Protein AF-A0AAD8AJ95-F1 (afdb_monomer)

Mean predicted aligned error: 15.73 Å

Sequence (849 aa):
EILTFVNYFSPCIENAETKEEEKFLPTDPRILMSMENINSIPLVIGYTSQEGMVHLKGLQLYPHLKLKLFSEAEYIIPYTINLKNGTPESEELASNIKEFYFGDKPVSQETLPQLVDIYSDAFFIHGIRKTAHIHCYSSDSPVYLYQFSFDEGLELVKKLLSGHRLPGVCHAGELPYLFKGFYIEEERLHPDTDHTKMKVTMVKLWTNFAKTGIPTPNGHEDIGVTWEPLSKREQSYLDINLTPSMKMDKERYEFWDDILNEGSHVYFQVTSHHLIDNWTLCINRLSAFFKIEILMPSVALDHEILYFATNVTVAEGSLRGKKVQSSINDVKYYSFQGIPYAKPPTGPLRFKAPQPVDPWEGVRDALSEGSVAPQFDDVIDNVYKGEEDCLYLNVYTPKVPSGDEDDLKSVMVWIHGGGFCMGSGNIRICGPEYLMNEDVVLVTFNYRLGALGFLSTQDSETSSNNGLKDQVMVLKWVQQNIAQFGGNPKNVTIFGVSAGAGSVHFHLFSPLSKGLFHRAIAMSGVVLNPWALVQNPRDRAFRLGETLGCKTTDSKKLVEFLRTVPAMKLVDNVEKAQTPQEKASHLLFFAPTLENGTSNEEEIFLHDTPINLIMNGKFHKVPFITGVTSHEGMLLFKAIHSNPTLLNDMNNNYEFLIPSTLNLKKGSSKSEEVAQKIKKFYFGNKSVGIDTLDALINFFSDIFFIVGLKKTVEIHVKKSDMPLYLYQFSYDEKLGMIEKYLGTSVPGVCHGAEIAFIFKGFFVSEDKLNPNSPYMKTVSKVVKLWANFAKFGNPTPTQDPLLNVIWNPITENEMNYLDINNELTMKKDLAKERTAFWEELEMTLRQCV

pLDDT: mean 84.81, std 17.07, range [26.77, 98.94]

Secondary structure (DSSP, 8-state):
-TTS---SS---PPPTTS-GGG-SS-S-HHHHHHTT-S----EEEEEETTGGGGGHHHHHH-HHHHHHHHH-GGGGS-TTS---TTSHHHHHHHHHHHHHHHTTS-SSSTTHHHHHHHHHIIIIIHHHHHHHHHHHHH-SS-EEEEEE----S--HHHHHTT-TTS-SPPTTTTGGGTSTTS---GGG-STT-HHHHHHHHHHHHHHHHHHHS-SS-TT-GGG-S--PPPPSS--EEEEESSS-EEEE--HHHHHHHHHHHSSSS------TTS-SS-HHHHHHHHHHHHHHHHSS------------EEEEEETTEEEEEEEEE-SSSS-EEEEEEEEE-S----GGGTTSPP-PPPP-SSEEE-SSPPPPPSEE-TTTT--EE--S---EEEEEES----STTSPPEEEEEEE--STTTS--SSHHHH-TTTGGGSSEEEEEE----HHHHH---SSTT--S-HHHHHHHHHHHHHHHHGGGGTEEEEEEEEEEETHHHHHHHHHHH-GGGTTS-SEEEEES--TTSTTTS-S-HHHHHHHHHHHTT---S-HHHHHHHHHHS-HHHHHHTHHHHS-HHHHHHT--SS-----TT-S-GGG-S--S-HHHHHHTT-S----EEEEEETBGGGGGHHHHHH-TTHHHHHHH-GGGGS-GGG---TTSHHHHHHHHHHHHHHHTTSPSSGGGHHHHHHHHHIIIIIHHHHHHHHHHHHH--S-EEEEEE------THHHHHHTS--SS-BTTGGGGGTS--TTS-GGGG-TTSHHHHHHHHHHHHHHHHHHHS-S-SS--TTT-S--PPP-SS--EEEEESSSEEEEESTTHHHHHHHHHHHHHHHTT-

InterPro domains:
  IPR002018 Carboxylesterase, type B [PF00135] (8-256)
  IPR002018 Carboxylesterase, type B [PF00135] (311-838)
  IPR019819 Carboxylesterase type B, conserved site [PS00941] (388-398)
  IPR019826 Carboxylesterase type B, active site [PS00122] (485-500)
  IPR029058 Alpha/Beta hydrolase fold [G3DSA:3.40.50.1820] (2-266)
  IPR029058 Alpha/Beta hydrolase fold [G3DSA:3.40.50.1820] (291-847)
  IPR029058 Alpha/Beta hydrolase fold [SSF53474] (22-261)
  IPR029058 Alpha/Beta hydrolase fold [SSF53474] (312-841)

Radius of gyration: 32.6 Å; Cα contacts (8 Å, |Δi|>4): 1518; chains: 1; bounding box: 95×77×70 Å

Organism: Diploptera punctata (NCBI:txid6984)

Foldseek 3Di:
DQQDQDDPDDDDQDDPPPPPVRTPRPDDVVVCLVVLVDDFEQAEFEEWPQALLLSLLSCVVCVVLVVCVQVPLLSLDDVLQVDDPPDPVSVVVSVVLCCVQPNVHGDDPVSVSSSSVSRCLQPPVLVRLVVLLSSQVSHPHFYAYAYEWADPLQQPVCVVSVNSVPHIAYGCSLVVLQDDQRDDPPVQPPPPHQSVLLSVLVNQQVVCCVVPVASQDPPPCVNVDHRGTDHNPFSWHWHRYSRIDIDGDDVSNVSVCVVPVPDDGRDPDPPPPPDPPCPVVVVVSVVVVVVVVVVSPPPDPPDPDPWDWDWFAFPQGIETWTWDQFPLDRQIKIKFAFAALFDQCAQPSFQEATHGDHRDPDYYYRYDHDWAAFAQPLLPDRDTGTDSRFLIKMKMASDFDPDPPAAFFFEEEEQEADLQHDDFQDQQLFVQNLLSVFHYMYMTGHFHGDCRQAQDQLAALGLGNNRLSSVLSVLVSCLRGVVRRRHDQQQYEYEYFHLSLQSQQLLQQFPSNPNSHFEYEREQDHLLFPQAEDDPSNLLLQLLQVLVPHHDPDPNSSSVVVSPDDSNSSHVCSVVSDDPVCLLQVHRSGHHYANHHHPDPSSGGHHDRPVVCLLVLNTHFHQYEYEYEFQALLLCLLVCVVDVCSQVVCQVPLLSLPRVVLVDDPPDPLSVVLSVLLCCVQPNPHGRDPVSVSSSSVSSSCNRGVLSVVVSQLSCQVNHPHFYAYAYEWACPPLVSSCVSNVHDDHTDYGPNCSVLNHVHPSHDPVCSNCPHLSVLLSNLVSQLVSCCSRPVASPPDQDPSQNDGGGTDHNVWQWHWYRYSHTDIDGCVVPVSSVSVVVSSVVSVVVD

Structure (mmCIF, N/CA/C/O backbone):
data_AF-A0AAD8AJ95-F1
#
_entry.id   AF-A0AAD8AJ95-F1
#
loop_
_atom_site.group_PDB
_atom_site.id
_atom_site.type_symbol
_atom_site.label_atom_id
_atom_site.label_alt_id
_atom_site.label_comp_id
_atom_site.label_asym_id
_atom_site.label_entity_id
_atom_site.label_seq_id
_atom_site.pdbx_PDB_ins_code
_atom_site.Cartn_x
_atom_site.Cartn_y
_atom_site.Cartn_z
_atom_site.occupancy
_atom_site.B_iso_or_equiv
_atom_site.auth_seq_id
_atom_site.auth_comp_id
_atom_site.auth_asym_id
_atom_site.auth_atom_id
_atom_site.pdbx_PDB_model_num
ATOM 1 N N . GLU A 1 1 ? 31.133 30.615 6.814 1.00 38.19 1 GLU A N 1
ATOM 2 C CA . GLU A 1 1 ? 30.292 29.603 7.507 1.00 38.19 1 GLU A CA 1
ATOM 3 C C . GLU A 1 1 ? 28.964 29.227 6.825 1.00 38.19 1 GLU A C 1
ATOM 5 O O . GLU A 1 1 ? 28.516 28.098 7.002 1.00 38.19 1 GLU A O 1
ATOM 10 N N . ILE A 1 2 ? 28.280 30.116 6.082 1.00 38.12 2 ILE A N 1
ATOM 11 C CA . ILE A 1 2 ? 26.942 29.811 5.511 1.00 38.12 2 ILE A CA 1
ATOM 12 C C . ILE A 1 2 ? 27.017 28.926 4.241 1.00 38.12 2 ILE A C 1
ATOM 14 O O . ILE A 1 2 ? 26.057 28.233 3.923 1.00 38.12 2 ILE A O 1
ATOM 18 N N . LEU A 1 3 ? 28.164 28.883 3.552 1.00 37.72 3 LEU A N 1
ATOM 19 C CA . LEU A 1 3 ? 28.327 28.187 2.265 1.00 37.72 3 LEU A CA 1
ATOM 20 C C . LEU A 1 3 ? 28.745 26.707 2.356 1.00 37.72 3 LEU A C 1
ATOM 22 O O . LEU A 1 3 ? 28.799 26.054 1.315 1.00 37.72 3 LEU A O 1
ATOM 26 N N . THR A 1 4 ? 29.057 26.164 3.542 1.00 45.31 4 THR A N 1
ATOM 27 C CA . THR A 1 4 ? 29.809 24.896 3.644 1.00 45.31 4 THR A CA 1
ATOM 28 C C . THR A 1 4 ? 29.308 23.888 4.684 1.00 45.31 4 THR A C 1
ATOM 30 O O . THR A 1 4 ? 28.756 24.234 5.732 1.00 45.31 4 THR A O 1
ATOM 33 N N . PHE A 1 5 ? 29.521 22.610 4.344 1.00 46.44 5 PHE A N 1
ATOM 34 C CA . PHE A 1 5 ? 29.130 21.384 5.048 1.00 46.44 5 PHE A CA 1
ATOM 35 C C . PHE A 1 5 ? 30.052 21.062 6.238 1.00 46.44 5 PHE A C 1
ATOM 37 O O . PHE A 1 5 ? 30.656 19.996 6.297 1.00 46.44 5 PHE A O 1
ATOM 44 N N . VAL A 1 6 ? 30.214 21.982 7.190 1.00 43.91 6 VAL A N 1
ATOM 45 C CA . VAL A 1 6 ? 31.022 21.688 8.386 1.00 43.91 6 VAL A CA 1
ATOM 46 C C . VAL A 1 6 ? 30.231 20.753 9.303 1.00 43.91 6 VAL A C 1
ATOM 48 O O . VAL A 1 6 ? 29.227 21.162 9.889 1.00 43.91 6 VAL A O 1
ATOM 51 N N . ASN A 1 7 ? 30.665 19.495 9.404 1.00 45.31 7 ASN A N 1
ATOM 52 C CA . ASN A 1 7 ? 30.116 18.538 10.355 1.00 45.31 7 ASN A CA 1
ATOM 53 C C . ASN A 1 7 ? 30.742 18.787 11.735 1.00 45.31 7 ASN A C 1
ATOM 55 O O . ASN A 1 7 ? 31.946 18.610 11.924 1.00 45.31 7 ASN A O 1
ATOM 59 N N . TYR A 1 8 ? 29.925 19.219 12.698 1.00 47.62 8 TYR A N 1
ATOM 60 C CA . TYR A 1 8 ? 30.375 19.515 14.064 1.00 47.62 8 TYR A CA 1
ATOM 61 C C . TYR A 1 8 ? 30.820 18.259 14.834 1.00 47.62 8 TYR A C 1
ATOM 63 O O . TYR A 1 8 ? 31.494 18.382 15.853 1.00 47.62 8 TYR A O 1
ATOM 71 N N . PHE A 1 9 ? 30.490 17.066 14.327 1.00 53.38 9 PHE A N 1
ATOM 72 C CA . PHE A 1 9 ? 30.996 15.782 14.804 1.00 53.38 9 PHE A CA 1
ATOM 73 C C . PHE A 1 9 ? 31.832 15.137 13.694 1.00 53.38 9 PHE A C 1
ATOM 75 O O . PHE A 1 9 ? 31.297 14.512 12.781 1.00 53.38 9 PHE A O 1
ATOM 82 N N . SER A 1 10 ? 33.146 15.336 13.757 1.00 59.50 10 SER A N 1
ATOM 83 C CA . SER A 1 10 ? 34.132 14.802 12.807 1.00 59.50 10 SER A CA 1
ATOM 84 C C . SER A 1 10 ? 35.172 13.955 13.552 1.00 59.50 10 SER A C 1
ATOM 86 O O . SER A 1 10 ? 35.282 14.108 14.773 1.00 59.50 10 SER A O 1
ATOM 88 N N . PRO A 1 11 ? 35.940 13.083 12.864 1.00 71.25 11 PRO A N 1
ATOM 89 C CA . PRO A 1 11 ? 37.069 12.395 13.485 1.00 71.25 11 PRO A CA 1
ATOM 90 C C . PRO A 1 11 ? 37.979 13.396 14.207 1.00 71.25 11 PRO A C 1
ATOM 92 O O . PRO A 1 11 ? 38.331 14.435 13.648 1.00 71.25 11 PRO A O 1
ATOM 95 N N . CYS A 1 12 ? 38.328 13.098 15.454 1.00 77.69 12 CYS A N 1
ATOM 96 C CA . CYS A 1 12 ? 39.152 13.952 16.301 1.00 77.69 12 CYS A CA 1
ATOM 97 C C . CYS A 1 12 ? 40.306 13.150 16.904 1.00 77.69 12 CYS A C 1
ATOM 99 O O . CYS A 1 12 ? 40.206 11.934 17.046 1.00 77.69 12 CYS A O 1
ATOM 101 N N . ILE A 1 13 ? 41.374 13.846 17.290 1.00 81.69 13 ILE A N 1
ATOM 102 C CA . ILE A 1 13 ? 42.472 13.258 18.065 1.00 81.69 13 ILE A CA 1
ATOM 103 C C . ILE A 1 13 ? 41.907 12.819 19.420 1.00 81.69 13 ILE A C 1
ATOM 105 O O . ILE A 1 13 ? 41.267 13.627 20.103 1.00 81.69 13 ILE A O 1
ATOM 109 N N . GLU A 1 14 ? 42.100 11.557 19.807 1.00 82.31 14 GLU A N 1
ATOM 110 C CA . GLU A 1 14 ? 41.573 11.078 21.085 1.00 82.31 14 GLU A CA 1
ATOM 111 C C . GLU A 1 14 ? 42.283 11.716 22.286 1.00 82.31 14 GLU A C 1
ATOM 113 O O . GLU A 1 14 ? 43.480 12.009 22.266 1.00 82.31 14 GLU A O 1
ATOM 118 N N . ASN A 1 15 ? 41.523 11.927 23.368 1.00 75.06 15 ASN A N 1
ATOM 119 C CA . ASN A 1 15 ? 42.005 12.594 24.576 1.00 75.06 15 ASN A CA 1
ATOM 120 C C . ASN A 1 15 ? 43.211 11.857 25.193 1.00 75.06 15 ASN A C 1
ATOM 122 O O . ASN A 1 15 ? 43.316 10.631 25.117 1.00 75.06 15 ASN A O 1
ATOM 126 N N . ALA A 1 16 ? 44.068 12.607 25.887 1.00 65.50 16 ALA A N 1
ATOM 127 C CA . ALA A 1 16 ? 45.241 12.120 26.607 1.00 65.50 16 ALA A CA 1
ATOM 128 C C . ALA A 1 16 ? 44.925 11.052 27.675 1.00 65.50 16 ALA A C 1
ATOM 130 O O . ALA A 1 16 ? 45.814 10.292 28.043 1.00 65.50 16 ALA A O 1
ATOM 131 N N . GLU A 1 17 ? 43.680 10.985 28.157 1.00 72.81 17 GLU A N 1
ATOM 132 C CA . GLU A 1 17 ? 43.209 9.972 29.114 1.00 72.81 17 GLU A CA 1
ATOM 133 C C . GLU A 1 17 ? 42.952 8.593 28.478 1.00 72.81 17 GLU A C 1
ATOM 135 O O . GLU A 1 17 ? 42.878 7.592 29.190 1.00 72.81 17 GLU A O 1
ATOM 140 N N . THR A 1 18 ? 42.837 8.524 27.148 1.00 76.81 18 THR A N 1
ATOM 141 C CA . THR A 1 18 ? 42.763 7.257 26.406 1.00 76.81 18 THR A CA 1
ATOM 142 C C . THR A 1 18 ? 44.132 6.594 26.461 1.00 76.81 18 THR A C 1
ATOM 144 O O . THR A 1 18 ? 45.145 7.258 26.225 1.00 76.81 18 THR A O 1
ATOM 147 N N . LYS A 1 19 ? 44.197 5.293 26.759 1.00 78.38 19 LYS A N 1
ATOM 148 C CA . LYS A 1 19 ? 45.480 4.582 26.726 1.00 78.38 19 LYS A CA 1
ATOM 149 C C . LYS A 1 19 ? 46.057 4.634 25.317 1.00 78.38 19 LYS A C 1
ATOM 151 O O . LYS A 1 19 ? 45.322 4.467 24.353 1.00 78.38 19 LYS A O 1
ATOM 156 N N . GLU A 1 20 ? 47.367 4.831 25.202 1.00 76.56 20 GLU A N 1
ATOM 157 C CA . GLU A 1 20 ? 48.039 5.020 23.908 1.00 76.56 20 GLU A CA 1
ATOM 158 C C . GLU A 1 20 ? 47.792 3.858 22.932 1.00 76.56 20 GLU A C 1
ATOM 160 O O . GLU A 1 20 ? 47.593 4.069 21.744 1.00 76.56 20 GLU A O 1
ATOM 165 N N . GLU A 1 21 ? 47.720 2.636 23.459 1.00 76.69 21 GLU A N 1
ATOM 166 C CA . GLU A 1 21 ? 47.422 1.402 22.718 1.00 76.69 21 GLU A CA 1
ATOM 167 C C . GLU A 1 21 ? 45.961 1.270 22.245 1.00 76.69 21 GLU A C 1
ATOM 169 O O . GLU A 1 21 ? 45.665 0.424 21.406 1.00 76.69 21 GLU A O 1
ATOM 174 N N . GLU A 1 22 ? 45.053 2.095 22.772 1.00 78.19 22 GLU A N 1
ATOM 175 C CA . GLU A 1 22 ? 43.622 2.119 22.439 1.00 78.19 22 GLU A CA 1
ATOM 176 C C . GLU A 1 22 ? 43.254 3.309 21.525 1.00 78.19 22 GLU A C 1
ATOM 178 O O . GLU A 1 22 ? 42.114 3.387 21.065 1.00 78.19 22 GLU A O 1
ATOM 183 N N . LYS A 1 23 ? 44.192 4.229 21.242 1.00 81.19 23 LYS A N 1
ATOM 184 C CA . LYS A 1 23 ? 43.961 5.379 20.351 1.00 81.19 23 LYS A CA 1
ATOM 185 C C . LYS A 1 23 ? 44.022 4.955 18.884 1.00 81.19 23 LYS A C 1
ATOM 187 O O . LYS A 1 23 ? 45.005 4.366 18.440 1.00 81.19 23 LYS A O 1
ATOM 192 N N . PHE A 1 24 ? 42.999 5.310 18.116 1.00 81.81 24 PHE A N 1
ATOM 193 C CA . PHE A 1 24 ? 42.948 5.129 16.669 1.00 81.81 24 PHE A CA 1
ATOM 194 C C . PHE A 1 24 ? 43.657 6.278 15.925 1.00 81.81 24 PHE A C 1
ATOM 196 O O . PHE A 1 24 ? 44.349 6.035 14.938 1.00 81.81 24 PHE A O 1
ATOM 203 N N . LEU A 1 25 ? 43.541 7.518 16.412 1.00 81.88 25 LEU A N 1
ATOM 204 C CA . LEU A 1 25 ? 44.227 8.720 15.923 1.00 81.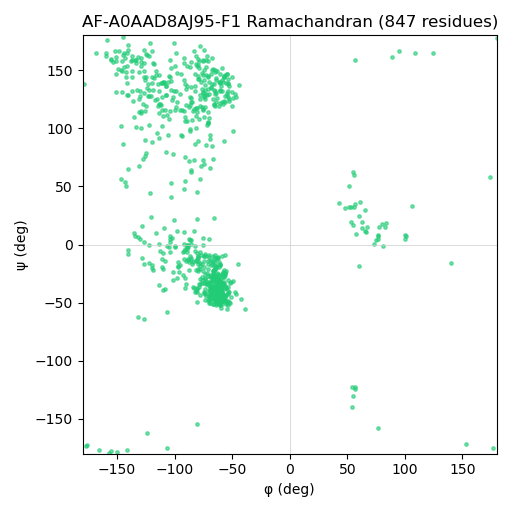88 25 LEU A CA 1
ATOM 205 C C . LEU A 1 25 ? 44.998 9.409 17.067 1.00 81.88 25 LEU A C 1
ATOM 207 O O . LEU A 1 25 ? 44.573 10.444 17.589 1.00 81.88 25 LEU A O 1
ATOM 211 N N . PRO A 1 26 ? 46.181 8.887 17.440 1.00 78.75 26 PRO A N 1
ATOM 212 C CA . PRO A 1 26 ? 46.930 9.379 18.598 1.00 78.75 26 PRO A CA 1
ATOM 213 C C . PRO A 1 26 ? 47.431 10.825 18.456 1.00 78.75 26 PRO A C 1
ATOM 215 O O . PRO A 1 26 ? 47.723 11.480 19.456 1.00 78.75 26 PRO A O 1
ATOM 218 N N . THR A 1 27 ? 47.543 11.339 17.229 1.00 80.44 27 THR A N 1
ATOM 219 C CA . THR A 1 27 ? 47.901 12.732 16.942 1.00 80.44 27 THR A CA 1
ATOM 220 C C . THR A 1 27 ? 47.405 13.142 15.554 1.00 80.44 27 THR A C 1
ATOM 222 O O . THR A 1 27 ? 46.778 12.355 14.843 1.00 80.44 27 THR A O 1
ATOM 225 N N . ASP A 1 28 ? 47.676 14.387 15.168 1.00 77.25 28 ASP A N 1
ATOM 226 C CA . ASP A 1 28 ? 47.321 14.935 13.863 1.00 77.25 28 ASP A CA 1
ATOM 227 C C . ASP A 1 28 ? 47.869 14.037 12.733 1.00 77.25 28 ASP A C 1
ATOM 229 O O . ASP A 1 28 ? 49.074 13.754 12.705 1.00 77.25 28 ASP A O 1
ATOM 233 N N . PRO A 1 29 ? 47.029 13.601 11.775 1.00 75.81 29 PRO A N 1
ATOM 234 C CA . PRO A 1 29 ? 47.466 12.766 10.660 1.00 75.81 29 PRO A CA 1
ATOM 235 C C . PRO A 1 29 ? 48.640 13.350 9.867 1.00 75.81 29 PRO A C 1
ATOM 237 O O . PRO A 1 29 ? 49.468 12.593 9.372 1.00 75.81 29 PRO A O 1
ATOM 240 N N . ARG A 1 30 ? 48.774 14.681 9.777 1.00 71.06 30 ARG A N 1
ATOM 241 C CA . ARG A 1 30 ? 49.919 15.333 9.114 1.00 71.06 30 ARG A CA 1
ATOM 242 C C . ARG A 1 30 ? 51.226 15.048 9.846 1.00 71.06 30 ARG A C 1
ATOM 244 O O . ARG A 1 30 ? 52.252 14.834 9.207 1.00 71.06 30 ARG A O 1
ATOM 251 N N . ILE A 1 31 ? 51.173 14.993 11.177 1.00 75.38 31 ILE A N 1
ATOM 252 C CA . ILE A 1 31 ? 52.313 14.633 12.019 1.00 75.38 31 ILE A CA 1
ATOM 253 C C . ILE A 1 31 ? 52.622 13.141 11.855 1.00 75.38 31 ILE A C 1
ATOM 255 O O . ILE A 1 31 ? 53.772 12.801 11.586 1.00 75.38 31 ILE A O 1
ATOM 259 N N . LEU A 1 32 ? 51.613 12.264 11.920 1.00 74.69 32 LEU A N 1
ATOM 260 C CA . LEU A 1 32 ? 51.793 10.816 11.722 1.00 74.69 32 LEU A CA 1
ATOM 261 C C . LEU A 1 32 ? 52.433 10.487 10.370 1.00 74.69 32 LEU A C 1
ATOM 263 O O . LEU A 1 32 ? 53.406 9.737 10.310 1.00 74.69 32 LEU A O 1
ATOM 267 N N . MET A 1 33 ? 51.937 11.112 9.301 1.00 69.31 33 MET A N 1
ATOM 268 C CA . MET A 1 33 ? 52.477 10.951 7.954 1.00 69.31 33 MET A CA 1
ATOM 269 C C . MET A 1 33 ? 53.917 11.482 7.822 1.00 69.31 33 MET A C 1
ATOM 271 O O . MET A 1 33 ? 54.694 10.927 7.049 1.00 69.31 33 MET A O 1
ATOM 275 N N . SER A 1 34 ? 54.300 12.513 8.589 1.00 67.75 34 SER A N 1
ATOM 276 C CA . SER A 1 34 ? 55.670 13.061 8.604 1.00 67.75 34 SER A CA 1
ATOM 277 C C . SER A 1 34 ? 56.671 12.252 9.440 1.00 67.75 34 SER A C 1
ATOM 279 O O . SER A 1 34 ? 57.873 12.361 9.223 1.00 67.75 34 SER A O 1
ATOM 281 N N . MET A 1 35 ? 56.191 11.443 10.390 1.00 67.94 35 MET A N 1
ATOM 282 C CA . MET A 1 35 ? 57.018 10.617 11.282 1.00 67.94 35 MET A CA 1
ATOM 283 C C . MET A 1 35 ? 57.265 9.200 10.735 1.00 67.94 35 MET A C 1
ATOM 285 O O . MET A 1 35 ? 57.707 8.338 11.489 1.00 67.94 35 MET A O 1
ATOM 289 N N . GLU A 1 36 ? 56.926 8.940 9.465 1.00 65.19 36 GLU A N 1
ATOM 290 C CA . GLU A 1 36 ? 56.946 7.605 8.831 1.00 65.19 36 GLU A CA 1
ATOM 291 C C . GLU A 1 36 ? 56.114 6.549 9.591 1.00 65.19 36 GLU A C 1
ATOM 293 O O . GLU A 1 36 ? 56.224 5.349 9.353 1.00 65.19 36 GLU A O 1
ATOM 298 N N . ASN A 1 37 ? 55.225 6.988 10.489 1.00 67.88 37 ASN A N 1
ATOM 299 C CA . ASN A 1 37 ? 54.374 6.118 11.293 1.00 67.88 37 ASN A CA 1
ATOM 300 C C . ASN A 1 37 ? 53.045 5.860 10.571 1.00 67.88 37 ASN A C 1
ATOM 302 O O . ASN A 1 37 ? 51.962 6.154 11.081 1.00 67.88 37 ASN A O 1
ATOM 306 N N . ILE A 1 38 ? 53.149 5.374 9.334 1.00 75.19 38 ILE A N 1
ATOM 307 C CA . ILE A 1 38 ? 52.017 5.024 8.478 1.00 75.19 38 ILE A CA 1
ATOM 308 C C . ILE A 1 38 ? 52.158 3.592 7.977 1.00 75.19 38 ILE A C 1
ATOM 310 O O . ILE A 1 38 ? 53.258 3.088 7.755 1.00 75.19 38 ILE A O 1
ATOM 314 N N . ASN A 1 39 ? 51.026 2.928 7.761 1.00 79.44 39 ASN A N 1
ATOM 315 C CA . ASN A 1 39 ? 51.034 1.596 7.172 1.00 79.44 39 ASN A CA 1
ATOM 316 C C . ASN A 1 39 ? 51.547 1.668 5.727 1.00 79.44 39 ASN A C 1
ATOM 318 O O . ASN A 1 39 ? 50.949 2.328 4.878 1.00 79.44 39 ASN A O 1
ATOM 322 N N . SER A 1 40 ? 52.644 0.959 5.454 1.00 83.62 40 SER A N 1
ATOM 323 C CA . SER A 1 40 ? 53.229 0.848 4.118 1.00 83.62 40 SER A CA 1
ATOM 324 C C . SER A 1 40 ? 52.452 -0.186 3.298 1.00 83.62 40 SER A C 1
ATOM 326 O O . SER A 1 40 ? 52.762 -1.377 3.333 1.00 83.62 40 SER A O 1
ATOM 328 N N . ILE A 1 41 ? 51.402 0.270 2.610 1.00 87.81 41 ILE A N 1
ATOM 329 C CA . ILE A 1 41 ? 50.562 -0.541 1.719 1.00 87.81 41 ILE A CA 1
ATOM 330 C C . ILE A 1 41 ? 50.385 0.157 0.364 1.00 87.81 41 ILE A C 1
ATOM 332 O O . ILE A 1 41 ? 50.361 1.391 0.326 1.00 87.81 41 ILE A O 1
ATOM 336 N N . PRO A 1 42 ? 50.235 -0.590 -0.749 1.00 92.50 42 PRO A N 1
ATOM 337 C CA . PRO A 1 42 ? 49.845 -0.002 -2.025 1.00 92.50 42 PRO A CA 1
ATOM 338 C C . PRO A 1 42 ? 48.563 0.822 -1.874 1.00 92.50 42 PRO A C 1
ATOM 340 O O . PRO A 1 42 ? 47.617 0.375 -1.221 1.00 92.50 42 PRO A O 1
ATOM 343 N N . LEU A 1 43 ? 48.510 1.997 -2.504 1.00 92.69 43 LEU A N 1
ATOM 344 C CA . LEU A 1 43 ? 47.386 2.929 -2.390 1.00 92.69 43 LEU A CA 1
ATOM 345 C C . LEU A 1 43 ? 46.900 3.374 -3.771 1.00 92.69 43 LEU A C 1
ATOM 347 O O . LEU A 1 43 ? 47.699 3.816 -4.588 1.00 92.69 43 LEU A O 1
ATOM 351 N N . VAL A 1 44 ? 45.588 3.327 -4.004 1.00 95.06 44 VAL A N 1
ATOM 352 C CA . VAL A 1 44 ? 44.921 4.081 -5.078 1.00 95.06 44 VAL A CA 1
ATOM 353 C C . VAL A 1 44 ? 44.145 5.217 -4.426 1.00 95.06 44 VAL A C 1
ATOM 355 O O . VAL A 1 44 ? 43.375 4.985 -3.496 1.00 95.06 44 VAL A O 1
ATOM 358 N N . ILE A 1 45 ? 44.351 6.437 -4.905 1.00 93.88 45 ILE A N 1
ATOM 359 C CA . ILE A 1 45 ? 43.701 7.646 -4.397 1.00 93.88 45 ILE A CA 1
ATOM 360 C C . ILE A 1 45 ? 43.380 8.570 -5.574 1.00 93.88 45 ILE A C 1
ATOM 362 O O . ILE A 1 45 ? 44.100 8.581 -6.570 1.00 93.88 45 ILE A O 1
ATOM 366 N N . GLY A 1 46 ? 42.303 9.344 -5.504 1.00 94.44 46 GLY A N 1
ATOM 367 C CA . GLY A 1 46 ? 41.968 10.253 -6.594 1.00 94.44 46 GLY A CA 1
ATOM 368 C C . GLY A 1 46 ? 40.757 11.118 -6.324 1.00 94.44 46 GLY A C 1
ATOM 369 O O . GLY A 1 46 ? 40.248 11.156 -5.206 1.00 94.44 46 GLY A O 1
ATOM 370 N N . TYR A 1 47 ? 40.366 11.843 -7.363 1.00 94.88 47 TYR A N 1
ATOM 371 C CA . TYR A 1 47 ? 39.320 12.859 -7.350 1.00 94.88 47 TYR A CA 1
ATOM 372 C C . TYR A 1 47 ? 38.607 12.917 -8.706 1.00 94.88 47 TYR A C 1
ATOM 374 O O . TYR A 1 47 ? 39.073 12.384 -9.713 1.00 94.88 47 TYR A O 1
ATOM 382 N N . THR A 1 48 ? 37.466 13.584 -8.747 1.00 93.06 48 THR A N 1
ATOM 383 C CA . THR A 1 48 ? 36.732 13.934 -9.963 1.00 93.06 48 THR A CA 1
ATOM 384 C C . THR A 1 48 ? 37.197 15.284 -10.504 1.00 93.06 48 THR A C 1
ATOM 386 O O . THR A 1 48 ? 37.699 16.134 -9.775 1.00 93.06 48 THR A O 1
ATOM 389 N N . SER A 1 49 ? 37.054 15.498 -11.810 1.00 92.50 49 SER A N 1
ATOM 390 C CA . SER A 1 49 ? 37.539 16.721 -12.474 1.00 92.50 49 SER A CA 1
ATOM 391 C C . SER A 1 49 ? 36.915 18.031 -11.969 1.00 92.50 49 SER A C 1
ATOM 393 O O . SER A 1 49 ? 37.480 19.085 -12.240 1.00 92.50 49 SER A O 1
ATOM 395 N N . GLN A 1 50 ? 35.770 17.994 -11.273 1.00 91.00 50 GLN A N 1
ATOM 396 C CA . GLN A 1 50 ? 35.060 19.176 -10.772 1.00 91.00 50 GLN A CA 1
ATOM 397 C C . GLN A 1 50 ? 34.350 18.921 -9.424 1.00 91.00 50 GLN A C 1
ATOM 399 O O . GLN A 1 50 ? 33.142 19.137 -9.258 1.00 91.00 50 GLN A O 1
ATOM 404 N N . GLU A 1 51 ? 35.124 18.491 -8.427 1.00 89.06 51 GLU A N 1
ATOM 405 C CA . GLU A 1 51 ? 34.699 18.250 -7.037 1.00 89.06 51 GLU A CA 1
ATOM 406 C C . GLU A 1 51 ? 33.851 19.387 -6.433 1.00 89.06 51 GLU A C 1
ATOM 408 O O . GLU A 1 51 ? 32.809 19.178 -5.801 1.00 89.06 51 GLU A O 1
ATOM 413 N N . GLY A 1 52 ? 34.267 20.628 -6.693 1.00 86.06 52 GLY A N 1
ATOM 414 C CA . GLY A 1 52 ? 33.703 21.853 -6.137 1.00 86.06 52 GLY A CA 1
ATOM 415 C C . GLY A 1 52 ? 32.249 22.122 -6.528 1.00 86.06 52 GLY A C 1
ATOM 416 O O . GLY A 1 52 ? 31.598 22.970 -5.911 1.00 86.06 52 GLY A O 1
ATOM 417 N N . MET A 1 53 ? 31.686 21.388 -7.500 1.00 84.25 53 MET A N 1
ATOM 418 C CA . MET A 1 53 ? 30.283 21.543 -7.901 1.00 84.25 53 MET A CA 1
ATOM 419 C C . MET A 1 53 ? 29.310 21.297 -6.745 1.00 84.25 53 MET A C 1
ATOM 421 O O . MET A 1 53 ? 28.216 21.867 -6.734 1.00 84.25 53 MET A O 1
ATOM 425 N N . VAL A 1 54 ? 29.705 20.506 -5.740 1.00 76.81 54 VAL A N 1
ATOM 426 C CA . VAL A 1 54 ? 28.896 20.244 -4.540 1.00 76.81 54 VAL A CA 1
ATOM 427 C C . VAL A 1 54 ? 28.522 21.521 -3.774 1.00 76.81 54 VAL A C 1
ATOM 429 O O . VAL A 1 54 ? 27.469 21.585 -3.135 1.00 76.81 54 VAL A O 1
ATOM 432 N N . HIS A 1 55 ? 29.308 22.592 -3.919 1.00 75.62 55 HIS A N 1
ATOM 433 C CA . HIS A 1 55 ? 29.057 23.882 -3.273 1.00 75.62 55 HIS A CA 1
ATOM 434 C C . HIS A 1 55 ? 28.026 24.758 -4.009 1.00 75.62 55 HIS A C 1
ATOM 436 O O . HIS A 1 55 ? 27.467 25.690 -3.421 1.00 75.62 55 HIS A O 1
ATOM 442 N N . LEU A 1 56 ? 27.684 24.443 -5.265 1.00 73.38 56 LEU A N 1
ATOM 443 C CA . LEU A 1 56 ? 26.752 25.245 -6.072 1.00 73.38 56 LEU A CA 1
ATOM 444 C C . LEU A 1 56 ? 25.319 25.223 -5.535 1.00 73.38 56 LEU A C 1
ATOM 446 O O . LEU A 1 56 ? 24.592 26.216 -5.651 1.00 73.38 56 LEU A O 1
ATOM 450 N N . LYS A 1 57 ? 24.908 24.124 -4.892 1.00 67.44 57 LYS A N 1
ATOM 451 C CA . LYS A 1 57 ? 23.571 24.019 -4.297 1.00 67.44 57 LYS A CA 1
ATOM 452 C C . LYS A 1 57 ? 23.356 25.061 -3.197 1.00 67.44 57 LYS A C 1
ATOM 454 O O . LYS A 1 57 ? 22.272 25.638 -3.108 1.00 67.44 57 LYS A O 1
ATOM 459 N N . GLY A 1 58 ? 24.393 25.352 -2.409 1.00 64.19 58 GLY A N 1
ATOM 460 C CA . GLY A 1 58 ? 24.366 26.405 -1.394 1.00 64.19 58 GLY A CA 1
ATOM 461 C C . GLY A 1 58 ? 24.113 27.788 -2.001 1.00 64.19 58 GLY A C 1
ATOM 462 O O . GLY A 1 58 ? 23.262 28.530 -1.515 1.00 64.19 58 GLY A O 1
ATOM 463 N N . LEU A 1 59 ? 24.763 28.105 -3.125 1.00 66.62 59 LEU A N 1
ATOM 464 C CA . LEU A 1 59 ? 24.564 29.374 -3.840 1.00 66.62 59 LEU A CA 1
ATOM 465 C C . LEU A 1 59 ? 23.149 29.521 -4.421 1.00 66.62 59 LEU A C 1
ATOM 467 O O . LEU A 1 59 ? 22.635 30.636 -4.514 1.00 66.62 59 LEU A O 1
ATOM 471 N N . GLN A 1 60 ? 22.501 28.412 -4.793 1.00 64.75 60 GLN A N 1
ATOM 472 C CA . GLN A 1 60 ? 21.104 28.412 -5.239 1.00 64.75 60 GLN A CA 1
ATOM 473 C C . GLN A 1 60 ? 20.128 28.642 -4.076 1.00 64.75 60 GLN A C 1
ATOM 475 O O . GLN A 1 60 ? 19.176 29.409 -4.213 1.00 64.75 60 GLN A O 1
ATOM 480 N N . LEU A 1 61 ? 20.349 27.969 -2.944 1.00 54.97 61 LEU A N 1
ATOM 481 C CA . LEU A 1 61 ? 19.473 28.048 -1.771 1.00 54.97 61 LEU A CA 1
ATOM 482 C C . LEU A 1 61 ? 19.584 29.391 -1.038 1.00 54.97 61 LEU A C 1
ATOM 484 O O . LEU A 1 61 ? 18.625 29.818 -0.395 1.00 54.97 61 LEU A O 1
ATOM 488 N N . TYR A 1 62 ? 20.718 30.085 -1.174 1.00 64.88 62 TYR A N 1
ATOM 489 C CA . TYR A 1 62 ? 20.987 31.356 -0.504 1.00 64.88 62 TYR A CA 1
ATOM 490 C C . TYR A 1 62 ? 21.395 32.461 -1.498 1.00 64.88 62 TYR A C 1
ATOM 492 O O . TYR A 1 62 ? 22.563 32.858 -1.548 1.00 64.88 62 TYR A O 1
ATOM 500 N N . PRO A 1 63 ? 20.438 33.039 -2.256 1.00 67.94 63 PRO A N 1
ATOM 501 C CA . PRO A 1 63 ? 20.722 34.040 -3.292 1.00 67.94 63 PRO A CA 1
ATOM 502 C C . PRO A 1 63 ? 21.480 35.283 -2.801 1.00 67.94 63 PRO A C 1
ATOM 504 O O . PRO A 1 63 ? 22.232 35.888 -3.556 1.00 67.94 63 PRO A O 1
ATOM 507 N N . HIS A 1 64 ? 21.325 35.656 -1.529 1.00 69.62 64 HIS A N 1
ATOM 508 C CA . HIS A 1 64 ? 22.042 36.782 -0.924 1.00 69.62 64 HIS A CA 1
ATOM 509 C C . HIS A 1 64 ? 23.555 36.531 -0.797 1.00 69.62 64 HIS A C 1
ATOM 511 O O . HIS A 1 64 ? 24.335 37.471 -0.906 1.00 69.62 64 HIS A O 1
ATOM 517 N N . LEU A 1 65 ? 23.985 35.278 -0.609 1.00 64.88 65 LEU A N 1
ATOM 518 C CA . LEU A 1 65 ? 25.407 34.917 -0.588 1.00 64.88 65 LEU A CA 1
ATOM 519 C C . LEU A 1 65 ? 25.997 34.945 -1.987 1.00 64.88 65 LEU A C 1
ATOM 521 O O . LEU A 1 65 ? 27.115 35.404 -2.163 1.00 64.88 65 LEU A O 1
ATOM 525 N N . LYS A 1 66 ? 25.224 34.499 -2.980 1.00 72.19 66 LYS A N 1
ATOM 526 C CA . LYS A 1 66 ? 25.601 34.615 -4.387 1.00 72.19 66 LYS A CA 1
ATOM 527 C C . LYS A 1 66 ? 25.808 36.077 -4.785 1.00 72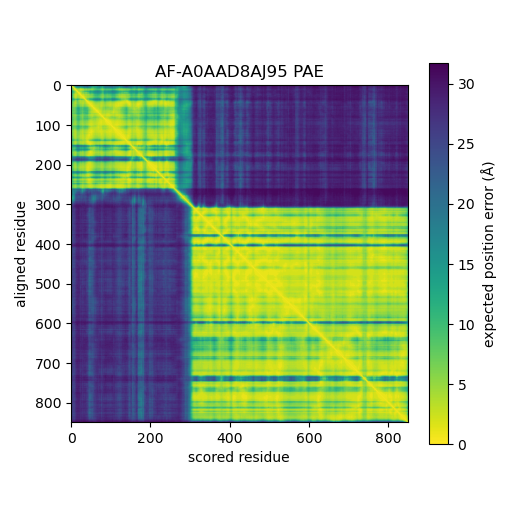.19 66 LYS A C 1
ATOM 529 O O . LYS A 1 66 ? 26.777 36.384 -5.465 1.00 72.19 66 LYS A O 1
ATOM 534 N N . LEU A 1 67 ? 24.932 36.977 -4.331 1.00 74.88 67 LEU A N 1
ATOM 535 C CA . LEU A 1 67 ? 25.093 38.415 -4.558 1.00 74.88 67 LEU A CA 1
ATOM 536 C C . LEU A 1 67 ? 26.378 38.949 -3.919 1.00 74.88 67 LEU A C 1
ATOM 538 O O . LEU A 1 67 ? 27.139 39.614 -4.608 1.00 74.88 67 LEU A O 1
ATOM 542 N N . LYS A 1 68 ? 26.648 38.596 -2.656 1.00 78.06 68 LYS A N 1
ATOM 543 C CA . LYS A 1 68 ? 27.886 38.980 -1.961 1.00 78.06 68 LYS A CA 1
ATOM 544 C C . LYS A 1 68 ? 29.139 38.449 -2.648 1.00 78.06 68 LYS A C 1
ATOM 546 O O . LYS A 1 68 ? 30.068 39.205 -2.876 1.00 78.06 68 LYS A O 1
ATOM 551 N N . LEU A 1 69 ? 29.132 37.180 -3.046 1.00 80.44 69 LEU A N 1
ATOM 552 C CA . LEU A 1 69 ? 30.224 36.556 -3.790 1.00 80.44 69 LEU A CA 1
ATOM 553 C C . LEU A 1 69 ? 30.510 37.269 -5.119 1.00 80.44 69 LEU A C 1
ATOM 555 O O . LEU A 1 69 ? 31.655 37.347 -5.546 1.00 80.44 69 LEU A O 1
ATOM 559 N N . PHE A 1 70 ? 29.473 37.789 -5.777 1.00 81.00 70 PHE A N 1
ATOM 560 C CA . PHE A 1 70 ? 29.620 38.522 -7.035 1.00 81.00 70 PHE A CA 1
ATOM 561 C C . PHE A 1 70 ? 30.035 39.985 -6.828 1.00 81.00 70 PHE A C 1
ATOM 563 O O . PHE A 1 70 ? 30.564 40.597 -7.752 1.00 81.00 70 PHE A O 1
ATOM 570 N N . SER A 1 71 ? 29.798 40.560 -5.646 1.00 78.94 71 SER A N 1
ATOM 571 C CA . SER A 1 71 ? 30.112 41.963 -5.351 1.00 78.94 71 SER A CA 1
ATOM 572 C C . SER A 1 71 ? 31.391 42.173 -4.539 1.00 78.94 71 SER A C 1
ATOM 574 O O . SER A 1 71 ? 31.957 43.260 -4.594 1.00 78.94 71 SER A O 1
ATOM 576 N N . GLU A 1 72 ? 31.843 41.175 -3.782 1.00 83.94 72 GLU A N 1
ATOM 577 C CA . GLU A 1 72 ? 32.919 41.295 -2.793 1.00 83.94 72 GLU A CA 1
ATOM 578 C C . GLU A 1 72 ? 33.973 40.198 -3.029 1.00 83.94 72 GLU A C 1
ATOM 580 O O . GLU A 1 72 ? 33.700 39.011 -2.841 1.00 83.94 72 GLU A O 1
ATOM 585 N N . ALA A 1 73 ? 35.188 40.591 -3.435 1.00 78.94 73 ALA A N 1
ATOM 586 C CA . ALA A 1 73 ? 36.247 39.657 -3.840 1.00 78.94 73 ALA A CA 1
ATOM 587 C C . ALA A 1 73 ? 36.666 38.698 -2.715 1.00 78.94 73 ALA A C 1
ATOM 589 O O . ALA A 1 73 ? 36.942 37.536 -2.976 1.00 78.94 73 ALA A O 1
ATOM 590 N N . GLU A 1 74 ? 36.637 39.137 -1.459 1.00 82.31 74 GLU A N 1
ATOM 591 C CA . GLU A 1 74 ? 37.053 38.330 -0.304 1.00 82.31 74 GLU A CA 1
ATOM 592 C C . GLU A 1 74 ? 36.177 37.094 -0.063 1.00 82.31 74 GLU A C 1
ATOM 594 O O . GLU A 1 74 ? 36.607 36.145 0.584 1.00 82.31 74 GLU A O 1
ATOM 599 N N . TYR A 1 75 ? 34.960 37.051 -0.617 1.00 81.56 75 TYR A N 1
ATOM 600 C CA . TYR A 1 75 ? 34.085 35.882 -0.494 1.00 81.56 75 TYR A CA 1
ATOM 601 C C . TYR A 1 75 ? 34.529 34.699 -1.367 1.00 81.56 75 TYR A C 1
ATOM 603 O O . TYR A 1 75 ? 33.984 33.605 -1.201 1.00 81.56 75 TYR A O 1
ATOM 611 N N . ILE A 1 76 ? 35.503 34.889 -2.268 1.00 85.12 76 ILE A N 1
ATOM 612 C CA . ILE A 1 76 ? 36.122 33.780 -3.010 1.00 85.12 76 ILE A CA 1
ATOM 613 C C . ILE A 1 76 ? 37.136 33.010 -2.156 1.00 85.12 76 ILE A C 1
ATOM 615 O O . ILE A 1 76 ? 37.469 31.880 -2.503 1.00 85.12 76 ILE A O 1
ATOM 619 N N . ILE A 1 77 ? 37.620 33.597 -1.052 1.00 8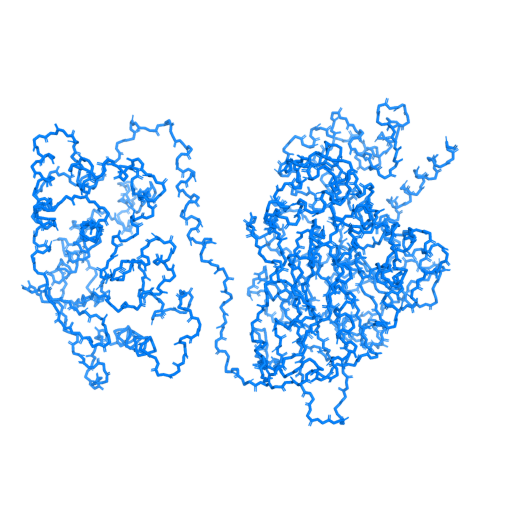5.62 77 ILE A N 1
ATOM 620 C CA . ILE A 1 77 ? 38.584 32.943 -0.167 1.00 85.62 77 ILE A CA 1
ATOM 621 C C . ILE A 1 77 ? 37.898 31.742 0.503 1.00 85.62 77 ILE A C 1
ATOM 623 O O . ILE A 1 77 ? 36.846 31.898 1.139 1.00 85.62 77 ILE A O 1
ATOM 627 N N . PRO A 1 78 ? 38.469 30.529 0.398 1.00 78.38 78 PRO A N 1
ATOM 628 C CA . PRO A 1 78 ? 37.980 29.372 1.134 1.00 78.38 78 PRO A CA 1
ATOM 629 C C . PRO A 1 78 ? 37.960 29.650 2.640 1.00 78.38 78 PRO A C 1
ATOM 631 O O . PRO A 1 78 ? 38.972 30.009 3.226 1.00 78.38 78 PRO A O 1
ATOM 634 N N . TYR A 1 79 ? 36.823 29.422 3.299 1.00 69.88 79 TYR A N 1
ATOM 635 C CA . TYR A 1 79 ? 36.674 29.683 4.742 1.00 69.88 79 TYR A CA 1
ATOM 636 C C . TYR A 1 79 ? 37.620 28.863 5.642 1.00 69.88 79 TYR A C 1
ATOM 638 O O . TYR A 1 79 ? 37.728 29.146 6.831 1.00 69.88 79 TYR A O 1
ATOM 646 N N . THR A 1 80 ? 38.235 27.804 5.108 1.00 63.62 80 THR A N 1
ATOM 647 C CA . THR A 1 80 ? 39.274 27.011 5.784 1.00 63.62 80 THR A CA 1
ATOM 648 C C . THR A 1 80 ? 40.547 27.816 6.022 1.00 63.62 80 THR A C 1
ATOM 650 O O . THR A 1 80 ? 41.320 27.488 6.920 1.00 63.62 80 THR A O 1
ATOM 653 N N . ILE A 1 81 ? 40.736 28.883 5.250 1.00 73.69 81 ILE A N 1
ATOM 654 C CA . ILE A 1 81 ? 41.738 29.911 5.467 1.00 73.69 81 ILE A CA 1
ATOM 655 C C . ILE A 1 81 ? 41.090 30.927 6.410 1.00 73.69 81 ILE A C 1
ATOM 657 O O . ILE A 1 81 ? 40.245 31.725 6.006 1.00 73.69 81 ILE A O 1
ATOM 661 N N . ASN A 1 82 ? 41.415 30.831 7.702 1.00 70.00 82 ASN A N 1
ATOM 662 C CA . ASN A 1 82 ? 40.789 31.607 8.774 1.00 70.00 82 ASN A CA 1
ATOM 663 C C . ASN A 1 82 ? 41.277 33.068 8.767 1.00 70.00 82 ASN A C 1
ATOM 665 O O . ASN A 1 82 ? 42.024 33.498 9.648 1.00 70.00 82 ASN A O 1
ATOM 669 N N . LEU A 1 83 ? 40.869 33.816 7.743 1.00 76.31 83 LEU A N 1
ATOM 670 C CA . LEU A 1 83 ? 41.126 35.240 7.580 1.00 76.31 83 LEU A CA 1
ATOM 671 C C . LEU A 1 83 ? 39.830 36.025 7.756 1.00 76.31 83 LEU A C 1
ATOM 673 O O . LEU A 1 83 ? 38.749 35.619 7.326 1.00 76.31 83 LEU A O 1
ATOM 677 N N . LYS A 1 84 ? 39.943 37.167 8.426 1.00 77.19 84 LYS A N 1
ATOM 678 C CA . LYS A 1 84 ? 38.820 38.070 8.645 1.00 77.19 84 LYS A CA 1
ATOM 679 C C . LYS A 1 84 ? 38.701 38.997 7.439 1.00 77.19 84 LYS A C 1
ATOM 681 O O . LYS A 1 84 ? 39.654 39.695 7.145 1.00 77.19 84 LYS A O 1
ATOM 686 N N . ASN A 1 85 ? 37.527 39.057 6.817 1.00 76.81 85 ASN A N 1
ATOM 687 C CA . ASN A 1 85 ? 37.263 39.999 5.726 1.00 76.81 85 ASN A CA 1
ATOM 688 C C . ASN A 1 85 ? 37.513 41.462 6.143 1.00 76.81 85 ASN A C 1
ATOM 690 O O . ASN A 1 85 ? 37.220 41.857 7.282 1.00 76.81 85 ASN A O 1
ATOM 694 N N . GLY A 1 86 ? 37.980 42.263 5.190 1.00 78.81 86 GLY A N 1
ATOM 695 C CA . GLY A 1 86 ? 38.333 43.668 5.332 1.00 78.81 86 GLY A CA 1
ATOM 696 C C . GLY A 1 86 ? 39.704 43.915 5.961 1.00 78.81 86 GLY A C 1
ATOM 697 O O . GLY A 1 86 ? 39.921 45.013 6.482 1.00 78.81 86 GLY A O 1
ATOM 698 N N . THR A 1 87 ? 40.602 42.922 5.995 1.00 85.19 87 THR A N 1
ATOM 699 C CA . THR A 1 87 ? 42.010 43.139 6.363 1.00 85.19 87 THR A CA 1
ATOM 700 C C . THR A 1 87 ? 42.890 43.216 5.111 1.00 85.19 87 THR A C 1
ATOM 702 O O . THR A 1 87 ? 42.541 42.633 4.086 1.00 85.19 87 THR A O 1
ATOM 705 N N . PRO A 1 88 ? 44.043 43.910 5.159 1.00 86.31 88 PRO A N 1
ATOM 706 C CA . PRO A 1 88 ? 44.962 43.965 4.019 1.00 86.31 88 PRO A CA 1
ATOM 707 C C . PRO A 1 88 ? 45.355 42.576 3.502 1.00 86.31 88 PRO A C 1
ATOM 709 O O . PRO A 1 88 ? 45.457 42.369 2.299 1.00 86.31 88 PRO A O 1
ATOM 712 N N . GLU A 1 89 ? 45.508 41.609 4.407 1.00 83.38 89 GLU A N 1
ATOM 713 C CA . GLU A 1 89 ? 45.874 40.232 4.080 1.00 83.38 89 GLU A CA 1
ATOM 714 C C . GLU A 1 89 ? 44.740 39.482 3.361 1.00 83.38 89 GLU A C 1
ATOM 716 O O . GLU A 1 89 ? 44.999 38.722 2.427 1.00 83.38 89 GLU A O 1
ATOM 721 N N . SER A 1 90 ? 43.474 39.689 3.757 1.00 85.44 90 SER A N 1
ATOM 722 C CA . SER A 1 90 ? 42.331 39.097 3.050 1.00 85.44 90 SER A CA 1
ATOM 723 C C . SER A 1 90 ? 42.086 39.772 1.700 1.00 85.44 90 SER A C 1
ATOM 725 O O . SER A 1 90 ? 41.731 39.096 0.739 1.00 85.44 90 SER A O 1
ATOM 727 N N . GLU A 1 91 ? 42.331 41.075 1.582 1.00 88.50 91 GLU A N 1
ATOM 728 C CA . GLU A 1 91 ? 42.247 41.788 0.304 1.00 88.50 91 GLU A CA 1
ATOM 729 C C . GLU A 1 91 ? 43.334 41.326 -0.680 1.00 88.50 91 GLU A C 1
ATOM 731 O O . GLU A 1 91 ? 43.032 41.057 -1.846 1.00 88.50 91 GLU A O 1
ATOM 736 N N . GLU A 1 92 ? 44.577 41.173 -0.213 1.00 89.31 92 GLU A N 1
ATOM 737 C CA . GLU A 1 92 ? 45.705 40.689 -1.015 1.00 89.31 92 GLU A CA 1
ATOM 738 C C . GLU A 1 92 ? 45.482 39.248 -1.487 1.00 89.31 92 GLU A C 1
ATOM 740 O O . GLU A 1 92 ? 45.556 38.969 -2.685 1.00 89.31 92 GLU A O 1
ATOM 745 N N . LEU A 1 93 ? 45.109 38.338 -0.579 1.00 88.94 93 LEU A N 1
ATOM 746 C CA . LEU A 1 93 ? 44.840 36.946 -0.939 1.00 88.94 93 LEU A CA 1
ATOM 747 C C . LEU A 1 93 ? 43.662 36.823 -1.914 1.00 88.94 93 LEU A C 1
ATOM 749 O O . LEU A 1 93 ? 43.730 36.063 -2.882 1.00 88.94 93 LEU A O 1
ATOM 753 N N . ALA A 1 94 ? 42.585 37.582 -1.691 1.00 89.44 94 ALA A N 1
ATOM 754 C CA . ALA A 1 94 ? 41.455 37.615 -2.611 1.00 89.44 94 ALA A CA 1
ATOM 755 C C . ALA A 1 94 ? 41.869 38.141 -3.989 1.00 89.44 94 ALA A C 1
ATOM 757 O O . ALA A 1 94 ? 41.411 37.616 -5.002 1.00 89.44 94 ALA A O 1
ATOM 758 N N . SER A 1 95 ? 42.741 39.150 -4.045 1.00 90.38 95 SER A N 1
ATOM 759 C CA . SER A 1 95 ? 43.279 39.659 -5.306 1.00 90.38 95 SER A CA 1
ATOM 760 C C . SER A 1 95 ? 44.088 38.588 -6.035 1.00 90.38 95 SER A C 1
ATOM 762 O O . SER A 1 95 ? 43.834 38.351 -7.213 1.00 90.38 95 SER A O 1
ATOM 764 N N . ASN A 1 96 ? 44.971 37.877 -5.331 1.00 91.81 96 ASN A N 1
ATOM 765 C CA . ASN A 1 96 ? 45.815 36.831 -5.912 1.00 91.81 96 ASN A CA 1
ATOM 766 C C . ASN A 1 96 ? 44.984 35.650 -6.445 1.00 91.81 96 ASN A C 1
ATOM 768 O O . ASN A 1 96 ? 45.182 35.214 -7.578 1.00 91.81 96 ASN A O 1
ATOM 772 N N . ILE A 1 97 ? 43.995 35.169 -5.676 1.00 92.69 97 ILE A N 1
ATOM 773 C CA . ILE A 1 97 ? 43.066 34.113 -6.128 1.00 92.69 97 ILE A CA 1
ATOM 774 C C . ILE A 1 97 ? 42.248 34.598 -7.327 1.00 92.69 97 ILE A C 1
ATOM 776 O O . ILE A 1 97 ? 42.037 33.853 -8.288 1.00 92.69 97 ILE A O 1
ATOM 780 N N . LYS A 1 98 ? 41.783 35.851 -7.297 1.00 92.06 98 LYS A N 1
ATOM 781 C CA . LYS A 1 98 ? 41.003 36.412 -8.396 1.00 92.06 98 LYS A CA 1
ATOM 782 C C . LYS A 1 98 ? 41.831 36.511 -9.676 1.00 92.06 98 LYS A C 1
ATOM 784 O O . LYS A 1 98 ? 41.355 36.084 -10.723 1.00 92.06 98 LYS A O 1
ATOM 789 N N . GLU A 1 99 ? 43.042 37.050 -9.592 1.00 93.06 99 GLU A N 1
ATOM 790 C CA . GLU A 1 99 ? 43.952 37.187 -10.729 1.00 93.06 99 GLU A CA 1
ATOM 791 C C . GLU A 1 99 ? 44.286 35.819 -11.331 1.00 93.06 99 GLU A C 1
ATOM 793 O O . GLU A 1 99 ? 44.170 35.646 -12.542 1.00 93.06 99 GLU A O 1
ATOM 798 N N . PHE A 1 100 ? 44.576 34.823 -10.489 1.00 94.81 100 PHE A N 1
ATOM 799 C CA . PHE A 1 100 ? 44.924 33.476 -10.937 1.00 94.81 100 PHE A CA 1
ATOM 800 C C . PHE A 1 100 ? 43.767 32.755 -11.656 1.00 94.81 100 PHE A C 1
ATOM 802 O O . PHE A 1 100 ? 43.954 32.226 -12.749 1.00 94.81 100 PHE A O 1
ATOM 809 N N . TYR A 1 101 ? 42.555 32.743 -11.083 1.00 93.94 101 TYR A N 1
ATOM 810 C CA . TYR A 1 101 ? 41.431 31.969 -11.643 1.00 93.94 101 TYR A CA 1
ATOM 811 C C . TYR A 1 101 ? 40.577 32.741 -12.648 1.00 93.94 101 TYR A C 1
ATOM 813 O O . TYR A 1 101 ? 40.032 32.154 -13.584 1.00 93.94 101 TYR A O 1
ATOM 821 N N . PHE A 1 102 ? 40.410 34.049 -12.456 1.00 92.38 102 PHE A N 1
ATOM 822 C CA . PHE A 1 102 ? 39.497 34.868 -13.255 1.00 92.38 102 PHE A CA 1
ATOM 823 C C . PHE A 1 102 ? 40.227 35.844 -14.186 1.00 92.38 102 PHE A C 1
ATOM 825 O O . PHE A 1 102 ? 39.628 36.285 -15.175 1.00 92.38 102 PHE A O 1
ATOM 832 N N . GLY A 1 103 ? 41.492 36.182 -13.906 1.00 91.38 103 GLY A N 1
ATOM 833 C CA . GLY A 1 103 ? 42.209 37.264 -14.580 1.00 91.38 103 GLY A CA 1
ATOM 834 C C . GLY A 1 103 ? 41.431 38.580 -14.490 1.00 91.38 103 GLY A C 1
ATOM 835 O O . GLY A 1 103 ? 40.921 38.952 -13.433 1.00 91.38 103 GLY A O 1
ATOM 836 N N . ASP A 1 104 ? 41.250 39.249 -15.631 1.00 88.19 104 ASP A N 1
ATOM 837 C CA . ASP A 1 104 ? 40.482 40.501 -15.723 1.00 88.19 104 ASP A CA 1
ATOM 838 C C . ASP A 1 104 ? 38.955 40.316 -15.601 1.00 88.19 104 ASP A C 1
ATOM 840 O O . ASP A 1 104 ? 38.202 41.295 -15.547 1.00 88.19 104 ASP A O 1
ATOM 844 N N . LYS A 1 105 ? 38.450 39.073 -15.596 1.00 89.69 105 LYS A N 1
ATOM 845 C CA . LYS A 1 105 ? 37.003 38.817 -15.607 1.00 89.69 105 LYS A CA 1
ATOM 846 C C . LYS A 1 105 ? 36.388 39.004 -14.214 1.00 89.69 105 LYS A C 1
ATOM 848 O O . LYS A 1 105 ? 36.977 38.613 -13.206 1.00 89.69 105 LYS A O 1
ATOM 853 N N . PRO A 1 106 ? 35.163 39.551 -14.116 1.00 87.31 106 PRO A N 1
ATOM 854 C CA . PRO A 1 106 ? 34.456 39.621 -12.845 1.00 87.31 106 PRO A CA 1
ATOM 855 C C . PRO A 1 106 ? 33.951 38.240 -12.402 1.00 87.31 106 PRO A C 1
ATOM 857 O O . PRO A 1 106 ? 33.625 37.380 -13.228 1.00 87.31 106 PRO A O 1
ATOM 860 N N . VAL A 1 107 ? 33.804 38.056 -11.088 1.00 86.19 107 VAL A N 1
ATOM 861 C CA . VAL A 1 107 ? 33.105 36.900 -10.510 1.00 86.19 107 VAL A CA 1
ATOM 862 C C . VAL A 1 107 ? 31.615 37.059 -10.801 1.00 86.19 107 VAL A C 1
ATOM 864 O O . VAL A 1 107 ? 30.974 38.009 -10.358 1.00 86.19 107 VAL A O 1
ATOM 867 N N . SER A 1 108 ? 31.062 36.167 -11.613 1.00 85.06 108 SER A N 1
ATOM 868 C CA . SER A 1 108 ? 29.706 36.291 -12.134 1.00 85.06 108 SER A CA 1
ATOM 869 C C . SER A 1 108 ? 29.130 34.926 -12.493 1.00 85.06 108 SER A C 1
ATOM 871 O O . SER A 1 108 ? 29.764 33.885 -12.330 1.00 85.06 108 SER A O 1
ATOM 873 N N . GLN A 1 109 ? 27.909 34.921 -13.027 1.00 82.56 109 GLN A N 1
ATOM 874 C CA . GLN A 1 109 ? 27.305 33.699 -13.545 1.00 82.56 109 GLN A CA 1
ATOM 875 C C . GLN A 1 109 ? 28.100 33.096 -14.719 1.00 82.56 109 GLN A C 1
ATOM 877 O O . GLN A 1 109 ? 28.068 31.880 -14.894 1.00 82.56 109 GLN A O 1
ATOM 882 N N . GLU A 1 110 ? 28.797 33.919 -15.508 1.00 85.62 110 GLU A N 1
ATOM 883 C CA . GLU A 1 110 ? 29.592 33.471 -16.661 1.00 85.62 110 GLU A CA 1
ATOM 884 C C . GLU A 1 110 ? 30.914 32.824 -16.240 1.00 85.62 110 GLU A C 1
ATOM 886 O O . GLU A 1 110 ? 31.414 31.942 -16.931 1.00 85.62 110 GLU A O 1
ATOM 891 N N . THR A 1 111 ? 31.451 33.223 -15.087 1.00 89.25 111 THR A N 1
ATOM 892 C CA . THR A 1 111 ? 32.701 32.697 -14.523 1.00 89.25 111 THR A CA 1
ATOM 893 C C . THR A 1 111 ? 32.466 31.664 -13.419 1.00 89.25 111 THR A C 1
ATOM 895 O O . THR A 1 111 ? 33.333 31.380 -12.594 1.00 89.25 111 THR A O 1
ATOM 898 N N . LEU A 1 112 ? 31.272 31.063 -13.404 1.00 85.12 112 LEU A N 1
ATOM 899 C CA . LEU A 1 112 ? 30.929 30.000 -12.466 1.00 85.12 112 LEU A CA 1
ATOM 900 C C . LEU A 1 112 ? 31.858 28.769 -12.559 1.00 85.12 112 LEU A C 1
ATOM 902 O O . LEU A 1 112 ? 32.157 28.222 -11.501 1.00 85.12 112 LEU A O 1
ATOM 906 N N . PRO A 1 113 ? 32.353 28.336 -13.741 1.00 89.06 113 PRO A N 1
ATOM 907 C CA . PRO A 1 113 ? 33.346 27.261 -13.818 1.00 89.06 113 PRO A CA 1
ATOM 908 C C . PRO A 1 113 ? 34.630 27.559 -13.030 1.00 89.06 113 PRO A C 1
ATOM 910 O O . PRO A 1 113 ? 35.071 26.717 -12.263 1.00 89.06 113 PRO A O 1
ATOM 913 N N . GLN A 1 114 ? 35.165 28.781 -13.125 1.00 91.69 114 GLN A N 1
ATOM 914 C CA . GLN A 1 114 ? 36.372 29.201 -12.396 1.00 91.69 114 GLN A CA 1
ATOM 915 C C . GLN A 1 114 ? 36.155 29.186 -10.878 1.00 91.69 114 GLN A C 1
ATOM 917 O O . GLN A 1 114 ? 37.053 28.863 -10.107 1.00 91.69 114 GLN A O 1
ATOM 922 N N . LEU A 1 115 ? 34.937 29.500 -10.432 1.00 88.31 115 LEU A N 1
ATOM 923 C CA . LEU A 1 115 ? 34.574 29.366 -9.025 1.00 88.31 115 LEU A CA 1
ATOM 924 C C . LEU A 1 115 ? 34.528 27.892 -8.583 1.00 88.31 115 LEU A C 1
ATOM 926 O O . LEU A 1 115 ? 34.937 27.569 -7.470 1.00 88.31 115 LEU A O 1
ATOM 930 N N . VAL A 1 116 ? 34.022 26.999 -9.438 1.00 89.31 116 VAL A N 1
ATOM 931 C CA . VAL A 1 116 ? 34.047 25.552 -9.177 1.00 89.31 116 VAL A CA 1
ATOM 932 C C . VAL A 1 116 ? 35.487 25.045 -9.116 1.00 89.31 116 VAL A C 1
ATOM 934 O O . VAL A 1 116 ? 35.785 24.246 -8.232 1.00 89.31 116 VAL A O 1
ATOM 937 N N . ASP A 1 117 ? 36.379 25.542 -9.972 1.00 92.19 117 ASP A N 1
ATOM 938 C CA . ASP A 1 117 ? 37.808 25.217 -9.948 1.00 92.19 117 ASP A CA 1
ATOM 939 C C . ASP A 1 117 ? 38.454 25.589 -8.600 1.00 92.19 117 ASP A C 1
ATOM 941 O O . ASP A 1 117 ? 39.072 24.734 -7.967 1.00 92.19 117 ASP A O 1
ATOM 945 N N . ILE A 1 118 ? 38.207 26.807 -8.097 1.00 91.06 118 ILE A N 1
ATOM 946 C CA . ILE A 1 118 ? 38.669 27.254 -6.767 1.00 91.06 118 ILE A CA 1
ATOM 947 C C . ILE A 1 118 ? 38.200 26.301 -5.667 1.00 91.06 118 ILE A C 1
ATOM 949 O O . ILE A 1 118 ? 38.993 25.879 -4.825 1.00 91.06 118 ILE A O 1
ATOM 953 N N . TYR A 1 119 ? 36.907 25.958 -5.655 1.00 87.56 119 TYR A N 1
ATOM 954 C CA . TYR A 1 119 ? 36.364 25.061 -4.635 1.00 87.56 119 TYR A CA 1
ATOM 955 C C . TYR A 1 119 ? 36.895 23.633 -4.772 1.00 87.56 119 TYR A C 1
ATOM 957 O O . TYR A 1 119 ? 37.150 22.989 -3.758 1.00 87.56 119 TYR A O 1
ATOM 965 N N . SER A 1 120 ? 37.084 23.142 -5.997 1.00 90.94 120 SER A N 1
ATOM 966 C CA . SER A 1 120 ? 37.653 21.815 -6.243 1.00 90.94 120 SER A CA 1
ATOM 967 C C . SER A 1 120 ? 39.065 21.729 -5.676 1.00 90.94 120 SER A C 1
ATOM 969 O O . SER A 1 120 ? 39.376 20.800 -4.928 1.00 90.94 120 SER A O 1
ATOM 971 N N . ASP A 1 121 ? 39.891 22.734 -5.957 1.00 91.75 121 ASP A N 1
ATOM 972 C CA . ASP A 1 121 ? 41.284 22.734 -5.534 1.00 91.75 121 ASP A CA 1
ATOM 973 C C . ASP A 1 121 ? 41.451 22.903 -4.035 1.00 91.75 121 ASP A C 1
ATOM 975 O O . ASP A 1 121 ? 42.131 22.097 -3.400 1.00 91.75 121 ASP A O 1
ATOM 979 N N . ALA A 1 122 ? 40.791 23.910 -3.464 1.00 86.94 122 ALA A N 1
ATOM 980 C CA . ALA A 1 122 ? 40.962 24.256 -2.063 1.00 86.94 122 ALA A CA 1
ATOM 981 C C . ALA A 1 122 ? 40.408 23.192 -1.103 1.00 86.94 122 ALA A C 1
ATOM 983 O O . ALA A 1 122 ? 40.969 22.993 -0.025 1.00 86.94 122 ALA A O 1
ATOM 984 N N . PHE A 1 123 ? 39.301 22.527 -1.460 1.00 81.38 123 PHE A N 1
ATOM 985 C CA . PHE A 1 123 ? 38.615 21.592 -0.558 1.00 81.38 123 PHE A CA 1
ATOM 986 C C . PHE A 1 123 ? 38.969 20.126 -0.780 1.00 81.38 123 PHE A C 1
ATOM 988 O O . PHE A 1 123 ? 38.912 19.355 0.176 1.00 81.38 123 PHE A O 1
ATOM 995 N N . PHE A 1 124 ? 39.328 19.736 -2.004 1.00 88.50 124 PHE A N 1
ATOM 996 C CA . PHE A 1 124 ? 39.502 18.327 -2.355 1.00 88.50 124 PHE A CA 1
ATOM 997 C C . PHE A 1 124 ? 40.873 18.065 -2.977 1.00 88.50 124 PHE A C 1
ATOM 999 O O . PHE A 1 124 ? 41.688 17.347 -2.394 1.00 88.50 124 PHE A O 1
ATOM 1006 N N . ILE A 1 125 ? 41.147 18.658 -4.142 1.00 91.38 125 ILE A N 1
ATOM 1007 C CA . ILE A 1 125 ? 42.258 18.242 -5.005 1.00 91.38 125 ILE A CA 1
ATOM 1008 C C . ILE A 1 125 ? 43.613 18.509 -4.342 1.00 91.38 125 ILE A C 1
ATOM 1010 O O . ILE A 1 125 ? 44.452 17.608 -4.326 1.00 91.38 125 ILE A O 1
ATOM 1014 N N . HIS A 1 126 ? 43.835 19.687 -3.743 1.00 89.81 126 HIS A N 1
ATOM 1015 C CA . HIS A 1 126 ? 45.103 19.984 -3.067 1.00 89.81 126 HIS A CA 1
ATOM 1016 C C . HIS A 1 126 ? 45.383 18.986 -1.933 1.00 89.81 126 HIS A C 1
ATOM 1018 O O . HIS A 1 126 ? 46.455 18.384 -1.894 1.00 89.81 126 HIS A O 1
ATOM 1024 N N . GLY A 1 127 ? 44.405 18.753 -1.049 1.00 86.19 127 GLY A N 1
ATOM 1025 C CA . GLY A 1 127 ? 44.550 17.826 0.077 1.00 86.19 127 GLY A CA 1
ATOM 1026 C C . GLY A 1 127 ? 44.839 16.395 -0.378 1.00 86.19 127 GLY A C 1
ATOM 1027 O O . GLY A 1 127 ? 45.782 15.773 0.108 1.00 86.19 127 GLY A O 1
ATOM 1028 N N . ILE A 1 128 ? 44.092 15.899 -1.369 1.00 91.00 128 ILE A N 1
ATOM 1029 C CA . ILE A 1 128 ? 44.280 14.559 -1.941 1.00 91.00 128 ILE A CA 1
ATOM 1030 C C . ILE A 1 128 ? 45.676 14.412 -2.554 1.00 91.00 128 ILE A C 1
ATOM 1032 O O . ILE A 1 128 ? 46.380 13.435 -2.284 1.00 91.00 128 ILE A O 1
ATOM 1036 N N . ARG A 1 129 ? 46.109 15.398 -3.348 1.00 89.19 129 ARG A N 1
ATOM 1037 C CA . ARG A 1 129 ? 47.431 15.388 -3.981 1.00 89.19 129 ARG A CA 1
ATOM 1038 C C . ARG A 1 129 ? 48.544 15.471 -2.944 1.00 89.19 129 ARG A C 1
ATOM 1040 O O . ARG A 1 129 ? 49.484 14.682 -3.031 1.00 89.19 129 ARG A O 1
ATOM 1047 N N . LYS A 1 130 ? 48.422 16.344 -1.940 1.00 86.25 130 LYS A N 1
ATOM 1048 C CA . LYS A 1 130 ? 49.394 16.468 -0.846 1.00 86.25 130 LYS A CA 1
ATOM 1049 C C . LYS A 1 130 ? 49.532 15.149 -0.089 1.00 86.25 130 LYS A C 1
ATOM 1051 O O . LYS A 1 130 ? 50.650 14.679 0.105 1.00 86.25 130 LYS A O 1
ATOM 1056 N N . THR A 1 131 ? 48.417 14.508 0.263 1.00 86.25 131 THR A N 1
ATOM 1057 C CA . THR A 1 131 ? 48.410 13.189 0.913 1.00 86.25 131 THR A CA 1
ATOM 1058 C C . THR A 1 131 ? 49.089 12.130 0.049 1.00 86.25 131 THR A C 1
ATOM 1060 O O . THR A 1 131 ? 49.957 11.416 0.546 1.00 86.25 131 THR A O 1
ATOM 1063 N N . ALA A 1 132 ? 48.775 12.057 -1.248 1.00 89.12 132 ALA A N 1
ATOM 1064 C CA . ALA A 1 132 ? 49.418 11.110 -2.162 1.00 89.12 132 ALA A CA 1
ATOM 1065 C C . ALA A 1 132 ? 50.947 11.302 -2.223 1.00 89.12 132 ALA A C 1
ATOM 1067 O O . ALA A 1 132 ? 51.698 10.326 -2.193 1.00 89.12 132 ALA A O 1
ATOM 1068 N N . HIS A 1 133 ? 51.414 12.556 -2.243 1.00 85.62 133 HIS A N 1
ATOM 1069 C CA . HIS A 1 133 ? 52.842 12.879 -2.251 1.00 85.62 133 HIS A CA 1
ATOM 1070 C C . HIS A 1 133 ? 53.519 12.493 -0.940 1.00 85.62 133 HIS A C 1
ATOM 1072 O O . HIS A 1 133 ? 54.563 11.848 -0.970 1.00 85.62 133 HIS A O 1
ATOM 1078 N N . ILE A 1 134 ? 52.927 12.837 0.209 1.00 82.38 134 ILE A N 1
ATOM 1079 C CA . ILE A 1 134 ? 53.496 12.466 1.509 1.00 82.38 134 ILE A CA 1
ATOM 1080 C C . ILE A 1 134 ? 53.580 10.938 1.633 1.00 82.38 134 ILE A C 1
ATOM 1082 O O . ILE A 1 134 ? 54.627 10.426 2.014 1.00 82.38 134 ILE A O 1
ATOM 1086 N N . HIS A 1 135 ? 52.545 10.199 1.223 1.00 84.81 135 HIS A N 1
ATOM 1087 C CA . HIS A 1 135 ? 52.590 8.733 1.192 1.00 84.81 135 HIS A CA 1
ATOM 1088 C C . HIS A 1 135 ? 53.722 8.194 0.305 1.00 84.81 135 HIS A C 1
ATOM 1090 O O . HIS A 1 135 ? 54.403 7.258 0.710 1.00 84.81 135 HIS A O 1
ATOM 1096 N N . CYS A 1 136 ? 53.972 8.800 -0.860 1.00 85.00 136 CYS A N 1
ATOM 1097 C CA . CYS A 1 136 ? 55.085 8.422 -1.738 1.00 85.00 136 CYS A CA 1
ATOM 1098 C C . CYS A 1 136 ? 56.463 8.642 -1.078 1.00 85.00 136 CYS A C 1
ATOM 1100 O O . CYS A 1 136 ? 57.410 7.909 -1.364 1.00 85.00 136 CYS A O 1
ATOM 1102 N N . TYR A 1 137 ? 56.606 9.638 -0.194 1.00 82.50 137 TYR A N 1
ATOM 1103 C CA . TYR A 1 137 ? 57.852 9.878 0.546 1.00 82.50 137 TYR A CA 1
ATOM 1104 C C . TYR A 1 137 ? 58.012 8.977 1.769 1.00 82.50 137 TYR A C 1
ATOM 1106 O O . TYR A 1 137 ? 59.122 8.501 2.004 1.00 82.50 137 TYR A O 1
ATOM 1114 N N . SER A 1 138 ? 56.925 8.746 2.503 1.00 81.00 138 SER A N 1
ATOM 1115 C CA . SER A 1 138 ? 56.912 8.061 3.800 1.00 81.00 138 SER A CA 1
ATOM 1116 C C . SER A 1 138 ? 56.685 6.544 3.707 1.00 81.00 138 SER A C 1
ATOM 1118 O O . SER A 1 138 ? 56.614 5.873 4.733 1.00 81.00 138 SER A O 1
ATOM 1120 N N . SER A 1 139 ? 56.530 5.986 2.501 1.00 81.00 139 SER A N 1
ATOM 1121 C CA . SER A 1 139 ? 56.327 4.554 2.258 1.00 81.00 139 SER A CA 1
ATOM 1122 C C . SER A 1 139 ? 57.058 4.099 0.993 1.00 81.00 139 SER A C 1
ATOM 1124 O O . SER A 1 139 ? 57.108 4.814 -0.005 1.00 81.00 139 SER A O 1
ATOM 1126 N N . ASP A 1 140 ? 57.584 2.871 1.018 1.00 83.44 140 ASP A N 1
ATOM 1127 C CA . ASP A 1 140 ? 58.144 2.200 -0.165 1.00 83.44 140 ASP A CA 1
ATOM 1128 C C . ASP A 1 140 ? 57.067 1.535 -1.049 1.00 83.44 140 ASP A C 1
ATOM 1130 O O . ASP A 1 140 ? 57.382 0.929 -2.075 1.00 83.44 140 ASP A O 1
ATOM 1134 N N . SER A 1 141 ? 55.790 1.615 -0.659 1.00 88.81 141 SER A N 1
ATOM 1135 C CA . SER A 1 141 ? 54.678 1.049 -1.424 1.00 88.81 141 SER A CA 1
ATOM 1136 C C . SER A 1 141 ? 54.232 1.979 -2.559 1.00 88.81 141 SER A C 1
ATOM 1138 O O . SER A 1 141 ? 54.255 3.201 -2.408 1.00 88.81 141 SER A O 1
ATOM 1140 N N . PRO A 1 142 ? 53.778 1.431 -3.702 1.00 92.88 142 PRO A N 1
ATOM 1141 C CA . PRO A 1 142 ? 53.339 2.245 -4.827 1.00 92.88 142 PRO A CA 1
ATOM 1142 C C . PRO A 1 142 ? 52.043 3.006 -4.510 1.00 92.88 142 PRO A C 1
ATOM 1144 O O . PRO A 1 142 ? 51.078 2.437 -3.993 1.00 92.88 142 PRO A O 1
ATOM 1147 N N . VAL A 1 143 ? 52.013 4.289 -4.879 1.00 93.56 143 VAL A N 1
ATOM 1148 C CA . VAL A 1 143 ? 50.834 5.161 -4.796 1.00 93.56 143 VAL A CA 1
ATOM 1149 C C . VAL A 1 143 ? 50.358 5.474 -6.208 1.00 93.56 143 VAL A C 1
ATOM 1151 O O . VAL A 1 143 ? 51.135 5.943 -7.029 1.00 93.56 143 VAL A O 1
ATOM 1154 N N . TYR A 1 144 ? 49.087 5.249 -6.499 1.00 95.38 144 TYR A N 1
ATOM 1155 C CA . TYR A 1 144 ? 48.469 5.491 -7.796 1.00 95.38 144 TYR A CA 1
ATOM 1156 C C . TYR A 1 144 ? 47.445 6.616 -7.661 1.00 95.38 144 TYR A C 1
ATOM 1158 O O . TYR A 1 144 ? 46.431 6.461 -6.980 1.00 95.38 144 TYR A O 1
ATOM 1166 N N . LEU A 1 145 ? 47.722 7.755 -8.297 1.00 95.44 145 LEU A N 1
ATOM 1167 C CA . LEU A 1 145 ? 46.859 8.936 -8.275 1.00 95.44 145 LEU A CA 1
ATOM 1168 C C . LEU A 1 145 ? 46.005 9.002 -9.550 1.00 95.44 145 LEU A C 1
ATOM 1170 O O . LEU A 1 145 ? 46.558 8.858 -10.643 1.00 95.44 145 LEU A O 1
ATOM 1174 N N . TYR A 1 146 ? 44.693 9.235 -9.431 1.00 96.25 146 TYR A N 1
ATOM 1175 C CA . TYR A 1 146 ? 43.804 9.444 -10.583 1.00 96.25 146 TYR A CA 1
ATOM 1176 C C . TYR A 1 146 ? 42.975 10.728 -10.510 1.00 96.25 146 TYR A C 1
ATOM 1178 O O . TYR A 1 146 ? 42.662 11.231 -9.431 1.00 96.25 146 TYR A O 1
ATOM 1186 N N . GLN A 1 147 ? 42.564 11.189 -11.689 1.00 96.12 147 GLN A N 1
ATOM 1187 C CA . GLN A 1 147 ? 41.445 12.100 -11.892 1.00 96.12 147 GLN A CA 1
ATOM 1188 C C . GLN A 1 147 ? 40.393 11.398 -12.756 1.00 96.12 147 GLN A C 1
ATOM 1190 O O . GLN A 1 147 ? 40.734 10.834 -13.791 1.00 96.12 147 GLN A O 1
ATOM 1195 N N . PHE A 1 148 ? 39.117 11.452 -12.387 1.00 94.88 148 PHE A N 1
ATOM 1196 C CA . PHE A 1 148 ? 38.026 10.976 -13.239 1.00 94.88 148 PHE A CA 1
ATOM 1197 C C . PHE A 1 148 ? 37.374 12.140 -14.003 1.00 94.88 148 PHE A C 1
ATOM 1199 O O . PHE A 1 148 ? 36.893 13.106 -13.399 1.00 94.88 148 PHE A O 1
ATOM 1206 N N . SER A 1 149 ? 37.351 12.067 -15.339 1.00 94.12 149 SER A N 1
ATOM 1207 C CA . SER A 1 149 ? 36.918 13.183 -16.203 1.00 94.12 149 SER A CA 1
ATOM 1208 C C . SER A 1 149 ? 35.919 12.812 -17.299 1.00 94.12 149 SER A C 1
ATOM 1210 O O . SER A 1 149 ? 35.579 13.654 -18.130 1.00 94.12 149 SER A O 1
ATOM 1212 N N . PHE A 1 150 ? 35.429 11.573 -17.317 1.00 90.88 150 PHE A N 1
ATOM 1213 C CA . PHE A 1 150 ? 34.428 11.148 -18.289 1.00 90.88 150 PHE A CA 1
ATOM 1214 C C . PHE A 1 150 ? 33.059 11.789 -18.005 1.00 90.88 150 PHE A C 1
ATOM 1216 O O . PHE A 1 150 ? 32.359 11.383 -17.079 1.00 90.88 150 PHE A O 1
ATOM 1223 N N . ASP A 1 151 ? 32.687 12.785 -18.815 1.00 85.31 151 ASP A N 1
ATOM 1224 C CA . ASP A 1 151 ? 31.466 13.581 -18.667 1.00 85.31 151 ASP A CA 1
ATOM 1225 C C . ASP A 1 151 ? 30.618 13.582 -19.950 1.00 85.31 151 ASP A C 1
ATOM 1227 O O . ASP A 1 151 ? 31.010 14.153 -20.965 1.00 85.31 151 ASP A O 1
ATOM 1231 N N . GLU A 1 152 ? 29.419 13.000 -19.878 1.00 74.19 152 GLU A N 1
ATOM 1232 C CA . GLU A 1 152 ? 28.383 13.086 -20.922 1.00 74.19 152 GLU A CA 1
ATOM 1233 C C . GLU A 1 152 ? 27.171 13.949 -20.501 1.00 74.19 152 GLU A C 1
ATOM 1235 O O . GLU A 1 152 ? 26.110 13.908 -21.124 1.00 74.19 152 GLU A O 1
ATOM 1240 N N . GLY A 1 153 ? 27.293 14.741 -19.429 1.00 60.38 153 GLY A N 1
ATOM 1241 C CA . GLY A 1 153 ? 26.287 15.727 -19.012 1.00 60.38 153 GLY A CA 1
ATOM 1242 C C . GLY A 1 153 ? 25.051 15.161 -18.301 1.00 60.38 153 GLY A C 1
ATOM 1243 O O . GLY A 1 153 ? 24.040 15.856 -18.180 1.00 60.38 153 GLY A O 1
ATOM 1244 N N . LEU A 1 154 ? 25.089 13.906 -17.839 1.00 54.66 154 LEU A N 1
ATOM 1245 C CA . LEU A 1 154 ? 23.885 13.161 -17.425 1.00 54.66 154 LEU A CA 1
ATOM 1246 C C . LEU A 1 154 ? 23.955 12.527 -16.032 1.00 54.66 154 LEU A C 1
ATOM 1248 O O . LEU A 1 154 ? 23.111 11.709 -15.674 1.00 54.66 154 LEU A O 1
ATOM 1252 N N . GLU A 1 155 ? 24.911 12.950 -15.207 1.00 61.97 155 GLU A N 1
ATOM 1253 C CA . GLU A 1 155 ? 24.992 12.534 -13.806 1.00 61.97 155 GLU A CA 1
ATOM 1254 C C . GLU A 1 155 ? 23.764 13.034 -13.022 1.00 61.97 155 GLU A C 1
ATOM 1256 O O . GLU A 1 155 ? 23.506 14.240 -12.924 1.00 61.97 155 GLU A O 1
ATOM 1261 N N . LEU A 1 156 ? 23.011 12.115 -12.406 1.00 56.94 156 LEU A N 1
ATOM 1262 C CA . LEU A 1 156 ? 21.880 12.463 -11.536 1.00 56.94 156 LEU A CA 1
ATOM 1263 C C . LEU A 1 156 ? 22.317 13.411 -10.405 1.00 56.94 156 LEU A C 1
ATOM 1265 O O . LEU A 1 156 ? 21.609 14.363 -10.070 1.00 56.94 156 LEU A O 1
ATOM 1269 N N . VAL A 1 157 ? 23.520 13.194 -9.869 1.00 59.38 157 VAL A N 1
ATOM 1270 C CA . VAL A 1 157 ? 24.130 14.021 -8.820 1.00 59.38 157 VAL A CA 1
ATOM 1271 C C . VAL A 1 157 ? 24.336 15.466 -9.307 1.00 59.38 157 VAL A C 1
ATOM 1273 O O . VAL A 1 157 ? 23.915 16.404 -8.625 1.00 59.38 157 VAL A O 1
ATOM 1276 N N . LYS A 1 158 ? 24.819 15.680 -10.542 1.00 69.25 158 LYS A N 1
ATOM 1277 C CA . LYS A 1 158 ? 24.883 17.022 -11.161 1.00 69.25 158 LYS A CA 1
ATOM 1278 C C . LYS A 1 158 ? 23.517 17.678 -11.304 1.00 69.25 158 LYS A C 1
ATOM 1280 O O . LYS A 1 158 ? 23.391 18.886 -11.085 1.00 69.25 158 LYS A O 1
ATOM 1285 N N . LYS A 1 159 ? 22.485 16.917 -11.686 1.00 64.88 159 LYS A N 1
ATOM 1286 C CA . LYS A 1 159 ? 21.110 17.437 -11.801 1.00 64.88 159 LYS A CA 1
ATOM 1287 C C . LYS A 1 159 ? 20.600 17.923 -10.440 1.00 64.88 159 LYS A C 1
ATOM 1289 O O . LYS A 1 159 ? 20.126 19.056 -10.344 1.00 64.88 159 LYS A O 1
ATOM 1294 N N . LEU A 1 160 ? 20.780 17.131 -9.382 1.00 60.47 160 LEU A N 1
ATOM 1295 C CA . LEU A 1 160 ? 20.360 17.466 -8.013 1.00 60.47 160 LEU A CA 1
ATOM 1296 C C . LEU A 1 160 ? 21.087 18.702 -7.446 1.00 60.47 160 LEU A C 1
ATOM 1298 O O . LEU A 1 160 ? 20.469 19.558 -6.794 1.00 60.47 160 LEU A O 1
ATOM 1302 N N . LEU A 1 161 ? 22.379 18.835 -7.751 1.00 61.50 161 LEU A N 1
ATOM 1303 C CA . LEU A 1 161 ? 23.244 19.922 -7.279 1.00 61.50 161 LEU A CA 1
ATOM 1304 C C . LEU A 1 161 ? 23.192 21.188 -8.152 1.00 61.50 161 LEU A C 1
ATOM 1306 O O . LEU A 1 161 ? 23.877 22.164 -7.862 1.00 61.50 161 LEU A O 1
ATOM 1310 N N . SER A 1 162 ? 22.330 21.225 -9.177 1.00 62.00 162 SER A N 1
ATOM 1311 C CA . SER A 1 162 ? 22.224 22.327 -10.157 1.00 62.00 162 SER A CA 1
ATOM 1312 C C . SER A 1 162 ? 23.474 22.558 -11.016 1.00 62.00 162 SER A C 1
ATOM 1314 O O . SER A 1 162 ? 23.608 23.614 -11.630 1.00 62.00 162 SER A O 1
ATOM 1316 N N . GLY A 1 163 ? 24.351 21.557 -11.107 1.00 61.31 163 GLY A N 1
ATOM 1317 C CA . GLY A 1 163 ? 25.554 21.553 -11.941 1.00 61.31 163 GLY A CA 1
ATOM 1318 C C . GLY A 1 163 ? 25.341 21.025 -13.363 1.00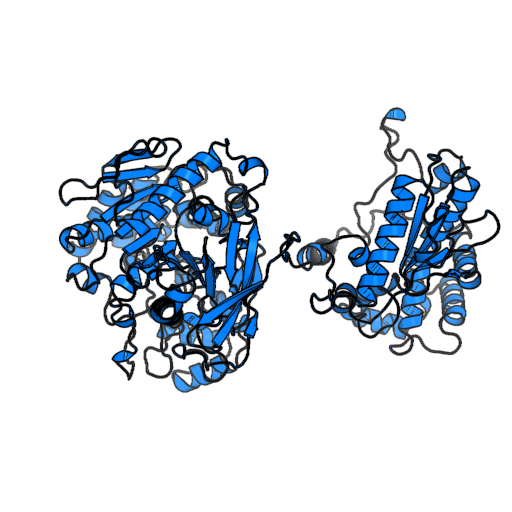 61.31 163 GLY A C 1
ATOM 1319 O O . GLY A 1 163 ? 26.256 21.103 -14.163 1.00 61.31 163 GLY A O 1
ATOM 1320 N N . HIS A 1 164 ? 24.146 20.537 -13.726 1.00 66.31 164 HIS A N 1
ATOM 1321 C CA . HIS A 1 164 ? 23.856 19.887 -15.026 1.00 66.31 164 HIS A CA 1
ATOM 1322 C C . HIS A 1 164 ? 24.160 20.705 -16.299 1.00 66.31 164 HIS A C 1
ATOM 1324 O O . HIS A 1 164 ? 24.034 20.180 -17.399 1.00 66.31 164 HIS A O 1
ATOM 1330 N N . ARG A 1 165 ? 24.493 21.995 -16.174 1.00 69.88 165 ARG A N 1
ATOM 1331 C CA . ARG A 1 165 ? 24.879 22.869 -17.297 1.00 69.88 165 ARG A CA 1
ATOM 1332 C C . ARG A 1 165 ? 26.376 23.184 -17.332 1.00 69.88 165 ARG A C 1
ATOM 1334 O O . ARG A 1 165 ? 26.798 23.935 -18.204 1.00 69.88 165 ARG A O 1
ATOM 1341 N N . LEU A 1 166 ? 27.146 22.682 -16.368 1.00 78.75 166 LEU A N 1
ATOM 1342 C CA . LEU A 1 166 ? 28.587 22.887 -16.265 1.00 78.75 166 LEU A CA 1
ATOM 1343 C C . LEU A 1 166 ? 29.328 21.628 -16.740 1.00 78.75 166 LEU A C 1
ATOM 1345 O O . LEU A 1 166 ? 28.867 20.525 -16.445 1.00 78.75 166 LEU A O 1
ATOM 1349 N N . PRO A 1 167 ? 30.449 21.788 -17.462 1.00 82.12 167 PRO A N 1
ATOM 1350 C CA . PRO A 1 167 ? 31.288 20.671 -17.881 1.00 82.12 167 PRO A CA 1
ATOM 1351 C C . PRO A 1 167 ? 32.135 20.123 -16.720 1.00 82.12 167 PRO A C 1
ATOM 1353 O O . PRO A 1 167 ? 32.426 20.848 -15.770 1.00 82.12 167 PRO A O 1
ATOM 1356 N N . GLY A 1 168 ? 32.597 18.879 -16.852 1.00 87.56 168 GLY A N 1
ATOM 1357 C CA . GLY A 1 168 ? 33.450 18.157 -15.898 1.00 87.56 168 GLY A CA 1
ATOM 1358 C C . GLY A 1 168 ? 32.639 17.407 -14.844 1.00 87.56 168 GLY A C 1
ATOM 1359 O O . GLY A 1 168 ? 31.468 17.687 -14.680 1.00 87.56 168 GLY A O 1
ATOM 1360 N N . VAL A 1 169 ? 33.212 16.427 -14.149 1.00 87.62 169 VAL A N 1
ATOM 1361 C CA . VAL A 1 169 ? 32.497 15.453 -13.288 1.00 87.62 169 VAL A CA 1
ATOM 1362 C C . VAL A 1 169 ? 32.380 15.951 -11.845 1.00 87.62 169 VAL A C 1
ATOM 1364 O O . VAL A 1 169 ? 33.369 16.427 -11.298 1.00 87.62 169 VAL A O 1
ATOM 1367 N N . CYS A 1 170 ? 31.196 15.848 -11.227 1.00 84.69 170 CYS A N 1
ATOM 1368 C CA . CYS A 1 170 ? 30.998 16.306 -9.843 1.00 84.69 170 CYS A CA 1
ATOM 1369 C C . CYS A 1 170 ? 31.435 15.258 -8.806 1.00 84.69 170 CYS A C 1
ATOM 1371 O O . CYS A 1 170 ? 31.602 14.090 -9.151 1.00 84.69 170 CYS A O 1
ATOM 1373 N N . HIS A 1 171 ? 31.555 15.664 -7.534 1.00 84.62 171 HIS A N 1
ATOM 1374 C CA . HIS A 1 171 ? 31.896 14.763 -6.425 1.00 84.62 171 HIS A CA 1
ATOM 1375 C C . HIS A 1 171 ? 31.057 13.472 -6.449 1.00 84.62 171 HIS A C 1
ATOM 1377 O O . HIS A 1 171 ? 29.824 13.533 -6.517 1.00 84.62 171 HIS A O 1
ATOM 1383 N N . ALA A 1 172 ? 31.733 12.321 -6.362 1.00 80.44 172 ALA A N 1
ATOM 1384 C CA . ALA A 1 172 ? 31.167 10.969 -6.447 1.00 80.44 172 ALA A CA 1
ATOM 1385 C C . ALA A 1 172 ? 30.568 10.567 -7.816 1.00 80.44 172 ALA A C 1
ATOM 1387 O O . ALA A 1 172 ? 29.905 9.528 -7.921 1.00 80.44 172 ALA A O 1
ATOM 1388 N N . GLY A 1 173 ? 30.786 11.354 -8.874 1.00 80.00 173 GLY A N 1
ATOM 1389 C CA . GLY A 1 173 ? 30.290 11.078 -10.226 1.00 80.00 173 GLY A CA 1
ATOM 1390 C C . GLY A 1 173 ? 30.907 9.841 -10.895 1.00 80.00 173 GLY A C 1
ATOM 1391 O O . GLY A 1 173 ? 30.347 9.320 -11.859 1.00 80.00 173 GLY A O 1
ATOM 1392 N N . GLU A 1 174 ? 32.016 9.322 -10.370 1.00 85.94 174 GLU A N 1
ATOM 1393 C CA . GLU A 1 174 ? 32.688 8.108 -10.837 1.00 85.94 174 GLU A CA 1
ATOM 1394 C C . GLU A 1 174 ? 32.147 6.814 -10.202 1.00 85.94 174 GLU A C 1
ATOM 1396 O O . GLU A 1 174 ? 32.292 5.730 -10.775 1.00 85.94 174 GLU A O 1
ATOM 1401 N N . LEU A 1 175 ? 31.493 6.900 -9.036 1.00 83.69 175 LEU A N 1
ATOM 1402 C CA . LEU A 1 175 ? 30.998 5.728 -8.301 1.00 83.69 175 LEU A CA 1
ATOM 1403 C C . LEU A 1 175 ? 30.018 4.839 -9.087 1.00 83.69 175 LEU A C 1
ATOM 1405 O O . LEU A 1 175 ? 30.125 3.615 -8.947 1.00 83.69 175 LEU A O 1
ATOM 1409 N N . PRO A 1 176 ? 29.121 5.367 -9.948 1.00 77.12 176 PRO A N 1
ATOM 1410 C CA . PRO A 1 176 ? 28.277 4.537 -10.811 1.00 77.12 176 PRO A CA 1
ATOM 1411 C C . PRO A 1 176 ? 29.034 3.548 -11.711 1.00 77.12 176 PRO A C 1
ATOM 1413 O O . PRO A 1 176 ? 28.467 2.544 -12.144 1.00 77.12 176 PRO A O 1
ATOM 1416 N N . TYR A 1 177 ? 30.313 3.807 -12.004 1.00 82.81 177 TYR A N 1
ATOM 1417 C CA . TYR A 1 177 ? 31.142 2.936 -12.840 1.00 82.81 177 TYR A CA 1
ATOM 1418 C C . TYR A 1 177 ? 31.833 1.815 -12.048 1.00 82.81 177 TYR A C 1
ATOM 1420 O O . TYR A 1 177 ? 32.366 0.889 -12.658 1.00 82.81 177 TYR A O 1
ATOM 1428 N N . LEU A 1 178 ? 31.791 1.860 -10.711 1.00 82.00 178 LEU A N 1
ATOM 1429 C CA . LEU A 1 178 ? 32.325 0.827 -9.812 1.00 82.00 178 LEU A CA 1
ATOM 1430 C C . LEU A 1 178 ? 31.220 0.054 -9.088 1.00 82.00 178 LEU A C 1
ATOM 1432 O O . LEU A 1 178 ? 31.315 -1.164 -8.932 1.00 82.00 178 LEU A O 1
ATOM 1436 N N . PHE A 1 179 ? 30.164 0.747 -8.665 1.00 73.25 179 PHE A N 1
ATOM 1437 C CA . PHE A 1 179 ? 29.122 0.199 -7.808 1.00 73.25 179 PHE A CA 1
ATOM 1438 C C . PHE A 1 179 ? 27.747 0.318 -8.456 1.00 73.25 179 PHE A C 1
ATOM 1440 O O . PHE A 1 179 ? 27.331 1.378 -8.924 1.00 73.25 179 PHE A O 1
ATOM 1447 N N . LYS A 1 180 ? 26.996 -0.784 -8.421 1.00 52.56 180 LYS A N 1
ATOM 1448 C CA . LYS A 1 180 ? 25.578 -0.790 -8.783 1.00 52.56 180 LYS A CA 1
ATOM 1449 C C . LYS A 1 180 ? 24.781 -0.172 -7.626 1.00 52.56 180 LYS A C 1
ATOM 1451 O O . LYS A 1 180 ? 24.825 -0.704 -6.524 1.00 52.56 180 LYS A O 1
ATOM 1456 N N . GLY A 1 181 ? 24.090 0.944 -7.870 1.00 50.41 181 GLY A N 1
ATOM 1457 C CA . GLY A 1 181 ? 23.309 1.674 -6.852 1.00 50.41 181 GLY A CA 1
ATOM 1458 C C . GLY A 1 181 ? 23.402 3.201 -6.951 1.00 50.41 181 GLY A C 1
ATOM 1459 O O . GLY A 1 181 ? 22.551 3.905 -6.420 1.00 50.41 181 GLY A O 1
ATOM 1460 N N . PHE A 1 182 ? 24.387 3.716 -7.689 1.00 53.62 182 PHE A N 1
ATOM 1461 C CA . PHE A 1 182 ? 24.494 5.132 -8.032 1.00 53.62 182 PHE A CA 1
ATOM 1462 C C . PHE A 1 182 ? 23.969 5.316 -9.470 1.00 53.62 182 PHE A C 1
ATOM 1464 O O . PHE A 1 182 ? 24.493 4.710 -10.400 1.00 53.62 182 PHE A O 1
ATOM 1471 N N . TYR A 1 183 ? 22.872 6.058 -9.651 1.00 51.44 183 TYR A N 1
ATOM 1472 C CA . TYR A 1 183 ? 22.104 6.105 -10.907 1.00 51.44 183 TYR A CA 1
ATOM 1473 C C . TYR A 1 183 ? 22.905 6.603 -12.124 1.00 51.44 183 TYR A C 1
ATOM 1475 O O . TYR A 1 183 ? 23.328 7.758 -12.165 1.00 51.44 183 TYR A O 1
ATOM 1483 N N . ILE A 1 184 ? 22.978 5.764 -13.160 1.00 51.50 184 ILE A N 1
ATOM 1484 C CA . ILE A 1 184 ? 23.048 6.165 -14.575 1.00 51.50 184 ILE A CA 1
ATOM 1485 C C . ILE A 1 184 ? 21.672 5.817 -15.165 1.00 51.50 184 ILE A C 1
ATOM 1487 O O . ILE A 1 184 ? 21.136 4.757 -14.844 1.00 51.50 184 ILE A O 1
ATOM 1491 N N . GLU A 1 185 ? 21.068 6.700 -15.967 1.00 50.97 185 GLU A N 1
ATOM 1492 C CA . GLU A 1 185 ? 19.763 6.450 -16.608 1.00 50.97 185 GLU A CA 1
ATOM 1493 C C . GLU A 1 185 ? 19.778 5.102 -17.372 1.00 50.97 185 GLU A C 1
ATOM 1495 O O . GLU A 1 185 ? 20.652 4.868 -18.210 1.00 50.97 185 GLU A O 1
ATOM 1500 N N . GLU A 1 186 ? 18.829 4.202 -17.063 1.00 44.97 186 GLU A N 1
ATOM 1501 C CA . GLU A 1 186 ? 18.789 2.798 -17.533 1.00 44.97 186 GLU A CA 1
ATOM 1502 C C . GLU A 1 186 ? 18.806 2.637 -19.063 1.00 44.97 186 GLU A C 1
ATOM 1504 O O . GLU A 1 186 ? 19.282 1.619 -19.566 1.00 44.97 186 GLU A O 1
ATOM 1509 N N . GLU A 1 187 ? 18.368 3.652 -19.816 1.00 43.53 187 GLU A N 1
ATOM 1510 C CA . GLU A 1 187 ? 18.330 3.652 -21.288 1.00 43.53 187 GLU A CA 1
ATOM 1511 C C . GLU A 1 187 ? 19.703 3.444 -21.959 1.00 43.53 187 GLU A C 1
ATOM 1513 O O . GLU A 1 187 ? 19.774 3.234 -23.169 1.00 43.53 187 GLU A O 1
ATOM 1518 N N . ARG A 1 188 ? 20.811 3.491 -21.207 1.00 51.09 188 ARG A N 1
ATOM 1519 C CA . ARG A 1 188 ? 22.177 3.503 -21.767 1.00 51.09 188 ARG A CA 1
ATOM 1520 C C . ARG A 1 188 ? 23.030 2.288 -21.416 1.00 51.09 188 ARG A C 1
ATOM 1522 O O . ARG A 1 188 ? 24.211 2.246 -21.765 1.00 51.09 188 ARG A O 1
ATOM 1529 N N . LEU A 1 189 ? 22.412 1.266 -20.820 1.00 48.69 189 LEU A N 1
ATOM 1530 C CA . LEU A 1 189 ? 22.990 -0.064 -20.573 1.00 48.69 189 LEU A CA 1
ATOM 1531 C C . LEU A 1 189 ? 22.962 -0.977 -21.812 1.00 48.69 189 LEU A C 1
ATOM 1533 O O . LEU A 1 189 ? 23.025 -2.202 -21.697 1.00 48.69 189 LEU A O 1
ATOM 1537 N N . HIS A 1 190 ? 22.870 -0.397 -23.009 1.00 51.53 190 HIS A N 1
ATOM 1538 C CA . HIS A 1 190 ? 23.037 -1.158 -24.235 1.00 51.53 190 HIS A CA 1
ATOM 1539 C C . HIS A 1 190 ? 24.494 -1.654 -24.313 1.00 51.53 190 HIS A C 1
ATOM 1541 O O . HIS A 1 190 ? 25.413 -0.854 -24.097 1.00 51.53 190 HIS A O 1
ATOM 1547 N N . PRO A 1 191 ? 24.741 -2.940 -24.629 1.00 48.66 191 PRO A N 1
ATOM 1548 C CA . PRO A 1 191 ? 26.077 -3.364 -25.023 1.00 48.66 191 PRO A CA 1
ATOM 1549 C C . PRO A 1 191 ? 26.510 -2.466 -26.192 1.00 48.66 191 PRO A C 1
ATOM 1551 O O . PRO A 1 191 ? 25.730 -2.281 -27.124 1.00 48.66 191 PRO A O 1
ATOM 1554 N N . ASP A 1 192 ? 27.699 -1.867 -26.072 1.00 58.78 192 ASP A N 1
ATOM 1555 C CA . ASP A 1 192 ? 28.360 -0.946 -27.022 1.00 58.78 192 ASP A CA 1
ATOM 1556 C C . ASP A 1 192 ? 28.280 0.574 -26.748 1.00 58.78 192 ASP A C 1
ATOM 1558 O O . ASP A 1 192 ? 28.772 1.361 -27.558 1.00 58.78 192 ASP A O 1
ATOM 1562 N N . THR A 1 193 ? 27.773 1.028 -25.594 1.00 72.94 193 THR A N 1
ATOM 1563 C CA . THR A 1 193 ? 27.868 2.454 -25.202 1.00 72.94 193 THR A CA 1
ATOM 1564 C C . THR A 1 193 ? 29.225 2.832 -24.591 1.00 72.94 193 THR A C 1
ATOM 1566 O O . THR A 1 193 ? 29.924 2.002 -24.000 1.00 72.94 193 THR A O 1
ATOM 1569 N N . ASP A 1 194 ? 29.590 4.113 -24.669 1.00 83.44 194 ASP A N 1
ATOM 1570 C CA . ASP A 1 194 ? 30.805 4.654 -24.047 1.00 83.44 194 ASP A CA 1
ATOM 1571 C C . ASP A 1 194 ? 30.775 4.540 -22.507 1.00 83.44 194 ASP A C 1
ATOM 1573 O O . ASP A 1 194 ? 31.789 4.205 -21.891 1.00 83.44 194 ASP A O 1
ATOM 1577 N N . HIS A 1 195 ? 29.594 4.624 -21.883 1.00 78.81 195 HIS A N 1
ATOM 1578 C CA . HIS A 1 195 ? 29.397 4.279 -20.467 1.00 78.81 195 HIS A CA 1
ATOM 1579 C C . HIS A 1 195 ? 29.757 2.819 -20.140 1.00 78.81 195 HIS A C 1
ATOM 1581 O O . HIS A 1 195 ? 30.357 2.548 -19.097 1.00 78.81 195 HIS A O 1
ATOM 1587 N N . THR A 1 196 ? 29.422 1.869 -21.023 1.00 77.31 196 THR A N 1
ATOM 1588 C CA . THR A 1 196 ? 29.775 0.451 -20.840 1.00 77.31 196 THR A CA 1
ATOM 1589 C C . THR A 1 196 ? 31.286 0.255 -20.909 1.00 77.31 196 THR A C 1
ATOM 1591 O O . THR A 1 196 ? 31.853 -0.432 -20.058 1.00 77.31 196 THR A O 1
ATOM 1594 N N . LYS A 1 197 ? 31.960 0.910 -21.865 1.00 84.12 197 LYS A N 1
ATOM 1595 C CA . LYS A 1 197 ? 33.429 0.894 -21.951 1.00 84.12 197 LYS A CA 1
ATOM 1596 C C . LYS A 1 197 ? 34.058 1.480 -20.690 1.00 84.12 197 LYS A C 1
ATOM 1598 O O . LYS A 1 197 ? 34.930 0.846 -20.104 1.00 84.12 197 LYS A O 1
ATOM 1603 N N . MET A 1 198 ? 33.568 2.631 -20.228 1.00 88.19 198 MET A N 1
ATOM 1604 C CA . MET A 1 198 ? 34.061 3.276 -19.011 1.00 88.19 198 MET A CA 1
ATOM 1605 C C . MET A 1 198 ? 33.899 2.385 -17.774 1.00 88.19 198 MET A C 1
ATOM 1607 O O . MET A 1 198 ? 34.842 2.210 -17.007 1.00 88.19 198 MET A O 1
ATOM 1611 N N . LYS A 1 199 ? 32.735 1.748 -17.608 1.00 85.62 199 LYS A N 1
ATOM 1612 C CA . LYS A 1 199 ? 32.490 0.793 -16.518 1.00 85.62 199 LYS A CA 1
ATOM 1613 C C . LYS A 1 199 ? 33.481 -0.369 -16.557 1.00 85.62 199 LYS A C 1
ATOM 1615 O O . LYS A 1 199 ? 34.060 -0.723 -15.534 1.00 85.62 199 LYS A O 1
ATOM 1620 N N . VAL A 1 200 ? 33.696 -0.955 -17.736 1.00 86.00 200 VAL A N 1
ATOM 1621 C CA . VAL A 1 200 ? 34.668 -2.042 -17.916 1.00 86.00 200 VAL A CA 1
ATOM 1622 C C . VAL A 1 200 ? 36.074 -1.578 -17.534 1.00 86.00 200 VAL A C 1
ATOM 1624 O O . VAL A 1 200 ? 36.760 -2.298 -16.809 1.00 86.00 200 VAL A O 1
ATOM 1627 N N . THR A 1 201 ? 36.487 -0.385 -17.964 1.00 89.94 201 THR A N 1
ATOM 1628 C CA . THR A 1 201 ? 37.783 0.204 -17.606 1.00 89.94 201 THR A CA 1
ATOM 1629 C C . THR A 1 201 ? 37.912 0.403 -16.095 1.00 89.94 201 THR A C 1
ATOM 1631 O O . THR A 1 201 ? 38.861 -0.111 -15.505 1.00 89.94 201 THR A O 1
ATOM 1634 N N . MET A 1 202 ? 36.943 1.053 -15.440 1.00 91.38 202 MET A N 1
ATOM 1635 C CA . MET A 1 202 ? 36.986 1.299 -13.991 1.00 91.38 202 MET A CA 1
ATOM 1636 C C . MET A 1 202 ? 37.019 0.007 -13.178 1.00 91.38 202 MET A C 1
ATOM 1638 O O . MET A 1 202 ? 37.886 -0.168 -12.322 1.00 91.38 202 MET A O 1
ATOM 1642 N N . VAL A 1 203 ? 36.137 -0.949 -13.480 1.00 91.44 203 VAL A N 1
ATOM 1643 C CA . VAL A 1 203 ? 36.111 -2.238 -12.775 1.00 91.44 203 VAL A CA 1
ATOM 1644 C C . VAL A 1 203 ? 37.428 -2.993 -12.965 1.00 91.44 203 VAL A C 1
ATOM 1646 O O . VAL A 1 203 ? 37.935 -3.586 -12.011 1.00 91.44 203 VAL A O 1
ATOM 1649 N N . LYS A 1 204 ? 38.026 -2.966 -14.161 1.00 91.56 204 LYS A N 1
ATOM 1650 C CA . LYS A 1 204 ? 39.332 -3.597 -14.401 1.00 91.56 204 LYS A CA 1
ATOM 1651 C C . LYS A 1 204 ? 40.436 -2.948 -13.576 1.00 91.56 204 LYS A C 1
ATOM 1653 O O . LYS A 1 204 ? 41.128 -3.673 -12.870 1.00 91.56 204 LYS A O 1
ATOM 1658 N N . LEU A 1 205 ? 40.559 -1.621 -13.600 1.00 93.88 205 LEU A N 1
ATOM 1659 C CA . LEU A 1 205 ? 41.576 -0.896 -12.831 1.00 93.88 205 LEU A CA 1
ATOM 1660 C C . LEU A 1 205 ? 41.499 -1.230 -11.330 1.00 93.88 205 LEU A C 1
ATOM 1662 O O . LEU A 1 205 ? 42.505 -1.614 -10.729 1.00 93.88 205 LEU A O 1
ATOM 1666 N N . TRP A 1 206 ? 40.299 -1.183 -10.740 1.00 95.06 206 TRP A N 1
ATOM 1667 C CA . TRP A 1 206 ? 40.100 -1.476 -9.315 1.00 95.06 206 TRP A CA 1
ATOM 1668 C C . TRP A 1 206 ? 40.322 -2.951 -8.979 1.00 95.06 206 TRP A C 1
ATOM 1670 O O . TRP A 1 206 ? 40.968 -3.269 -7.980 1.00 95.06 206 TRP A O 1
ATOM 1680 N N . THR A 1 207 ? 39.815 -3.877 -9.798 1.00 93.88 207 THR A N 1
ATOM 1681 C CA . THR A 1 207 ? 39.965 -5.315 -9.519 1.00 93.88 207 THR A CA 1
ATOM 1682 C C . THR A 1 207 ? 41.386 -5.812 -9.755 1.00 93.88 207 THR A C 1
ATOM 1684 O O . THR A 1 207 ? 41.842 -6.687 -9.021 1.00 93.88 207 THR A O 1
ATOM 1687 N N . ASN A 1 208 ? 42.112 -5.255 -10.724 1.00 94.31 208 ASN A N 1
ATOM 1688 C CA . ASN A 1 208 ? 43.528 -5.540 -10.929 1.00 94.31 208 ASN A CA 1
ATOM 1689 C C . ASN A 1 208 ? 44.356 -5.062 -9.740 1.00 94.31 208 ASN A C 1
ATOM 1691 O O . ASN A 1 208 ? 45.141 -5.842 -9.197 1.00 94.31 208 ASN A O 1
ATOM 1695 N N . PHE A 1 209 ? 44.121 -3.829 -9.284 1.00 95.56 209 PHE A N 1
ATOM 1696 C CA . PHE A 1 209 ? 44.783 -3.299 -8.101 1.00 95.56 209 PHE A CA 1
ATOM 1697 C C . PHE A 1 209 ? 44.491 -4.155 -6.862 1.00 95.56 209 PHE A C 1
ATOM 1699 O O . PHE A 1 209 ? 45.420 -4.588 -6.188 1.00 95.56 209 PHE A O 1
ATOM 1706 N N . ALA A 1 210 ? 43.227 -4.509 -6.617 1.00 93.31 210 ALA A N 1
ATOM 1707 C CA . ALA A 1 210 ? 42.854 -5.367 -5.491 1.00 93.31 210 ALA A CA 1
ATOM 1708 C C . ALA A 1 210 ? 43.508 -6.763 -5.545 1.00 93.31 210 ALA A C 1
ATOM 1710 O O . ALA A 1 210 ? 43.843 -7.328 -4.508 1.00 93.31 210 ALA A O 1
ATOM 1711 N N . LYS A 1 211 ? 43.695 -7.332 -6.745 1.00 91.69 211 LYS A N 1
ATOM 1712 C CA . LYS A 1 211 ? 44.317 -8.656 -6.936 1.00 91.69 211 LYS A CA 1
ATOM 1713 C C . LYS A 1 211 ? 45.840 -8.637 -6.828 1.00 91.69 211 LYS A C 1
ATOM 1715 O O . LYS A 1 211 ? 46.423 -9.628 -6.400 1.00 91.69 211 LYS A O 1
ATOM 1720 N N . THR A 1 212 ? 46.478 -7.574 -7.311 1.00 92.00 212 THR A N 1
ATOM 1721 C CA . THR A 1 212 ? 47.918 -7.586 -7.636 1.00 92.00 212 THR A CA 1
ATOM 1722 C C . THR A 1 212 ? 48.715 -6.445 -7.015 1.00 92.00 212 THR A C 1
ATOM 1724 O O . THR A 1 212 ? 49.940 -6.465 -7.071 1.00 92.00 212 THR A O 1
ATOM 1727 N N . GLY A 1 213 ? 48.048 -5.438 -6.453 1.00 92.00 213 GLY A N 1
ATOM 1728 C CA . GLY A 1 213 ? 48.656 -4.169 -6.052 1.00 92.00 213 GLY A CA 1
ATOM 1729 C C . GLY A 1 213 ? 49.023 -3.248 -7.224 1.00 92.00 213 GLY A C 1
ATOM 1730 O O . GLY A 1 213 ? 49.528 -2.159 -6.980 1.00 92.00 213 GLY A O 1
ATOM 1731 N N . ILE A 1 214 ? 48.768 -3.652 -8.477 1.00 93.88 214 ILE A N 1
ATOM 1732 C CA . ILE A 1 214 ? 49.099 -2.904 -9.700 1.00 93.88 214 ILE A CA 1
ATOM 1733 C C . ILE A 1 214 ? 47.810 -2.724 -10.529 1.00 93.88 214 ILE A C 1
ATOM 1735 O O . ILE A 1 214 ? 47.222 -3.723 -10.942 1.00 93.88 214 ILE A O 1
ATOM 1739 N N . PRO A 1 215 ? 47.335 -1.492 -10.808 1.00 93.38 215 PRO A N 1
ATOM 1740 C CA . PRO A 1 215 ? 46.083 -1.276 -11.548 1.00 93.38 215 PRO A CA 1
ATOM 1741 C C . PRO A 1 215 ? 46.129 -1.745 -13.014 1.00 93.38 215 PRO A C 1
ATOM 1743 O O . PRO A 1 215 ? 45.122 -2.191 -13.568 1.00 93.38 215 PRO A O 1
ATOM 1746 N N . THR A 1 216 ? 47.307 -1.688 -13.641 1.00 93.19 216 THR A N 1
ATOM 1747 C CA . THR A 1 216 ? 47.547 -2.115 -15.032 1.00 93.19 216 THR A CA 1
ATOM 1748 C C . THR A 1 216 ? 48.725 -3.101 -15.100 1.00 93.19 216 THR A C 1
ATOM 1750 O O . THR A 1 216 ? 49.831 -2.716 -15.488 1.00 93.19 216 THR A O 1
ATOM 1753 N N . PRO A 1 217 ? 48.548 -4.361 -14.662 1.00 88.75 217 PRO A N 1
ATOM 1754 C CA . PRO A 1 217 ? 49.611 -5.360 -14.703 1.00 88.75 217 PRO A CA 1
ATOM 1755 C C . PRO A 1 217 ? 49.887 -5.821 -16.146 1.00 88.75 217 PRO A C 1
ATOM 1757 O O . PRO A 1 217 ? 49.063 -5.637 -17.045 1.00 88.75 217 PRO A O 1
ATOM 1760 N N . ASN A 1 218 ? 51.051 -6.439 -16.378 1.00 79.31 218 ASN A N 1
ATOM 1761 C CA . ASN A 1 218 ? 51.464 -6.916 -17.705 1.00 79.31 218 ASN A CA 1
ATOM 1762 C C . ASN A 1 218 ? 50.398 -7.829 -18.347 1.00 79.31 218 ASN A C 1
ATOM 1764 O O . ASN A 1 218 ? 49.935 -8.775 -17.710 1.00 79.31 218 ASN A O 1
ATOM 1768 N N . GLY A 1 219 ? 50.052 -7.576 -19.617 1.00 65.94 219 GLY A N 1
ATOM 1769 C CA . GLY A 1 219 ? 49.056 -8.350 -20.378 1.00 65.94 219 GLY A CA 1
ATOM 1770 C C . GLY A 1 219 ? 47.658 -7.720 -20.485 1.00 65.94 219 GLY A C 1
ATOM 1771 O O . GLY A 1 219 ? 46.772 -8.340 -21.064 1.00 65.94 219 GLY A O 1
ATOM 1772 N N . HIS A 1 220 ? 47.462 -6.501 -19.973 1.00 72.38 220 HIS A N 1
ATOM 1773 C CA . HIS A 1 220 ? 46.212 -5.729 -20.073 1.00 72.38 220 HIS A CA 1
ATOM 1774 C C . HIS A 1 220 ? 46.282 -4.613 -21.135 1.00 72.38 220 HIS A C 1
ATOM 1776 O O . HIS A 1 220 ? 46.008 -3.444 -20.861 1.00 72.38 220 HIS A O 1
ATOM 1782 N N . GLU A 1 221 ? 46.671 -4.966 -22.366 1.00 72.88 221 GLU A N 1
ATOM 1783 C CA . GLU A 1 221 ? 46.747 -4.024 -23.504 1.00 72.88 221 GLU A CA 1
ATOM 1784 C C . GLU A 1 221 ? 45.379 -3.407 -23.857 1.00 72.88 221 GLU A C 1
ATOM 1786 O O . GLU A 1 221 ? 45.299 -2.342 -24.464 1.00 72.88 221 GLU A O 1
ATOM 1791 N N . ASP A 1 222 ? 44.294 -4.046 -23.420 1.00 76.69 222 ASP A N 1
ATOM 1792 C CA . ASP A 1 222 ? 42.906 -3.642 -23.622 1.00 76.69 222 ASP A CA 1
ATOM 1793 C C . ASP A 1 222 ? 42.478 -2.402 -22.818 1.00 76.69 222 ASP A C 1
ATOM 1795 O O . ASP A 1 222 ? 41.463 -1.792 -23.148 1.00 76.69 222 ASP A O 1
ATOM 1799 N N . ILE A 1 223 ? 43.233 -2.017 -21.781 1.00 81.94 223 ILE A N 1
ATOM 1800 C CA . ILE A 1 223 ? 43.001 -0.777 -21.016 1.00 81.94 223 ILE A CA 1
ATOM 1801 C C . ILE A 1 223 ? 43.571 0.445 -21.765 1.00 81.94 223 ILE A C 1
ATOM 1803 O O . ILE A 1 223 ? 43.120 1.570 -21.557 1.00 81.94 223 ILE A O 1
ATOM 1807 N N . GLY A 1 224 ? 44.535 0.236 -22.669 1.00 83.88 224 GLY A N 1
ATOM 1808 C CA . GLY A 1 224 ? 45.093 1.286 -23.527 1.00 83.88 224 GLY A CA 1
ATOM 1809 C C . GLY A 1 224 ? 46.054 2.265 -22.839 1.00 83.88 224 GLY A C 1
ATOM 1810 O O . GLY A 1 224 ? 46.516 3.200 -23.489 1.00 83.88 224 GLY A O 1
ATOM 1811 N N . VAL A 1 225 ? 46.385 2.057 -21.559 1.00 87.94 225 VAL A N 1
ATOM 1812 C CA . VAL A 1 225 ? 47.364 2.860 -20.810 1.00 87.94 225 VAL A CA 1
ATOM 1813 C C . VAL A 1 225 ? 48.110 2.001 -19.789 1.00 87.94 225 VAL A C 1
ATOM 1815 O O . VAL A 1 225 ? 47.547 1.059 -19.229 1.00 87.94 225 VAL A O 1
ATOM 1818 N N . THR A 1 226 ? 49.354 2.373 -19.498 1.00 91.50 226 THR A N 1
ATOM 1819 C CA . THR A 1 226 ? 50.076 1.911 -18.307 1.00 91.50 226 THR A CA 1
ATOM 1820 C C . THR A 1 226 ? 49.915 2.963 -17.216 1.00 91.50 226 THR A C 1
ATOM 1822 O O . THR A 1 226 ? 50.377 4.091 -17.376 1.00 91.50 226 THR A O 1
ATOM 1825 N N . TRP A 1 227 ? 49.249 2.616 -16.114 1.00 93.25 227 TRP A N 1
ATOM 1826 C CA . TRP A 1 227 ? 49.145 3.488 -14.949 1.00 93.25 227 TRP A CA 1
ATOM 1827 C C . TRP A 1 227 ? 50.416 3.361 -14.115 1.00 93.25 227 TRP A C 1
ATOM 1829 O O . TRP A 1 227 ? 50.601 2.403 -13.363 1.00 93.25 227 TRP A O 1
ATOM 1839 N N . GLU A 1 228 ? 51.314 4.325 -14.277 1.00 91.06 228 GLU A N 1
ATOM 1840 C CA . GLU A 1 228 ? 52.554 4.391 -13.512 1.00 91.06 228 GLU A CA 1
ATOM 1841 C C . GLU A 1 228 ? 52.284 4.911 -12.089 1.00 91.06 228 GLU A C 1
ATOM 1843 O O . GLU A 1 228 ? 51.458 5.815 -11.914 1.00 91.06 228 GLU A O 1
ATOM 1848 N N . PRO A 1 229 ? 52.941 4.349 -11.057 1.00 92.19 229 PRO A N 1
ATOM 1849 C CA . PRO A 1 229 ? 52.833 4.886 -9.710 1.00 92.19 229 PRO A CA 1
ATOM 1850 C C . PRO A 1 229 ? 53.441 6.292 -9.650 1.00 92.19 229 PRO A C 1
ATOM 1852 O O . PRO A 1 229 ? 54.413 6.602 -10.341 1.00 92.19 229 PRO A O 1
ATOM 1855 N N . LEU A 1 230 ? 52.880 7.126 -8.780 1.00 89.94 230 LEU A N 1
ATOM 1856 C CA . LEU A 1 230 ? 53.345 8.474 -8.494 1.00 89.94 230 LEU A CA 1
ATOM 1857 C C . LEU A 1 230 ? 54.827 8.445 -8.102 1.00 89.94 230 LEU A C 1
ATOM 1859 O O . LEU A 1 230 ? 55.241 7.665 -7.238 1.00 89.94 230 LEU A O 1
ATOM 1863 N N . SER A 1 231 ? 55.624 9.311 -8.729 1.00 84.06 231 SER A N 1
ATOM 1864 C CA . SER A 1 231 ? 57.047 9.433 -8.421 1.00 84.06 231 SER A CA 1
ATOM 1865 C C . SER A 1 231 ? 57.292 10.503 -7.357 1.00 84.06 231 SER A C 1
ATOM 1867 O O . SER A 1 231 ? 56.548 11.471 -7.229 1.00 84.06 231 SER A O 1
ATOM 1869 N N . LYS A 1 232 ? 58.415 10.396 -6.638 1.00 78.62 232 LYS A N 1
ATOM 1870 C CA . LYS A 1 232 ? 58.828 11.403 -5.642 1.00 78.62 232 LYS A CA 1
ATOM 1871 C C . LYS A 1 232 ? 59.099 12.791 -6.247 1.00 78.62 232 LYS A C 1
ATOM 1873 O O . LYS A 1 232 ? 59.331 13.729 -5.497 1.00 78.62 232 LYS A O 1
ATOM 1878 N N . ARG A 1 233 ? 59.158 12.945 -7.573 1.00 71.62 233 ARG A N 1
ATOM 1879 C CA . ARG A 1 233 ? 59.549 14.204 -8.239 1.00 71.62 233 ARG A CA 1
ATOM 1880 C C . ARG A 1 233 ? 58.465 14.786 -9.137 1.00 71.62 233 ARG A C 1
ATOM 1882 O O . ARG A 1 233 ? 58.539 15.969 -9.456 1.00 71.62 233 ARG A O 1
ATOM 1889 N N . GLU A 1 234 ? 57.499 13.980 -9.557 1.00 74.06 234 GLU A N 1
ATOM 1890 C CA . GLU A 1 234 ? 56.511 14.358 -10.563 1.00 74.06 234 GLU A CA 1
ATOM 1891 C C . GLU A 1 234 ? 55.106 14.183 -10.008 1.00 74.06 234 GLU A C 1
ATOM 1893 O O . GLU A 1 234 ? 54.778 13.149 -9.433 1.00 74.06 234 GLU A O 1
ATOM 1898 N N . GLN A 1 235 ? 54.261 15.187 -10.235 1.00 76.38 235 GLN A N 1
ATOM 1899 C CA . GLN A 1 235 ? 52.870 15.173 -9.793 1.00 76.38 235 GLN A CA 1
ATOM 1900 C C . GLN A 1 235 ? 51.942 14.599 -10.866 1.00 76.38 235 GLN A C 1
ATOM 1902 O O . GLN A 1 235 ? 50.942 15.218 -11.247 1.00 76.38 235 GLN A O 1
ATOM 1907 N N . SER A 1 236 ? 52.328 13.460 -11.430 1.00 88.62 236 SER A N 1
ATOM 1908 C CA . SER A 1 236 ? 51.546 12.816 -12.474 1.00 88.62 236 SER A CA 1
ATOM 1909 C C . SER A 1 236 ? 50.320 12.111 -11.886 1.00 88.62 236 SER A C 1
ATOM 1911 O O . SER A 1 236 ? 50.325 11.625 -10.756 1.00 88.62 236 SER A O 1
ATOM 1913 N N . TYR A 1 237 ? 49.238 12.072 -12.654 1.00 92.94 237 TYR A N 1
ATOM 1914 C CA . TYR A 1 237 ? 48.030 11.322 -12.327 1.00 92.94 237 TYR A CA 1
ATOM 1915 C C . TYR A 1 237 ? 47.462 10.684 -13.589 1.00 92.94 237 TYR A C 1
ATOM 1917 O O . TYR A 1 237 ? 47.663 11.188 -14.697 1.00 92.94 237 TYR A O 1
ATOM 1925 N N . LEU A 1 238 ? 46.736 9.582 -13.432 1.00 95.62 238 LEU A N 1
ATOM 1926 C CA . LEU A 1 238 ? 45.980 9.010 -14.535 1.00 95.62 238 LEU A CA 1
ATOM 1927 C C . LEU A 1 238 ? 44.665 9.773 -14.698 1.00 95.62 238 LEU A C 1
ATOM 1929 O O . LEU A 1 238 ? 43.826 9.758 -13.802 1.00 95.62 238 LEU A O 1
ATOM 1933 N N . ASP A 1 239 ? 44.464 10.413 -15.845 1.00 96.00 239 ASP A N 1
ATOM 1934 C CA . ASP A 1 239 ? 43.156 10.929 -16.229 1.00 96.00 239 ASP A CA 1
ATOM 1935 C C . ASP A 1 239 ? 42.327 9.791 -16.821 1.00 96.00 239 ASP A C 1
ATOM 1937 O O . ASP A 1 239 ? 42.627 9.275 -17.903 1.00 96.00 239 ASP A O 1
ATOM 1941 N N . ILE A 1 240 ? 41.302 9.375 -16.086 1.00 95.69 240 ILE A N 1
ATOM 1942 C CA . ILE A 1 240 ? 40.415 8.293 -16.479 1.00 95.69 240 ILE A CA 1
ATOM 1943 C C . ILE A 1 240 ? 39.265 8.871 -17.300 1.00 95.69 240 ILE A C 1
ATOM 1945 O O . ILE A 1 240 ? 38.345 9.518 -16.790 1.00 95.69 240 ILE A O 1
ATOM 1949 N N . ASN A 1 241 ? 39.352 8.610 -18.601 1.00 92.56 241 ASN A N 1
ATOM 1950 C CA . ASN A 1 241 ? 38.373 8.943 -19.626 1.00 92.56 241 ASN A CA 1
ATOM 1951 C C . ASN A 1 241 ? 38.302 7.782 -20.643 1.00 92.56 241 ASN A C 1
ATOM 1953 O O . ASN A 1 241 ? 38.962 6.762 -20.451 1.00 92.56 241 ASN A O 1
ATOM 1957 N N . LEU A 1 242 ? 37.513 7.882 -21.717 1.00 88.56 242 LEU A N 1
ATOM 1958 C CA . LEU A 1 242 ? 37.425 6.822 -22.740 1.00 88.56 242 LEU A CA 1
ATOM 1959 C C . LEU A 1 242 ? 38.778 6.478 -23.366 1.00 88.56 242 LEU A C 1
ATOM 1961 O O . LEU A 1 242 ? 38.984 5.364 -23.838 1.00 88.56 242 LEU A O 1
ATOM 1965 N N . THR A 1 243 ? 39.699 7.437 -23.366 1.00 89.88 243 THR A N 1
ATOM 1966 C CA . THR A 1 243 ? 41.108 7.229 -23.688 1.00 89.88 243 THR A CA 1
ATOM 1967 C C . THR A 1 243 ? 41.930 7.636 -22.467 1.00 89.88 243 THR A C 1
ATOM 1969 O O . THR A 1 243 ? 42.290 8.810 -22.345 1.00 89.88 243 THR A O 1
ATOM 1972 N N . PRO A 1 244 ? 42.169 6.707 -21.523 1.00 91.62 244 PRO A N 1
ATOM 1973 C CA . PRO A 1 244 ? 42.934 7.004 -20.323 1.00 91.62 244 PRO A CA 1
ATOM 1974 C C . PRO A 1 244 ? 44.351 7.460 -20.678 1.00 91.62 244 PRO A C 1
ATOM 1976 O O . PRO A 1 244 ? 44.986 6.900 -21.571 1.00 91.62 244 PRO A O 1
ATOM 1979 N N . SER A 1 245 ? 44.862 8.476 -19.988 1.00 94.19 245 SER A N 1
ATOM 1980 C CA . SER A 1 245 ? 46.214 8.989 -20.242 1.00 94.19 245 SER A CA 1
ATOM 1981 C C . SER A 1 245 ? 46.840 9.588 -18.990 1.00 94.19 245 SER A C 1
ATOM 1983 O O . SER A 1 245 ? 46.148 10.158 -18.148 1.00 94.19 245 SER A O 1
ATOM 1985 N N . MET A 1 246 ? 48.162 9.462 -18.863 1.00 93.38 246 MET A N 1
ATOM 1986 C CA . MET A 1 246 ? 48.905 10.122 -17.791 1.00 93.38 246 MET A CA 1
ATOM 1987 C C . MET A 1 246 ? 48.970 11.628 -18.066 1.00 93.38 246 MET A C 1
ATOM 1989 O O . MET A 1 246 ? 49.361 12.053 -19.155 1.00 93.38 246 MET A O 1
ATOM 1993 N N . LYS A 1 247 ? 48.589 12.431 -17.073 1.00 92.06 247 LYS A N 1
ATOM 1994 C CA . LYS A 1 247 ? 48.611 13.896 -17.111 1.00 92.06 247 LYS A CA 1
ATOM 1995 C C . LYS A 1 247 ? 49.410 14.457 -15.944 1.00 92.06 247 LYS A C 1
ATOM 1997 O O . LYS A 1 247 ? 49.694 13.765 -14.970 1.00 92.06 247 LYS A O 1
ATOM 2002 N N . MET A 1 248 ? 49.770 15.730 -16.059 1.00 85.88 248 MET A N 1
ATOM 2003 C CA . MET A 1 248 ? 50.443 16.495 -15.018 1.00 85.88 248 MET A CA 1
ATOM 2004 C C . MET A 1 248 ? 49.875 17.912 -15.016 1.00 85.88 248 MET A C 1
ATOM 2006 O O . MET A 1 248 ? 49.832 18.558 -16.060 1.00 85.88 248 MET A O 1
ATOM 2010 N N . ASP A 1 249 ? 49.462 18.390 -13.846 1.00 79.19 249 ASP A N 1
ATOM 2011 C CA . ASP A 1 249 ? 49.021 19.772 -13.641 1.00 79.19 249 ASP A CA 1
ATOM 2012 C C . ASP A 1 249 ? 49.765 20.346 -12.441 1.00 79.19 249 ASP A C 1
ATOM 2014 O O . ASP A 1 249 ? 49.455 20.017 -11.297 1.00 79.19 249 ASP A O 1
ATOM 2018 N N . LYS A 1 250 ? 50.806 21.128 -12.709 1.00 81.69 250 LYS A N 1
ATOM 2019 C CA . LYS A 1 250 ? 51.736 21.614 -11.690 1.00 81.69 250 LYS A CA 1
ATOM 2020 C C . LYS A 1 250 ? 51.302 22.964 -11.104 1.00 81.69 250 LYS A C 1
ATOM 2022 O O . LYS A 1 250 ? 51.417 23.168 -9.903 1.00 81.69 250 LYS A O 1
ATOM 2027 N N . GLU A 1 251 ? 50.747 23.834 -11.938 1.00 88.12 251 GLU A N 1
ATOM 2028 C CA . GLU A 1 251 ? 50.508 25.247 -11.631 1.00 88.12 251 GLU A CA 1
ATOM 2029 C C . GLU A 1 251 ? 49.403 25.448 -10.584 1.00 88.12 251 GLU A C 1
ATOM 2031 O O . GLU A 1 251 ? 49.624 26.125 -9.583 1.00 88.12 251 GLU A O 1
ATOM 2036 N N . ARG A 1 252 ? 48.241 24.794 -10.751 1.00 88.75 252 ARG A N 1
ATOM 2037 C CA . ARG A 1 252 ? 47.130 24.890 -9.781 1.00 88.75 252 ARG A CA 1
ATOM 2038 C C . ARG A 1 252 ? 47.499 24.304 -8.423 1.00 88.75 252 ARG A C 1
ATOM 2040 O O . ARG A 1 252 ? 47.103 24.838 -7.392 1.00 88.75 252 ARG A O 1
ATOM 2047 N N . TYR A 1 253 ? 48.263 23.211 -8.415 1.00 86.94 253 TYR A N 1
ATOM 2048 C CA . TYR A 1 253 ? 48.722 22.607 -7.169 1.00 86.94 253 TYR A CA 1
ATOM 2049 C C . TYR A 1 253 ? 49.706 23.519 -6.436 1.00 86.94 253 TYR A C 1
ATOM 2051 O O . TYR A 1 253 ? 49.492 23.770 -5.258 1.00 86.94 253 TYR A O 1
ATOM 2059 N N . GLU A 1 254 ? 50.750 24.014 -7.112 1.00 88.44 254 GLU A N 1
ATOM 2060 C CA . GLU A 1 254 ? 51.766 24.878 -6.491 1.00 88.44 254 GLU A CA 1
ATOM 2061 C C . GLU A 1 254 ? 51.147 26.161 -5.935 1.00 88.44 254 GLU A C 1
ATOM 2063 O O . GLU A 1 254 ? 51.439 26.526 -4.803 1.00 88.44 254 GLU A O 1
ATOM 2068 N N . PHE A 1 255 ? 50.200 26.762 -6.662 1.00 91.12 255 PHE A N 1
ATOM 2069 C CA . PHE A 1 255 ? 49.458 27.928 -6.188 1.00 91.12 255 PHE A CA 1
ATOM 2070 C C . PHE A 1 255 ? 48.792 27.699 -4.818 1.00 91.12 255 PHE A C 1
ATOM 2072 O O . PHE A 1 255 ? 48.927 28.517 -3.908 1.00 91.12 255 PHE A O 1
ATOM 2079 N N . TRP A 1 256 ? 48.081 26.580 -4.642 1.00 88.69 256 TRP A N 1
ATOM 2080 C CA . TRP A 1 256 ? 47.442 26.264 -3.359 1.00 88.69 256 TRP A CA 1
ATOM 2081 C C . TRP A 1 256 ? 48.417 25.722 -2.315 1.00 88.69 256 TRP A C 1
ATOM 2083 O O . TRP A 1 256 ? 48.190 25.941 -1.127 1.00 88.69 256 TRP A O 1
ATOM 2093 N N . ASP A 1 257 ? 49.483 25.039 -2.731 1.00 85.50 257 ASP A N 1
ATOM 2094 C CA . ASP A 1 257 ? 50.531 24.544 -1.836 1.00 85.50 257 ASP A CA 1
ATOM 2095 C C . ASP A 1 257 ? 51.280 25.719 -1.187 1.00 85.50 257 ASP A C 1
ATOM 2097 O O . ASP A 1 257 ? 51.527 25.670 0.016 1.00 85.50 257 ASP A O 1
ATOM 2101 N N . ASP A 1 258 ? 51.538 26.803 -1.926 1.00 86.12 258 ASP A N 1
ATOM 2102 C CA . ASP A 1 258 ? 52.112 28.047 -1.396 1.00 86.12 258 ASP A CA 1
ATOM 2103 C C . ASP A 1 258 ? 51.163 28.704 -0.376 1.00 86.12 258 ASP A C 1
ATOM 2105 O O . ASP A 1 258 ? 51.547 28.957 0.766 1.00 86.12 258 ASP A O 1
ATOM 2109 N N . ILE A 1 259 ? 49.883 28.877 -0.732 1.00 84.06 259 ILE A N 1
ATOM 2110 C CA . ILE A 1 259 ? 48.873 29.500 0.146 1.00 84.06 259 ILE A CA 1
ATOM 2111 C C . ILE A 1 259 ? 48.634 28.689 1.431 1.00 84.06 259 ILE A C 1
ATOM 2113 O O . ILE A 1 259 ? 48.410 29.256 2.501 1.00 84.06 259 ILE A O 1
ATOM 2117 N N . LEU A 1 260 ? 48.625 27.355 1.342 1.00 76.25 260 LEU A N 1
ATOM 2118 C CA . LEU A 1 260 ? 48.230 26.478 2.448 1.00 76.25 260 LEU A CA 1
ATOM 2119 C C . LEU A 1 260 ? 49.416 25.962 3.283 1.00 76.25 260 LEU A C 1
ATOM 2121 O O . LEU A 1 260 ? 49.187 25.533 4.418 1.00 76.25 260 LEU A O 1
ATOM 2125 N N . ASN A 1 261 ? 50.661 26.017 2.783 1.00 66.56 261 ASN A N 1
ATOM 2126 C CA . ASN A 1 261 ? 51.865 25.677 3.560 1.00 66.56 261 ASN A CA 1
ATOM 2127 C C . ASN A 1 261 ? 52.486 26.866 4.308 1.00 66.56 261 ASN A C 1
ATOM 2129 O O . ASN A 1 261 ? 53.290 26.626 5.213 1.00 66.56 261 ASN A O 1
ATOM 2133 N N . GLU A 1 262 ? 52.122 28.117 4.002 1.00 53.44 262 GLU A N 1
ATOM 2134 C CA . GLU A 1 262 ? 52.515 29.305 4.777 1.00 53.44 262 GLU A CA 1
ATOM 2135 C C . GLU A 1 262 ? 51.823 29.350 6.164 1.00 53.44 262 GLU A C 1
ATOM 2137 O O . GLU A 1 262 ? 50.979 30.182 6.474 1.00 53.44 262 GLU A O 1
ATOM 2142 N N . GLY A 1 263 ? 52.168 28.393 7.026 1.00 48.94 263 GLY A N 1
ATOM 2143 C CA . GLY A 1 263 ? 52.460 28.558 8.454 1.00 48.94 263 GLY A CA 1
ATOM 2144 C C . GLY A 1 263 ? 51.449 29.118 9.470 1.00 48.94 263 GLY A C 1
ATOM 2145 O O . GLY A 1 263 ? 51.693 28.884 10.653 1.00 48.94 263 GLY A O 1
ATOM 2146 N N . SER A 1 264 ? 50.360 29.825 9.137 1.00 44.59 264 SER A N 1
ATOM 2147 C CA . SER A 1 264 ? 49.623 30.581 10.181 1.00 44.59 264 SER A CA 1
ATOM 2148 C C . SER A 1 264 ? 48.091 30.604 10.152 1.00 44.59 264 SER A C 1
ATOM 2150 O O . SER A 1 264 ? 47.515 31.044 11.148 1.00 44.59 264 SER A O 1
ATOM 2152 N N . HIS A 1 265 ? 47.393 30.105 9.122 1.00 44.38 265 HIS A N 1
ATOM 2153 C CA . HIS A 1 265 ? 45.940 30.373 9.007 1.00 44.38 265 HIS A CA 1
ATOM 2154 C C . HIS A 1 265 ? 45.002 29.167 8.846 1.00 44.38 265 HIS A C 1
ATOM 2156 O O . HIS A 1 265 ? 43.786 29.357 8.803 1.00 44.38 265 HIS A O 1
ATOM 2162 N N . VAL A 1 266 ? 45.509 27.930 8.857 1.00 46.34 266 VAL A N 1
ATOM 2163 C CA . VAL A 1 266 ? 44.665 26.720 8.798 1.00 46.34 266 VAL A CA 1
ATOM 2164 C C . VAL A 1 266 ? 44.531 26.102 10.195 1.00 46.34 266 VAL A C 1
ATOM 2166 O O . VAL A 1 266 ? 45.189 25.120 10.536 1.00 46.34 266 VAL A O 1
ATOM 2169 N N . TYR A 1 267 ? 43.675 26.700 11.029 1.00 38.28 267 TYR A N 1
ATOM 2170 C CA . TYR A 1 267 ? 43.262 26.134 12.318 1.00 38.28 267 TYR A CA 1
ATOM 2171 C C . TYR A 1 267 ? 41.794 25.705 12.261 1.00 38.28 267 TYR A C 1
ATOM 2173 O O . TYR A 1 267 ? 40.897 26.544 12.212 1.00 38.28 267 TYR A O 1
ATOM 2181 N N . PHE A 1 268 ? 41.530 24.401 12.388 1.00 39.66 268 PHE A N 1
ATOM 2182 C CA . PHE A 1 268 ? 40.244 23.913 12.895 1.00 39.66 268 PHE A CA 1
ATOM 2183 C C . PHE A 1 268 ? 40.209 24.129 14.419 1.00 39.66 268 PHE A C 1
ATOM 2185 O O . PHE A 1 268 ? 40.330 23.199 15.210 1.00 39.66 268 PHE A O 1
ATOM 2192 N N . GLN A 1 269 ? 40.073 25.382 14.851 1.00 31.55 269 GLN A N 1
ATOM 2193 C CA . GLN A 1 269 ? 39.581 25.699 16.190 1.00 31.55 269 GLN A CA 1
ATOM 2194 C C . GLN A 1 269 ? 38.231 26.386 16.034 1.00 31.55 269 GLN A C 1
ATOM 2196 O O . GLN A 1 269 ? 38.139 27.606 15.925 1.00 31.55 269 GLN A O 1
ATOM 2201 N N . VAL A 1 270 ? 37.159 25.593 16.057 1.00 33.53 270 VAL A N 1
ATOM 2202 C CA . VAL A 1 270 ? 35.853 26.126 16.446 1.00 33.53 270 VAL A CA 1
ATOM 2203 C C . VAL A 1 270 ? 35.967 26.425 17.938 1.00 33.53 270 VAL A C 1
ATOM 2205 O O . VAL A 1 270 ? 35.776 25.546 18.778 1.00 33.53 270 VAL A O 1
ATOM 2208 N N . THR A 1 271 ? 36.363 27.649 18.292 1.00 30.33 271 THR A N 1
ATOM 2209 C CA . THR A 1 271 ? 36.240 28.100 19.674 1.00 30.33 271 THR A CA 1
ATOM 2210 C C . THR A 1 271 ? 34.751 28.173 20.002 1.00 30.33 271 THR A C 1
ATOM 2212 O O . THR A 1 271 ? 33.959 28.858 19.362 1.00 30.33 271 THR A O 1
ATOM 2215 N N . SER A 1 272 ? 34.362 27.405 21.011 1.00 32.97 272 SER A N 1
ATOM 2216 C CA . SER A 1 272 ? 32.999 27.137 21.475 1.00 32.97 272 SER A CA 1
ATOM 2217 C C . SER A 1 272 ? 32.251 28.345 22.066 1.00 32.97 272 SER A C 1
ATOM 2219 O O . SER A 1 272 ? 31.330 28.161 22.856 1.00 32.97 272 SER A O 1
ATOM 2221 N N . HIS A 1 273 ? 32.626 29.584 21.733 1.00 29.70 273 HIS A N 1
ATOM 2222 C CA . HIS A 1 273 ? 32.187 30.769 22.482 1.00 29.70 273 HIS A CA 1
ATOM 2223 C C . HIS A 1 273 ? 31.265 31.745 21.748 1.00 29.70 273 HIS A C 1
ATOM 2225 O O . HIS A 1 273 ? 30.780 32.682 22.375 1.00 29.70 273 HIS A O 1
ATOM 2231 N N . HIS A 1 274 ? 30.893 31.494 20.494 1.00 32.12 274 HIS A N 1
ATOM 2232 C CA . HIS A 1 274 ? 29.795 32.225 19.858 1.00 32.12 274 HIS A CA 1
ATOM 2233 C C . HIS A 1 274 ? 29.019 31.318 18.913 1.00 32.12 274 HIS A C 1
ATOM 2235 O O . HIS A 1 274 ? 29.353 31.292 17.742 1.00 32.12 274 HIS A O 1
ATOM 2241 N N . LEU A 1 275 ? 28.025 30.573 19.425 1.00 32.94 275 LEU A N 1
ATOM 2242 C CA . LEU A 1 275 ? 26.820 30.101 18.704 1.00 32.94 275 LEU A CA 1
ATOM 2243 C C . LEU A 1 275 ? 25.986 29.142 19.590 1.00 32.94 275 LEU A C 1
ATOM 2245 O O . LEU A 1 275 ? 25.705 28.005 19.224 1.00 32.94 275 LEU A O 1
ATOM 2249 N N . ILE A 1 276 ? 25.544 29.612 20.763 1.00 31.56 276 ILE A N 1
ATOM 2250 C CA . ILE A 1 276 ? 24.405 28.986 21.469 1.00 31.56 276 ILE A CA 1
ATOM 2251 C C . ILE A 1 276 ? 23.059 29.450 20.863 1.00 31.56 276 ILE A C 1
ATOM 2253 O O . ILE A 1 276 ? 22.034 28.809 21.070 1.00 31.56 276 ILE A O 1
ATOM 2257 N N . ASP A 1 277 ? 23.056 30.455 19.981 1.00 33.81 277 ASP A N 1
ATOM 2258 C CA . ASP A 1 277 ? 21.813 31.094 19.522 1.00 33.81 277 ASP A CA 1
ATOM 2259 C C . ASP A 1 277 ? 21.252 30.613 18.172 1.00 33.81 277 ASP A C 1
ATOM 2261 O O . ASP A 1 277 ? 20.331 31.232 17.650 1.00 33.81 277 ASP A O 1
ATOM 2265 N N . ASN A 1 278 ? 21.734 29.514 17.575 1.00 36.66 278 ASN A N 1
ATOM 2266 C CA . ASN A 1 278 ? 21.161 29.036 16.300 1.00 36.66 278 ASN A CA 1
ATOM 2267 C C . ASN A 1 278 ? 21.070 27.507 16.154 1.00 36.66 278 ASN A C 1
ATOM 2269 O O . ASN A 1 278 ? 21.407 26.924 15.122 1.00 36.66 278 ASN A O 1
ATOM 2273 N N . TRP A 1 279 ? 20.496 26.857 17.168 1.00 32.59 279 TRP A N 1
ATOM 2274 C CA . TRP A 1 279 ? 20.089 25.441 17.136 1.00 32.59 279 TRP A CA 1
ATOM 2275 C C . TRP A 1 279 ? 19.211 25.075 15.916 1.00 32.59 279 TRP A C 1
ATOM 2277 O O . TRP A 1 279 ? 19.332 23.989 15.346 1.00 32.59 279 TRP A O 1
ATOM 2287 N N . THR A 1 280 ? 18.390 26.010 15.435 1.00 31.42 280 THR A N 1
ATOM 2288 C CA . THR A 1 280 ? 17.502 25.845 14.269 1.00 31.42 280 THR A CA 1
ATOM 2289 C C . THR A 1 280 ? 18.264 25.656 12.948 1.00 31.42 280 THR A C 1
ATOM 2291 O O . THR A 1 280 ? 17.776 24.992 12.032 1.00 31.42 280 THR A O 1
ATOM 2294 N N . LEU A 1 281 ? 19.481 26.200 12.828 1.00 35.19 281 LEU A N 1
ATOM 2295 C CA . LEU A 1 281 ? 20.322 26.046 11.635 1.00 35.19 281 LEU A CA 1
ATOM 2296 C C . LEU A 1 281 ? 21.032 24.686 11.595 1.00 35.19 281 LEU A C 1
ATOM 2298 O O . LEU A 1 281 ? 21.163 24.121 10.512 1.00 35.19 281 LEU A O 1
ATOM 2302 N N . CYS A 1 282 ? 21.415 24.123 12.746 1.00 31.12 282 CYS A N 1
ATOM 2303 C CA . CYS A 1 282 ? 21.975 22.767 12.829 1.00 31.12 282 CYS A CA 1
ATOM 2304 C C . CYS A 1 282 ? 20.956 21.692 12.418 1.00 31.12 282 CYS A C 1
ATOM 2306 O O . CYS A 1 282 ? 21.288 20.793 11.648 1.00 31.12 282 CYS A O 1
ATOM 2308 N N . ILE A 1 283 ? 19.694 21.826 12.844 1.00 35.47 283 ILE A N 1
ATOM 2309 C CA . ILE A 1 283 ? 18.608 20.901 12.469 1.00 35.47 283 ILE A CA 1
ATOM 2310 C C . ILE A 1 283 ? 18.295 20.994 10.966 1.00 35.47 283 ILE A C 1
ATOM 2312 O O . ILE A 1 283 ? 18.158 19.972 10.293 1.00 35.47 283 ILE A O 1
ATOM 2316 N N . ASN A 1 284 ? 18.264 22.206 10.402 1.00 35.34 284 ASN A N 1
ATOM 2317 C CA . ASN A 1 284 ? 18.051 22.389 8.964 1.00 35.34 284 ASN A CA 1
ATOM 2318 C C . ASN A 1 284 ? 19.230 21.868 8.116 1.00 35.34 284 ASN A C 1
ATOM 2320 O O . ASN A 1 284 ? 18.996 21.323 7.036 1.00 35.34 284 ASN A O 1
ATOM 2324 N N . ARG A 1 285 ? 20.476 21.956 8.606 1.00 38.66 285 ARG A N 1
ATOM 2325 C CA . ARG A 1 285 ? 21.675 21.400 7.946 1.00 38.66 285 ARG A CA 1
ATOM 2326 C C . ARG A 1 285 ? 21.706 19.869 7.967 1.00 38.66 285 ARG A C 1
ATOM 2328 O O . ARG A 1 285 ? 21.941 19.267 6.922 1.00 38.66 285 ARG A O 1
ATOM 2335 N N . LEU A 1 286 ? 21.372 19.244 9.100 1.00 33.88 286 LEU A N 1
ATOM 2336 C CA . LEU A 1 286 ? 21.185 17.789 9.192 1.00 33.88 286 LEU A CA 1
ATOM 2337 C C . LEU A 1 286 ? 20.049 17.319 8.272 1.00 33.88 286 LEU A C 1
ATOM 2339 O O . LEU A 1 286 ? 20.206 16.328 7.569 1.00 33.88 286 LEU A O 1
ATOM 2343 N N . SER A 1 287 ? 18.951 18.077 8.172 1.00 33.44 287 SER A N 1
ATOM 2344 C CA . SER A 1 287 ? 17.842 17.743 7.268 1.00 33.44 287 SER A CA 1
ATOM 2345 C C . SER A 1 287 ? 18.220 17.782 5.782 1.00 33.44 287 SER A C 1
ATOM 2347 O O . SER A 1 287 ? 17.620 17.061 4.995 1.00 33.44 287 SER A O 1
ATOM 2349 N N . ALA A 1 288 ? 19.202 18.599 5.382 1.00 35.88 288 ALA A N 1
ATOM 2350 C CA . ALA A 1 288 ? 19.665 18.683 3.997 1.00 35.88 288 ALA A CA 1
ATOM 2351 C C . ALA A 1 288 ? 20.593 17.516 3.620 1.00 35.88 288 ALA A C 1
ATOM 2353 O O . ALA A 1 288 ? 20.526 17.043 2.491 1.00 35.88 288 ALA A O 1
ATOM 2354 N N . PHE A 1 289 ? 21.401 17.023 4.565 1.00 34.88 289 PHE A N 1
ATOM 2355 C CA . PHE A 1 289 ? 22.287 15.871 4.360 1.00 34.88 289 PHE A CA 1
ATOM 2356 C C . PHE A 1 289 ? 21.534 14.538 4.481 1.00 34.88 289 PHE A C 1
ATOM 2358 O O . PHE A 1 289 ? 21.671 13.681 3.614 1.00 34.88 289 PHE A O 1
ATOM 2365 N N . PHE A 1 290 ? 20.618 14.413 5.452 1.00 32.31 290 PHE A N 1
ATOM 2366 C CA . PHE A 1 290 ? 19.661 13.303 5.472 1.00 32.31 290 PHE A CA 1
ATOM 2367 C C . PHE A 1 290 ? 18.763 13.334 4.241 1.00 32.31 290 PHE A C 1
ATOM 2369 O O . PHE A 1 290 ? 18.458 12.285 3.704 1.00 32.31 290 PHE A O 1
ATOM 2376 N N . LYS A 1 291 ? 18.415 14.509 3.698 1.00 31.86 291 LYS A N 1
ATOM 2377 C CA . LYS A 1 291 ? 17.761 14.580 2.386 1.00 31.86 291 LYS A CA 1
ATOM 2378 C C . LYS A 1 291 ? 18.629 14.077 1.238 1.00 31.86 291 LYS A C 1
ATOM 2380 O O . LYS A 1 291 ? 18.034 13.732 0.241 1.00 31.86 291 LYS A O 1
ATOM 2385 N N . ILE A 1 292 ? 19.956 13.998 1.327 1.00 35.44 292 ILE A N 1
ATOM 2386 C CA . ILE A 1 292 ? 20.801 13.430 0.258 1.00 35.44 292 ILE A CA 1
ATOM 2387 C C . ILE A 1 292 ? 20.873 11.897 0.366 1.00 35.44 292 ILE A C 1
ATOM 2389 O O . ILE A 1 292 ? 20.759 11.235 -0.661 1.00 35.44 292 ILE A O 1
ATOM 2393 N N . GLU A 1 293 ? 20.907 11.321 1.574 1.00 30.70 293 GLU A N 1
ATOM 2394 C CA . GLU A 1 293 ? 20.653 9.875 1.762 1.00 30.70 293 GLU A CA 1
ATOM 2395 C C . GLU A 1 293 ? 19.191 9.490 1.451 1.00 30.70 293 GLU A C 1
ATOM 2397 O O . GLU A 1 293 ? 18.928 8.384 0.993 1.00 30.70 293 GLU A O 1
ATOM 2402 N N . ILE A 1 294 ? 18.237 10.412 1.636 1.00 31.70 294 ILE A N 1
ATOM 2403 C CA . ILE A 1 294 ? 16.793 10.211 1.396 1.00 31.70 294 ILE A CA 1
ATOM 2404 C C . ILE A 1 294 ? 16.368 10.617 -0.040 1.00 31.70 294 ILE A C 1
ATOM 2406 O O . ILE A 1 294 ? 15.275 10.269 -0.480 1.00 31.70 294 ILE A O 1
ATOM 2410 N N . LEU A 1 295 ? 17.220 11.314 -0.807 1.00 29.70 295 LEU A N 1
ATOM 2411 C CA . LEU A 1 295 ? 17.022 11.644 -2.235 1.00 29.70 295 LEU A CA 1
ATOM 2412 C C . LEU A 1 295 ? 17.876 10.785 -3.171 1.00 29.70 295 LEU A C 1
ATOM 2414 O O . LEU A 1 295 ? 17.810 10.987 -4.382 1.00 29.70 295 LEU A O 1
ATOM 2418 N N . MET A 1 296 ? 18.619 9.800 -2.661 1.00 28.38 296 MET A N 1
ATOM 2419 C CA . MET A 1 296 ? 18.753 8.563 -3.420 1.00 28.38 296 MET A CA 1
ATOM 2420 C C . MET A 1 296 ? 17.383 7.900 -3.325 1.00 28.38 296 MET A C 1
ATOM 2422 O O . MET A 1 296 ? 17.037 7.420 -2.242 1.00 28.38 296 MET A O 1
ATOM 2426 N N . PRO A 1 297 ? 16.540 7.907 -4.378 1.00 26.77 297 PRO A N 1
ATOM 2427 C CA . PRO A 1 297 ? 15.360 7.078 -4.314 1.00 26.77 297 PRO A CA 1
ATOM 2428 C C . PRO A 1 297 ? 15.846 5.668 -3.979 1.00 26.77 297 PRO A C 1
ATOM 2430 O O . PRO A 1 297 ? 16.864 5.199 -4.485 1.00 26.77 297 PRO A O 1
ATOM 2433 N N . SER A 1 298 ? 15.158 5.001 -3.068 1.00 28.58 298 SER A N 1
ATOM 2434 C CA . SER A 1 298 ? 15.244 3.558 -2.951 1.00 28.58 298 SER A CA 1
ATOM 2435 C C . SER A 1 298 ? 14.621 2.972 -4.227 1.00 28.58 298 SER A C 1
ATOM 2437 O O . SER A 1 298 ? 13.472 2.532 -4.192 1.00 28.58 298 SER A O 1
ATOM 2439 N N . VAL A 1 299 ? 15.299 3.058 -5.375 1.00 30.19 299 VAL A N 1
ATOM 2440 C CA . VAL A 1 299 ? 15.012 2.157 -6.492 1.00 30.19 299 VAL A CA 1
ATOM 2441 C C . VAL A 1 299 ? 15.697 0.861 -6.115 1.00 30.19 299 VAL A C 1
ATOM 2443 O O . VAL A 1 299 ? 16.861 0.843 -5.713 1.00 30.19 299 VAL A O 1
ATOM 2446 N N . ALA A 1 300 ? 14.894 -0.194 -6.113 1.00 29.03 300 ALA A N 1
ATOM 2447 C CA . ALA A 1 300 ? 15.298 -1.531 -5.752 1.00 29.03 300 ALA A CA 1
ATOM 2448 C C . ALA A 1 300 ? 16.645 -1.882 -6.401 1.00 29.03 300 ALA A C 1
ATOM 2450 O O . ALA A 1 300 ? 16.873 -1.598 -7.578 1.00 29.03 300 ALA A O 1
ATOM 2451 N N . LEU A 1 301 ? 17.528 -2.519 -5.628 1.00 26.97 301 LEU A N 1
ATOM 2452 C CA . LEU A 1 301 ? 18.592 -3.337 -6.189 1.00 26.97 301 LEU A CA 1
ATOM 2453 C C . LEU A 1 301 ? 17.932 -4.407 -7.069 1.00 26.97 301 LEU A C 1
ATOM 2455 O O . LEU A 1 301 ? 17.614 -5.498 -6.601 1.00 26.97 301 LEU A O 1
ATOM 2459 N N . ASP A 1 302 ? 17.721 -4.106 -8.346 1.00 31.52 302 ASP A N 1
ATOM 2460 C CA . ASP A 1 302 ? 17.452 -5.134 -9.337 1.00 31.52 302 ASP A CA 1
ATOM 2461 C C . ASP A 1 302 ? 18.766 -5.902 -9.491 1.00 31.52 302 ASP A C 1
ATOM 2463 O O . ASP A 1 302 ? 19.688 -5.508 -10.210 1.00 31.52 302 ASP A O 1
ATOM 2467 N N . HIS A 1 303 ? 18.905 -6.995 -8.741 1.00 31.55 303 HIS A N 1
ATOM 2468 C CA . HIS A 1 303 ? 19.874 -8.031 -9.059 1.00 31.55 303 HIS A CA 1
ATOM 2469 C C . HIS A 1 303 ? 19.691 -8.382 -10.541 1.00 31.55 303 HIS A C 1
ATOM 2471 O O . HIS A 1 303 ? 18.580 -8.670 -10.983 1.00 31.55 303 HIS A O 1
ATOM 2477 N N . GLU A 1 304 ? 20.770 -8.325 -11.328 1.00 31.27 304 GLU A N 1
ATOM 2478 C CA . GLU A 1 304 ? 20.769 -8.892 -12.680 1.00 31.27 304 GLU A CA 1
ATOM 2479 C C . GLU A 1 304 ? 20.668 -10.411 -12.538 1.00 31.27 304 GLU A C 1
ATOM 2481 O O . GLU A 1 304 ? 21.654 -11.143 -12.508 1.00 31.27 304 GLU A O 1
ATOM 2486 N N . ILE A 1 305 ? 19.436 -10.882 -12.404 1.00 36.50 305 ILE A N 1
ATOM 2487 C CA . ILE A 1 305 ? 19.043 -12.201 -12.860 1.00 36.50 305 ILE A CA 1
ATOM 2488 C C . ILE A 1 305 ? 18.947 -12.062 -14.379 1.00 36.50 305 ILE A C 1
ATOM 2490 O O . ILE A 1 305 ? 18.330 -11.120 -14.866 1.00 36.50 305 ILE A O 1
ATOM 2494 N N . LEU A 1 306 ? 19.569 -12.969 -15.135 1.00 38.38 306 LEU A N 1
ATOM 2495 C CA . LEU A 1 306 ? 19.366 -13.088 -16.582 1.00 38.38 306 LEU A CA 1
ATOM 2496 C C . LEU A 1 306 ? 17.856 -13.127 -16.890 1.00 38.38 306 LEU A C 1
ATOM 2498 O O . LEU A 1 306 ? 17.215 -14.173 -16.762 1.00 38.38 306 LEU A O 1
ATOM 2502 N N . TYR A 1 307 ? 17.280 -11.984 -17.266 1.00 47.31 307 TYR A N 1
ATOM 2503 C CA . TYR A 1 307 ? 15.876 -11.884 -17.633 1.00 47.31 307 TYR A CA 1
ATOM 2504 C C . TYR A 1 307 ? 15.723 -12.393 -19.061 1.00 47.31 307 TYR A C 1
ATOM 2506 O O . TYR A 1 307 ? 16.119 -11.742 -20.026 1.00 47.31 307 TYR A O 1
ATOM 2514 N N . PHE A 1 308 ? 15.126 -13.569 -19.210 1.00 56.28 308 PHE A N 1
ATOM 2515 C CA . PHE A 1 308 ? 14.616 -13.980 -20.510 1.00 56.28 308 PHE A CA 1
ATOM 2516 C C . PHE A 1 308 ? 13.328 -13.196 -20.768 1.00 56.28 308 PHE A C 1
ATOM 2518 O O . PHE A 1 308 ? 12.364 -13.322 -20.004 1.00 56.28 308 PHE A O 1
ATOM 2525 N N . ALA A 1 309 ? 13.338 -12.363 -21.810 1.00 72.25 309 ALA A N 1
ATOM 2526 C CA . ALA A 1 309 ? 12.157 -11.638 -22.257 1.00 72.25 309 ALA A CA 1
ATOM 2527 C C . ALA A 1 309 ? 11.065 -12.638 -22.658 1.00 72.25 309 ALA A C 1
ATOM 2529 O O . ALA A 1 309 ? 11.325 -13.595 -23.391 1.00 72.25 309 ALA A O 1
ATOM 2530 N N . THR A 1 310 ? 9.847 -12.419 -22.170 1.00 87.56 310 THR A N 1
ATOM 2531 C CA . THR A 1 310 ? 8.668 -13.195 -22.562 1.00 87.56 310 THR A CA 1
ATOM 2532 C C . THR A 1 310 ? 7.613 -12.246 -23.100 1.00 87.56 310 THR A C 1
ATOM 2534 O O . THR A 1 310 ? 7.395 -11.181 -22.526 1.00 87.56 310 THR A O 1
ATOM 2537 N N . ASN A 1 311 ? 6.942 -12.629 -24.182 1.00 92.12 311 ASN A N 1
ATOM 2538 C CA . ASN A 1 311 ? 5.867 -11.826 -24.750 1.00 92.12 311 ASN A CA 1
ATOM 2539 C C . ASN A 1 311 ? 4.514 -12.467 -24.438 1.00 92.12 311 ASN A C 1
ATOM 2541 O O . ASN A 1 311 ? 4.384 -13.688 -24.504 1.00 92.12 311 ASN A O 1
ATOM 2545 N N . VAL A 1 312 ? 3.524 -11.642 -24.111 1.00 95.06 312 VAL A N 1
ATOM 2546 C CA . VAL A 1 312 ? 2.117 -12.031 -23.942 1.00 95.06 312 VAL A CA 1
ATOM 2547 C C . VAL A 1 312 ? 1.263 -11.031 -24.709 1.00 95.06 312 VAL A C 1
ATOM 2549 O O . VAL A 1 312 ? 1.473 -9.825 -24.597 1.00 95.06 312 VAL A O 1
ATOM 2552 N N . THR A 1 313 ? 0.307 -11.514 -25.496 1.00 95.38 313 THR A N 1
ATOM 2553 C CA . THR A 1 313 ? -0.619 -10.654 -26.240 1.00 95.38 313 THR A CA 1
ATOM 2554 C C . THR A 1 313 ? -1.935 -10.557 -25.484 1.00 95.38 313 THR A C 1
ATOM 2556 O O . THR A 1 313 ? -2.606 -11.562 -25.277 1.00 95.38 313 THR A O 1
ATOM 2559 N N . VAL A 1 314 ? -2.292 -9.344 -25.069 1.00 96.31 314 VAL A N 1
ATOM 2560 C CA . VAL A 1 314 ? -3.590 -9.002 -24.473 1.00 96.31 314 VAL A CA 1
ATOM 2561 C C . VAL A 1 314 ? -4.483 -8.336 -25.519 1.00 96.31 314 VAL A C 1
ATOM 2563 O O . VAL A 1 314 ? -4.039 -8.056 -26.633 1.00 96.31 314 VAL A O 1
ATOM 2566 N N . ALA A 1 315 ? -5.746 -8.080 -25.186 1.00 96.06 315 ALA A N 1
ATOM 2567 C CA . ALA A 1 315 ? -6.692 -7.480 -26.122 1.00 96.06 315 ALA A CA 1
ATOM 2568 C C . ALA A 1 315 ? -6.263 -6.083 -26.604 1.00 96.06 315 ALA A C 1
ATOM 2570 O O . ALA A 1 315 ? -6.558 -5.709 -27.737 1.00 96.06 315 ALA A O 1
ATOM 2571 N N . GLU A 1 316 ? -5.565 -5.323 -25.760 1.00 96.12 316 GLU A N 1
ATOM 2572 C CA . GLU A 1 316 ? -5.104 -3.971 -26.072 1.00 96.12 316 GLU A CA 1
ATOM 2573 C C . GLU A 1 316 ? -3.774 -3.941 -26.849 1.00 96.12 316 GLU A C 1
ATOM 2575 O O . GLU A 1 316 ? -3.435 -2.910 -27.423 1.00 96.12 316 GLU A O 1
ATOM 2580 N N . GLY A 1 317 ? -3.021 -5.046 -26.904 1.00 96.12 317 GLY A N 1
ATOM 2581 C CA . GLY A 1 317 ? -1.742 -5.116 -27.615 1.00 96.12 317 GLY A CA 1
ATOM 2582 C C . GLY A 1 317 ? -0.777 -6.160 -27.048 1.00 96.12 317 GLY A C 1
ATOM 2583 O O . GLY A 1 317 ? -1.123 -6.966 -26.187 1.00 96.12 317 GLY A O 1
ATOM 2584 N N . SER A 1 318 ? 0.467 -6.169 -27.535 1.00 97.19 318 SER A N 1
ATOM 2585 C CA . SER A 1 318 ? 1.498 -7.092 -27.032 1.00 97.19 318 SER A CA 1
ATOM 2586 C C . SER A 1 318 ? 2.310 -6.473 -25.896 1.00 97.19 318 SER A C 1
ATOM 2588 O O . SER A 1 318 ? 2.639 -5.287 -25.937 1.00 97.19 318 SER A O 1
ATOM 2590 N N . LEU A 1 319 ? 2.650 -7.290 -24.900 1.00 97.12 319 LEU A N 1
ATOM 2591 C CA . LEU A 1 319 ? 3.419 -6.928 -23.711 1.00 97.12 319 LEU A CA 1
ATOM 2592 C C . LEU A 1 319 ? 4.701 -7.756 -23.633 1.00 97.12 319 LEU A C 1
ATOM 2594 O O . LEU A 1 319 ? 4.659 -8.966 -23.855 1.00 97.12 319 LEU A O 1
ATOM 2598 N N . ARG A 1 320 ? 5.815 -7.124 -23.255 1.00 95.81 320 ARG A N 1
ATOM 2599 C CA . ARG A 1 320 ? 7.090 -7.782 -22.939 1.00 95.81 320 ARG A CA 1
ATOM 2600 C C . ARG A 1 320 ? 7.325 -7.770 -21.430 1.00 95.81 320 ARG A C 1
ATOM 2602 O O . ARG A 1 320 ? 7.542 -6.714 -20.847 1.00 95.81 320 ARG A O 1
ATOM 2609 N N . GLY A 1 321 ? 7.277 -8.946 -20.812 1.00 94.56 321 GLY A N 1
ATOM 2610 C CA . GLY A 1 321 ? 7.587 -9.168 -19.398 1.00 94.56 321 GLY A CA 1
ATOM 2611 C C . GLY A 1 321 ? 8.931 -9.864 -19.193 1.00 94.56 321 GLY A C 1
ATOM 2612 O O . GLY A 1 321 ? 9.671 -10.139 -20.145 1.00 94.56 321 GLY A O 1
ATOM 2613 N N . LYS A 1 322 ? 9.232 -10.196 -17.935 1.00 91.44 322 LYS A N 1
ATOM 2614 C CA . LYS A 1 322 ? 10.497 -10.819 -17.521 1.00 91.44 322 LYS A CA 1
ATOM 2615 C C . LYS A 1 322 ? 10.285 -12.114 -16.741 1.00 91.44 322 LYS A C 1
ATOM 2617 O O . LYS A 1 322 ? 9.383 -12.217 -15.914 1.00 91.44 322 LYS A O 1
ATOM 2622 N N . LYS A 1 323 ? 11.146 -13.108 -16.979 1.00 92.00 323 LYS A N 1
ATOM 2623 C CA . LYS A 1 323 ? 11.259 -14.300 -16.126 1.00 92.00 323 LYS A CA 1
ATOM 2624 C C . LYS A 1 323 ? 12.188 -14.010 -14.947 1.00 92.00 323 LYS A C 1
ATOM 2626 O O . LYS A 1 323 ? 13.342 -13.660 -15.163 1.00 92.00 323 LYS A O 1
ATOM 2631 N N . VAL A 1 324 ? 11.699 -14.184 -13.726 1.00 89.38 324 VAL A N 1
ATOM 2632 C CA . VAL A 1 324 ? 12.365 -13.812 -12.472 1.00 89.38 324 VAL A CA 1
ATOM 2633 C C . VAL A 1 324 ? 12.704 -15.064 -11.660 1.00 89.38 324 VAL A C 1
ATOM 2635 O O . VAL A 1 324 ? 11.899 -15.991 -11.560 1.00 89.38 324 VAL A O 1
ATOM 2638 N N . GLN A 1 325 ? 13.905 -15.089 -11.079 1.00 88.94 325 GLN A N 1
ATOM 2639 C CA . GLN A 1 325 ? 14.280 -16.024 -10.018 1.00 88.94 325 GLN A CA 1
ATOM 2640 C C . GLN A 1 325 ? 13.858 -15.418 -8.678 1.00 88.94 325 GLN A C 1
ATOM 2642 O O . GLN A 1 325 ? 14.211 -14.280 -8.377 1.00 88.94 325 GLN A O 1
ATOM 2647 N N . SER A 1 326 ? 13.098 -16.168 -7.888 1.00 86.00 326 SER A N 1
ATOM 2648 C CA . SER A 1 326 ? 12.709 -15.773 -6.538 1.00 86.00 326 SER A CA 1
ATOM 2649 C C . SER A 1 326 ? 13.938 -15.462 -5.685 1.00 86.00 326 SER A C 1
ATOM 2651 O O . SER A 1 326 ? 14.944 -16.165 -5.734 1.00 86.00 326 SER A O 1
ATOM 2653 N N . SER A 1 327 ? 13.849 -14.400 -4.888 1.00 80.12 327 SER A N 1
ATOM 2654 C CA . SER A 1 327 ? 14.930 -13.957 -4.001 1.00 80.12 327 SER A CA 1
ATOM 2655 C C . SER A 1 327 ? 15.009 -14.761 -2.695 1.00 80.12 327 SER A C 1
ATOM 2657 O O . SER A 1 327 ? 15.940 -14.574 -1.919 1.00 80.12 327 SER A O 1
ATOM 2659 N N . ILE A 1 328 ? 14.033 -15.638 -2.439 1.00 82.25 328 ILE A N 1
ATOM 2660 C CA . ILE A 1 328 ? 13.917 -16.417 -1.194 1.00 82.25 328 ILE A CA 1
ATOM 2661 C C . ILE A 1 328 ? 14.183 -17.915 -1.390 1.00 82.25 328 ILE A C 1
ATOM 2663 O O . ILE A 1 328 ? 14.430 -18.622 -0.416 1.00 82.25 328 ILE A O 1
ATOM 2667 N N . ASN A 1 329 ? 14.085 -18.424 -2.623 1.00 82.94 329 ASN A N 1
ATOM 2668 C CA . ASN A 1 329 ? 14.224 -19.846 -2.948 1.00 82.94 329 ASN A CA 1
ATOM 2669 C C . ASN A 1 329 ? 14.410 -20.076 -4.462 1.00 82.94 329 ASN A C 1
ATOM 2671 O O . ASN A 1 329 ? 14.436 -19.138 -5.257 1.00 82.94 329 ASN A O 1
ATOM 2675 N N . ASP A 1 330 ? 14.488 -21.344 -4.873 1.00 86.50 330 ASP A N 1
ATOM 2676 C CA . ASP A 1 330 ? 14.718 -21.740 -6.268 1.00 86.50 330 ASP A CA 1
ATOM 2677 C C . ASP A 1 330 ? 13.492 -21.594 -7.195 1.00 86.50 330 ASP A C 1
ATOM 2679 O O . ASP A 1 330 ? 13.567 -21.932 -8.381 1.00 86.50 330 ASP A O 1
ATOM 2683 N N . VAL A 1 331 ? 12.372 -21.037 -6.719 1.00 90.25 331 VAL A N 1
ATOM 2684 C CA . VAL A 1 331 ? 11.171 -20.838 -7.543 1.00 90.25 331 VAL A CA 1
ATOM 2685 C C . VAL A 1 331 ? 11.407 -19.778 -8.617 1.00 90.25 331 VAL A C 1
ATOM 2687 O O . VAL A 1 331 ? 11.930 -18.697 -8.361 1.00 90.25 331 VAL A O 1
ATOM 2690 N N . LYS A 1 332 ? 10.978 -20.077 -9.845 1.00 93.38 332 LYS A N 1
ATOM 2691 C CA . LYS A 1 332 ? 10.982 -19.138 -10.972 1.00 93.38 332 LYS A CA 1
ATOM 2692 C C . LYS A 1 332 ? 9.552 -18.767 -11.322 1.00 93.38 332 LYS A C 1
ATOM 2694 O O . LYS A 1 332 ? 8.692 -19.641 -11.375 1.00 93.38 332 LYS A O 1
ATOM 2699 N N . TYR A 1 333 ? 9.325 -17.499 -11.622 1.00 94.81 333 TYR A N 1
ATOM 2700 C CA . TYR A 1 333 ? 8.028 -16.985 -12.051 1.00 94.81 333 TYR A CA 1
ATOM 2701 C C . TYR A 1 333 ? 8.205 -15.949 -13.164 1.00 94.81 333 TYR A C 1
ATOM 2703 O O . TYR A 1 333 ? 9.320 -15.565 -13.510 1.00 94.81 333 TYR A O 1
ATOM 2711 N N . TYR A 1 334 ? 7.106 -15.518 -13.762 1.00 96.56 334 TYR A N 1
ATOM 2712 C CA . TYR A 1 334 ? 7.052 -14.470 -14.771 1.00 96.56 334 TYR A CA 1
ATOM 2713 C C . TYR A 1 334 ? 6.392 -13.231 -14.178 1.00 96.56 334 TYR A C 1
ATOM 2715 O O . TYR A 1 334 ? 5.426 -13.338 -13.425 1.00 96.56 334 TYR A O 1
ATOM 2723 N N . SER A 1 335 ? 6.930 -12.067 -14.524 1.00 96.88 335 SER A N 1
ATOM 2724 C CA . SER A 1 335 ? 6.514 -10.760 -14.033 1.00 96.88 335 SER A CA 1
ATOM 2725 C C . SER A 1 335 ? 6.218 -9.836 -15.208 1.00 96.88 335 SER A C 1
ATOM 2727 O O . SER A 1 335 ? 7.036 -9.709 -16.125 1.00 96.88 335 SER A O 1
ATOM 2729 N N . PHE A 1 336 ? 5.053 -9.197 -15.162 1.00 98.25 336 PHE A N 1
ATOM 2730 C CA . PHE A 1 336 ? 4.636 -8.141 -16.074 1.00 98.25 336 PHE A CA 1
ATOM 2731 C C . PHE A 1 336 ? 4.147 -6.971 -15.228 1.00 98.25 336 PHE A C 1
ATOM 2733 O O . PHE A 1 336 ? 3.173 -7.109 -14.494 1.00 98.25 336 PHE A O 1
ATOM 2740 N N . GLN A 1 337 ? 4.832 -5.840 -15.287 1.00 97.12 337 GLN A N 1
ATOM 2741 C CA . GLN A 1 337 ? 4.606 -4.694 -14.408 1.00 97.12 337 GLN A CA 1
ATOM 2742 C C . GLN A 1 337 ? 4.192 -3.460 -15.213 1.00 97.12 337 GLN A C 1
ATOM 2744 O O . GLN A 1 337 ? 4.469 -3.384 -16.406 1.00 97.12 337 GLN A O 1
ATOM 2749 N N . GLY A 1 338 ? 3.497 -2.509 -14.586 1.00 97.12 338 GLY A N 1
ATOM 2750 C CA . GLY A 1 338 ? 3.181 -1.229 -15.232 1.00 97.12 338 GLY A CA 1
ATOM 2751 C C . GLY A 1 338 ? 2.239 -1.341 -16.440 1.00 97.12 338 GLY A C 1
ATOM 2752 O O . GLY A 1 338 ? 2.313 -0.531 -17.365 1.00 97.12 338 GLY A O 1
ATOM 2753 N N . ILE A 1 339 ? 1.343 -2.334 -16.456 1.00 98.56 339 ILE A N 1
ATOM 2754 C CA . ILE A 1 339 ? 0.361 -2.515 -17.533 1.00 98.56 339 ILE A CA 1
ATOM 2755 C C . ILE A 1 339 ? -0.778 -1.505 -17.332 1.00 98.56 339 ILE A C 1
ATOM 2757 O O . ILE A 1 339 ? -1.444 -1.560 -16.294 1.00 98.56 339 ILE A O 1
ATOM 2761 N N . PRO A 1 340 ? -1.045 -0.587 -18.279 1.00 98.25 340 PRO A N 1
ATOM 2762 C CA . PRO A 1 340 ? -2.166 0.335 -18.148 1.00 98.25 340 PRO A CA 1
ATOM 2763 C C . PRO A 1 340 ? -3.486 -0.428 -18.299 1.00 98.25 340 PRO A C 1
ATOM 2765 O O . PRO A 1 340 ? -3.675 -1.157 -19.272 1.00 98.25 340 PRO A O 1
ATOM 2768 N N . TYR A 1 341 ? -4.414 -0.239 -17.361 1.00 98.38 341 TYR A N 1
ATOM 2769 C CA . TYR A 1 341 ? -5.768 -0.808 -17.455 1.00 98.38 341 TYR A CA 1
ATOM 2770 C C . TYR A 1 341 ? -6.843 0.247 -17.737 1.00 98.38 341 TYR A C 1
ATOM 2772 O O . TYR A 1 341 ? -7.966 -0.096 -18.103 1.00 98.38 341 TYR A O 1
ATOM 2780 N N . ALA A 1 342 ? -6.505 1.529 -17.584 1.00 98.31 342 ALA A N 1
ATOM 2781 C CA . ALA A 1 342 ? -7.369 2.660 -17.901 1.00 98.31 342 ALA A CA 1
ATOM 2782 C C . ALA A 1 342 ? -6.557 3.828 -18.481 1.00 98.31 342 ALA A C 1
ATOM 2784 O O . ALA A 1 342 ? -5.345 3.917 -18.281 1.00 98.31 342 ALA A O 1
ATOM 2785 N N . LYS A 1 343 ? -7.228 4.751 -19.177 1.00 98.25 343 LYS A N 1
ATOM 2786 C CA . LYS A 1 343 ? -6.620 6.017 -19.614 1.00 98.25 343 LYS A CA 1
ATOM 2787 C C . LYS A 1 343 ? -6.142 6.836 -18.410 1.00 98.25 343 LYS A C 1
ATOM 2789 O O . LYS A 1 343 ? -6.842 6.850 -17.392 1.00 98.25 343 LYS A O 1
ATOM 2794 N N . PRO A 1 344 ? -5.041 7.598 -18.548 1.00 97.75 344 PRO A N 1
ATOM 2795 C CA . PRO A 1 344 ? -4.592 8.520 -17.513 1.00 97.75 344 PRO A CA 1
ATOM 2796 C C . PRO A 1 344 ? -5.731 9.467 -17.091 1.00 97.75 344 PRO A C 1
ATOM 2798 O O . PRO A 1 344 ? -6.287 10.169 -17.941 1.00 97.75 344 PRO A O 1
ATOM 2801 N N . PRO A 1 345 ? -6.106 9.530 -15.801 1.00 97.25 345 PRO A N 1
ATOM 2802 C CA . PRO A 1 345 ? -7.241 10.318 -15.319 1.00 97.25 345 PRO A CA 1
ATOM 2803 C C . PRO A 1 345 ? -6.890 11.809 -15.153 1.00 97.25 345 PRO A C 1
ATOM 2805 O O . PRO A 1 345 ? -7.222 12.431 -14.143 1.00 97.25 345 PRO A O 1
ATOM 2808 N N . THR A 1 346 ? -6.209 12.392 -16.140 1.00 96.44 346 THR A N 1
ATOM 2809 C CA . THR A 1 346 ? -5.691 13.765 -16.114 1.00 96.44 346 THR A CA 1
ATOM 2810 C C . THR A 1 346 ? -6.604 14.742 -16.859 1.00 96.44 346 THR A C 1
ATOM 2812 O O . THR A 1 346 ? -7.509 14.356 -17.607 1.00 96.44 346 THR A O 1
ATOM 2815 N N . GLY A 1 347 ? -6.402 16.045 -16.632 1.00 94.69 347 GLY A N 1
ATOM 2816 C CA . GLY A 1 347 ? -7.129 17.103 -17.337 1.00 94.69 347 GLY A CA 1
ATOM 2817 C C . GLY A 1 347 ? -8.659 16.940 -17.233 1.00 94.69 347 GLY A C 1
ATOM 2818 O O . GLY A 1 347 ? -9.187 16.895 -16.118 1.00 94.69 347 GLY A O 1
ATOM 2819 N N . PRO A 1 348 ? -9.399 16.836 -18.358 1.00 95.12 348 PRO A N 1
ATOM 2820 C CA . PRO A 1 348 ? -10.852 16.634 -18.340 1.00 95.12 348 PRO A CA 1
ATOM 2821 C C . PRO A 1 348 ? -11.317 15.331 -17.670 1.00 95.12 348 PRO A C 1
ATOM 2823 O O . PRO A 1 348 ? -12.436 15.289 -17.155 1.00 95.12 348 PRO A O 1
ATOM 2826 N N . LEU A 1 349 ? -10.477 14.286 -17.650 1.00 96.44 349 LEU A N 1
ATOM 2827 C CA . LEU A 1 349 ? -10.791 12.992 -17.028 1.00 96.44 349 LEU A CA 1
ATOM 2828 C C . LEU A 1 349 ? -10.620 13.010 -15.503 1.00 96.44 349 LEU A C 1
ATOM 2830 O O . LEU A 1 349 ? -11.102 12.107 -14.810 1.00 96.44 349 LEU A O 1
ATOM 2834 N N . ARG A 1 350 ? -10.005 14.061 -14.946 1.00 97.81 350 ARG A N 1
ATOM 2835 C CA . ARG A 1 350 ? -9.907 14.221 -13.496 1.00 97.81 350 ARG A CA 1
ATOM 2836 C C . ARG A 1 350 ? -11.309 14.305 -12.877 1.00 97.81 350 ARG A C 1
ATOM 2838 O O . ARG A 1 350 ? -12.180 15.053 -13.344 1.00 97.81 350 ARG A O 1
ATOM 2845 N N . PHE A 1 351 ? -11.501 13.528 -11.806 1.00 96.19 351 PHE A N 1
ATOM 2846 C CA . PHE A 1 351 ? -12.759 13.318 -11.070 1.00 96.19 351 PHE A CA 1
ATOM 2847 C C . PHE A 1 351 ? -13.887 12.607 -11.846 1.00 96.19 351 PHE A C 1
ATOM 2849 O O . PHE A 1 351 ? -15.027 12.561 -11.365 1.00 96.19 351 PHE A O 1
ATOM 2856 N N . LYS A 1 352 ? -13.591 12.021 -13.013 1.00 94.69 352 LYS A N 1
ATOM 2857 C CA . LYS A 1 352 ? -14.526 11.188 -13.786 1.00 94.69 352 LYS A CA 1
ATOM 2858 C C . LYS A 1 352 ? -14.204 9.698 -13.646 1.00 94.69 352 LYS A C 1
ATOM 2860 O O . LYS A 1 352 ? -13.077 9.331 -13.301 1.00 94.69 352 LYS A O 1
ATOM 2865 N N . ALA A 1 353 ? -15.194 8.852 -13.926 1.00 94.88 353 ALA A N 1
ATOM 2866 C CA . ALA A 1 353 ? -15.015 7.404 -13.993 1.00 94.88 353 ALA A CA 1
ATOM 2867 C C . ALA A 1 353 ? -13.874 7.038 -14.972 1.00 94.88 353 ALA A C 1
ATOM 2869 O O . ALA A 1 353 ? -13.661 7.765 -15.949 1.00 94.88 353 ALA A O 1
ATOM 2870 N N . PRO A 1 354 ? -13.109 5.962 -14.708 1.00 96.94 354 PRO A N 1
ATOM 2871 C CA . PRO A 1 354 ? -12.018 5.557 -15.589 1.00 96.94 354 PRO A CA 1
ATOM 2872 C C . PRO A 1 354 ? -12.547 5.156 -16.967 1.00 96.94 354 PRO A C 1
ATOM 2874 O O . PRO A 1 354 ? -13.659 4.637 -17.094 1.00 96.94 354 PRO A O 1
ATOM 2877 N N . GLN A 1 355 ? -11.734 5.381 -17.996 1.00 96.56 355 GLN A N 1
ATOM 2878 C CA . GLN A 1 355 ? -12.046 5.002 -19.373 1.00 96.56 355 GLN A CA 1
ATOM 2879 C C . GLN A 1 355 ? -11.091 3.906 -19.857 1.00 96.56 355 GLN A C 1
ATOM 2881 O O . GLN A 1 355 ? -9.921 3.942 -19.472 1.00 96.56 355 GLN A O 1
ATOM 2886 N N . PRO A 1 356 ? -11.547 2.968 -20.709 1.00 95.69 356 PRO A N 1
ATOM 2887 C CA . PRO A 1 356 ? -10.691 1.919 -21.263 1.00 95.69 356 PRO A CA 1
ATOM 2888 C C . PRO A 1 356 ? -9.482 2.490 -22.006 1.00 95.69 356 PRO A C 1
ATOM 2890 O O . PRO A 1 356 ? -9.597 3.528 -22.657 1.00 95.69 356 PRO A O 1
ATOM 2893 N N . VAL A 1 357 ? -8.346 1.799 -21.924 1.00 95.00 357 VAL A N 1
ATOM 2894 C CA . VAL A 1 357 ? -7.120 2.136 -22.668 1.00 95.00 357 VAL A CA 1
ATOM 2895 C C . VAL A 1 357 ? -7.359 1.991 -24.171 1.00 95.00 357 VAL A C 1
ATOM 2897 O O . VAL A 1 357 ? -8.076 1.092 -24.606 1.00 95.00 357 VAL A O 1
ATOM 2900 N N . ASP A 1 358 ? -6.759 2.880 -24.966 1.00 92.75 358 ASP A N 1
ATOM 2901 C CA . ASP A 1 358 ? -6.736 2.715 -26.420 1.00 92.75 358 ASP A CA 1
ATOM 2902 C C . ASP A 1 358 ? -5.744 1.595 -26.788 1.00 92.75 358 ASP A C 1
ATOM 2904 O O . ASP A 1 358 ? -4.643 1.570 -26.227 1.00 92.75 358 ASP A O 1
ATOM 2908 N N . PRO A 1 359 ? -6.080 0.687 -27.723 1.00 94.75 359 PRO A N 1
ATOM 2909 C CA . PRO A 1 359 ? -5.132 -0.317 -28.188 1.00 94.75 359 PRO A CA 1
ATOM 2910 C C . PRO A 1 359 ? -3.833 0.316 -28.700 1.00 94.75 359 PRO A C 1
ATOM 2912 O O . PRO A 1 359 ? -3.853 1.403 -29.282 1.00 94.75 359 PRO A O 1
ATOM 2915 N N . TRP A 1 360 ? -2.709 -0.374 -28.516 1.00 95.06 360 TRP A N 1
ATOM 2916 C CA . TRP A 1 360 ? -1.399 0.068 -28.991 1.00 95.06 360 TRP A CA 1
ATOM 2917 C C . TRP A 1 360 ? -0.821 -0.885 -30.038 1.00 95.06 360 TRP A C 1
ATOM 2919 O O . TRP A 1 360 ? -1.042 -2.096 -30.015 1.00 95.06 360 TRP A O 1
ATOM 2929 N N . GLU A 1 361 ? -0.035 -0.325 -30.956 1.00 93.25 361 GLU A N 1
ATOM 2930 C CA . GLU A 1 361 ? 0.739 -1.100 -31.923 1.00 93.25 361 GLU A CA 1
ATOM 2931 C C . GLU A 1 361 ? 2.103 -1.502 -31.345 1.00 93.25 361 GLU A C 1
ATOM 2933 O O . GLU A 1 361 ? 2.671 -0.824 -30.486 1.00 93.25 361 GLU A O 1
ATOM 2938 N N . GLY A 1 362 ? 2.651 -2.612 -31.839 1.00 93.19 362 GLY A N 1
ATOM 2939 C CA . GLY A 1 362 ? 3.947 -3.124 -31.402 1.00 93.19 362 GLY A CA 1
ATOM 2940 C C . GLY A 1 362 ? 3.913 -3.820 -30.038 1.00 93.19 362 GLY A C 1
ATOM 2941 O O . GLY A 1 362 ? 2.888 -4.345 -29.598 1.00 93.19 362 GLY A O 1
ATOM 2942 N N . VAL A 1 363 ? 5.081 -3.881 -29.397 1.00 94.31 363 VAL A N 1
ATOM 2943 C CA . VAL A 1 363 ? 5.278 -4.535 -28.099 1.00 94.31 363 VAL A CA 1
ATOM 2944 C C . VAL A 1 363 ? 5.587 -3.466 -27.058 1.00 94.31 363 VAL A C 1
ATOM 2946 O O . VAL A 1 363 ? 6.571 -2.744 -27.192 1.00 94.31 363 VAL A O 1
ATOM 2949 N N . ARG A 1 364 ? 4.752 -3.374 -26.023 1.00 94.12 364 ARG A N 1
ATOM 2950 C CA . ARG A 1 364 ? 4.940 -2.465 -24.892 1.00 94.12 364 ARG A CA 1
ATOM 2951 C C . ARG A 1 364 ? 5.735 -3.154 -23.790 1.00 94.12 364 ARG A C 1
ATOM 2953 O O . ARG A 1 364 ? 5.474 -4.312 -23.466 1.00 94.12 364 ARG A O 1
ATOM 2960 N N . ASP A 1 365 ? 6.664 -2.429 -23.184 1.00 95.12 365 ASP A N 1
ATOM 2961 C CA . ASP A 1 365 ? 7.404 -2.935 -22.036 1.00 95.12 365 ASP A CA 1
ATOM 2962 C C . ASP A 1 365 ? 6.546 -2.982 -20.777 1.00 95.12 365 ASP A C 1
ATOM 2964 O O . ASP A 1 365 ? 5.910 -2.002 -20.397 1.00 95.12 365 ASP A O 1
ATOM 2968 N N . ALA A 1 366 ? 6.568 -4.150 -20.139 1.00 95.62 366 ALA A N 1
ATOM 2969 C CA . ALA A 1 366 ? 5.990 -4.423 -18.834 1.00 95.62 366 ALA A CA 1
ATOM 2970 C C . ALA A 1 366 ? 7.089 -4.922 -17.877 1.00 95.62 366 ALA A C 1
ATOM 2972 O O . ALA A 1 366 ? 6.942 -5.936 -17.193 1.00 95.62 366 ALA A O 1
ATOM 2973 N N . LEU A 1 367 ? 8.247 -4.257 -17.911 1.00 89.44 367 LEU A N 1
ATOM 2974 C CA . LEU A 1 367 ? 9.472 -4.668 -17.213 1.00 89.44 367 LEU A CA 1
ATOM 2975 C C . LEU A 1 367 ? 9.666 -3.967 -15.862 1.00 89.44 367 LEU A C 1
ATOM 2977 O O . LEU A 1 367 ? 10.422 -4.468 -15.023 1.00 89.44 367 LEU A O 1
ATOM 2981 N N . SER A 1 368 ? 8.987 -2.837 -15.672 1.00 88.69 368 SER A N 1
ATOM 2982 C CA . SER A 1 368 ? 9.059 -1.963 -14.506 1.00 88.69 368 SER A CA 1
ATOM 2983 C C . SER A 1 368 ? 7.664 -1.502 -14.091 1.00 88.69 368 SER A C 1
ATOM 2985 O O . SER A 1 368 ? 6.698 -1.569 -14.852 1.00 88.69 368 SER A O 1
ATOM 2987 N N . GLU A 1 369 ? 7.541 -1.081 -12.838 1.00 89.88 369 GLU A N 1
ATOM 2988 C CA . GLU A 1 369 ? 6.268 -0.651 -12.271 1.00 89.88 369 GLU A CA 1
ATOM 2989 C C . GLU A 1 369 ? 5.860 0.735 -12.771 1.00 89.88 369 GLU A C 1
ATOM 2991 O O . GLU A 1 369 ? 6.698 1.615 -12.962 1.00 89.88 369 GLU A O 1
ATOM 2996 N N . GLY A 1 370 ? 4.552 0.944 -12.927 1.00 88.12 370 GLY A N 1
ATOM 2997 C CA . GLY A 1 370 ? 4.000 2.268 -13.201 1.00 88.12 370 GLY A CA 1
ATOM 2998 C C . GLY A 1 370 ? 4.007 3.175 -11.966 1.00 88.12 370 GLY A C 1
ATOM 2999 O O . GLY A 1 370 ? 4.171 2.719 -10.828 1.00 88.12 370 GLY A O 1
ATOM 3000 N N . SER A 1 371 ? 3.769 4.469 -12.193 1.00 91.88 371 SER A N 1
ATOM 3001 C CA . SER A 1 371 ? 3.646 5.472 -11.132 1.00 91.88 371 SER A CA 1
ATOM 3002 C C . SER A 1 371 ? 2.544 5.111 -10.125 1.00 91.88 371 SER A C 1
ATOM 3004 O O . SER A 1 371 ? 1.486 4.575 -10.471 1.00 91.88 371 SER A O 1
ATOM 3006 N N . VAL A 1 372 ? 2.784 5.429 -8.850 1.00 93.62 372 VAL A N 1
ATOM 3007 C CA . VAL A 1 372 ? 1.766 5.339 -7.789 1.00 93.62 372 VAL A CA 1
ATOM 3008 C C . VAL A 1 372 ? 0.829 6.548 -7.838 1.00 93.62 372 VAL A C 1
ATOM 3010 O O . VAL A 1 372 ? 1.191 7.596 -8.374 1.00 93.62 372 VAL A O 1
ATOM 3013 N N . ALA A 1 373 ? -0.365 6.429 -7.254 1.00 96.62 373 ALA A N 1
ATOM 3014 C CA . ALA A 1 373 ? -1.301 7.550 -7.166 1.00 96.62 373 ALA A CA 1
ATOM 3015 C C . ALA A 1 373 ? -0.767 8.668 -6.245 1.00 96.62 373 ALA A C 1
ATOM 3017 O O . ALA A 1 373 ? -0.055 8.351 -5.286 1.00 96.62 373 ALA A O 1
ATOM 3018 N N . PRO A 1 374 ? -1.128 9.949 -6.474 1.00 96.31 374 PRO A N 1
ATOM 3019 C CA . PRO A 1 374 ? -0.669 11.070 -5.657 1.00 96.31 374 PRO A CA 1
ATOM 3020 C C . PRO A 1 374 ? -1.032 10.903 -4.180 1.00 96.31 374 PRO A C 1
ATOM 3022 O O . PRO A 1 374 ? -2.212 10.805 -3.838 1.00 96.31 374 PRO A O 1
ATOM 3025 N N . GLN A 1 375 ? -0.024 10.892 -3.311 1.00 93.50 375 GLN A N 1
ATOM 3026 C CA . GLN A 1 375 ? -0.172 10.622 -1.878 1.00 93.50 375 GLN A CA 1
ATOM 3027 C C . GLN A 1 375 ? 1.025 11.157 -1.080 1.00 93.50 375 GLN A C 1
ATOM 3029 O O . GLN A 1 375 ? 2.095 11.381 -1.646 1.00 93.50 375 GLN A O 1
ATOM 3034 N N . PHE A 1 376 ? 0.867 11.319 0.234 1.00 86.38 376 PHE A N 1
ATOM 3035 C CA . PHE A 1 376 ? 2.008 11.327 1.152 1.00 86.38 376 PHE A CA 1
ATOM 3036 C C . PHE A 1 376 ? 2.179 9.921 1.714 1.00 86.38 376 PHE A C 1
ATOM 3038 O O . PHE A 1 376 ? 1.210 9.301 2.150 1.00 86.38 376 PHE A O 1
ATOM 3045 N N . ASP A 1 377 ? 3.398 9.395 1.649 1.00 69.44 377 ASP A N 1
ATOM 3046 C CA . ASP A 1 377 ? 3.721 8.078 2.190 1.00 69.44 377 ASP A CA 1
ATOM 3047 C C . ASP A 1 377 ? 4.099 8.194 3.670 1.00 69.44 377 ASP A C 1
ATOM 3049 O O . ASP A 1 377 ? 5.262 8.087 4.062 1.00 69.44 377 ASP A O 1
ATOM 3053 N N . ASP A 1 378 ? 3.103 8.451 4.516 1.00 61.41 378 ASP A N 1
ATOM 3054 C CA . ASP A 1 378 ? 3.305 8.684 5.949 1.00 61.41 378 ASP A CA 1
ATOM 3055 C C . ASP A 1 378 ? 3.718 7.431 6.756 1.00 61.41 378 ASP A C 1
ATOM 3057 O O . ASP A 1 378 ? 3.723 7.474 7.995 1.00 61.41 378 ASP A O 1
ATOM 3061 N N . VAL A 1 379 ? 3.952 6.296 6.092 1.00 56.06 379 VAL A N 1
ATOM 3062 C CA . VAL A 1 379 ? 4.367 5.026 6.708 1.00 56.06 379 VAL A CA 1
ATOM 3063 C C . VAL A 1 379 ? 5.867 4.800 6.517 1.00 56.06 379 VAL A C 1
ATOM 3065 O O . VAL A 1 379 ? 6.511 4.206 7.381 1.00 56.06 379 VAL A O 1
ATOM 3068 N N . ILE A 1 380 ? 6.438 5.302 5.420 1.00 57.66 380 ILE A N 1
ATOM 3069 C CA . ILE A 1 380 ? 7.835 5.059 5.060 1.00 57.66 380 ILE A CA 1
ATOM 3070 C C . ILE A 1 380 ? 8.715 6.292 5.287 1.00 57.66 380 ILE A C 1
ATOM 3072 O O . ILE A 1 380 ? 9.710 6.201 6.003 1.00 57.66 380 ILE A O 1
ATOM 3076 N N . ASP A 1 381 ? 8.389 7.422 4.656 1.00 61.22 381 ASP A N 1
ATOM 3077 C CA . ASP A 1 381 ? 9.267 8.603 4.618 1.00 61.22 381 ASP A CA 1
ATOM 3078 C C . ASP A 1 381 ? 8.533 9.945 4.758 1.00 61.22 381 ASP A C 1
ATOM 3080 O O . ASP A 1 381 ? 9.182 10.982 4.896 1.00 61.22 381 ASP A O 1
ATOM 3084 N N . ASN A 1 382 ? 7.196 9.937 4.798 1.00 69.00 382 ASN A N 1
ATOM 3085 C CA . ASN A 1 382 ? 6.345 11.123 4.885 1.00 69.00 382 ASN A CA 1
ATOM 3086 C C . ASN A 1 382 ? 6.610 12.129 3.746 1.00 69.00 382 ASN A C 1
ATOM 3088 O O . ASN A 1 382 ? 6.508 13.345 3.926 1.00 69.00 382 ASN A O 1
ATOM 3092 N N . VAL A 1 383 ? 6.990 11.621 2.568 1.00 76.38 383 VAL A N 1
ATOM 3093 C CA . VAL A 1 383 ? 7.259 12.416 1.366 1.00 76.38 383 VAL A CA 1
ATOM 3094 C C . VAL A 1 383 ? 6.101 12.274 0.381 1.00 76.38 383 VAL A C 1
ATOM 3096 O O . VAL A 1 383 ? 5.483 11.215 0.259 1.00 76.38 383 VAL A O 1
ATOM 3099 N N . TYR A 1 384 ? 5.805 13.359 -0.337 1.00 84.81 384 TYR A N 1
ATOM 3100 C CA . TYR A 1 384 ? 4.861 13.320 -1.448 1.00 84.81 384 TYR A CA 1
ATOM 3101 C C . TYR A 1 384 ? 5.403 12.436 -2.576 1.00 84.81 384 TYR A C 1
ATOM 3103 O O . TYR A 1 384 ? 6.527 12.636 -3.041 1.00 84.81 384 TYR A O 1
ATOM 3111 N N . LYS A 1 385 ? 4.583 11.501 -3.050 1.00 87.00 385 LYS A N 1
ATOM 3112 C CA . LYS A 1 385 ? 4.897 10.592 -4.155 1.00 87.00 385 LYS A CA 1
ATOM 3113 C C . LYS A 1 385 ? 3.732 10.514 -5.130 1.00 87.00 385 LYS A C 1
ATOM 3115 O O . LYS A 1 385 ? 2.579 10.744 -4.765 1.00 87.00 385 LYS A O 1
ATOM 3120 N N . GLY A 1 386 ? 4.053 10.101 -6.350 1.00 89.56 386 GLY A N 1
ATOM 3121 C CA . GLY A 1 386 ? 3.069 9.700 -7.341 1.00 89.56 386 GLY A CA 1
ATOM 3122 C C . GLY A 1 386 ? 2.637 10.790 -8.311 1.00 89.56 386 GLY A C 1
ATOM 3123 O O . GLY A 1 386 ? 2.871 11.988 -8.128 1.00 89.56 386 GLY A O 1
ATOM 3124 N N . GLU A 1 387 ? 1.967 10.322 -9.354 1.00 94.25 387 GLU A N 1
ATOM 3125 C CA . GLU A 1 387 ? 1.480 11.099 -10.486 1.00 94.25 387 GLU A CA 1
ATOM 3126 C C . GLU A 1 387 ? 0.033 10.706 -10.772 1.00 94.25 387 GLU A C 1
ATOM 3128 O O . GLU A 1 387 ? -0.412 9.625 -10.404 1.00 94.25 387 GLU A O 1
ATOM 3133 N N . GLU A 1 388 ? -0.741 11.583 -11.408 1.00 97.62 388 GLU A N 1
ATOM 3134 C CA . GLU A 1 388 ? -2.139 11.256 -11.711 1.00 97.62 388 GLU A CA 1
ATOM 3135 C C . GLU A 1 388 ? -2.281 10.129 -12.732 1.00 97.62 388 GLU A C 1
ATOM 3137 O O . GLU A 1 388 ? -3.250 9.375 -12.657 1.00 97.62 388 GLU A O 1
ATOM 3142 N N . ASP A 1 389 ? -1.321 9.991 -13.649 1.00 97.50 389 ASP A N 1
ATOM 3143 C CA . ASP A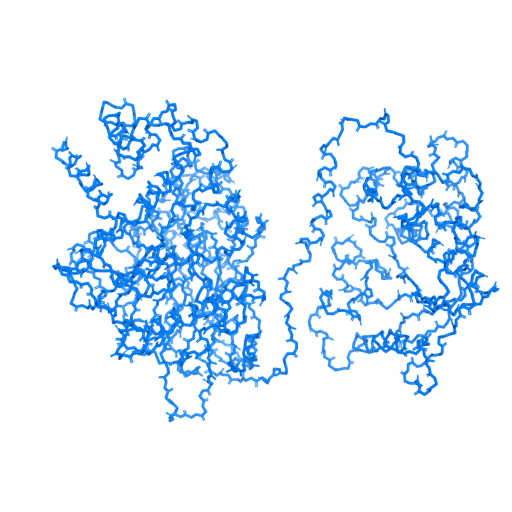 1 389 ? -1.203 8.795 -14.472 1.00 97.50 389 ASP A CA 1
ATOM 3144 C C . ASP A 1 389 ? -0.683 7.632 -13.617 1.00 97.50 389 ASP A C 1
ATOM 3146 O O . ASP A 1 389 ? 0.515 7.406 -13.499 1.00 97.50 389 ASP A O 1
ATOM 3150 N N . CYS A 1 390 ? -1.604 6.946 -12.943 1.00 97.62 390 CYS A N 1
ATOM 3151 C CA . CYS A 1 390 ? -1.303 5.901 -11.963 1.00 97.62 390 CYS A CA 1
ATOM 3152 C C . CYS A 1 390 ? -2.164 4.642 -12.125 1.00 97.62 390 CYS A C 1
ATOM 3154 O O . CYS A 1 390 ? -2.127 3.760 -11.269 1.00 97.62 390 CYS A O 1
ATOM 3156 N N . LEU A 1 391 ? -2.965 4.540 -13.192 1.00 98.69 391 LEU A N 1
ATOM 3157 C CA . LEU A 1 391 ? -3.916 3.440 -13.396 1.00 98.69 391 LEU A CA 1
ATOM 3158 C C . LEU A 1 391 ? -3.233 2.236 -14.061 1.00 98.69 391 LEU A C 1
ATOM 3160 O O . LEU A 1 391 ? -3.547 1.839 -15.187 1.00 98.69 391 LEU A O 1
ATOM 3164 N N . TYR A 1 392 ? -2.282 1.670 -13.318 1.00 98.62 392 TYR A N 1
ATOM 3165 C CA . TYR A 1 392 ? -1.434 0.556 -13.721 1.00 98.62 392 TYR A CA 1
ATOM 3166 C C . TYR A 1 392 ? -1.673 -0.687 -12.858 1.00 98.62 392 TYR A C 1
ATOM 3168 O O . TYR A 1 392 ? -1.932 -0.589 -11.654 1.00 98.62 392 TYR A O 1
ATOM 3176 N N . LEU A 1 393 ? -1.555 -1.862 -13.473 1.00 98.81 393 LEU A N 1
ATOM 3177 C CA . LEU A 1 393 ? -1.559 -3.161 -12.805 1.00 98.81 393 LEU A CA 1
ATOM 3178 C C . LEU A 1 393 ? -0.301 -3.966 -13.130 1.00 98.81 393 LEU A C 1
ATOM 3180 O O . LEU A 1 393 ? 0.404 -3.701 -14.103 1.00 98.81 393 LEU A O 1
ATOM 3184 N N . ASN A 1 394 ? -0.052 -4.977 -12.309 1.00 98.81 394 ASN A N 1
ATOM 3185 C CA . ASN A 1 394 ? 1.029 -5.934 -12.442 1.00 98.81 394 ASN A CA 1
ATOM 3186 C C . ASN A 1 394 ? 0.448 -7.353 -12.407 1.00 98.81 394 ASN A C 1
ATOM 3188 O O . ASN A 1 394 ? -0.487 -7.622 -11.649 1.00 98.81 394 ASN A O 1
ATOM 3192 N N . VAL A 1 395 ? 1.022 -8.267 -13.186 1.00 98.88 395 VAL A N 1
ATOM 3193 C CA . VAL A 1 395 ? 0.671 -9.689 -13.216 1.00 98.88 395 VAL A CA 1
ATOM 3194 C C . VAL A 1 395 ? 1.908 -10.528 -12.921 1.00 98.88 395 VAL A C 1
ATOM 3196 O O . VAL A 1 395 ? 2.937 -10.397 -13.585 1.00 98.88 395 VAL A O 1
ATOM 3199 N N . TYR A 1 396 ? 1.778 -11.432 -11.955 1.00 98.56 396 TYR A N 1
ATOM 3200 C CA . TYR A 1 396 ? 2.795 -12.411 -11.593 1.00 98.56 396 TYR A CA 1
ATOM 3201 C C . TYR A 1 396 ? 2.226 -13.815 -11.771 1.00 98.56 396 TYR A C 1
ATOM 3203 O O . TYR A 1 396 ? 1.144 -14.124 -11.268 1.00 98.56 396 TYR A O 1
ATOM 3211 N N . THR A 1 397 ? 2.937 -14.664 -12.510 1.00 97.81 397 THR A N 1
ATOM 3212 C CA . THR A 1 397 ? 2.471 -16.019 -12.825 1.00 97.81 397 THR A CA 1
ATOM 3213 C C . THR A 1 397 ? 3.613 -17.033 -12.799 1.00 97.81 397 THR A C 1
ATOM 3215 O O . THR A 1 397 ? 4.689 -16.753 -13.327 1.00 97.81 397 THR A O 1
ATOM 3218 N N . PRO A 1 398 ? 3.416 -18.241 -12.248 1.00 94.44 398 PRO A N 1
ATOM 3219 C CA . PRO A 1 398 ? 4.421 -19.305 -12.296 1.00 94.44 398 PRO A CA 1
ATOM 3220 C C . PRO A 1 398 ? 4.710 -19.804 -13.723 1.00 94.44 398 PRO A C 1
ATOM 3222 O O . PRO A 1 398 ? 5.805 -20.297 -13.995 1.00 94.44 398 PRO A O 1
ATOM 3225 N N . LYS A 1 399 ? 3.749 -19.693 -14.655 1.00 91.50 399 LYS A N 1
ATOM 3226 C CA . LYS A 1 399 ? 3.906 -20.162 -16.042 1.00 91.50 399 LYS A CA 1
ATOM 3227 C C . LYS A 1 399 ? 3.053 -19.332 -17.003 1.00 91.50 399 LYS A C 1
ATOM 3229 O O . LYS A 1 399 ? 1.857 -19.184 -16.782 1.00 91.50 399 LYS A O 1
ATOM 3234 N N . VAL A 1 400 ? 3.662 -18.866 -18.094 1.00 90.94 400 VAL A N 1
ATOM 3235 C CA . VAL A 1 400 ? 2.933 -18.334 -19.257 1.00 90.94 400 VAL A CA 1
ATOM 3236 C C . VAL A 1 400 ? 2.477 -19.510 -20.136 1.00 90.94 400 VAL A C 1
ATOM 3238 O O . VAL A 1 400 ? 3.305 -20.390 -20.401 1.00 90.94 400 VAL A O 1
ATOM 3241 N N . PRO A 1 401 ? 1.204 -19.561 -20.570 1.00 87.56 401 PRO A N 1
ATOM 3242 C CA . PRO A 1 401 ? 0.705 -20.621 -21.440 1.00 87.56 401 PRO A CA 1
ATOM 3243 C C . PRO A 1 401 ? 1.490 -20.731 -22.748 1.00 87.56 401 PRO A C 1
ATOM 3245 O O . PRO A 1 401 ? 1.923 -19.736 -23.325 1.00 87.56 401 PRO A O 1
ATOM 3248 N N . SER A 1 402 ? 1.651 -21.962 -23.217 1.00 79.94 402 SER A N 1
ATOM 3249 C CA . SER A 1 402 ? 2.326 -22.326 -24.471 1.00 79.94 402 SER A CA 1
ATOM 3250 C C . SER A 1 402 ? 1.375 -22.912 -25.524 1.00 79.94 402 SER A C 1
ATOM 3252 O O . SER A 1 402 ? 1.792 -23.143 -26.657 1.00 79.94 402 SER A O 1
ATOM 3254 N N . GLY A 1 403 ? 0.106 -23.124 -25.165 1.00 70.31 403 GLY A N 1
ATOM 3255 C CA . GLY A 1 403 ? -0.968 -23.597 -26.038 1.00 70.31 403 GLY A CA 1
ATOM 3256 C C . GLY A 1 403 ? -2.296 -23.726 -25.283 1.00 70.31 403 GLY A C 1
ATOM 3257 O O . GLY A 1 403 ? -2.346 -23.514 -24.072 1.00 70.31 403 GLY A O 1
ATOM 3258 N N . ASP A 1 404 ? -3.359 -24.101 -25.997 1.00 68.06 404 ASP A N 1
ATOM 3259 C CA . ASP A 1 404 ? -4.737 -24.161 -25.471 1.00 68.06 404 ASP A CA 1
ATOM 3260 C C . ASP A 1 404 ? -4.985 -25.299 -24.457 1.00 68.06 404 ASP A C 1
ATOM 3262 O O . ASP A 1 404 ? -6.025 -25.327 -23.801 1.00 68.06 404 ASP A O 1
ATOM 3266 N N . GLU A 1 405 ? -4.043 -26.239 -24.321 1.00 64.94 405 GLU A N 1
ATOM 3267 C CA . GLU A 1 405 ? -4.125 -27.387 -23.401 1.00 64.94 405 GLU A CA 1
ATOM 3268 C C . GLU A 1 405 ? -3.553 -27.100 -21.996 1.00 64.94 405 GLU A C 1
ATOM 3270 O O . GLU A 1 405 ? -3.588 -27.977 -21.134 1.00 64.94 405 GLU A O 1
ATOM 3275 N N . ASP A 1 406 ? -3.008 -25.903 -21.740 1.00 74.69 406 ASP A N 1
ATOM 3276 C CA . ASP A 1 406 ? -2.453 -25.554 -20.425 1.00 74.69 406 ASP A CA 1
ATOM 3277 C C . ASP A 1 406 ? -3.565 -25.285 -19.385 1.00 74.69 406 ASP A C 1
ATOM 3279 O O . ASP A 1 406 ? -4.440 -24.439 -19.584 1.00 74.69 406 ASP A O 1
ATOM 3283 N N . ASP A 1 407 ? -3.494 -25.963 -18.232 1.00 84.62 407 ASP A N 1
ATOM 3284 C CA . ASP A 1 407 ? -4.439 -25.773 -17.125 1.00 84.62 407 ASP A CA 1
ATOM 3285 C C . ASP A 1 407 ? -4.403 -24.330 -16.588 1.00 84.62 407 ASP A C 1
ATOM 3287 O O . ASP A 1 407 ? -3.386 -23.848 -16.074 1.00 84.62 407 ASP A O 1
ATOM 3291 N N . LEU A 1 408 ? -5.547 -23.641 -16.667 1.00 94.62 408 LEU A N 1
ATOM 3292 C CA . LEU A 1 408 ? -5.700 -22.282 -16.148 1.00 94.62 408 LEU A CA 1
ATOM 3293 C C . LEU A 1 408 ? -5.802 -22.270 -14.618 1.00 94.62 408 LEU A C 1
ATOM 3295 O O . LEU A 1 408 ? -6.630 -22.956 -14.012 1.00 94.62 408 LEU A O 1
ATOM 3299 N N . LYS A 1 409 ? -5.012 -21.401 -13.992 1.00 96.75 409 LYS A N 1
ATOM 3300 C CA . LYS A 1 409 ? -4.827 -21.327 -12.538 1.00 96.75 409 LYS A CA 1
ATOM 3301 C C . LYS A 1 409 ? -5.798 -20.364 -11.882 1.00 96.75 409 LYS A C 1
ATOM 3303 O O . LYS A 1 409 ? -6.349 -19.469 -12.515 1.00 96.75 409 LYS A O 1
ATOM 3308 N N . SER A 1 410 ? -5.997 -20.515 -10.578 1.00 98.38 410 SER A N 1
ATOM 3309 C CA . SER A 1 410 ? -6.840 -19.576 -9.826 1.00 98.38 410 SER A CA 1
ATOM 3310 C C . SER A 1 410 ? -6.182 -18.200 -9.774 1.00 98.38 410 SER A C 1
ATOM 3312 O O . SER A 1 410 ? -4.970 -18.101 -9.584 1.00 98.38 410 SER A O 1
ATOM 3314 N N . VAL A 1 411 ? -6.977 -17.148 -9.947 1.00 98.94 411 VAL A N 1
ATOM 3315 C CA . VAL A 1 411 ? -6.492 -15.765 -9.974 1.00 98.94 411 VAL A CA 1
ATOM 3316 C C . VAL A 1 411 ? -6.758 -15.113 -8.627 1.00 98.94 411 VAL A C 1
ATOM 3318 O O . VAL A 1 411 ? -7.875 -15.172 -8.113 1.00 98.94 411 VAL A O 1
ATOM 3321 N N . MET A 1 412 ? -5.750 -14.457 -8.068 1.00 98.94 412 MET A N 1
ATOM 3322 C CA . MET A 1 412 ? -5.844 -13.661 -6.853 1.00 98.94 412 MET A CA 1
ATOM 3323 C C . MET A 1 412 ? -5.582 -12.194 -7.192 1.00 98.94 412 MET A C 1
ATOM 3325 O O . MET A 1 412 ? -4.507 -11.854 -7.674 1.00 98.94 412 MET A O 1
ATOM 3329 N N . VAL A 1 413 ? -6.559 -11.323 -6.946 1.00 98.94 413 VAL A N 1
ATOM 3330 C CA . VAL A 1 413 ? -6.489 -9.888 -7.258 1.00 98.94 413 VAL A CA 1
ATOM 3331 C C . VAL A 1 413 ? -6.394 -9.095 -5.958 1.00 98.94 413 VAL A C 1
ATOM 3333 O O . VAL A 1 413 ? -7.351 -9.050 -5.183 1.00 98.94 413 VAL A O 1
ATOM 3336 N N . TRP A 1 414 ? -5.230 -8.495 -5.720 1.00 98.88 414 TRP A N 1
ATOM 3337 C CA . TRP A 1 414 ? -4.911 -7.741 -4.512 1.00 98.88 414 TRP A CA 1
ATOM 3338 C C . TRP A 1 414 ? -5.373 -6.289 -4.608 1.00 98.88 414 TRP A C 1
ATOM 3340 O O . TRP A 1 414 ? -4.923 -5.550 -5.482 1.00 98.88 414 TRP A O 1
ATOM 3350 N N . ILE A 1 415 ? -6.210 -5.867 -3.661 1.00 98.88 415 ILE A N 1
ATOM 3351 C CA . ILE A 1 415 ? -6.631 -4.480 -3.469 1.00 98.88 415 ILE A CA 1
ATOM 3352 C C . ILE A 1 415 ? -5.898 -3.923 -2.246 1.00 98.88 415 ILE A C 1
ATOM 3354 O O . ILE A 1 415 ? -6.192 -4.299 -1.107 1.00 98.88 415 ILE A O 1
ATOM 3358 N N . HIS A 1 416 ? -4.935 -3.028 -2.470 1.00 98.00 416 HIS A N 1
ATOM 3359 C CA . HIS A 1 416 ? -4.125 -2.481 -1.381 1.00 98.00 416 HIS A CA 1
ATOM 3360 C C . HIS A 1 416 ? -4.939 -1.590 -0.424 1.00 98.00 416 HIS A C 1
ATOM 3362 O O . HIS A 1 416 ? -5.909 -0.929 -0.812 1.00 98.00 416 HIS A O 1
ATOM 3368 N N . GLY A 1 417 ? -4.512 -1.571 0.843 1.00 95.44 417 GLY A N 1
ATOM 3369 C CA . GLY A 1 417 ? -5.035 -0.688 1.888 1.00 95.44 417 GLY A CA 1
ATOM 3370 C C . GLY A 1 417 ? -4.454 0.727 1.832 1.00 95.44 417 GLY A C 1
ATOM 3371 O O . GLY A 1 417 ? -4.011 1.173 0.779 1.00 95.44 417 GLY A O 1
ATOM 3372 N N . GLY A 1 418 ? -4.444 1.416 2.980 1.00 91.88 418 GLY A N 1
ATOM 3373 C CA . GLY A 1 418 ? -3.898 2.777 3.110 1.00 91.88 418 GLY A CA 1
ATOM 3374 C C . GLY A 1 418 ? -4.953 3.879 3.256 1.00 91.88 418 GLY A C 1
ATOM 3375 O O . GLY A 1 418 ? -4.779 4.988 2.760 1.00 91.88 418 GLY A O 1
ATOM 3376 N N . GLY A 1 419 ? -6.087 3.574 3.900 1.00 93.38 419 GLY A N 1
ATOM 3377 C CA . GLY A 1 419 ? -7.098 4.580 4.255 1.00 93.38 419 GLY A CA 1
ATOM 3378 C C . GLY A 1 419 ? -7.704 5.330 3.064 1.00 93.38 419 GLY A C 1
ATOM 3379 O O . GLY A 1 419 ? -8.132 6.468 3.225 1.00 93.38 419 GLY A O 1
ATOM 3380 N N . PHE A 1 420 ? -7.694 4.734 1.866 1.00 96.88 420 PHE A N 1
ATOM 3381 C CA . PHE A 1 420 ? -8.090 5.381 0.609 1.00 96.88 420 PHE A CA 1
ATOM 3382 C C . PHE A 1 420 ? -7.293 6.650 0.254 1.00 96.88 420 PHE A C 1
ATOM 3384 O O . PHE A 1 420 ? -7.673 7.340 -0.686 1.00 96.88 420 PHE A O 1
ATOM 3391 N N . CYS A 1 421 ? -6.208 6.978 0.964 1.00 93.81 421 CYS A N 1
ATOM 3392 C CA . CYS A 1 421 ? -5.408 8.192 0.766 1.00 93.81 421 CYS A CA 1
ATOM 3393 C C . CYS A 1 421 ? -3.926 7.919 0.468 1.00 93.81 421 CYS A C 1
ATOM 3395 O O . CYS A 1 421 ? -3.248 8.811 -0.034 1.00 93.81 421 CYS A O 1
ATOM 3397 N N . MET A 1 422 ? -3.453 6.702 0.734 1.00 91.94 422 MET A N 1
ATOM 3398 C CA . MET A 1 422 ? -2.110 6.215 0.420 1.00 91.94 422 MET A CA 1
ATOM 3399 C C . MET A 1 422 ? -2.145 4.719 0.044 1.00 91.94 422 MET A C 1
ATOM 3401 O O . MET A 1 422 ? -3.201 4.086 0.077 1.00 91.94 422 MET A O 1
ATOM 3405 N N . GLY A 1 423 ? -0.987 4.154 -0.286 1.00 92.00 423 GLY A N 1
ATOM 3406 C CA . GLY A 1 423 ? -0.771 2.763 -0.667 1.00 92.00 423 GLY A CA 1
ATOM 3407 C C . GLY A 1 423 ? -0.438 2.580 -2.150 1.00 92.00 423 GLY A C 1
ATOM 3408 O O . GLY A 1 423 ? -0.622 3.478 -2.977 1.00 92.00 423 GLY A O 1
ATOM 3409 N N . SER A 1 424 ? 0.072 1.393 -2.476 1.00 94.06 424 SER A N 1
ATOM 3410 C CA . SER A 1 424 ? 0.308 0.940 -3.847 1.00 94.06 424 SER A CA 1
ATOM 3411 C C . SER A 1 424 ? 0.304 -0.587 -3.933 1.00 94.06 424 SER A C 1
ATOM 3413 O O . SER A 1 424 ? 0.525 -1.287 -2.941 1.00 94.06 424 SER A O 1
ATOM 3415 N N . GLY A 1 425 ? 0.073 -1.108 -5.136 1.00 94.69 425 GLY A N 1
ATOM 3416 C CA . GLY A 1 425 ? 0.237 -2.521 -5.481 1.00 94.69 425 GLY A CA 1
ATOM 3417 C C . GLY A 1 425 ? 1.681 -2.910 -5.819 1.00 94.69 425 GLY A C 1
ATOM 3418 O O . GLY A 1 425 ? 1.900 -3.993 -6.362 1.00 94.69 425 GLY A O 1
ATOM 3419 N N . ASN A 1 426 ? 2.653 -2.039 -5.547 1.00 92.88 426 ASN A N 1
ATOM 3420 C CA . ASN A 1 426 ? 4.035 -2.205 -5.984 1.00 92.88 426 ASN A CA 1
ATOM 3421 C C . ASN A 1 426 ? 4.838 -3.165 -5.082 1.00 92.88 426 ASN A C 1
ATOM 3423 O O . ASN A 1 426 ? 4.565 -3.290 -3.883 1.00 92.88 426 ASN A O 1
ATOM 3427 N N . ILE A 1 427 ? 5.876 -3.798 -5.639 1.00 88.81 427 ILE A N 1
ATOM 3428 C CA . ILE A 1 427 ? 6.708 -4.851 -5.030 1.00 88.81 427 ILE A CA 1
ATOM 3429 C C . ILE A 1 427 ? 7.388 -4.420 -3.738 1.00 88.81 427 ILE A C 1
ATOM 3431 O O . ILE A 1 427 ? 7.689 -5.264 -2.900 1.00 88.81 427 ILE A O 1
ATOM 3435 N N . ARG A 1 428 ? 7.588 -3.110 -3.535 1.00 84.19 428 ARG A N 1
ATOM 3436 C CA . ARG A 1 428 ? 8.159 -2.581 -2.293 1.00 84.19 428 ARG A CA 1
ATOM 3437 C C . ARG A 1 428 ? 7.400 -3.099 -1.070 1.00 84.19 428 ARG A C 1
ATOM 3439 O O . ARG A 1 428 ? 8.024 -3.435 -0.071 1.00 84.19 428 ARG A O 1
ATOM 3446 N N . ILE A 1 429 ? 6.072 -3.166 -1.148 1.00 82.69 429 ILE A N 1
ATOM 3447 C CA . ILE A 1 429 ? 5.210 -3.712 -0.087 1.00 82.69 429 ILE A CA 1
ATOM 3448 C C . ILE A 1 429 ? 4.628 -5.063 -0.516 1.00 82.69 429 ILE A C 1
ATOM 3450 O O . ILE A 1 429 ? 4.528 -5.975 0.300 1.00 82.69 429 ILE A O 1
ATOM 3454 N N . CYS A 1 430 ? 4.263 -5.195 -1.791 1.00 91.56 430 CYS A N 1
ATOM 3455 C CA . CYS A 1 430 ? 3.515 -6.323 -2.336 1.00 91.56 430 CYS A CA 1
ATOM 3456 C C . CYS A 1 430 ? 4.409 -7.298 -3.126 1.00 91.56 430 CYS A C 1
ATOM 3458 O O . CYS A 1 430 ? 4.014 -7.762 -4.196 1.00 91.56 430 CYS A O 1
ATOM 3460 N N . GLY A 1 431 ? 5.622 -7.582 -2.633 1.00 93.69 431 GLY A N 1
ATOM 3461 C CA . GLY A 1 431 ? 6.549 -8.529 -3.260 1.00 93.69 431 GLY A CA 1
ATOM 3462 C C . GLY A 1 431 ? 5.904 -9.915 -3.433 1.00 93.69 431 GLY A C 1
ATOM 3463 O O . GLY A 1 431 ? 5.422 -10.485 -2.445 1.00 93.69 431 GLY A O 1
ATOM 3464 N N . PRO A 1 432 ? 5.831 -10.457 -4.665 1.00 96.31 432 PRO A N 1
ATOM 3465 C CA . PRO A 1 432 ? 5.003 -11.618 -4.991 1.00 96.31 432 PRO A CA 1
ATOM 3466 C C . PRO A 1 432 ? 5.609 -12.954 -4.536 1.00 96.31 432 PRO A C 1
ATOM 3468 O O . PRO A 1 432 ? 4.960 -13.991 -4.670 1.00 96.31 432 PRO A O 1
ATOM 3471 N N . GLU A 1 433 ? 6.845 -12.965 -4.031 1.00 94.38 433 GLU A N 1
ATOM 3472 C CA . GLU A 1 433 ? 7.656 -14.173 -3.865 1.00 94.38 433 GLU A CA 1
ATOM 3473 C C . GLU A 1 433 ? 6.987 -15.257 -3.023 1.00 94.38 433 GLU A C 1
ATOM 3475 O O . GLU A 1 433 ? 7.129 -16.437 -3.337 1.00 94.38 433 GLU A O 1
ATOM 3480 N N . TYR A 1 434 ? 6.237 -14.887 -1.982 1.00 96.88 434 TYR A N 1
ATOM 3481 C CA . TYR A 1 434 ? 5.565 -15.873 -1.141 1.00 96.88 434 TYR A CA 1
ATOM 3482 C C . TYR A 1 434 ? 4.426 -16.574 -1.887 1.00 96.88 434 TYR A C 1
ATOM 3484 O O . TYR A 1 434 ? 4.382 -17.804 -1.898 1.00 96.88 434 TYR A O 1
ATOM 3492 N N . LEU A 1 435 ? 3.564 -15.817 -2.574 1.00 97.75 435 LEU A N 1
ATOM 3493 C CA . LEU A 1 435 ? 2.441 -16.353 -3.351 1.00 97.75 435 LEU A CA 1
ATOM 3494 C C . LEU A 1 435 ? 2.887 -17.090 -4.619 1.00 97.75 435 LEU A C 1
ATOM 3496 O O . LEU A 1 435 ? 2.195 -18.004 -5.050 1.00 97.75 435 LEU A O 1
ATOM 3500 N N . MET A 1 436 ? 4.044 -16.754 -5.198 1.00 96.88 436 MET A N 1
ATOM 3501 C CA . MET A 1 436 ? 4.587 -17.478 -6.359 1.00 96.88 436 MET A CA 1
ATOM 3502 C C . MET A 1 436 ? 5.079 -18.896 -6.029 1.00 96.88 436 MET A C 1
ATOM 3504 O O . MET A 1 436 ? 5.347 -19.667 -6.947 1.00 96.88 436 MET A O 1
ATOM 3508 N N . ASN A 1 437 ? 5.145 -19.275 -4.746 1.00 94.44 437 ASN A N 1
ATOM 3509 C CA . ASN A 1 437 ? 5.321 -20.676 -4.336 1.00 94.44 437 ASN A CA 1
ATOM 3510 C C . ASN A 1 437 ? 4.050 -21.512 -4.509 1.00 94.44 437 ASN A C 1
ATOM 3512 O O . ASN A 1 437 ? 4.101 -22.738 -4.436 1.00 94.44 437 ASN A O 1
ATOM 3516 N N . GLU A 1 438 ? 2.911 -20.856 -4.712 1.00 95.81 438 GLU A N 1
ATOM 3517 C CA . GLU A 1 438 ? 1.624 -21.492 -4.911 1.00 95.81 438 GLU A CA 1
ATOM 3518 C C . GLU A 1 438 ? 1.226 -21.466 -6.383 1.00 95.81 438 GLU A C 1
ATOM 3520 O O . GLU A 1 438 ? 1.568 -20.562 -7.144 1.00 95.81 438 GLU A O 1
ATOM 3525 N N . ASP A 1 439 ? 0.438 -22.462 -6.782 1.00 94.50 439 ASP A N 1
ATOM 3526 C CA . ASP A 1 439 ? -0.068 -22.562 -8.150 1.00 94.50 439 ASP A CA 1
ATOM 3527 C C . ASP A 1 439 ? -1.246 -21.600 -8.418 1.00 94.50 439 ASP A C 1
ATOM 3529 O O . ASP A 1 439 ? -2.402 -22.009 -8.553 1.00 94.50 439 ASP A O 1
ATOM 3533 N N . VAL A 1 440 ? -0.958 -20.295 -8.407 1.00 98.25 440 VAL A N 1
ATOM 3534 C CA . VAL A 1 440 ? -1.916 -19.191 -8.593 1.00 98.25 440 VAL A CA 1
ATOM 3535 C C . VAL A 1 440 ? -1.340 -18.099 -9.499 1.00 98.25 440 VAL A C 1
ATOM 3537 O O . VAL A 1 440 ? -0.126 -17.958 -9.623 1.00 98.25 440 VAL A O 1
ATOM 3540 N N . VAL A 1 441 ? -2.214 -17.297 -10.111 1.00 98.81 441 VAL A N 1
ATOM 3541 C CA . VAL A 1 441 ? -1.837 -16.040 -10.781 1.00 98.81 441 VAL A CA 1
ATOM 3542 C C . VAL A 1 441 ? -2.186 -14.877 -9.865 1.00 98.81 441 VAL A C 1
ATOM 3544 O O . VAL A 1 441 ? -3.325 -14.765 -9.419 1.00 98.81 441 VAL A O 1
ATOM 3547 N N . LEU A 1 442 ? -1.222 -14.003 -9.597 1.00 98.94 442 LEU A N 1
ATOM 3548 C CA . LEU A 1 442 ? -1.407 -12.821 -8.763 1.00 98.94 442 LEU A CA 1
ATOM 3549 C C . LEU A 1 442 ? -1.519 -11.572 -9.639 1.00 98.94 442 LEU A C 1
ATOM 3551 O O . LEU A 1 442 ? -0.683 -11.340 -10.510 1.00 98.94 442 LEU A O 1
ATOM 3555 N N . VAL A 1 443 ? -2.515 -10.741 -9.350 1.00 98.94 443 VAL A N 1
ATOM 3556 C CA . VAL A 1 443 ? -2.668 -9.399 -9.912 1.00 98.94 443 VAL A CA 1
ATOM 3557 C C . VAL A 1 443 ? -2.591 -8.385 -8.778 1.00 98.94 443 VAL A C 1
ATOM 3559 O O . VAL A 1 443 ? -3.367 -8.469 -7.827 1.00 98.94 443 VAL A O 1
ATOM 3562 N N . THR A 1 444 ? -1.683 -7.419 -8.876 1.00 98.88 444 THR A N 1
ATOM 3563 C CA . THR A 1 444 ? -1.632 -6.243 -7.990 1.00 98.88 444 THR A CA 1
ATOM 3564 C C . THR A 1 444 ? -1.829 -4.987 -8.828 1.00 98.88 444 THR A C 1
ATOM 3566 O O . THR A 1 444 ? -1.591 -5.012 -10.031 1.00 98.88 444 THR A O 1
ATOM 3569 N N . PHE A 1 445 ? -2.309 -3.888 -8.252 1.00 98.88 445 PHE A N 1
ATOM 3570 C CA . PHE A 1 445 ? -2.575 -2.677 -9.032 1.00 98.88 445 PHE A CA 1
ATOM 3571 C C . PHE A 1 445 ? -2.634 -1.427 -8.163 1.00 98.88 445 PHE A C 1
ATOM 3573 O O . PHE A 1 445 ? -2.772 -1.522 -6.946 1.00 98.88 445 PHE A O 1
ATOM 3580 N N . ASN A 1 446 ? -2.564 -0.268 -8.810 1.00 98.50 446 ASN A N 1
ATOM 3581 C CA . ASN A 1 446 ? -2.769 1.047 -8.210 1.00 98.50 446 ASN A CA 1
ATOM 3582 C C . ASN A 1 446 ? -4.154 1.586 -8.607 1.00 98.50 446 ASN A C 1
ATOM 3584 O O . ASN A 1 446 ? -4.601 1.361 -9.730 1.00 98.50 446 ASN A O 1
ATOM 3588 N N . TYR A 1 447 ? -4.837 2.296 -7.706 1.00 98.81 447 TYR A N 1
ATOM 3589 C CA . TYR A 1 447 ? -6.110 2.991 -7.967 1.00 98.81 447 TYR A CA 1
ATOM 3590 C C . TYR A 1 447 ? -6.055 4.427 -7.432 1.00 98.81 447 TYR A C 1
ATOM 3592 O O . TYR A 1 447 ? -5.208 4.739 -6.595 1.00 98.81 447 TYR A O 1
ATOM 3600 N N . ARG A 1 448 ? -6.936 5.329 -7.897 1.00 98.75 448 ARG A N 1
ATOM 3601 C CA . ARG A 1 448 ? -6.927 6.723 -7.418 1.00 98.75 448 ARG A CA 1
ATOM 3602 C C . ARG A 1 448 ? -7.266 6.831 -5.932 1.00 98.75 448 ARG A C 1
ATOM 3604 O O . ARG A 1 448 ? -8.196 6.196 -5.439 1.00 98.75 448 ARG A O 1
ATOM 3611 N N . LEU A 1 449 ? -6.572 7.742 -5.252 1.00 98.25 449 LEU A N 1
ATOM 3612 C CA . LEU A 1 449 ? -6.652 7.962 -3.806 1.00 98.25 449 LEU A CA 1
ATOM 3613 C C . LEU A 1 449 ? -7.107 9.391 -3.463 1.00 98.25 449 LEU A C 1
ATOM 3615 O O . LEU A 1 449 ? -7.146 10.283 -4.314 1.00 98.25 449 LEU A O 1
ATOM 3619 N N . GLY A 1 450 ? -7.472 9.611 -2.201 1.00 97.00 450 GLY A N 1
ATOM 3620 C CA . GLY A 1 450 ? -7.825 10.904 -1.624 1.00 97.00 450 GLY A CA 1
ATOM 3621 C C . GLY A 1 450 ? -8.919 11.628 -2.408 1.00 97.00 450 GLY A C 1
ATOM 3622 O O . GLY A 1 450 ? -9.867 11.020 -2.906 1.00 97.00 450 GLY A O 1
ATOM 3623 N N . ALA A 1 451 ? -8.774 12.946 -2.556 1.00 97.56 451 ALA A N 1
ATOM 3624 C CA . ALA A 1 451 ? -9.701 13.748 -3.354 1.00 97.56 451 ALA A CA 1
ATOM 3625 C C . ALA A 1 451 ? -9.761 13.283 -4.824 1.00 97.56 451 ALA A C 1
ATOM 3627 O O . ALA A 1 451 ? -10.827 13.283 -5.430 1.00 97.56 451 ALA A O 1
ATOM 3628 N N . LEU A 1 452 ? -8.647 12.837 -5.409 1.00 98.25 452 LEU A N 1
ATOM 3629 C CA . LEU A 1 452 ? -8.613 12.406 -6.813 1.00 98.25 452 LEU A CA 1
ATOM 3630 C C . LEU A 1 452 ? -9.470 11.154 -7.058 1.00 98.25 452 LEU A C 1
ATOM 3632 O O . LEU A 1 452 ? -10.100 11.037 -8.111 1.00 98.25 452 LEU A O 1
ATOM 3636 N N . GLY A 1 453 ? -9.528 10.250 -6.076 1.00 98.00 453 GLY A N 1
ATOM 3637 C CA . GLY A 1 453 ? -10.327 9.025 -6.129 1.00 98.00 453 GLY A CA 1
ATOM 3638 C C . GLY A 1 453 ? -11.745 9.157 -5.576 1.00 98.00 453 GLY A C 1
ATOM 3639 O O . GLY A 1 453 ? -12.634 8.443 -6.030 1.00 98.00 453 GLY A O 1
ATOM 3640 N N . PHE A 1 454 ? -11.989 10.051 -4.616 1.00 97.94 454 PHE A N 1
ATOM 3641 C CA . PHE A 1 454 ? -13.211 10.009 -3.799 1.00 97.94 454 PHE A CA 1
ATOM 3642 C C . PHE A 1 454 ? -13.898 11.370 -3.594 1.00 97.94 454 PHE A C 1
ATOM 3644 O O . PHE A 1 454 ? -14.834 11.464 -2.800 1.00 97.94 454 PHE A O 1
ATOM 3651 N N . LEU A 1 455 ? -13.490 12.429 -4.306 1.00 96.94 455 LEU A N 1
ATOM 3652 C CA . LEU A 1 455 ? -14.245 13.688 -4.329 1.00 96.94 455 LEU A CA 1
ATOM 3653 C C . LEU A 1 455 ? -15.670 13.434 -4.849 1.00 96.94 455 LEU A C 1
ATOM 3655 O O . LEU A 1 455 ? -15.855 12.809 -5.895 1.00 96.94 455 LEU A O 1
ATOM 3659 N N . SER A 1 456 ? -16.667 13.962 -4.141 1.00 95.56 456 SER A N 1
ATOM 3660 C CA . SER A 1 456 ? -18.061 13.898 -4.568 1.00 95.56 456 SER A CA 1
ATOM 3661 C C . SER A 1 456 ? -18.785 15.202 -4.266 1.00 95.56 456 SER A C 1
ATOM 3663 O O . SER A 1 456 ? -18.760 15.702 -3.142 1.00 95.56 456 SER A O 1
ATOM 3665 N N . THR A 1 457 ? -19.453 15.739 -5.283 1.00 94.75 457 THR A N 1
ATOM 3666 C CA . THR A 1 457 ? -20.398 16.854 -5.166 1.00 94.75 457 THR A CA 1
ATOM 3667 C C . THR A 1 457 ? -21.841 16.374 -4.980 1.00 94.75 457 THR A C 1
ATOM 3669 O O . THR A 1 457 ? -22.699 17.197 -4.688 1.00 94.75 457 THR A O 1
ATOM 3672 N N . GLN A 1 458 ? -22.124 15.067 -5.066 1.00 91.38 458 GLN A N 1
ATOM 3673 C CA . GLN A 1 458 ? -23.489 14.500 -5.053 1.00 91.38 458 GLN A CA 1
ATOM 3674 C C . GLN A 1 458 ? -24.409 15.068 -6.154 1.00 91.38 458 GLN A C 1
ATOM 3676 O O . GLN A 1 458 ? -25.606 15.266 -5.955 1.00 91.38 458 GLN A O 1
ATOM 3681 N N . ASP A 1 459 ? -23.819 15.363 -7.310 1.00 89.88 459 ASP A N 1
ATOM 3682 C CA . ASP A 1 459 ? -24.484 15.706 -8.566 1.00 89.88 459 ASP A CA 1
ATOM 3683 C C . ASP A 1 459 ? -23.607 15.251 -9.747 1.00 89.88 459 ASP A C 1
ATOM 3685 O O . ASP A 1 459 ? -22.532 14.675 -9.554 1.00 89.88 459 ASP A O 1
ATOM 3689 N N . SER A 1 460 ? -24.047 15.516 -10.978 1.00 88.94 460 SER A N 1
ATOM 3690 C CA . SER A 1 460 ? -23.402 15.055 -12.215 1.00 88.94 460 SER A CA 1
ATOM 3691 C C . SER A 1 460 ? -21.997 15.619 -12.486 1.00 88.94 460 SER A C 1
ATOM 3693 O O . SER A 1 460 ? -21.319 15.169 -13.418 1.00 88.94 460 SER A O 1
ATOM 3695 N N . GLU A 1 461 ? -21.524 16.604 -11.715 1.00 91.44 461 GLU A N 1
ATOM 3696 C CA . GLU A 1 461 ? -20.217 17.224 -11.961 1.00 91.44 461 GLU A CA 1
ATOM 3697 C C . GLU A 1 461 ? -19.057 16.267 -11.644 1.00 91.44 461 GLU A C 1
ATOM 3699 O O . GLU A 1 461 ? -18.057 16.227 -12.373 1.00 91.44 461 GLU A O 1
ATOM 3704 N N . THR A 1 462 ? -19.237 15.398 -10.645 1.00 90.00 462 THR A N 1
ATOM 3705 C CA . THR A 1 462 ? -18.281 14.345 -10.256 1.00 90.00 462 THR A CA 1
ATOM 3706 C C . THR A 1 462 ? -18.894 12.958 -10.422 1.00 90.00 462 THR A C 1
ATOM 3708 O O . THR A 1 462 ? -20.066 12.758 -10.127 1.00 90.00 462 THR A O 1
ATOM 3711 N N . SER A 1 463 ? -18.103 11.968 -10.842 1.00 91.06 463 SER A N 1
ATOM 3712 C CA . SER A 1 463 ? -18.601 10.586 -10.924 1.00 91.06 463 SER A CA 1
ATOM 3713 C C . SER A 1 463 ? -18.656 9.884 -9.562 1.00 91.06 463 SER A C 1
ATOM 3715 O O . SER A 1 463 ? -19.361 8.887 -9.453 1.00 91.06 463 SER A O 1
ATOM 3717 N N . SER A 1 464 ? -17.980 10.415 -8.530 1.00 92.75 464 SER A N 1
ATOM 3718 C CA . SER A 1 464 ? -17.832 9.812 -7.189 1.00 92.75 464 SER A CA 1
ATOM 3719 C C . SER A 1 464 ? -17.209 8.403 -7.212 1.00 92.75 464 SER A C 1
ATOM 3721 O O . SER A 1 464 ? -17.170 7.744 -8.248 1.00 92.75 464 SER A O 1
ATOM 3723 N N . ASN A 1 465 ? -16.649 7.963 -6.076 1.00 96.75 465 ASN A N 1
ATOM 3724 C CA . ASN A 1 465 ? -16.017 6.641 -5.900 1.00 96.75 465 ASN A CA 1
ATOM 3725 C C . ASN A 1 465 ? -15.124 6.187 -7.066 1.00 96.75 465 ASN A C 1
ATOM 3727 O O . ASN A 1 465 ? -15.069 5.003 -7.400 1.00 96.75 465 ASN A O 1
ATOM 3731 N N . ASN A 1 466 ? -14.424 7.123 -7.699 1.00 97.62 466 ASN A N 1
ATOM 3732 C CA . ASN A 1 466 ? -13.597 6.854 -8.862 1.00 97.62 466 ASN A CA 1
ATOM 3733 C C . ASN A 1 466 ? -12.512 5.821 -8.547 1.00 97.62 466 ASN A C 1
ATOM 3735 O O . ASN A 1 466 ? -12.291 4.944 -9.367 1.00 97.62 466 ASN A O 1
ATOM 3739 N N . GLY A 1 467 ? -11.943 5.837 -7.336 1.00 98.56 467 GLY A N 1
ATOM 3740 C CA . GLY A 1 467 ? -11.017 4.795 -6.882 1.00 98.56 467 GLY A CA 1
ATOM 3741 C C . GLY A 1 467 ? -11.632 3.385 -6.861 1.00 98.56 467 GLY A C 1
ATOM 3742 O O . GLY A 1 467 ? -10.963 2.428 -7.229 1.00 98.56 467 GLY A O 1
ATOM 3743 N N . LEU A 1 468 ? -12.920 3.232 -6.520 1.00 98.81 468 LEU A N 1
ATOM 3744 C CA . LEU A 1 468 ? -13.616 1.933 -6.607 1.00 98.81 468 LEU A CA 1
ATOM 3745 C C . LEU A 1 468 ? -13.974 1.571 -8.055 1.00 98.81 468 LEU A C 1
ATOM 3747 O O . LEU A 1 468 ? -13.961 0.404 -8.439 1.00 98.81 468 LEU A O 1
ATOM 3751 N N . LYS A 1 469 ? -14.280 2.567 -8.892 1.00 98.56 469 LYS A N 1
ATOM 3752 C CA . LYS A 1 469 ? -14.536 2.360 -10.326 1.00 98.56 469 LYS A CA 1
ATOM 3753 C C . LYS A 1 469 ? -13.257 1.966 -11.073 1.00 98.56 469 LYS A C 1
ATOM 3755 O O . LYS A 1 469 ? -13.328 1.157 -11.994 1.00 98.56 469 LYS A O 1
ATOM 3760 N N . ASP A 1 470 ? -12.100 2.455 -10.633 1.00 98.88 470 ASP A N 1
ATOM 3761 C CA . ASP A 1 470 ? -10.778 2.011 -11.091 1.00 98.88 470 ASP A CA 1
ATOM 3762 C C . ASP A 1 470 ? -10.583 0.519 -10.789 1.00 98.88 470 ASP A C 1
ATOM 3764 O O . ASP A 1 470 ? -10.252 -0.257 -11.684 1.00 98.88 470 ASP A O 1
ATOM 3768 N N . GLN A 1 471 ? -10.916 0.086 -9.567 1.00 98.88 471 GLN A N 1
ATOM 3769 C CA . GLN A 1 471 ? -10.886 -1.330 -9.179 1.00 98.88 471 GLN A CA 1
ATOM 3770 C C . GLN A 1 471 ? -11.833 -2.186 -10.044 1.00 98.88 471 GLN A C 1
ATOM 3772 O O . GLN A 1 471 ? -11.459 -3.276 -10.475 1.00 98.88 471 GLN A O 1
ATOM 3777 N N . VAL A 1 472 ? -13.034 -1.694 -10.385 1.00 98.81 472 VAL A N 1
ATOM 3778 C CA . VAL A 1 472 ? -13.927 -2.375 -11.349 1.00 98.81 472 VAL A CA 1
ATOM 3779 C C . VAL A 1 472 ? -13.261 -2.526 -12.717 1.00 98.81 472 VAL A C 1
ATOM 3781 O O . VAL A 1 472 ? -13.399 -3.576 -13.343 1.00 98.81 472 VAL A O 1
ATOM 3784 N N . MET A 1 473 ? -12.551 -1.502 -13.197 1.00 98.56 473 MET A N 1
ATOM 3785 C CA . MET A 1 473 ? -11.872 -1.564 -14.492 1.00 98.56 473 MET A CA 1
ATOM 3786 C C . MET A 1 473 ? -10.745 -2.601 -14.495 1.00 98.56 473 MET A C 1
ATOM 3788 O O . MET A 1 473 ? -10.633 -3.350 -15.463 1.00 98.56 473 MET A O 1
ATOM 3792 N N . VAL A 1 474 ? -10.009 -2.750 -13.389 1.00 98.88 474 VAL A N 1
ATOM 3793 C CA . VAL A 1 474 ? -9.053 -3.856 -13.208 1.00 98.88 474 VAL A CA 1
ATOM 3794 C C . VAL A 1 474 ? -9.751 -5.209 -13.280 1.00 98.88 474 VAL A C 1
ATOM 3796 O O . VAL A 1 474 ? -9.296 -6.094 -13.997 1.00 98.88 474 VAL A O 1
ATOM 3799 N N . LEU A 1 475 ? -10.880 -5.390 -12.590 1.00 98.94 475 LEU A N 1
ATOM 3800 C CA . LEU A 1 475 ? -11.608 -6.662 -12.626 1.00 98.94 475 LEU A CA 1
ATOM 3801 C C . LEU A 1 475 ? -12.138 -6.992 -14.030 1.00 98.94 475 LEU A C 1
ATOM 3803 O O . LEU A 1 475 ? -12.098 -8.151 -14.441 1.00 98.94 475 LEU A O 1
ATOM 3807 N N . LYS A 1 476 ? -12.581 -5.988 -14.795 1.00 98.75 476 LYS A N 1
ATOM 3808 C CA . LYS A 1 476 ? -12.949 -6.157 -16.211 1.00 98.75 476 LYS A CA 1
ATOM 3809 C C . LYS A 1 476 ? -11.738 -6.537 -17.066 1.00 98.75 476 LYS A C 1
ATOM 3811 O O . LYS A 1 476 ? -11.839 -7.472 -17.856 1.00 98.75 476 LYS A O 1
ATOM 3816 N N . TRP A 1 477 ? -10.596 -5.881 -16.858 1.00 98.75 477 TRP A N 1
ATOM 3817 C CA . TRP A 1 477 ? -9.344 -6.226 -17.533 1.00 98.75 477 TRP A CA 1
ATOM 3818 C C . TRP A 1 477 ? -8.923 -7.669 -17.227 1.00 98.75 477 TRP A C 1
ATOM 3820 O O . TRP A 1 477 ? -8.584 -8.418 -18.137 1.00 98.75 477 TRP A O 1
ATOM 3830 N N . VAL A 1 478 ? -9.029 -8.105 -15.966 1.00 98.88 478 VAL A N 1
ATOM 3831 C CA . VAL A 1 478 ? -8.750 -9.491 -15.554 1.00 98.88 478 VAL A CA 1
ATOM 3832 C C . VAL A 1 478 ? -9.655 -10.468 -16.300 1.00 98.88 478 VAL A C 1
ATOM 3834 O O . VAL A 1 478 ? -9.155 -11.438 -16.863 1.00 98.88 478 VAL A O 1
ATOM 3837 N N . GLN A 1 479 ? -10.964 -10.208 -16.366 1.00 98.75 479 GLN A N 1
ATOM 3838 C CA . GLN A 1 479 ? -11.897 -11.068 -17.105 1.00 98.75 479 GLN A CA 1
ATOM 3839 C C . GLN A 1 479 ? -11.538 -11.199 -18.593 1.00 98.75 479 GLN A C 1
ATOM 3841 O O . GLN A 1 479 ? -11.691 -12.276 -19.166 1.00 98.75 479 GLN A O 1
ATOM 3846 N N . GLN A 1 480 ? -11.048 -10.123 -19.208 1.00 98.31 480 GLN A N 1
ATOM 3847 C CA . GLN A 1 480 ? -10.714 -10.079 -20.629 1.00 98.31 480 GLN A CA 1
ATOM 3848 C C . GLN A 1 480 ? -9.349 -10.705 -20.949 1.00 98.31 480 GLN A C 1
ATOM 3850 O O . GLN A 1 480 ? -9.206 -11.367 -21.975 1.00 98.31 480 GLN A O 1
ATOM 3855 N N . ASN A 1 481 ? -8.355 -10.514 -20.076 1.00 98.25 481 ASN A N 1
ATOM 3856 C CA . ASN A 1 481 ? -6.948 -10.706 -20.433 1.00 98.25 481 ASN A CA 1
ATOM 3857 C C . ASN A 1 481 ? -6.220 -11.790 -19.624 1.00 98.25 481 ASN A C 1
ATOM 3859 O O . ASN A 1 481 ? -5.219 -12.322 -20.101 1.00 98.25 481 ASN A O 1
ATOM 3863 N N . ILE A 1 482 ? -6.687 -12.172 -18.427 1.00 98.38 482 ILE A N 1
ATOM 3864 C CA . ILE A 1 482 ? -5.862 -12.979 -17.506 1.00 98.38 482 ILE A CA 1
ATOM 3865 C C . ILE A 1 482 ? -5.558 -14.401 -18.007 1.00 98.38 482 ILE A C 1
ATOM 3867 O O . ILE A 1 482 ? -4.544 -14.985 -17.620 1.00 98.38 482 ILE A O 1
ATOM 3871 N N . ALA A 1 483 ? -6.379 -14.935 -18.917 1.00 97.12 483 ALA A N 1
ATOM 3872 C CA . ALA A 1 483 ? -6.137 -16.222 -19.575 1.00 97.12 483 ALA A CA 1
ATOM 3873 C C . ALA A 1 483 ? -4.802 -16.254 -20.331 1.00 97.12 483 ALA A C 1
ATOM 3875 O O . ALA A 1 483 ? -4.112 -17.269 -20.310 1.00 97.12 483 ALA A O 1
ATOM 3876 N N . GLN A 1 484 ? -4.380 -15.118 -20.891 1.00 96.12 484 GLN A N 1
ATOM 3877 C CA . GLN A 1 484 ? -3.113 -14.980 -21.618 1.00 96.12 484 GLN A CA 1
ATOM 3878 C C . GLN A 1 484 ? -1.887 -15.108 -20.696 1.00 96.12 484 GLN A C 1
ATOM 3880 O O . GLN A 1 484 ? -0.779 -15.381 -21.146 1.00 96.12 484 GLN A O 1
ATOM 3885 N N . PHE A 1 485 ? -2.092 -14.966 -19.384 1.00 97.12 485 PHE A N 1
ATOM 3886 C CA . PHE A 1 485 ? -1.076 -15.137 -18.343 1.00 97.12 485 PHE A CA 1
ATOM 3887 C C . PHE A 1 485 ? -1.218 -16.476 -17.595 1.00 97.12 485 PHE A C 1
ATOM 3889 O O . PHE A 1 485 ? -0.538 -16.699 -16.591 1.00 97.12 485 PHE A O 1
ATOM 3896 N N . GLY A 1 486 ? -2.106 -17.363 -18.059 1.00 96.75 486 GLY A N 1
ATOM 3897 C CA . GLY A 1 486 ? -2.385 -18.662 -17.440 1.00 96.75 486 GLY A CA 1
ATOM 3898 C C . GLY A 1 486 ? -3.374 -18.611 -16.278 1.00 96.75 486 GLY A C 1
ATOM 3899 O O . GLY A 1 486 ? -3.463 -19.565 -15.509 1.00 96.75 486 GLY A O 1
ATOM 3900 N N . GLY A 1 487 ? -4.113 -17.511 -16.120 1.00 97.94 487 GLY A N 1
ATOM 3901 C CA . GLY A 1 487 ? -5.143 -17.365 -15.095 1.00 97.94 487 GLY A CA 1
ATOM 3902 C C . GLY A 1 487 ? -6.539 -17.721 -15.604 1.00 97.94 487 GLY A C 1
ATOM 3903 O O . GLY A 1 487 ? -6.894 -17.463 -16.747 1.00 97.94 487 GLY A O 1
ATOM 3904 N N . ASN A 1 488 ? -7.376 -18.279 -14.741 1.00 97.75 488 ASN A N 1
ATOM 3905 C CA . ASN A 1 488 ? -8.750 -18.638 -15.055 1.00 97.75 488 ASN A CA 1
ATOM 3906 C C . ASN A 1 488 ? -9.702 -17.472 -14.718 1.00 97.75 488 ASN A C 1
ATOM 3908 O O . ASN A 1 488 ? -9.966 -17.235 -13.534 1.00 97.75 488 ASN A O 1
ATOM 3912 N N . PRO A 1 489 ? -10.298 -16.778 -15.710 1.00 98.06 489 PRO A N 1
ATOM 3913 C CA . PRO A 1 489 ? -11.233 -15.678 -15.449 1.00 98.06 489 PRO A CA 1
ATOM 3914 C C . PRO A 1 489 ? -12.514 -16.141 -14.727 1.00 98.06 489 PRO A C 1
ATOM 3916 O O . PRO A 1 489 ? -13.172 -15.351 -14.054 1.00 98.06 489 PRO A O 1
ATOM 3919 N N . LYS A 1 490 ? -12.838 -17.441 -14.772 1.00 97.94 490 LYS A N 1
ATOM 3920 C CA . LYS A 1 490 ? -13.968 -18.052 -14.048 1.00 97.94 490 LYS A CA 1
ATOM 3921 C C . LYS A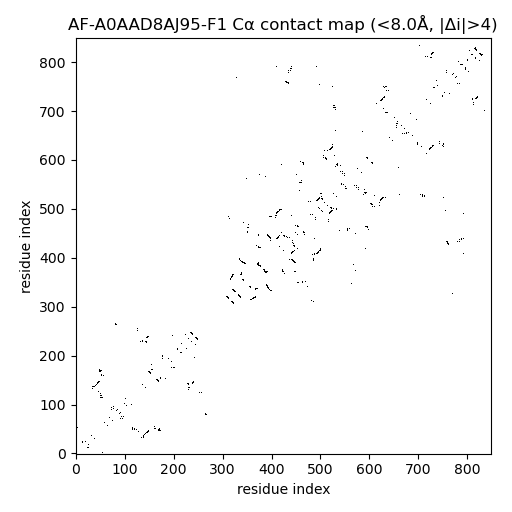 1 490 ? -13.609 -18.498 -12.625 1.00 97.94 490 LYS A C 1
ATOM 3923 O O . LYS A 1 490 ? -14.414 -19.139 -11.955 1.00 97.94 490 LYS A O 1
ATOM 3928 N N . ASN A 1 491 ? -12.389 -18.217 -12.170 1.00 98.38 491 ASN A N 1
ATOM 3929 C CA . ASN A 1 491 ? -11.914 -18.584 -10.842 1.00 98.38 491 ASN A CA 1
ATOM 3930 C C . ASN A 1 491 ? -11.058 -17.461 -10.232 1.00 98.38 491 ASN A C 1
ATOM 3932 O O . ASN A 1 491 ? -9.852 -17.599 -10.029 1.00 98.38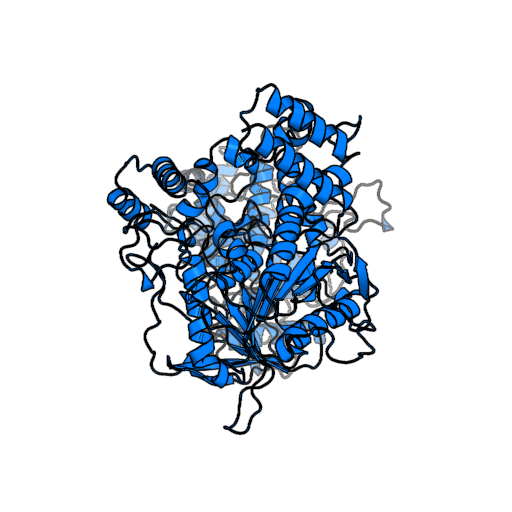 491 ASN A O 1
ATOM 3936 N N . VAL A 1 492 ? -11.710 -16.325 -9.979 1.00 98.94 492 VAL A N 1
ATOM 3937 C CA . VAL A 1 492 ? -11.084 -15.083 -9.495 1.00 98.94 492 VAL A CA 1
ATOM 3938 C C . VAL A 1 492 ? -11.440 -14.838 -8.030 1.00 98.94 492 VAL A C 1
ATOM 3940 O O . VAL A 1 492 ? -12.617 -14.820 -7.668 1.00 98.94 492 VAL A O 1
ATOM 3943 N N . THR A 1 493 ? -10.431 -14.598 -7.202 1.00 98.94 493 THR A N 1
ATOM 3944 C CA . THR A 1 493 ? -10.555 -14.222 -5.791 1.00 98.94 493 THR A CA 1
ATOM 3945 C C . THR A 1 493 ? -10.054 -12.799 -5.603 1.00 98.94 493 THR A C 1
ATOM 3947 O O . THR A 1 493 ? -8.890 -12.522 -5.880 1.00 98.94 493 THR A O 1
ATOM 3950 N N . ILE A 1 494 ? -10.909 -11.902 -5.115 1.00 98.94 494 ILE A N 1
ATOM 3951 C CA . ILE A 1 494 ? -10.479 -10.562 -4.694 1.00 98.94 494 ILE A CA 1
ATOM 3952 C C . ILE A 1 494 ? -10.069 -10.599 -3.225 1.00 98.94 494 ILE A C 1
ATOM 3954 O O . ILE A 1 494 ? -10.745 -11.219 -2.401 1.00 98.94 494 ILE A O 1
ATOM 3958 N N . PHE A 1 495 ? -8.963 -9.952 -2.882 1.00 98.88 495 PHE A N 1
ATOM 3959 C CA . PHE A 1 495 ? -8.501 -9.880 -1.502 1.00 98.88 495 PHE A CA 1
ATOM 3960 C C . PHE A 1 495 ? -7.820 -8.553 -1.205 1.00 98.88 495 PHE A C 1
ATOM 3962 O O . PHE A 1 495 ? -7.249 -7.934 -2.095 1.00 98.88 495 PHE A O 1
ATOM 3969 N N . GLY A 1 496 ? -7.909 -8.094 0.038 1.00 98.69 496 GLY A N 1
ATOM 3970 C CA . GLY A 1 496 ? -7.390 -6.789 0.427 1.00 98.69 496 GLY A CA 1
ATOM 3971 C C . GLY A 1 496 ? -7.357 -6.613 1.935 1.00 98.69 496 GLY A C 1
ATOM 3972 O O . GLY A 1 496 ? -8.002 -7.364 2.667 1.00 98.69 496 GLY A O 1
ATOM 3973 N N . VAL A 1 497 ? -6.623 -5.593 2.377 1.00 97.81 497 VAL A N 1
ATOM 3974 C CA . VAL A 1 497 ? -6.428 -5.238 3.792 1.00 97.81 497 VAL A CA 1
ATOM 3975 C C . VAL A 1 497 ? -6.930 -3.832 4.087 1.00 97.81 497 VAL A C 1
ATOM 3977 O O . VAL A 1 497 ? -6.781 -2.938 3.252 1.00 97.81 497 VAL A O 1
ATOM 3980 N N . SER A 1 498 ? -7.507 -3.597 5.269 1.00 97.12 498 SER A N 1
ATOM 3981 C CA . SER A 1 498 ? -7.932 -2.256 5.699 1.00 97.12 498 SER A CA 1
ATOM 3982 C C . SER A 1 498 ? -8.913 -1.617 4.697 1.00 97.12 498 SER A C 1
ATOM 3984 O O . SER A 1 498 ? -9.914 -2.231 4.336 1.00 97.12 498 SER A O 1
ATOM 3986 N N . ALA A 1 499 ? -8.626 -0.424 4.167 1.00 97.81 499 ALA A N 1
ATOM 3987 C CA . ALA A 1 499 ? -9.373 0.192 3.062 1.00 97.81 499 ALA A CA 1
ATOM 3988 C C . ALA A 1 499 ? -9.538 -0.725 1.827 1.00 97.81 499 ALA A C 1
ATOM 3990 O O . ALA A 1 499 ? -10.586 -0.712 1.178 1.00 97.81 499 ALA A O 1
ATOM 3991 N N . GLY A 1 500 ? -8.555 -1.579 1.536 1.00 98.62 500 GLY A N 1
ATOM 3992 C CA . GLY A 1 500 ? -8.640 -2.609 0.501 1.00 98.62 500 GLY A CA 1
ATOM 3993 C C . GLY A 1 500 ? -9.617 -3.731 0.863 1.00 98.62 500 GLY A C 1
ATOM 3994 O O . GLY A 1 500 ? -10.368 -4.190 0.011 1.00 98.62 500 GLY A O 1
ATOM 3995 N N . ALA A 1 501 ? -9.707 -4.114 2.139 1.00 98.81 501 ALA A N 1
ATOM 3996 C CA . ALA A 1 501 ? -10.724 -5.048 2.635 1.00 98.81 501 ALA A CA 1
ATOM 3997 C C . ALA A 1 501 ? -12.132 -4.431 2.606 1.00 98.81 501 ALA A C 1
ATOM 3999 O O . ALA A 1 501 ? -13.097 -5.076 2.195 1.00 98.81 501 ALA A O 1
ATOM 4000 N N . GLY A 1 502 ? -12.237 -3.144 2.955 1.00 98.44 502 GLY A N 1
ATOM 4001 C CA . GLY A 1 502 ? -13.444 -2.348 2.749 1.00 98.44 502 GLY A CA 1
ATOM 4002 C C . GLY A 1 502 ? -13.864 -2.346 1.279 1.00 98.44 502 GLY A C 1
ATOM 4003 O O . GLY A 1 502 ? -15.024 -2.612 0.986 1.00 98.44 502 GLY A O 1
ATOM 4004 N N . SER A 1 503 ? -12.915 -2.139 0.361 1.00 98.88 503 SER A N 1
ATOM 4005 C CA . SER A 1 503 ? -13.128 -2.209 -1.093 1.00 98.88 503 SER A CA 1
ATOM 4006 C C . SER A 1 503 ? -13.620 -3.585 -1.543 1.00 98.88 503 SER A C 1
ATOM 4008 O O . SER A 1 503 ? -14.635 -3.672 -2.230 1.00 98.88 503 SER A O 1
ATOM 4010 N N . VAL A 1 504 ? -12.967 -4.668 -1.098 1.00 98.88 504 VAL A N 1
ATOM 4011 C CA . VAL A 1 504 ? -13.421 -6.048 -1.338 1.00 98.88 504 VAL A CA 1
ATOM 4012 C C . VAL A 1 504 ? -14.874 -6.202 -0.911 1.00 98.88 504 VAL A C 1
ATOM 4014 O O . VAL A 1 504 ? -15.704 -6.654 -1.695 1.00 98.88 504 VAL A O 1
ATOM 4017 N N . HIS A 1 505 ? -15.209 -5.772 0.305 1.00 98.69 505 HIS A N 1
ATOM 4018 C CA . HIS A 1 505 ? -16.566 -5.896 0.808 1.00 98.69 505 HIS A CA 1
ATOM 4019 C C . HIS A 1 505 ? -17.556 -4.997 0.040 1.00 98.69 505 HIS A C 1
ATOM 4021 O O . HIS A 1 505 ? -18.664 -5.434 -0.251 1.00 98.69 505 HIS A O 1
ATOM 4027 N N . PHE A 1 506 ? -17.160 -3.797 -0.391 1.00 98.62 506 PHE A N 1
ATOM 4028 C CA . PHE A 1 506 ? -17.949 -2.939 -1.281 1.00 98.62 506 PHE A CA 1
ATOM 4029 C C . PHE A 1 506 ? -18.242 -3.591 -2.643 1.00 98.62 506 PHE A C 1
ATOM 4031 O O . PHE A 1 506 ? -19.365 -3.484 -3.141 1.00 98.62 506 PHE A O 1
ATOM 4038 N N . HIS A 1 507 ? -17.287 -4.321 -3.224 1.00 98.75 507 HIS A N 1
ATOM 4039 C CA . HIS A 1 507 ? -17.494 -5.056 -4.474 1.00 98.75 507 HIS A CA 1
ATOM 4040 C C . HIS A 1 507 ? -18.565 -6.149 -4.363 1.00 98.75 507 HIS A C 1
ATOM 4042 O O . HIS A 1 507 ? -19.211 -6.443 -5.368 1.00 98.75 507 HIS A O 1
ATOM 4048 N N . LEU A 1 508 ? -18.837 -6.701 -3.170 1.00 98.12 508 LEU A N 1
ATOM 4049 C CA . LEU A 1 508 ? -19.971 -7.617 -2.969 1.00 98.12 508 LEU A CA 1
ATOM 4050 C C . LEU A 1 508 ? -21.323 -6.911 -3.162 1.00 98.12 508 LEU A C 1
ATOM 4052 O O . LEU A 1 508 ? -22.298 -7.565 -3.515 1.00 98.12 508 LEU A O 1
ATOM 4056 N N . PHE A 1 509 ? -21.409 -5.596 -2.967 1.00 96.88 509 PHE A N 1
ATOM 4057 C CA . PHE A 1 509 ? -22.659 -4.837 -3.095 1.00 96.88 509 PHE A CA 1
ATOM 4058 C C . PHE A 1 509 ? -22.831 -4.169 -4.461 1.00 96.88 509 PHE A C 1
ATOM 4060 O O . PHE A 1 509 ? -23.954 -3.870 -4.869 1.00 96.88 509 PHE A O 1
ATOM 4067 N N . SER A 1 510 ? -21.728 -3.910 -5.163 1.00 96.75 510 SER A N 1
ATOM 4068 C CA . SER A 1 510 ? -21.757 -3.108 -6.380 1.00 96.75 510 SER A CA 1
ATOM 4069 C C . SER A 1 510 ? -22.350 -3.870 -7.572 1.00 96.75 510 SER A C 1
ATOM 4071 O O . SER A 1 510 ? -21.843 -4.944 -7.922 1.00 96.75 510 SER A O 1
ATOM 4073 N N . PRO A 1 511 ? -23.357 -3.321 -8.279 1.00 94.38 511 PRO A N 1
ATOM 4074 C CA . PRO A 1 511 ? -23.860 -3.930 -9.509 1.00 94.38 511 PRO A CA 1
ATOM 4075 C C . PRO A 1 511 ? -22.780 -4.003 -10.600 1.00 94.38 511 PRO A C 1
ATOM 4077 O O . PRO A 1 511 ? -22.747 -4.975 -11.352 1.00 94.38 511 PRO A O 1
ATOM 4080 N N . LEU A 1 512 ? -21.838 -3.051 -10.623 1.00 96.56 512 LEU A N 1
ATOM 4081 C CA . LEU A 1 512 ? -20.738 -3.000 -11.596 1.00 96.56 512 LEU A CA 1
ATOM 4082 C C . LEU A 1 512 ? -19.748 -4.161 -11.467 1.00 96.56 512 LEU A C 1
ATOM 4084 O O . LEU A 1 512 ? -18.984 -4.424 -12.391 1.00 96.56 512 LEU A O 1
ATOM 4088 N N . SER A 1 513 ? -19.746 -4.834 -10.315 1.00 97.94 513 SER A N 1
ATOM 4089 C CA . SER A 1 513 ? -18.811 -5.921 -10.003 1.00 97.94 513 SER A CA 1
ATOM 4090 C C . SER A 1 513 ? -19.419 -7.311 -10.200 1.00 97.94 513 SER A C 1
ATOM 4092 O O . SER A 1 513 ? -18.749 -8.322 -9.983 1.00 97.94 513 SER A O 1
ATOM 4094 N N . LYS A 1 514 ? -20.697 -7.376 -10.597 1.00 96.00 514 LYS A N 1
ATOM 4095 C CA . LYS A 1 514 ? -21.445 -8.627 -10.727 1.00 96.00 514 LYS A CA 1
ATOM 4096 C C . LYS A 1 514 ? -20.765 -9.567 -11.723 1.00 96.00 514 LYS A C 1
ATOM 4098 O O . LYS A 1 514 ? -20.598 -9.227 -12.888 1.00 96.00 514 LYS A O 1
ATOM 4103 N N . GLY A 1 515 ? -20.425 -10.769 -11.260 1.00 96.75 515 GLY A N 1
ATOM 4104 C CA . GLY A 1 515 ? -19.829 -11.821 -12.090 1.00 96.75 515 GLY A CA 1
ATOM 4105 C C . GLY A 1 515 ? -18.343 -11.635 -12.415 1.00 96.75 515 GLY A C 1
ATOM 4106 O O . GLY A 1 515 ? -17.803 -12.445 -13.157 1.00 96.75 515 GLY A O 1
ATOM 4107 N N . LEU A 1 516 ? -17.670 -10.613 -11.870 1.00 98.75 516 LEU A N 1
ATOM 4108 C CA . LEU A 1 516 ? -16.241 -10.386 -12.129 1.00 98.75 516 LEU A CA 1
ATOM 4109 C C . LEU A 1 516 ? -15.312 -11.153 -11.171 1.00 98.75 516 LEU A C 1
ATOM 4111 O O . LEU A 1 516 ? -14.115 -11.270 -11.432 1.00 98.75 516 LEU A O 1
ATOM 4115 N N . PHE A 1 517 ? -15.846 -11.670 -10.064 1.00 98.81 517 PHE A N 1
ATOM 4116 C CA . PHE A 1 517 ? -15.118 -12.457 -9.071 1.00 98.81 517 PHE A CA 1
ATOM 4117 C C . PHE A 1 517 ? -16.009 -13.551 -8.476 1.00 98.81 517 PHE A C 1
ATOM 4119 O O . PHE A 1 517 ? -17.233 -13.517 -8.592 1.00 98.81 517 PHE A O 1
ATOM 4126 N N . HIS A 1 518 ? -15.368 -14.531 -7.847 1.00 98.75 518 HIS A N 1
ATOM 4127 C CA . HIS A 1 518 ? -15.978 -15.795 -7.436 1.00 98.75 518 HIS A CA 1
ATOM 4128 C C . HIS A 1 518 ? -15.763 -16.092 -5.951 1.00 98.75 518 HIS A C 1
ATOM 4130 O O . HIS A 1 518 ? -16.451 -16.953 -5.410 1.00 98.75 518 HIS A O 1
ATOM 4136 N N . ARG A 1 519 ? -14.812 -15.405 -5.301 1.00 98.81 519 ARG A N 1
ATOM 4137 C CA . ARG A 1 519 ? -14.482 -15.497 -3.868 1.00 98.81 519 ARG A CA 1
ATOM 4138 C C . ARG A 1 519 ? -13.928 -14.169 -3.367 1.00 98.81 519 ARG A C 1
ATOM 4140 O O . ARG A 1 519 ? -13.412 -13.378 -4.162 1.00 98.81 519 ARG A O 1
ATOM 4147 N N . ALA A 1 520 ? -14.007 -13.947 -2.061 1.00 98.88 520 ALA A N 1
ATOM 4148 C CA . ALA A 1 520 ? -13.533 -12.720 -1.436 1.00 98.88 520 ALA A CA 1
ATOM 4149 C C . ALA A 1 520 ? -12.771 -12.986 -0.129 1.00 98.88 520 ALA A C 1
ATOM 4151 O O . ALA A 1 520 ? -13.143 -13.872 0.640 1.00 98.88 520 ALA A O 1
ATOM 4152 N N . ILE A 1 521 ? -11.730 -12.196 0.142 1.00 98.94 521 ILE A N 1
ATOM 4153 C CA . ILE A 1 521 ? -11.020 -12.179 1.428 1.00 98.94 521 ILE A CA 1
ATOM 4154 C C . ILE A 1 521 ? -10.866 -10.726 1.901 1.00 98.94 521 ILE A C 1
ATOM 4156 O O . ILE A 1 521 ? -10.164 -9.935 1.274 1.00 98.94 521 ILE A O 1
ATOM 4160 N N . ALA A 1 522 ? -11.518 -10.362 3.002 1.00 98.81 522 ALA A N 1
ATOM 4161 C CA . ALA A 1 522 ? -11.468 -9.019 3.578 1.00 98.81 522 ALA A CA 1
ATOM 4162 C C . ALA A 1 522 ? -10.713 -9.030 4.914 1.00 98.81 522 ALA A C 1
ATOM 4164 O O . ALA A 1 522 ? -11.254 -9.439 5.944 1.00 98.81 522 ALA A O 1
ATOM 4165 N N . MET A 1 523 ? -9.461 -8.578 4.887 1.00 98.69 523 MET A N 1
ATOM 4166 C CA . MET A 1 523 ? -8.551 -8.590 6.030 1.00 98.69 523 MET A CA 1
ATOM 4167 C C . MET A 1 523 ? -8.644 -7.275 6.805 1.00 98.69 523 MET A C 1
ATOM 4169 O O . MET A 1 523 ? -8.292 -6.213 6.288 1.00 98.69 523 MET A O 1
ATOM 4173 N N . SER A 1 524 ? -9.112 -7.321 8.049 1.00 97.94 524 SER A N 1
ATOM 4174 C CA . SER A 1 524 ? -9.073 -6.164 8.951 1.00 97.94 524 SER A CA 1
ATOM 4175 C C . SER A 1 524 ? -9.880 -4.963 8.415 1.00 97.94 524 SER A C 1
ATOM 4177 O O . SER A 1 524 ? -9.489 -3.805 8.555 1.00 97.94 524 SER A O 1
ATOM 4179 N N . GLY A 1 525 ? -11.019 -5.219 7.755 1.00 97.69 525 GLY A N 1
ATOM 4180 C CA . GLY A 1 525 ? -11.915 -4.163 7.272 1.00 97.69 525 GLY A CA 1
ATOM 4181 C C . GLY A 1 525 ? -13.179 -4.652 6.560 1.00 97.69 525 GLY A C 1
ATOM 4182 O O . GLY A 1 525 ? -13.144 -5.572 5.749 1.00 97.69 525 GLY A O 1
ATOM 4183 N N . VAL A 1 526 ? -14.311 -4.012 6.852 1.00 97.94 526 VAL A N 1
ATOM 4184 C CA . VAL A 1 526 ? -15.646 -4.283 6.300 1.00 97.94 526 VAL A CA 1
ATOM 4185 C C . VAL A 1 526 ? -16.445 -2.979 6.150 1.00 97.94 526 VAL A C 1
ATOM 4187 O O . VAL A 1 526 ? -16.201 -2.002 6.852 1.00 97.94 526 VAL A O 1
ATOM 4190 N N . VAL A 1 527 ? -17.462 -2.957 5.279 1.00 95.88 527 VAL A N 1
ATOM 4191 C CA . VAL A 1 527 ? -18.289 -1.757 5.009 1.00 95.88 527 VAL A CA 1
ATOM 4192 C C . VAL A 1 527 ? -19.046 -1.186 6.219 1.00 95.88 527 VAL A C 1
ATOM 4194 O O . VAL A 1 527 ? -19.501 -0.049 6.157 1.00 95.88 527 VAL A O 1
ATOM 4197 N N . LEU A 1 528 ? -19.221 -1.961 7.299 1.00 95.94 528 LEU A N 1
ATOM 4198 C CA . LEU A 1 528 ? -19.860 -1.495 8.539 1.00 95.94 528 LEU A CA 1
ATOM 4199 C C . LEU A 1 528 ? -18.867 -0.885 9.539 1.00 95.94 528 LEU A C 1
ATOM 4201 O O . LEU A 1 528 ? -19.280 -0.447 10.613 1.00 95.94 528 LEU A O 1
ATOM 4205 N N . ASN A 1 529 ? -17.572 -0.847 9.217 1.00 95.75 529 ASN A N 1
ATOM 4206 C CA . ASN A 1 529 ? -16.618 -0.070 9.995 1.00 95.75 529 ASN A CA 1
ATOM 4207 C C . ASN A 1 529 ? -16.848 1.435 9.774 1.00 95.75 529 ASN A C 1
ATOM 4209 O O . ASN A 1 529 ? -17.157 1.856 8.657 1.00 95.75 529 ASN A O 1
ATOM 4213 N N . PRO A 1 530 ? -16.668 2.274 10.810 1.00 92.31 530 PRO A N 1
ATOM 4214 C CA . PRO A 1 530 ? -17.051 3.688 10.762 1.00 92.31 530 PRO A CA 1
ATOM 4215 C C . PRO A 1 530 ? -16.247 4.516 9.751 1.00 92.31 530 PRO A C 1
ATOM 4217 O O . PRO A 1 530 ? -16.703 5.568 9.313 1.00 92.31 530 PRO A O 1
ATOM 4220 N N . TRP A 1 531 ? -15.054 4.053 9.377 1.00 92.50 531 TRP A N 1
ATOM 4221 C CA . TRP A 1 531 ? -14.182 4.707 8.404 1.00 92.50 531 TRP A CA 1
ATOM 4222 C C . TRP A 1 531 ? -14.502 4.332 6.947 1.00 92.50 531 TRP A C 1
ATOM 4224 O O . TRP A 1 531 ? -14.008 4.997 6.040 1.00 92.50 531 TRP A O 1
ATOM 4234 N N . ALA A 1 532 ? -15.302 3.287 6.699 1.00 93.94 532 ALA A N 1
ATOM 4235 C CA . ALA A 1 532 ? -15.483 2.727 5.358 1.00 93.94 532 ALA A CA 1
ATOM 4236 C C . ALA A 1 532 ? -16.397 3.568 4.453 1.00 93.94 532 ALA A C 1
ATOM 4238 O O . ALA A 1 532 ? -16.198 3.576 3.241 1.00 93.94 532 ALA A O 1
ATOM 4239 N N . LEU A 1 533 ? -17.385 4.272 5.020 1.00 93.38 533 LEU A N 1
ATOM 4240 C CA . LEU A 1 533 ? -18.335 5.100 4.275 1.00 93.38 533 LEU A CA 1
ATOM 4241 C C . LEU A 1 533 ? -18.388 6.519 4.846 1.00 93.38 533 LEU A C 1
ATOM 4243 O O . LEU A 1 533 ? -18.747 6.732 6.006 1.00 93.38 533 LEU A O 1
ATOM 4247 N N . VAL A 1 534 ? -18.081 7.503 4.007 1.00 92.12 534 VAL A N 1
ATOM 4248 C CA . VAL A 1 534 ? -18.018 8.904 4.406 1.00 92.12 534 VAL A CA 1
ATOM 4249 C C . VAL A 1 534 ? -19.399 9.555 4.497 1.00 92.12 534 VAL A C 1
ATOM 4251 O O . VAL A 1 534 ? -20.272 9.330 3.657 1.00 92.12 534 VAL A O 1
ATOM 4254 N N . GLN A 1 535 ? -19.570 10.427 5.492 1.00 88.62 535 GLN A N 1
ATOM 4255 C CA . GLN A 1 535 ? -20.749 11.280 5.648 1.00 88.62 535 GLN A CA 1
ATOM 4256 C C . GLN A 1 535 ? -20.483 12.685 5.094 1.00 88.62 535 GLN A C 1
ATOM 4258 O O . GLN A 1 535 ? -19.365 13.191 5.188 1.00 88.62 535 GLN A O 1
ATOM 4263 N N . ASN A 1 536 ? -21.525 13.330 4.562 1.00 91.88 536 ASN A N 1
ATOM 4264 C CA . ASN A 1 536 ? -21.484 14.700 4.031 1.00 91.88 536 ASN A CA 1
ATOM 4265 C C . ASN A 1 536 ? -20.348 14.952 3.009 1.00 91.88 536 ASN A C 1
ATOM 4267 O O . ASN A 1 536 ? -19.612 15.934 3.138 1.00 91.88 536 ASN A O 1
ATOM 4271 N N . PRO A 1 537 ? -20.184 14.100 1.978 1.00 94.88 537 PRO A N 1
ATOM 4272 C CA . PRO A 1 537 ? -19.075 14.221 1.026 1.00 94.88 537 PRO A CA 1
ATOM 4273 C C . PRO A 1 537 ? -19.059 15.568 0.284 1.00 94.88 537 PRO A C 1
ATOM 4275 O O . PRO A 1 537 ? -17.986 16.122 0.047 1.00 94.88 537 PRO A O 1
ATOM 4278 N N . ARG A 1 538 ? -20.243 16.123 -0.025 1.00 95.81 538 ARG A N 1
ATOM 4279 C CA . ARG A 1 538 ? -20.388 17.418 -0.697 1.00 95.81 538 ARG A CA 1
ATOM 4280 C C . ARG A 1 538 ? -19.750 18.526 0.133 1.00 95.81 538 ARG A C 1
ATOM 4282 O O . ARG A 1 538 ? -18.867 19.217 -0.355 1.00 95.81 538 ARG A O 1
ATOM 4289 N N . ASP A 1 539 ? -20.145 18.666 1.395 1.00 96.56 539 ASP A N 1
ATOM 4290 C CA . ASP A 1 539 ? -19.586 19.675 2.305 1.00 96.56 539 ASP A CA 1
ATOM 4291 C C . ASP A 1 539 ? -18.049 19.598 2.378 1.00 96.56 539 ASP A C 1
ATOM 4293 O O . ASP A 1 539 ? -17.361 20.611 2.262 1.00 96.56 539 ASP A O 1
ATOM 4297 N N . ARG A 1 540 ? -17.497 18.382 2.455 1.00 96.88 540 ARG A N 1
ATOM 4298 C CA . ARG A 1 540 ? -16.045 18.148 2.462 1.00 96.88 540 ARG A CA 1
ATOM 4299 C C . ARG A 1 540 ? -15.358 18.606 1.176 1.00 96.88 540 ARG A C 1
ATOM 4301 O O . ARG A 1 540 ? -14.297 19.227 1.245 1.00 96.88 540 ARG A O 1
ATOM 4308 N N . ALA A 1 541 ? -15.963 18.346 0.016 1.00 97.62 541 ALA A N 1
ATOM 4309 C CA . ALA A 1 541 ? -15.463 18.825 -1.272 1.00 97.62 541 ALA A CA 1
ATOM 4310 C C . ALA A 1 541 ? -15.424 20.363 -1.330 1.00 97.62 541 ALA A C 1
ATOM 4312 O O . ALA A 1 541 ? -14.416 20.944 -1.739 1.00 97.62 541 ALA A O 1
ATOM 4313 N N . PHE A 1 542 ? -16.487 21.026 -0.866 1.00 98.38 542 PHE A N 1
ATOM 4314 C CA . PHE A 1 542 ? -16.564 22.488 -0.827 1.00 98.38 542 PHE A CA 1
ATOM 4315 C C . PHE A 1 542 ? -15.576 23.103 0.175 1.00 98.38 542 PHE A C 1
ATOM 4317 O O . PHE A 1 542 ? -14.929 24.094 -0.158 1.00 98.38 542 PHE A O 1
ATOM 4324 N N . ARG A 1 543 ? -15.368 22.492 1.349 1.00 98.00 543 ARG A N 1
ATOM 4325 C CA . ARG A 1 543 ? -14.350 22.939 2.320 1.00 98.00 543 ARG A CA 1
ATOM 4326 C C . ARG A 1 543 ? -12.922 22.807 1.803 1.00 98.00 543 ARG A C 1
ATOM 4328 O O . ARG A 1 543 ? -12.098 23.686 2.065 1.00 98.00 543 ARG A O 1
ATOM 4335 N N . LEU A 1 544 ? -12.620 21.751 1.043 1.00 98.31 544 LEU A N 1
ATOM 4336 C CA . LEU A 1 544 ? -11.332 21.647 0.351 1.00 98.31 544 LEU A CA 1
ATOM 4337 C C . LEU A 1 544 ? -11.176 22.784 -0.669 1.00 98.31 544 LEU A C 1
ATOM 4339 O O . LEU A 1 544 ? -10.136 23.441 -0.697 1.00 98.31 544 LEU A O 1
ATOM 4343 N N . GLY A 1 545 ? -12.220 23.052 -1.461 1.00 98.38 545 GLY A N 1
ATOM 4344 C CA . GLY A 1 545 ? -12.264 24.183 -2.389 1.00 98.38 545 GLY A CA 1
ATOM 4345 C C . GLY A 1 545 ? -11.996 25.520 -1.704 1.00 98.38 545 GLY A C 1
ATOM 4346 O O . GLY A 1 545 ? -11.107 26.255 -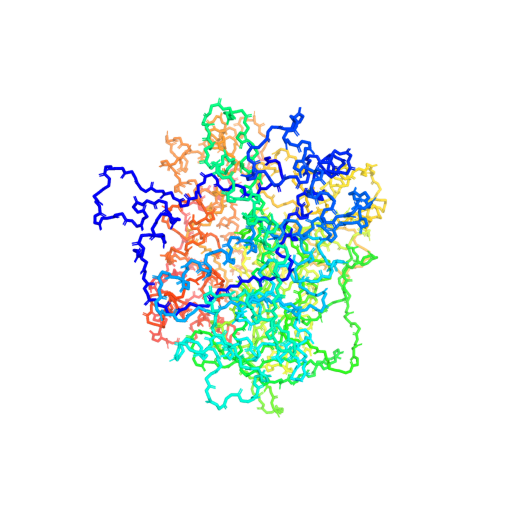2.130 1.00 98.38 545 GLY A O 1
ATOM 4347 N N . GLU A 1 546 ? -12.694 25.807 -0.604 1.00 98.25 546 GLU A N 1
ATOM 4348 C CA . GLU A 1 546 ? -12.525 27.041 0.169 1.00 98.25 546 GLU A CA 1
ATOM 4349 C C . GLU A 1 546 ? -11.104 27.178 0.729 1.00 98.25 546 GLU A C 1
ATOM 4351 O O . GLU A 1 546 ? -10.503 28.247 0.606 1.00 98.25 546 GLU A O 1
ATOM 4356 N N . THR A 1 547 ? -10.541 26.092 1.266 1.00 98.12 547 THR A N 1
ATOM 4357 C CA . THR A 1 547 ? -9.156 26.040 1.774 1.00 98.12 547 THR A CA 1
ATOM 4358 C C . THR A 1 547 ? -8.135 26.374 0.683 1.00 98.12 547 THR A C 1
ATOM 4360 O O . THR A 1 547 ? -7.108 26.993 0.953 1.00 98.12 547 THR A O 1
ATOM 4363 N N . LEU A 1 548 ? -8.431 26.002 -0.563 1.00 98.00 548 LEU A N 1
ATOM 4364 C CA . LEU A 1 548 ? -7.600 26.272 -1.737 1.00 98.00 548 LEU A CA 1
ATOM 4365 C C . LEU A 1 548 ? -7.904 27.625 -2.406 1.00 98.00 548 LEU A C 1
ATOM 4367 O O . LEU A 1 548 ? -7.249 27.972 -3.386 1.00 98.00 548 LEU A O 1
ATOM 4371 N N . GLY A 1 549 ? -8.860 28.401 -1.882 1.00 97.56 549 GLY A N 1
ATOM 4372 C CA . GLY A 1 549 ? -9.204 29.741 -2.368 1.00 97.56 549 GLY A CA 1
ATOM 4373 C C . GLY A 1 549 ? -10.455 29.829 -3.251 1.00 97.56 549 GLY A C 1
ATOM 4374 O O . GLY A 1 549 ? -10.743 30.900 -3.781 1.00 97.56 549 GLY A O 1
ATOM 4375 N N . CYS A 1 550 ? -11.232 28.753 -3.398 1.00 97.94 550 CYS A N 1
ATOM 4376 C CA . CYS A 1 550 ? -12.486 28.735 -4.155 1.00 97.94 550 CYS A CA 1
ATOM 4377 C C . CYS A 1 550 ? -13.706 28.698 -3.226 1.00 97.94 550 CYS A C 1
ATOM 4379 O O . CYS A 1 550 ? -14.162 27.638 -2.803 1.00 97.94 550 CYS A O 1
ATOM 4381 N N . LYS A 1 551 ? -14.263 29.876 -2.925 1.00 97.06 551 LYS A N 1
ATOM 4382 C CA . LYS A 1 551 ? -15.531 30.006 -2.193 1.00 97.06 551 LYS A CA 1
ATOM 4383 C C . LYS A 1 551 ? -16.693 30.059 -3.178 1.00 97.06 551 LYS A C 1
ATOM 4385 O O . LYS A 1 551 ? -16.895 31.062 -3.858 1.00 97.06 551 LYS A O 1
ATOM 4390 N N . THR A 1 552 ? -17.454 28.978 -3.265 1.00 97.56 552 THR A N 1
ATOM 4391 C CA . THR A 1 552 ? -18.613 28.850 -4.157 1.00 97.56 552 THR A CA 1
ATOM 4392 C C . THR A 1 552 ? -19.637 27.898 -3.546 1.00 97.56 552 THR A C 1
ATOM 4394 O O . THR A 1 552 ? -19.301 27.119 -2.665 1.00 97.56 552 THR A O 1
ATOM 4397 N N . THR A 1 553 ? -20.883 27.946 -4.008 1.00 96.06 553 THR A N 1
ATOM 4398 C CA . THR A 1 553 ? -21.920 26.928 -3.742 1.00 96.06 553 THR A CA 1
ATOM 4399 C C . THR A 1 553 ? -22.270 26.115 -4.996 1.00 96.06 553 THR A C 1
ATOM 4401 O O . THR A 1 553 ? -22.986 25.117 -4.920 1.00 96.06 553 THR A O 1
ATOM 4404 N N . ASP A 1 554 ? -21.731 26.528 -6.146 1.00 97.94 554 ASP A N 1
ATOM 4405 C CA . ASP A 1 554 ? -21.899 25.916 -7.461 1.00 97.94 554 ASP A CA 1
ATOM 4406 C C . ASP A 1 554 ? -20.842 24.821 -7.678 1.00 97.94 554 ASP A C 1
ATOM 4408 O O . ASP A 1 554 ? -19.635 25.094 -7.682 1.00 97.94 554 ASP A O 1
ATOM 4412 N N . SER A 1 555 ? -21.313 23.586 -7.856 1.00 96.69 555 SER A N 1
ATOM 4413 C CA . SER A 1 555 ? -20.491 22.386 -8.044 1.00 96.69 555 SER A CA 1
ATOM 4414 C C . SER A 1 555 ? -19.643 22.441 -9.302 1.00 96.69 555 SER A C 1
ATOM 4416 O O . SER A 1 555 ? -18.499 21.995 -9.281 1.00 96.69 555 SER A O 1
ATOM 4418 N N . LYS A 1 556 ? -20.176 23.008 -10.389 1.00 96.94 556 LYS A N 1
ATOM 4419 C CA . LYS A 1 556 ? -19.465 23.089 -11.664 1.00 96.94 556 LYS A CA 1
ATOM 4420 C C . LYS A 1 556 ? -18.260 24.006 -11.519 1.00 96.94 556 LYS A C 1
ATOM 4422 O O . LYS A 1 556 ? -17.146 23.605 -11.844 1.00 96.94 556 LYS A O 1
ATOM 4427 N N . LYS A 1 557 ? -18.458 25.184 -10.916 1.00 98.25 557 LYS A N 1
ATOM 4428 C CA . LYS A 1 557 ? -17.362 26.119 -10.603 1.00 98.25 557 LYS A CA 1
ATOM 4429 C C . LYS A 1 557 ? -16.315 25.491 -9.687 1.00 98.25 557 LYS A C 1
ATOM 4431 O O . LYS A 1 557 ? -15.123 25.678 -9.918 1.00 98.25 557 LYS A O 1
ATOM 4436 N N . LEU A 1 558 ? -16.746 24.744 -8.666 1.00 98.56 558 LEU A N 1
ATOM 4437 C CA . LEU A 1 558 ? -15.835 24.040 -7.762 1.00 98.56 558 LEU A CA 1
ATOM 4438 C C . LEU A 1 558 ? -14.986 23.012 -8.522 1.00 98.56 558 LEU A C 1
ATOM 4440 O O . LEU A 1 558 ? -13.765 23.015 -8.397 1.00 98.56 558 LEU A O 1
ATOM 4444 N N . VAL A 1 559 ? -15.611 22.138 -9.314 1.00 97.75 559 VAL A N 1
ATOM 4445 C CA . VAL A 1 559 ? -14.912 21.066 -10.037 1.00 97.75 559 VAL A CA 1
ATOM 4446 C C . VAL A 1 559 ? -13.997 21.631 -11.124 1.00 97.75 559 VAL A C 1
ATOM 4448 O O . VAL A 1 559 ? -12.859 21.178 -11.246 1.00 97.75 559 VAL A O 1
ATOM 4451 N N . GLU A 1 560 ? -14.442 22.641 -11.878 1.00 97.75 560 GLU A N 1
ATOM 4452 C CA . GLU A 1 560 ? -13.607 23.355 -12.853 1.00 97.75 560 GLU A CA 1
ATOM 4453 C C . GLU A 1 560 ? -12.380 23.977 -12.181 1.00 97.75 560 GLU A C 1
ATOM 4455 O O . GLU A 1 560 ? -11.265 23.790 -12.665 1.00 97.75 560 GLU A O 1
ATOM 4460 N N . PHE A 1 561 ? -12.552 24.624 -11.023 1.00 98.44 561 PHE A N 1
ATOM 4461 C CA . PHE A 1 561 ? -11.434 25.140 -10.238 1.00 98.44 561 PHE A CA 1
ATOM 4462 C C . PHE A 1 561 ? -10.483 24.021 -9.787 1.00 98.44 561 PHE A C 1
ATOM 4464 O O . PHE A 1 561 ? -9.286 24.091 -10.064 1.00 98.44 561 PHE A O 1
ATOM 4471 N N . LEU A 1 562 ? -10.988 22.958 -9.150 1.00 98.19 562 LEU A N 1
ATOM 4472 C CA . LEU A 1 562 ? -10.159 21.864 -8.621 1.00 98.19 562 LEU A CA 1
ATOM 4473 C C . LEU A 1 562 ? -9.404 21.093 -9.721 1.00 98.19 562 LEU A C 1
ATOM 4475 O O . LEU A 1 562 ? -8.342 20.528 -9.454 1.00 98.19 562 LEU A O 1
ATOM 4479 N N . ARG A 1 563 ? -9.895 21.089 -10.968 1.00 97.88 563 ARG A N 1
ATOM 4480 C CA . ARG A 1 563 ? -9.149 20.563 -12.128 1.00 97.88 563 ARG A CA 1
ATOM 4481 C C . ARG A 1 563 ? -7.898 21.372 -12.469 1.00 97.88 563 ARG A C 1
ATOM 4483 O O . ARG A 1 563 ? -6.961 20.809 -13.022 1.00 97.88 563 ARG A O 1
ATOM 4490 N N . THR A 1 564 ? -7.858 22.658 -12.126 1.00 97.56 564 THR A N 1
ATOM 4491 C CA . THR A 1 564 ? -6.677 23.514 -12.347 1.00 97.56 564 THR A CA 1
ATOM 4492 C C . THR A 1 564 ? -5.644 23.416 -11.220 1.00 97.56 564 THR A C 1
ATOM 4494 O O . THR A 1 564 ? -4.491 23.800 -11.400 1.00 97.56 564 THR A O 1
ATOM 4497 N N . VAL A 1 565 ? -6.029 22.881 -10.056 1.00 98.06 565 VAL A N 1
ATOM 4498 C CA . VAL A 1 565 ? -5.152 22.781 -8.882 1.00 98.06 565 VAL A CA 1
ATOM 4499 C C . VAL A 1 565 ? -4.144 21.634 -9.064 1.00 98.06 565 VAL A C 1
ATOM 4501 O O . VAL A 1 565 ? -4.547 20.532 -9.436 1.00 98.06 565 VAL A O 1
ATOM 4504 N N . PRO A 1 566 ? -2.841 21.821 -8.781 1.00 97.50 566 PRO A N 1
ATOM 4505 C CA . PRO A 1 566 ? -1.872 20.724 -8.804 1.00 97.50 566 PRO A CA 1
ATOM 4506 C C . PRO A 1 566 ? -2.253 19.586 -7.846 1.00 97.50 566 PRO A C 1
ATOM 4508 O O . PRO A 1 566 ? -2.661 19.852 -6.714 1.00 97.50 566 PRO A O 1
ATOM 4511 N N . ALA A 1 567 ? -2.060 18.327 -8.255 1.00 96.44 567 ALA A N 1
ATOM 4512 C CA . ALA A 1 567 ? -2.421 17.147 -7.457 1.00 96.44 567 ALA A CA 1
ATOM 4513 C C . ALA A 1 567 ? -1.857 17.203 -6.026 1.00 96.44 567 ALA A C 1
ATOM 4515 O O . ALA A 1 567 ? -2.602 17.039 -5.062 1.00 96.44 567 ALA A O 1
ATOM 4516 N N . MET A 1 568 ? -0.581 17.573 -5.877 1.00 95.12 568 MET A N 1
ATOM 4517 C CA . MET A 1 568 ? 0.063 17.755 -4.571 1.00 95.12 568 MET A CA 1
ATOM 4518 C C . MET A 1 568 ? -0.704 18.707 -3.646 1.00 95.12 568 MET A C 1
ATOM 4520 O O . MET A 1 568 ? -0.830 18.432 -2.458 1.00 95.12 568 MET A O 1
ATOM 4524 N N . LYS A 1 569 ? -1.267 19.807 -4.165 1.00 96.56 569 LYS A N 1
ATOM 4525 C CA . LYS A 1 569 ? -2.040 20.759 -3.352 1.00 96.56 569 LYS A CA 1
ATOM 4526 C C . LYS A 1 569 ? -3.376 20.178 -2.895 1.00 96.56 569 LYS A C 1
ATOM 4528 O O . LYS A 1 569 ? -3.812 20.510 -1.795 1.00 96.56 569 LYS A O 1
ATOM 4533 N N . LEU A 1 570 ? -4.000 19.313 -3.696 1.00 96.69 570 LEU A N 1
ATOM 4534 C CA . LEU A 1 570 ? -5.221 18.604 -3.302 1.00 96.69 570 LEU A CA 1
ATOM 4535 C C . LEU A 1 570 ? -4.953 17.635 -2.146 1.00 96.69 570 LEU A C 1
ATOM 4537 O O . LEU A 1 570 ? -5.780 17.540 -1.245 1.00 96.69 570 LEU A O 1
ATOM 4541 N N . VAL A 1 571 ? -3.799 16.961 -2.158 1.00 94.12 571 VAL A N 1
ATOM 4542 C CA . VAL A 1 571 ? -3.385 16.031 -1.095 1.00 94.12 571 VAL A CA 1
ATOM 4543 C C . VAL A 1 571 ? -2.955 16.793 0.172 1.00 94.12 571 VAL A C 1
ATOM 4545 O O . VAL A 1 571 ? -3.449 16.512 1.259 1.00 94.12 571 VAL A O 1
ATOM 4548 N N . ASP A 1 572 ? -2.108 17.816 0.036 1.00 92.00 572 ASP A N 1
ATOM 4549 C CA . ASP A 1 572 ? -1.507 18.590 1.143 1.00 92.00 572 ASP A CA 1
ATOM 4550 C C . ASP A 1 572 ? -2.515 19.427 1.956 1.00 92.00 572 ASP A C 1
ATOM 4552 O O . ASP A 1 572 ? -2.274 19.776 3.109 1.00 92.00 572 ASP A O 1
ATOM 4556 N N . ASN A 1 573 ? -3.672 19.776 1.382 1.00 94.69 573 ASN A N 1
ATOM 4557 C CA . ASN A 1 573 ? -4.641 20.664 2.044 1.00 94.69 573 ASN A CA 1
ATOM 4558 C C . ASN A 1 573 ? -5.846 19.935 2.655 1.00 94.69 573 ASN A C 1
ATOM 4560 O O . ASN A 1 573 ? -6.734 20.591 3.200 1.00 94.69 573 ASN A O 1
ATOM 4564 N N . VAL A 1 574 ? -5.857 18.597 2.645 1.00 93.25 574 VAL A N 1
ATOM 4565 C CA . VAL A 1 574 ? -6.918 17.792 3.275 1.00 93.25 574 VAL A CA 1
ATOM 4566 C C . VAL A 1 574 ? -7.018 18.072 4.773 1.00 93.25 574 VAL A C 1
ATOM 4568 O O . VAL A 1 574 ? -8.105 18.350 5.274 1.00 93.25 574 VAL A O 1
ATOM 4571 N N . GLU A 1 575 ? -5.893 18.061 5.490 1.00 90.06 575 GLU A N 1
ATOM 4572 C CA . GLU A 1 575 ? -5.893 18.237 6.948 1.00 90.06 575 GLU A CA 1
ATOM 4573 C C . GLU A 1 575 ? -6.389 19.631 7.369 1.00 90.06 575 GLU A C 1
ATOM 4575 O O . GLU A 1 575 ? -7.027 19.799 8.408 1.00 90.06 575 GLU A O 1
ATOM 4580 N N . LYS A 1 576 ? -6.139 20.656 6.547 1.00 93.88 576 LYS A N 1
ATOM 4581 C CA . LYS A 1 576 ? -6.624 22.025 6.789 1.00 93.88 576 LYS A CA 1
ATOM 4582 C C . LYS A 1 576 ? -8.121 22.166 6.529 1.00 93.88 576 LYS A C 1
ATOM 4584 O O . LYS A 1 576 ? -8.767 22.984 7.175 1.00 93.88 576 LYS A O 1
ATOM 4589 N N . ALA A 1 577 ? -8.666 21.365 5.615 1.00 95.38 577 ALA A N 1
ATOM 4590 C CA . ALA A 1 577 ? -10.090 21.362 5.313 1.00 95.38 577 ALA A CA 1
ATOM 4591 C C . ALA A 1 577 ? -10.928 20.684 6.412 1.00 95.38 577 ALA A C 1
ATOM 4593 O O . ALA A 1 577 ? -12.134 20.918 6.476 1.00 95.38 577 ALA A O 1
ATOM 4594 N N . GLN A 1 578 ? -10.324 19.854 7.271 1.00 92.81 578 GLN A N 1
ATOM 4595 C CA . GLN A 1 578 ? -11.013 19.141 8.349 1.00 92.81 578 GLN A CA 1
ATOM 4596 C C . GLN A 1 578 ? -11.486 20.068 9.475 1.00 92.81 578 GLN A C 1
ATOM 4598 O O . GLN A 1 578 ? -10.767 20.951 9.941 1.00 92.81 578 GLN A O 1
ATOM 4603 N N . THR A 1 579 ? -12.684 19.796 9.992 1.00 88.81 579 THR A N 1
ATOM 4604 C CA . THR A 1 579 ? -13.164 20.405 11.240 1.00 88.81 579 THR A CA 1
ATOM 4605 C C . THR A 1 579 ? -12.430 19.821 12.458 1.00 88.81 579 THR A C 1
ATOM 4607 O O . THR A 1 579 ? -11.949 18.685 12.397 1.00 88.81 579 THR A O 1
ATOM 4610 N N . PRO A 1 580 ? -12.399 20.518 13.612 1.00 82.25 580 PRO A N 1
ATOM 4611 C CA . PRO A 1 580 ? -11.814 19.973 14.841 1.00 82.25 580 PRO A CA 1
ATOM 4612 C C . PRO A 1 580 ? -12.409 18.620 15.264 1.00 82.25 580 PRO A C 1
ATOM 4614 O O . PRO A 1 580 ? -11.685 17.733 15.707 1.00 82.25 580 PRO A O 1
ATOM 4617 N N . GLN A 1 581 ? -13.721 18.433 15.078 1.00 77.75 581 GLN A N 1
ATOM 4618 C CA . GLN A 1 581 ? -14.400 17.176 15.400 1.00 77.75 581 GLN A CA 1
ATOM 4619 C C . GLN A 1 581 ? -13.992 16.038 14.451 1.00 77.75 581 GLN A C 1
ATOM 4621 O O . GLN A 1 581 ? -13.852 14.901 14.895 1.00 77.75 581 GLN A O 1
ATOM 4626 N N . GLU A 1 582 ? -13.770 16.320 13.163 1.00 84.38 582 GLU A N 1
ATOM 4627 C CA . GLU A 1 582 ? -13.260 15.321 12.216 1.00 84.38 582 GLU A CA 1
ATOM 4628 C C . GLU A 1 582 ? -11.825 14.914 12.563 1.00 84.38 582 GLU A C 1
ATOM 4630 O O . GLU A 1 582 ? -11.553 13.714 12.625 1.00 84.38 582 GLU A O 1
ATOM 4635 N N . LYS A 1 583 ? -10.952 15.877 12.896 1.00 80.75 583 LYS A N 1
ATOM 4636 C CA . LYS A 1 583 ? -9.584 15.594 13.366 1.00 80.75 583 LYS A CA 1
ATOM 4637 C C . LYS A 1 583 ? -9.581 14.700 14.607 1.00 80.75 583 LYS A C 1
ATOM 4639 O O . LYS A 1 583 ? -8.872 13.701 14.633 1.00 80.75 583 LYS A O 1
ATOM 4644 N N . ALA A 1 584 ? -10.423 15.016 15.592 1.00 74.12 584 ALA A N 1
ATOM 4645 C CA . ALA A 1 584 ? -10.540 14.243 16.829 1.00 74.12 584 ALA A CA 1
ATOM 4646 C C . ALA A 1 584 ? -11.121 12.832 16.624 1.00 74.12 584 ALA A C 1
ATOM 4648 O O . ALA A 1 584 ? -10.870 11.941 17.427 1.00 74.12 584 ALA A O 1
ATOM 4649 N N . SER A 1 585 ? -11.916 12.616 15.569 1.00 75.38 585 SER A N 1
ATOM 4650 C CA . SER A 1 585 ? -12.515 11.306 15.282 1.00 75.38 585 SER A CA 1
ATOM 4651 C C . SER A 1 585 ? -11.562 10.313 14.613 1.00 75.38 585 SER A C 1
ATOM 4653 O O . SER A 1 585 ? -11.877 9.127 14.565 1.00 75.38 585 SER A O 1
ATOM 4655 N N . HIS A 1 586 ? -10.446 10.793 14.048 1.00 77.56 586 HIS A N 1
ATOM 4656 C CA . HIS A 1 586 ? -9.519 10.011 13.218 1.00 77.56 586 HIS A CA 1
ATOM 4657 C C . HIS A 1 586 ? -10.178 9.265 12.037 1.00 77.56 586 HIS A C 1
ATOM 4659 O O . HIS A 1 586 ? -9.598 8.334 11.481 1.00 77.56 586 HIS A O 1
ATOM 4665 N N . LEU A 1 587 ? -11.383 9.676 11.621 1.00 84.00 587 LEU A N 1
ATOM 4666 C CA . LEU A 1 587 ? -12.054 9.135 10.442 1.00 84.00 587 LEU A CA 1
ATOM 4667 C C . LEU A 1 587 ? -11.486 9.733 9.152 1.00 84.00 587 LEU A C 1
ATOM 4669 O O . LEU A 1 587 ? -11.038 10.880 9.100 1.00 84.00 587 LEU A O 1
ATOM 4673 N N . LEU A 1 588 ? -11.578 8.951 8.079 1.00 89.06 588 LEU A N 1
ATOM 4674 C CA . LEU A 1 588 ? -11.086 9.324 6.757 1.00 89.06 588 LEU A CA 1
ATOM 4675 C C . LEU A 1 588 ? -11.878 10.508 6.184 1.00 89.06 588 LEU A C 1
ATOM 4677 O O . LEU A 1 588 ? -13.106 10.572 6.309 1.00 89.06 588 LEU A O 1
ATOM 4681 N N . PHE A 1 589 ? -11.171 11.459 5.560 1.00 93.06 589 PHE A N 1
ATOM 4682 C CA . PHE A 1 589 ? -11.789 12.666 5.000 1.00 93.06 589 PHE A CA 1
ATOM 4683 C C . PHE A 1 589 ? -12.424 12.413 3.628 1.00 93.06 589 PHE A C 1
ATOM 4685 O O . PHE A 1 589 ? -13.594 12.732 3.424 1.00 93.06 589 PHE A O 1
ATOM 4692 N N . PHE A 1 590 ? -11.671 11.782 2.727 1.00 96.12 590 PHE A N 1
ATOM 4693 C CA . PHE A 1 590 ? -12.141 11.291 1.436 1.00 96.12 590 PHE A CA 1
ATOM 4694 C C . PHE A 1 590 ? -12.099 9.763 1.452 1.00 96.12 590 PHE A C 1
ATOM 4696 O O . PHE A 1 590 ? -11.049 9.179 1.698 1.00 96.12 590 PHE A O 1
ATOM 4703 N N . ALA A 1 591 ? -13.251 9.138 1.244 1.00 95.69 591 ALA A N 1
ATOM 4704 C CA . ALA A 1 591 ? -13.461 7.694 1.282 1.00 95.69 591 ALA A CA 1
ATOM 4705 C C . ALA A 1 591 ? -14.745 7.372 0.485 1.00 95.69 591 ALA A C 1
ATOM 4707 O O . ALA A 1 591 ? -15.414 8.311 0.030 1.00 95.69 591 ALA A O 1
ATOM 4708 N N . PRO A 1 592 ? -15.117 6.092 0.300 1.00 97.25 592 PRO A N 1
ATOM 4709 C CA . PRO A 1 592 ? -16.342 5.719 -0.397 1.00 97.25 592 PRO A CA 1
ATOM 4710 C C . PRO A 1 592 ? -17.587 6.454 0.109 1.00 97.25 592 PRO A C 1
ATOM 4712 O O . PRO A 1 592 ? -17.739 6.708 1.304 1.00 97.25 592 PRO A O 1
ATOM 4715 N N . THR A 1 593 ? -18.499 6.780 -0.802 1.00 95.00 593 THR A N 1
ATOM 4716 C CA . THR A 1 593 ? -19.733 7.514 -0.517 1.00 95.00 593 THR A CA 1
ATOM 4717 C C . THR A 1 593 ? -20.926 6.986 -1.312 1.00 95.00 593 THR A C 1
ATOM 4719 O O . THR A 1 593 ? -20.766 6.217 -2.258 1.00 95.00 593 THR A O 1
ATOM 4722 N N . LEU A 1 594 ? -22.133 7.408 -0.936 1.00 92.81 594 LEU A N 1
ATOM 4723 C CA . LEU A 1 594 ? -23.342 7.141 -1.714 1.00 92.81 594 LEU A CA 1
ATOM 4724 C C . LEU A 1 594 ? -23.381 8.012 -2.966 1.00 92.81 594 LEU A C 1
ATOM 4726 O O . LEU A 1 594 ? -23.191 9.229 -2.894 1.00 92.81 594 LEU A O 1
ATOM 4730 N N . GLU A 1 595 ? -23.683 7.395 -4.103 1.00 89.88 595 GLU A N 1
ATOM 4731 C CA . GLU A 1 595 ? -23.760 8.084 -5.390 1.00 89.88 595 GLU A CA 1
ATOM 4732 C C . GLU A 1 595 ? -25.184 8.573 -5.646 1.00 89.88 595 GLU A C 1
ATOM 4734 O O . GLU A 1 595 ? -25.942 8.004 -6.426 1.00 89.88 595 GLU A O 1
ATOM 4739 N N . ASN A 1 596 ? -25.548 9.651 -4.956 1.00 77.12 596 ASN A N 1
ATOM 4740 C CA . ASN A 1 596 ? -26.820 10.329 -5.171 1.00 77.12 596 ASN A CA 1
ATOM 4741 C C . ASN A 1 596 ? -26.672 11.341 -6.318 1.00 77.12 596 ASN A C 1
ATOM 4743 O O . ASN A 1 596 ? -25.703 12.098 -6.347 1.00 77.12 596 ASN A O 1
ATOM 4747 N N . GLY A 1 597 ? -27.641 11.384 -7.238 1.00 66.00 597 GLY A N 1
ATOM 4748 C CA . GLY A 1 597 ? -27.713 12.428 -8.269 1.00 66.00 597 GLY A CA 1
ATOM 4749 C C . GLY A 1 597 ? -26.854 12.200 -9.520 1.00 66.00 597 GLY A C 1
ATOM 4750 O O . GLY A 1 597 ? -26.603 13.160 -10.250 1.00 66.00 597 GLY A O 1
ATOM 4751 N N . THR A 1 598 ? -26.404 10.967 -9.790 1.00 66.12 598 THR A N 1
ATOM 4752 C CA . THR A 1 598 ? -25.780 10.638 -11.084 1.00 66.12 598 THR A CA 1
ATOM 4753 C C . THR A 1 598 ? -26.851 10.593 -12.183 1.00 66.12 598 THR A C 1
ATOM 4755 O O . THR A 1 598 ? -27.992 10.207 -11.938 1.00 66.12 598 THR A O 1
ATOM 4758 N N . SER A 1 599 ? -26.501 11.004 -13.404 1.00 58.84 599 SER A N 1
ATOM 4759 C CA . SER A 1 599 ? -27.413 10.946 -14.557 1.00 58.84 599 SER A CA 1
ATOM 4760 C C . SER A 1 599 ? -27.400 9.594 -15.277 1.00 58.84 599 SER A C 1
ATOM 4762 O O . SER A 1 599 ? -28.250 9.365 -16.132 1.00 58.84 599 SER A O 1
ATOM 4764 N N . ASN A 1 600 ? -26.432 8.724 -14.969 1.00 72.69 600 ASN A N 1
ATOM 4765 C CA . ASN A 1 600 ? -26.279 7.409 -15.583 1.00 72.69 600 ASN A CA 1
ATOM 4766 C C . ASN A 1 600 ? -26.324 6.316 -14.507 1.00 72.69 600 ASN A C 1
ATOM 4768 O O . ASN A 1 600 ? -25.341 6.095 -13.795 1.00 72.69 600 ASN A O 1
ATOM 4772 N N . GLU A 1 601 ? -27.464 5.632 -14.398 1.00 75.38 601 GLU A N 1
ATOM 4773 C CA . GLU A 1 601 ? -27.656 4.531 -13.447 1.00 75.38 601 GLU A CA 1
ATOM 4774 C C . GLU A 1 601 ? -26.697 3.357 -13.707 1.00 75.38 601 GLU A C 1
ATOM 4776 O O . GLU A 1 601 ? -26.296 2.669 -12.769 1.00 75.38 601 GLU A O 1
ATOM 4781 N N . GLU A 1 602 ? -26.256 3.167 -14.956 1.00 79.31 602 GLU A N 1
ATOM 4782 C CA . GLU A 1 602 ? -25.329 2.096 -15.346 1.00 79.31 602 GLU A CA 1
ATOM 4783 C C . GLU A 1 602 ? -23.888 2.331 -14.863 1.00 79.31 602 GLU A C 1
ATOM 4785 O O . GLU A 1 602 ? -23.058 1.427 -14.933 1.00 79.31 602 GLU A O 1
ATOM 4790 N N . GLU A 1 603 ? -23.578 3.526 -14.350 1.00 84.12 603 GLU A N 1
ATOM 4791 C CA . GLU A 1 603 ? -22.270 3.885 -13.785 1.00 84.12 603 GLU A CA 1
ATOM 4792 C C . GLU A 1 603 ? -22.264 3.924 -12.249 1.00 84.12 603 GLU A C 1
ATOM 4794 O O . GLU A 1 603 ? -21.235 4.254 -11.646 1.00 84.12 603 GLU A O 1
ATOM 4799 N N . ILE A 1 604 ? -23.391 3.599 -11.603 1.00 91.75 604 ILE A N 1
ATOM 4800 C CA . ILE A 1 604 ? -23.521 3.681 -10.148 1.00 91.75 604 ILE A CA 1
ATOM 4801 C C . ILE A 1 604 ? -22.792 2.515 -9.479 1.00 91.75 604 ILE A C 1
ATOM 4803 O O . ILE A 1 604 ? -23.184 1.352 -9.598 1.00 91.75 604 ILE A O 1
ATOM 4807 N N . PHE A 1 605 ? -21.750 2.825 -8.707 1.00 95.06 605 PHE A N 1
ATOM 4808 C CA . PHE A 1 605 ? -21.024 1.816 -7.940 1.00 95.06 605 PHE A CA 1
ATOM 4809 C C . PHE A 1 605 ? -21.787 1.414 -6.667 1.00 95.06 605 PHE A C 1
ATOM 4811 O O . PHE A 1 605 ? -21.867 0.221 -6.366 1.00 95.06 605 PHE A O 1
ATOM 4818 N N . LEU A 1 606 ? -22.357 2.378 -5.932 1.00 94.12 606 LEU A N 1
ATOM 4819 C CA . LEU A 1 606 ? -23.064 2.158 -4.663 1.00 94.12 606 LEU A CA 1
ATOM 4820 C C . LEU A 1 606 ? -24.383 2.948 -4.628 1.00 94.12 606 LEU A C 1
ATOM 4822 O O . LEU A 1 606 ? -24.374 4.172 -4.523 1.00 94.12 606 LEU A O 1
ATOM 4826 N N . HIS A 1 607 ? -25.504 2.226 -4.700 1.00 88.75 607 HIS A N 1
ATOM 4827 C CA . HIS A 1 607 ? -26.852 2.787 -4.874 1.00 88.75 607 HIS A CA 1
ATOM 4828 C C . HIS A 1 607 ? -27.652 2.957 -3.569 1.00 88.75 607 HIS A C 1
ATOM 4830 O O . HIS A 1 607 ? -28.675 3.632 -3.562 1.00 88.75 607 HIS A O 1
ATOM 4836 N N . ASP A 1 608 ? -27.223 2.333 -2.470 1.00 92.81 608 ASP A N 1
ATOM 4837 C CA . ASP A 1 608 ? -27.871 2.410 -1.154 1.00 92.81 608 ASP A CA 1
ATOM 4838 C C . ASP A 1 608 ? -26.811 2.201 -0.061 1.00 92.81 608 ASP A C 1
ATOM 4840 O O . ASP A 1 608 ? -25.679 1.785 -0.329 1.00 92.81 608 ASP A O 1
ATOM 4844 N N . THR A 1 609 ? -27.160 2.500 1.187 1.00 92.75 609 THR A N 1
ATOM 4845 C CA . THR A 1 609 ? -26.279 2.289 2.334 1.00 92.75 609 THR A CA 1
ATOM 4846 C C . THR A 1 609 ? -25.918 0.807 2.479 1.00 92.75 609 THR A C 1
ATOM 4848 O O . THR A 1 609 ? -26.790 -0.061 2.366 1.00 92.75 609 THR A O 1
ATOM 4851 N N . PRO A 1 610 ? -24.656 0.479 2.810 1.00 92.56 610 PRO A N 1
ATOM 4852 C CA . PRO A 1 610 ? -24.245 -0.911 2.975 1.00 92.56 610 PRO A CA 1
ATOM 4853 C C . PRO A 1 610 ? -25.060 -1.668 4.027 1.00 92.56 610 PRO A C 1
ATOM 4855 O O . PRO A 1 610 ? -25.350 -2.847 3.842 1.00 92.56 610 PRO A O 1
ATOM 4858 N N . ILE A 1 611 ? -25.492 -0.989 5.099 1.00 93.19 611 ILE A N 1
ATOM 4859 C CA . ILE A 1 611 ? -26.351 -1.587 6.128 1.00 93.19 611 ILE A CA 1
ATOM 4860 C C . ILE A 1 611 ? -27.725 -1.994 5.575 1.00 93.19 611 ILE A C 1
ATOM 4862 O O . ILE A 1 611 ? -28.196 -3.090 5.877 1.00 93.19 611 ILE A O 1
ATOM 4866 N N . ASN A 1 612 ? -28.345 -1.179 4.716 1.00 95.44 612 ASN A N 1
ATOM 4867 C CA . ASN A 1 612 ? -29.601 -1.546 4.063 1.00 95.44 612 ASN A CA 1
ATOM 4868 C C . ASN A 1 612 ? -29.397 -2.728 3.114 1.00 95.44 612 ASN A C 1
ATOM 4870 O O . ASN A 1 612 ? -30.184 -3.677 3.128 1.00 95.44 612 ASN A O 1
ATOM 4874 N N . LEU A 1 613 ? -28.333 -2.702 2.310 1.00 95.25 613 LEU A N 1
ATOM 4875 C CA . LEU A 1 613 ? -28.057 -3.754 1.333 1.00 95.25 613 LEU A CA 1
ATOM 4876 C C . LEU A 1 613 ? -27.807 -5.106 2.005 1.00 95.25 613 LEU A C 1
ATOM 4878 O O . LEU A 1 613 ? -28.440 -6.101 1.643 1.00 95.25 613 LEU A O 1
ATOM 4882 N N . ILE A 1 614 ? -26.948 -5.142 3.026 1.00 95.12 614 ILE A N 1
ATOM 4883 C CA . ILE A 1 614 ? -26.595 -6.382 3.720 1.00 95.12 614 ILE A CA 1
ATOM 4884 C C . ILE A 1 614 ? -27.784 -6.960 4.504 1.00 95.12 614 ILE A C 1
ATOM 4886 O O . ILE A 1 614 ? -28.057 -8.155 4.395 1.00 95.12 614 ILE A O 1
ATOM 4890 N N . MET A 1 615 ? -28.570 -6.126 5.199 1.00 95.25 615 MET A N 1
ATOM 4891 C CA . MET A 1 615 ? -29.759 -6.561 5.955 1.00 95.25 615 MET A CA 1
ATOM 4892 C C . MET A 1 615 ? -30.850 -7.155 5.056 1.00 95.25 615 MET A C 1
ATOM 4894 O O . MET A 1 615 ? -31.541 -8.105 5.441 1.00 95.25 615 MET A O 1
ATOM 4898 N N . ASN A 1 616 ? -30.981 -6.635 3.834 1.00 96.06 616 ASN A N 1
ATOM 4899 C CA . ASN A 1 616 ? -31.911 -7.144 2.827 1.00 96.06 616 ASN A CA 1
ATOM 4900 C C . ASN A 1 616 ? -31.323 -8.284 1.980 1.00 96.06 616 ASN A C 1
ATOM 4902 O O . ASN A 1 616 ? -31.973 -8.746 1.047 1.00 96.06 616 ASN A O 1
ATOM 4906 N N . GLY A 1 617 ? -30.101 -8.740 2.276 1.00 95.12 617 GLY A N 1
ATOM 4907 C CA . GLY A 1 617 ? -29.435 -9.801 1.524 1.00 95.12 617 GLY A CA 1
ATOM 4908 C C . GLY A 1 617 ? -29.056 -9.419 0.088 1.00 95.12 617 GLY A C 1
ATOM 4909 O O . GLY A 1 617 ? -28.725 -10.313 -0.690 1.00 95.12 617 GLY A O 1
ATOM 4910 N N . LYS A 1 618 ? -29.065 -8.128 -0.265 1.00 95.88 618 LYS A N 1
ATOM 4911 C CA . LYS A 1 618 ? -28.764 -7.597 -1.604 1.00 95.88 618 LYS A CA 1
ATOM 4912 C C . LYS A 1 618 ? -27.254 -7.444 -1.813 1.00 95.88 618 LYS A C 1
ATOM 4914 O O . LYS A 1 618 ? -26.723 -6.338 -1.799 1.00 95.88 618 LYS A O 1
ATOM 4919 N N . PHE A 1 619 ? -26.567 -8.568 -1.981 1.00 96.00 619 PHE A N 1
ATOM 4920 C CA . PHE A 1 619 ? -25.139 -8.628 -2.296 1.00 96.00 619 PHE A CA 1
ATOM 4921 C C . PHE A 1 619 ? -24.799 -9.922 -3.044 1.00 96.00 619 PHE A C 1
ATOM 4923 O O . PHE A 1 619 ? -25.530 -10.911 -2.940 1.00 96.00 619 PHE A O 1
ATOM 4930 N N . HIS A 1 620 ? -23.693 -9.921 -3.785 1.00 95.88 620 HIS A N 1
ATOM 4931 C CA . HIS A 1 620 ? -23.165 -11.084 -4.495 1.00 95.88 620 HIS A CA 1
ATOM 4932 C C . HIS A 1 620 ? -22.741 -12.155 -3.492 1.00 95.88 620 HIS A C 1
ATOM 4934 O O . HIS A 1 620 ? -21.880 -11.925 -2.644 1.00 95.88 620 HIS A O 1
ATOM 4940 N N . LYS A 1 621 ? -23.365 -13.332 -3.580 1.00 96.62 621 LYS A N 1
ATOM 4941 C CA . LYS A 1 621 ? -23.093 -14.464 -2.690 1.00 96.62 621 LYS A CA 1
ATOM 4942 C C . LYS A 1 621 ? -21.904 -15.249 -3.230 1.00 96.62 621 LYS A C 1
ATOM 4944 O O . LYS A 1 621 ? -22.027 -15.952 -4.228 1.00 96.62 621 LYS A O 1
ATOM 4949 N N . VAL A 1 622 ? -20.765 -15.128 -2.562 1.00 98.00 622 VAL A N 1
ATOM 4950 C CA . VAL A 1 622 ? -19.536 -15.879 -2.851 1.00 98.00 622 VAL A CA 1
ATOM 4951 C C . VAL A 1 622 ? -18.954 -16.424 -1.543 1.00 98.00 622 VAL A C 1
ATOM 4953 O O . VAL A 1 622 ? -19.271 -15.869 -0.488 1.00 98.00 622 VAL A O 1
ATOM 4956 N N . PRO A 1 623 ? -18.110 -17.477 -1.561 1.00 98.69 623 PRO A N 1
ATOM 4957 C CA . PRO A 1 623 ? -17.322 -17.848 -0.390 1.00 98.69 623 PRO A CA 1
ATOM 4958 C C . PRO A 1 623 ? -16.533 -16.637 0.108 1.00 98.69 623 PRO A C 1
ATOM 4960 O O . PRO A 1 623 ? -15.962 -15.893 -0.703 1.00 98.69 623 PRO A O 1
ATOM 4963 N N . PHE A 1 624 ? -16.470 -16.457 1.426 1.00 98.69 624 PHE A N 1
ATOM 4964 C CA . PHE A 1 624 ? -15.889 -15.259 2.024 1.00 98.69 624 PHE A CA 1
ATOM 4965 C C . PHE A 1 624 ? -14.990 -15.593 3.223 1.00 98.69 624 PHE A C 1
ATOM 4967 O O . PHE A 1 624 ? -15.381 -16.348 4.108 1.00 98.69 624 PHE A O 1
ATOM 4974 N N . ILE A 1 625 ? -13.782 -15.026 3.259 1.00 98.88 625 ILE A N 1
ATOM 4975 C CA . ILE A 1 625 ? -12.933 -14.983 4.459 1.00 98.88 625 ILE A CA 1
ATOM 4976 C C . ILE A 1 625 ? -12.920 -13.552 4.985 1.00 98.88 625 ILE A C 1
ATOM 4978 O O . ILE A 1 625 ? -12.743 -12.605 4.221 1.00 98.88 625 ILE A O 1
ATOM 4982 N N . THR A 1 626 ? -13.038 -13.380 6.296 1.00 98.69 626 THR A N 1
ATOM 4983 C CA . THR A 1 626 ? -12.768 -12.097 6.946 1.00 98.69 626 THR A CA 1
ATOM 4984 C C . THR A 1 626 ? -12.117 -12.292 8.311 1.00 98.69 626 THR A C 1
ATOM 4986 O O . THR A 1 626 ? -12.096 -13.400 8.839 1.00 98.69 626 THR A O 1
ATOM 4989 N N . GLY A 1 627 ? -11.536 -11.247 8.886 1.00 98.31 627 GLY A N 1
ATOM 4990 C CA . GLY A 1 627 ? -10.849 -11.344 10.167 1.00 98.31 627 GLY A CA 1
ATOM 4991 C C . GLY A 1 627 ? -10.195 -10.045 10.584 1.00 98.31 627 GLY A C 1
ATOM 4992 O O . GLY A 1 627 ? -10.373 -9.020 9.928 1.00 98.31 627 GLY A O 1
ATOM 4993 N N . VAL A 1 628 ? -9.467 -10.118 11.690 1.00 98.38 628 VAL A N 1
ATOM 4994 C CA . VAL A 1 628 ? -8.739 -9.007 12.320 1.00 98.38 628 VAL A CA 1
ATOM 4995 C C . VAL A 1 628 ? -7.402 -9.496 12.858 1.00 98.38 628 VAL A C 1
ATOM 4997 O O . VAL A 1 628 ? -7.189 -10.695 13.047 1.00 98.38 628 VAL A O 1
ATOM 5000 N N . THR A 1 629 ? -6.511 -8.571 13.166 1.00 97.12 629 THR A N 1
ATOM 5001 C CA . THR A 1 629 ? -5.344 -8.829 14.012 1.00 97.12 629 THR A CA 1
ATOM 5002 C C . THR A 1 629 ? -5.727 -8.868 15.496 1.00 97.12 629 THR A C 1
ATOM 5004 O O . THR A 1 629 ? -6.862 -8.571 15.884 1.00 97.12 629 THR A O 1
ATOM 5007 N N . SER A 1 630 ? -4.806 -9.286 16.366 1.00 95.25 630 SER A N 1
ATOM 5008 C CA . SER A 1 630 ? -5.076 -9.335 17.806 1.00 95.25 630 SER A CA 1
ATOM 5009 C C . SER A 1 630 ? -5.199 -7.949 18.450 1.00 95.25 630 SER A C 1
ATOM 5011 O O . SER A 1 630 ? -5.900 -7.837 19.453 1.00 95.25 630 SER A O 1
ATOM 5013 N N . HIS A 1 631 ? -4.562 -6.918 17.879 1.00 93.25 631 HIS A N 1
ATOM 5014 C CA . HIS A 1 631 ? -4.426 -5.579 18.464 1.00 93.25 631 HIS A CA 1
ATOM 5015 C C . HIS A 1 631 ? -4.516 -4.462 17.402 1.00 93.25 631 HIS A C 1
ATOM 5017 O O . HIS A 1 631 ? -3.666 -3.574 17.313 1.00 93.25 631 HIS A O 1
ATOM 5023 N N . GLU A 1 632 ? -5.591 -4.462 16.612 1.00 93.81 632 GLU A N 1
ATOM 5024 C CA . GLU A 1 632 ? -5.854 -3.471 15.552 1.00 93.81 632 GLU A CA 1
ATOM 5025 C C . GLU A 1 632 ? -5.664 -2.010 15.997 1.00 93.81 632 GLU A C 1
ATOM 5027 O O . GLU A 1 632 ? -5.103 -1.177 15.284 1.00 93.81 632 GLU A O 1
ATOM 5032 N N . GLY A 1 633 ? -6.117 -1.698 17.214 1.00 91.06 633 GLY A N 1
ATOM 5033 C CA . GLY A 1 633 ? -6.101 -0.360 17.797 1.00 91.06 633 GLY A CA 1
ATOM 5034 C C . GLY A 1 633 ? -4.706 0.222 18.020 1.00 91.06 633 GLY A C 1
ATOM 5035 O O . GLY A 1 633 ? -4.597 1.430 18.224 1.00 91.06 633 GLY A O 1
ATOM 5036 N N . MET A 1 634 ? -3.639 -0.581 17.915 1.00 88.19 634 MET A N 1
ATOM 5037 C CA . MET A 1 634 ? -2.258 -0.080 17.904 1.00 88.19 634 MET A CA 1
ATOM 5038 C C . MET A 1 634 ? -2.037 0.947 16.787 1.00 88.19 634 MET A C 1
ATOM 5040 O O . MET A 1 634 ? -1.245 1.867 16.967 1.00 88.19 634 MET A O 1
ATOM 5044 N N . LEU A 1 635 ? -2.809 0.888 15.692 1.00 83.06 635 LEU A N 1
ATOM 5045 C CA . LEU A 1 635 ? -2.793 1.884 14.613 1.00 83.06 635 LEU A CA 1
ATOM 5046 C C . LEU A 1 635 ? -2.891 3.339 15.120 1.00 83.06 635 LEU A C 1
ATOM 5048 O O . LEU A 1 635 ? -2.323 4.251 14.516 1.00 83.06 635 LEU A O 1
ATOM 5052 N N . LEU A 1 636 ? -3.584 3.563 16.242 1.00 78.50 636 LEU A N 1
ATOM 5053 C CA . LEU A 1 636 ? -3.797 4.886 16.834 1.00 78.50 636 LEU A CA 1
ATOM 5054 C C . LEU A 1 636 ? -2.577 5.427 17.589 1.00 78.50 636 LEU A C 1
ATOM 5056 O O . LEU A 1 636 ? -2.558 6.607 17.939 1.00 78.50 636 LEU A O 1
ATOM 5060 N N . PHE A 1 637 ? -1.527 4.632 17.804 1.00 75.88 637 PHE A N 1
ATOM 5061 C CA . PHE A 1 637 ? -0.321 5.125 18.471 1.00 75.88 637 PHE A CA 1
ATOM 5062 C C . PHE A 1 637 ? 0.351 6.241 17.697 1.00 75.88 637 PHE A C 1
ATOM 5064 O O . PHE A 1 637 ? 0.878 7.149 18.328 1.00 75.88 637 PHE A O 1
ATOM 5071 N N . LYS A 1 638 ? 0.276 6.253 16.364 1.00 69.62 638 LYS A N 1
ATOM 5072 C CA . LYS A 1 638 ? 0.766 7.390 15.580 1.00 69.62 638 LYS A CA 1
ATOM 5073 C C . LYS A 1 638 ? 0.066 8.691 15.981 1.00 69.62 638 LYS A C 1
ATOM 5075 O O . LYS A 1 638 ? 0.730 9.696 16.203 1.00 69.62 638 LYS A O 1
ATOM 5080 N N . ALA A 1 639 ? -1.257 8.661 16.148 1.00 72.56 639 ALA A N 1
ATOM 5081 C CA . ALA A 1 639 ? -2.013 9.825 16.606 1.00 72.56 639 ALA A CA 1
ATOM 5082 C C . ALA A 1 639 ? -1.616 10.250 18.030 1.00 72.56 639 ALA A C 1
ATOM 5084 O O . ALA A 1 639 ? -1.478 11.443 18.288 1.00 72.56 639 ALA A O 1
ATOM 5085 N N . ILE A 1 640 ? -1.374 9.288 18.928 1.00 72.12 640 ILE A N 1
ATOM 5086 C CA . ILE A 1 640 ? -0.891 9.553 20.295 1.00 72.12 640 ILE A CA 1
ATOM 5087 C C . ILE A 1 640 ? 0.520 10.167 20.276 1.00 72.12 640 ILE A C 1
ATOM 5089 O O . ILE A 1 640 ? 0.773 11.131 20.991 1.00 72.12 640 ILE A O 1
ATOM 5093 N N . HIS A 1 641 ? 1.428 9.665 19.435 1.00 69.06 641 HIS A N 1
ATOM 5094 C CA . HIS A 1 641 ? 2.787 10.200 19.296 1.00 69.06 641 HIS A CA 1
ATOM 5095 C C . HIS A 1 641 ? 2.795 11.607 18.689 1.00 69.06 641 HIS A C 1
ATOM 5097 O O . HIS A 1 641 ? 3.561 12.462 19.126 1.00 69.06 641 HIS A O 1
ATOM 5103 N N . SER A 1 642 ? 1.944 11.866 17.692 1.00 68.81 642 SER A N 1
ATOM 5104 C CA . SER A 1 642 ? 1.839 13.182 17.053 1.00 68.81 642 SER A CA 1
ATOM 5105 C C . SER A 1 642 ? 1.105 14.218 17.910 1.00 68.81 642 SER A C 1
ATOM 5107 O O . SER A 1 642 ? 1.319 15.413 17.715 1.00 68.81 642 SER A O 1
ATOM 5109 N N . ASN A 1 643 ? 0.257 13.791 18.852 1.00 73.81 643 ASN A N 1
ATOM 5110 C CA . ASN A 1 643 ? -0.454 14.677 19.769 1.00 73.81 643 ASN A CA 1
ATOM 5111 C C . ASN A 1 643 ? -0.211 14.286 21.243 1.00 73.81 643 ASN A C 1
ATOM 5113 O O . ASN A 1 643 ? -1.006 13.537 21.823 1.00 73.81 643 ASN A O 1
ATOM 5117 N N . PRO A 1 644 ? 0.830 14.843 21.891 1.00 71.88 644 PRO A N 1
ATOM 5118 C CA . PRO A 1 644 ? 1.202 14.474 23.256 1.00 71.88 644 PRO A CA 1
ATOM 5119 C C . PRO A 1 644 ? 0.146 14.841 24.314 1.00 71.88 644 PRO A C 1
ATOM 5121 O O . PRO A 1 644 ? 0.218 14.334 25.433 1.00 71.88 644 PRO A O 1
ATOM 5124 N N . THR A 1 645 ? -0.842 15.694 24.003 1.00 81.69 645 THR A N 1
ATOM 5125 C CA . THR A 1 645 ? -1.926 16.028 24.946 1.00 81.69 645 THR A CA 1
ATOM 5126 C C . THR A 1 645 ? -3.110 15.073 24.863 1.00 81.69 645 THR A C 1
ATOM 5128 O O . THR A 1 645 ? -3.915 15.064 25.788 1.00 81.69 645 THR A O 1
ATOM 5131 N N . LEU A 1 646 ? -3.206 14.225 23.831 1.00 80.38 646 LEU A N 1
ATOM 5132 C CA . LEU A 1 646 ? -4.405 13.431 23.540 1.00 80.38 646 LEU A CA 1
ATOM 5133 C C . LEU A 1 646 ? -4.870 12.570 24.726 1.00 80.38 646 LEU A C 1
ATOM 5135 O O . LEU A 1 646 ? -6.058 12.535 25.042 1.00 80.38 646 LEU A O 1
ATOM 5139 N N . LEU A 1 647 ? -3.938 11.910 25.420 1.00 84.62 647 LEU A N 1
ATOM 5140 C CA . LEU A 1 647 ? -4.259 11.096 26.600 1.00 84.62 647 LEU A CA 1
ATOM 5141 C C . LEU A 1 647 ? -4.748 11.957 27.776 1.00 84.62 647 LEU A C 1
ATOM 5143 O O . LEU A 1 647 ? -5.668 11.570 28.497 1.00 84.62 647 LEU A O 1
ATOM 5147 N N . ASN A 1 648 ? -4.167 13.144 27.960 1.00 85.25 648 ASN A N 1
ATOM 5148 C CA . ASN A 1 648 ? -4.607 14.089 28.987 1.00 85.25 648 ASN A CA 1
ATOM 5149 C C . ASN A 1 648 ? -5.990 14.656 28.651 1.00 85.25 648 ASN A C 1
ATOM 5151 O O . ASN A 1 648 ? -6.840 14.745 29.533 1.00 85.25 648 ASN A O 1
ATOM 5155 N N . ASP A 1 649 ? -6.248 14.961 27.381 1.00 84.94 649 ASP A N 1
ATOM 5156 C CA . ASP A 1 649 ? -7.538 15.459 26.906 1.00 84.94 649 ASP A CA 1
ATOM 5157 C C . ASP A 1 649 ? -8.651 14.427 27.138 1.00 84.94 649 ASP A C 1
ATOM 5159 O O . ASP A 1 649 ? -9.725 14.783 27.624 1.00 84.94 649 ASP A O 1
ATOM 5163 N N . MET A 1 650 ? -8.371 13.136 26.909 1.00 87.19 650 MET A N 1
ATOM 5164 C CA . MET A 1 650 ? -9.294 12.039 27.235 1.00 87.19 650 MET A CA 1
ATOM 5165 C C . MET A 1 650 ? -9.599 11.935 28.734 1.00 87.19 650 MET A C 1
ATOM 5167 O O . MET A 1 650 ? -10.731 11.629 29.097 1.00 87.19 650 MET A O 1
ATOM 5171 N N . ASN A 1 651 ? -8.623 12.199 29.609 1.00 89.44 651 ASN A N 1
ATOM 5172 C CA . ASN A 1 651 ? -8.851 12.210 31.058 1.00 89.44 651 ASN A CA 1
ATOM 5173 C C . ASN A 1 651 ? -9.604 13.458 31.533 1.00 89.44 651 ASN A C 1
ATOM 5175 O O . ASN A 1 651 ? -10.383 13.378 32.480 1.00 89.44 651 ASN A O 1
ATOM 5179 N N . ASN A 1 652 ? -9.381 14.601 30.883 1.00 88.69 652 ASN A N 1
ATOM 5180 C CA . ASN A 1 652 ? -10.064 15.854 31.199 1.00 88.69 652 ASN A CA 1
ATOM 5181 C C . ASN A 1 652 ? -11.521 15.853 30.719 1.00 88.69 652 ASN A C 1
ATOM 5183 O O . ASN A 1 652 ? -12.362 16.534 31.302 1.00 88.69 652 ASN A O 1
ATOM 5187 N N . ASN A 1 653 ? -11.822 15.104 29.656 1.00 88.69 653 ASN A N 1
ATOM 5188 C CA . ASN A 1 653 ? -13.163 14.973 29.109 1.00 88.69 653 ASN A CA 1
ATOM 5189 C C . ASN A 1 653 ? -13.394 13.569 28.527 1.00 88.69 653 ASN A C 1
ATOM 5191 O O . ASN A 1 653 ? -13.027 13.274 27.389 1.00 88.69 653 ASN A O 1
ATOM 5195 N N . TYR A 1 654 ? -14.095 12.709 29.266 1.00 89.69 654 TYR A N 1
ATOM 5196 C CA . TYR A 1 654 ? -14.379 11.348 28.803 1.00 89.69 654 TYR A CA 1
ATOM 5197 C C . TYR A 1 654 ? -15.285 11.289 27.568 1.00 89.69 654 TYR A C 1
ATOM 5199 O O . TYR A 1 654 ? -15.366 10.241 26.930 1.00 89.69 654 TYR A O 1
ATOM 5207 N N . GLU A 1 655 ? -15.925 12.386 27.157 1.00 89.56 655 GLU A N 1
ATOM 5208 C CA . GLU A 1 655 ? -16.674 12.415 25.900 1.00 89.56 655 GLU A CA 1
ATOM 5209 C C . GLU A 1 655 ? -15.782 12.277 24.650 1.00 89.56 655 GLU A C 1
ATOM 5211 O O . GLU A 1 655 ? -16.298 12.059 23.551 1.00 89.56 655 GLU A O 1
ATOM 5216 N N . PHE A 1 656 ? -14.449 12.345 24.787 1.00 85.19 656 PHE A N 1
ATOM 5217 C CA . PHE A 1 656 ? -13.512 11.912 23.739 1.00 85.19 656 PHE A CA 1
ATOM 5218 C C . PHE A 1 656 ? -13.561 10.398 23.476 1.00 85.19 656 PHE A C 1
ATOM 5220 O O . PHE A 1 656 ? -13.210 9.970 22.380 1.00 85.19 656 PHE A O 1
ATOM 5227 N N . LEU A 1 657 ? -14.040 9.597 24.434 1.00 87.62 657 LEU A N 1
ATOM 5228 C CA . LEU A 1 657 ? -14.228 8.149 24.284 1.00 87.62 657 LEU A CA 1
ATOM 5229 C C . LEU A 1 657 ? -15.537 7.788 23.569 1.00 87.62 657 LEU A C 1
ATOM 5231 O O . LEU A 1 657 ? -15.780 6.614 23.309 1.00 87.62 657 LEU A O 1
ATOM 5235 N N . ILE A 1 658 ? -16.407 8.758 23.272 1.00 89.75 658 ILE A N 1
ATOM 5236 C CA . ILE A 1 658 ? -17.666 8.499 22.567 1.00 89.75 658 ILE A CA 1
ATOM 5237 C C . ILE A 1 658 ? -17.379 8.444 21.062 1.00 89.75 658 ILE A C 1
ATOM 5239 O O . ILE A 1 658 ? -17.015 9.473 20.480 1.00 89.75 658 ILE A O 1
ATOM 5243 N N . PRO A 1 659 ? -17.599 7.296 20.392 1.00 86.38 659 PRO A N 1
ATOM 5244 C CA . PRO A 1 659 ? -17.491 7.225 18.943 1.00 86.38 659 PRO A CA 1
ATOM 5245 C C . PRO A 1 659 ? -18.477 8.190 18.285 1.00 86.38 659 PRO A C 1
ATOM 5247 O O . PRO A 1 659 ? -19.652 8.254 18.659 1.00 86.38 659 PRO A O 1
ATOM 5250 N N . SER A 1 660 ? -18.023 8.914 17.261 1.00 81.44 660 SER A N 1
ATOM 5251 C CA . SER A 1 660 ? -18.870 9.860 16.520 1.00 81.44 660 SER A CA 1
ATOM 5252 C C . SER A 1 660 ? -20.103 9.195 15.899 1.00 81.44 660 SER A C 1
ATOM 5254 O O . SER A 1 660 ? -21.134 9.844 15.746 1.00 81.44 660 SER A O 1
ATOM 5256 N N . THR A 1 661 ? -20.035 7.892 15.616 1.00 80.06 661 THR A N 1
ATOM 5257 C CA . THR A 1 661 ? -21.139 7.085 15.081 1.00 80.06 661 THR A CA 1
ATOM 5258 C C . THR A 1 661 ? -22.340 6.947 16.010 1.00 80.06 661 THR A C 1
ATOM 5260 O O . THR A 1 661 ? -23.428 6.640 15.527 1.00 80.06 661 THR A O 1
ATOM 5263 N N . LEU A 1 662 ? -22.191 7.202 17.315 1.00 87.38 662 LEU A N 1
ATOM 5264 C CA . LEU A 1 662 ? -23.324 7.197 18.244 1.00 87.38 662 LEU A CA 1
ATOM 5265 C C . LEU A 1 662 ? -24.214 8.444 18.107 1.00 87.38 662 LEU A C 1
ATOM 5267 O O . LEU A 1 662 ? -25.299 8.470 18.681 1.00 87.38 662 LEU A O 1
ATOM 5271 N N . ASN A 1 663 ? -23.783 9.467 17.351 1.00 84.19 663 ASN A N 1
ATOM 5272 C CA . ASN A 1 663 ? -24.539 10.698 17.078 1.00 84.19 663 ASN A CA 1
ATOM 5273 C C . ASN A 1 663 ? -25.079 11.401 18.341 1.00 84.19 663 ASN A C 1
ATOM 5275 O O . ASN A 1 663 ? -26.135 12.035 18.321 1.00 84.19 663 ASN A O 1
ATOM 5279 N N . LEU A 1 664 ? -24.350 11.301 19.456 1.00 87.38 664 LEU A N 1
ATOM 5280 C CA . LEU A 1 664 ? -24.721 11.944 20.713 1.00 87.38 664 LEU A CA 1
ATOM 5281 C C . LEU A 1 664 ? -24.278 13.407 20.726 1.00 87.38 664 LEU A C 1
ATOM 5283 O O . LEU A 1 664 ? -23.147 13.742 20.369 1.00 87.38 664 LEU A O 1
ATOM 5287 N N . LYS A 1 665 ? -25.163 14.286 21.204 1.00 87.75 665 LYS A N 1
ATOM 5288 C CA . LYS A 1 665 ? -24.810 15.680 21.473 1.00 87.75 665 LYS A CA 1
ATOM 5289 C C . LYS A 1 665 ? -23.885 15.732 22.691 1.00 87.75 665 LYS A C 1
ATOM 5291 O O . LYS A 1 665 ? -24.345 15.515 23.810 1.00 87.75 665 LYS A O 1
ATOM 5296 N N . LYS A 1 666 ? -22.610 16.043 22.455 1.00 86.31 666 LYS A N 1
ATOM 5297 C CA . LYS A 1 666 ? -21.608 16.296 23.500 1.00 86.31 666 LYS A CA 1
ATOM 5298 C C . LYS A 1 666 ? -22.079 17.371 24.493 1.00 86.31 666 LYS A C 1
ATOM 5300 O O . LYS A 1 666 ? -22.746 18.331 24.095 1.00 86.31 666 LYS A O 1
ATOM 5305 N N . GLY A 1 667 ? -21.765 17.190 25.772 1.00 88.62 667 GLY A N 1
ATOM 5306 C CA . GLY A 1 667 ? -22.211 18.006 26.903 1.00 88.62 667 GLY A CA 1
ATOM 5307 C C . GLY A 1 667 ? -23.653 17.751 27.361 1.00 88.62 667 GLY A C 1
ATOM 5308 O O . GLY A 1 667 ? -24.183 18.516 28.167 1.00 88.62 667 GLY A O 1
ATOM 5309 N N . SER A 1 668 ? -24.326 16.723 26.840 1.00 91.94 668 SER A N 1
ATOM 5310 C CA . SER A 1 668 ? -25.643 16.307 27.331 1.00 91.94 668 SER A CA 1
ATOM 5311 C C . SER A 1 668 ? -25.513 15.344 28.513 1.00 91.94 668 SER A C 1
ATOM 5313 O O . SER A 1 668 ? -24.525 14.627 28.648 1.00 91.94 668 SER A O 1
ATOM 5315 N N . SER A 1 669 ? -26.551 15.246 29.349 1.00 92.44 669 SER A N 1
ATOM 5316 C CA . SER A 1 669 ? -26.588 14.232 30.415 1.00 92.44 669 SER A CA 1
ATOM 5317 C C . SER A 1 669 ? -26.435 12.811 29.865 1.00 92.44 669 SER A C 1
ATOM 5319 O O . SER A 1 669 ? -25.844 11.953 30.516 1.00 92.44 669 SER A O 1
ATOM 5321 N N . LYS A 1 670 ? -26.931 12.571 28.644 1.00 92.12 670 LYS A N 1
ATOM 5322 C CA . LYS A 1 670 ? -26.831 11.274 27.979 1.00 92.12 670 LYS A CA 1
ATOM 5323 C C . LYS A 1 670 ? -25.424 10.981 27.466 1.00 92.12 670 LYS A C 1
ATOM 5325 O O . LYS A 1 670 ? -24.974 9.847 27.607 1.00 92.12 670 LYS A O 1
ATOM 5330 N N . SER A 1 671 ? -24.733 11.962 26.881 1.00 93.12 671 SER A N 1
ATOM 5331 C CA . SER A 1 671 ? -23.342 11.779 26.454 1.00 93.12 671 SER A CA 1
ATOM 5332 C C . SER A 1 671 ? -22.432 11.537 27.654 1.00 93.12 671 SER A C 1
ATOM 5334 O O . SER A 1 671 ? -21.649 10.595 27.609 1.00 93.12 671 SER A O 1
ATOM 5336 N N . GLU A 1 672 ? -22.620 12.266 28.755 1.00 93.50 672 GLU A N 1
ATOM 5337 C CA . GLU A 1 672 ? -21.879 12.028 29.999 1.00 93.50 672 GLU A CA 1
ATOM 5338 C C . GLU A 1 672 ? -22.137 10.612 30.550 1.00 93.50 672 GLU A C 1
ATOM 5340 O O . GLU A 1 672 ? -21.195 9.878 30.845 1.00 93.50 672 GLU A O 1
ATOM 5345 N N . GLU A 1 673 ? -23.400 10.164 30.615 1.00 94.69 673 GLU A N 1
ATOM 5346 C CA . GLU A 1 673 ? -23.749 8.798 31.050 1.00 94.69 673 GLU A CA 1
ATOM 5347 C C . GLU A 1 673 ? -23.036 7.728 30.202 1.00 94.69 673 GLU A C 1
ATOM 5349 O O . GLU A 1 673 ? -22.493 6.754 30.730 1.00 94.69 673 GLU A O 1
ATOM 5354 N N . VAL A 1 674 ? -23.023 7.910 28.879 1.00 95.44 674 VAL A N 1
ATOM 5355 C CA . VAL A 1 674 ? -22.387 6.986 27.931 1.00 95.44 674 VAL A CA 1
ATOM 5356 C C . VAL A 1 674 ? -20.866 7.012 28.060 1.00 95.44 674 VAL A C 1
ATOM 5358 O O . VAL A 1 674 ? -20.251 5.948 28.123 1.00 95.44 674 VAL A O 1
ATOM 5361 N N . ALA A 1 675 ? -20.257 8.195 28.160 1.00 94.69 675 ALA A N 1
ATOM 5362 C CA . ALA A 1 675 ? -18.822 8.345 28.381 1.00 94.69 675 ALA A CA 1
ATOM 5363 C C . ALA A 1 675 ? -18.378 7.618 29.656 1.00 94.69 675 ALA A C 1
ATOM 5365 O O . ALA A 1 675 ? -17.412 6.855 29.629 1.00 94.69 675 ALA A O 1
ATOM 5366 N N . GLN A 1 676 ? -19.127 7.771 30.753 1.00 94.50 676 GLN A N 1
ATOM 5367 C CA . GLN A 1 676 ? -18.844 7.087 32.016 1.00 94.50 676 GLN A CA 1
ATOM 5368 C C . GLN A 1 676 ? -18.992 5.566 31.902 1.00 94.50 676 GLN A C 1
ATOM 5370 O O . GLN A 1 676 ? -18.180 4.830 32.464 1.00 94.50 676 GLN A O 1
ATOM 5375 N N . LYS A 1 677 ? -19.988 5.070 31.154 1.00 95.94 677 LYS A N 1
ATOM 5376 C CA . LYS A 1 677 ? -20.145 3.631 30.878 1.00 95.94 677 LYS A CA 1
ATOM 5377 C C . LYS A 1 677 ? -18.942 3.065 30.123 1.00 95.94 677 LYS A C 1
ATOM 5379 O O . LYS A 1 677 ? -18.388 2.058 30.557 1.00 95.94 677 LYS A O 1
ATOM 5384 N N . ILE A 1 678 ? -18.504 3.735 29.054 1.00 96.44 678 ILE A N 1
ATOM 5385 C CA . ILE A 1 678 ? -17.332 3.331 28.258 1.00 96.44 678 ILE A CA 1
ATOM 5386 C C . ILE A 1 678 ? -16.066 3.372 29.118 1.00 96.44 678 ILE A C 1
ATOM 5388 O O . ILE A 1 678 ? -15.329 2.387 29.188 1.00 96.44 678 ILE A O 1
ATOM 5392 N N . LYS A 1 679 ? -15.848 4.475 29.844 1.00 95.75 679 LYS A N 1
ATOM 5393 C CA . LYS A 1 679 ? -14.702 4.638 30.743 1.00 95.75 679 LYS A CA 1
ATOM 5394 C C . LYS A 1 679 ? -14.655 3.529 31.787 1.00 95.75 679 LYS A C 1
ATOM 5396 O O . LYS A 1 679 ? -13.608 2.924 32.000 1.00 95.75 679 LYS A O 1
ATOM 5401 N N . LYS A 1 680 ? -15.786 3.242 32.436 1.00 96.56 680 LYS A N 1
ATOM 5402 C CA . LYS A 1 680 ? -15.880 2.197 33.458 1.00 96.56 680 LYS A CA 1
ATOM 5403 C C . LYS A 1 680 ? -15.622 0.805 32.879 1.00 96.56 680 LYS A C 1
ATOM 5405 O O . LYS A 1 680 ? -14.964 0.017 33.547 1.00 96.56 680 LYS A O 1
ATOM 5410 N N . PHE A 1 681 ? -16.118 0.510 31.678 1.00 97.38 681 PHE A N 1
ATOM 5411 C CA . PHE A 1 681 ? -15.938 -0.796 31.045 1.00 97.38 681 PHE A CA 1
ATOM 5412 C C . PHE A 1 681 ? -14.470 -1.074 30.690 1.00 97.38 681 PHE A C 1
ATOM 5414 O O . PHE A 1 681 ? -13.932 -2.094 31.106 1.00 97.38 681 PHE A O 1
ATOM 5421 N N . TYR A 1 682 ? -13.800 -0.151 29.990 1.00 96.44 682 TYR A N 1
ATOM 5422 C CA . TYR A 1 682 ? -12.418 -0.365 29.539 1.00 96.44 682 TYR A CA 1
ATOM 5423 C C . TYR A 1 682 ? -11.367 -0.062 30.611 1.00 96.44 682 TYR A C 1
ATOM 5425 O O . TYR A 1 682 ? -10.389 -0.790 30.750 1.00 96.44 682 TYR A O 1
ATOM 5433 N N . PHE A 1 683 ? -11.552 1.013 31.377 1.00 95.75 683 PHE A N 1
ATOM 5434 C CA . PHE A 1 683 ? -10.516 1.550 32.268 1.00 95.75 683 PHE A CA 1
ATOM 5435 C C . PHE A 1 683 ? -10.855 1.372 33.755 1.00 95.75 683 PHE A C 1
ATOM 5437 O O . PHE A 1 683 ? -9.996 1.553 34.623 1.00 95.75 683 PHE A O 1
ATOM 5444 N N . GLY A 1 684 ? -12.099 1.015 34.089 1.00 94.69 684 GLY A N 1
ATOM 5445 C CA . GLY A 1 684 ? -12.555 0.905 35.471 1.00 94.69 684 GLY A CA 1
ATOM 5446 C C . GLY A 1 684 ? -12.356 2.218 36.230 1.00 94.69 684 GLY A C 1
ATOM 5447 O O . GLY A 1 684 ? -12.853 3.275 35.835 1.00 94.69 684 GLY A O 1
ATOM 5448 N N . ASN A 1 685 ? -11.604 2.162 37.329 1.00 92.88 685 ASN A N 1
ATOM 5449 C CA . ASN A 1 685 ? -11.248 3.342 38.124 1.00 92.88 685 ASN A CA 1
ATOM 5450 C C . ASN A 1 685 ? -9.919 3.988 37.702 1.00 92.88 685 ASN A C 1
ATOM 5452 O O . ASN A 1 685 ? -9.586 5.046 38.228 1.00 92.88 685 ASN A O 1
ATOM 5456 N N . LYS A 1 686 ? -9.176 3.386 36.768 1.00 94.50 686 LYS A N 1
ATOM 5457 C CA . LYS A 1 686 ? -7.887 3.906 36.303 1.00 94.50 686 LYS A CA 1
ATOM 5458 C C . LYS A 1 686 ? -8.086 5.053 35.305 1.00 94.50 686 LYS A C 1
ATOM 5460 O O . LYS A 1 686 ? -9.150 5.178 34.693 1.00 94.50 686 LYS A O 1
ATOM 5465 N N . SER A 1 687 ? -7.063 5.891 35.171 1.00 91.19 687 SER A N 1
ATOM 5466 C CA . SER A 1 687 ? -6.966 6.902 34.117 1.00 91.19 687 SER A CA 1
ATOM 5467 C C . SER A 1 687 ? -6.618 6.259 32.773 1.00 91.19 687 SER A C 1
ATOM 5469 O O . SER A 1 687 ? -6.063 5.157 32.709 1.00 91.19 687 SER A O 1
ATOM 5471 N N . VAL A 1 688 ? -6.937 6.963 31.689 1.00 89.38 688 VAL A N 1
ATOM 5472 C CA . VAL A 1 688 ? -6.461 6.635 30.344 1.00 89.38 688 VAL A CA 1
ATOM 5473 C C . VAL A 1 688 ? -4.986 7.026 30.267 1.00 89.38 688 VAL A C 1
ATOM 5475 O O . VAL A 1 688 ? -4.641 8.187 30.467 1.00 89.38 688 VAL A O 1
ATOM 5478 N N . GLY A 1 689 ? -4.089 6.079 30.025 1.00 84.25 689 GLY A N 1
ATOM 5479 C CA . GLY A 1 689 ? -2.657 6.357 30.036 1.00 84.25 689 GLY A CA 1
ATOM 5480 C C . GLY A 1 689 ? -1.821 5.152 29.638 1.00 84.25 689 GLY A C 1
ATOM 5481 O O . GLY A 1 689 ? -2.352 4.121 29.231 1.00 84.25 689 GLY A O 1
ATOM 5482 N N . ILE A 1 690 ? -0.502 5.279 29.782 1.00 79.75 690 ILE A N 1
ATOM 5483 C CA . ILE A 1 690 ? 0.450 4.213 29.437 1.00 79.75 690 ILE A CA 1
ATOM 5484 C C . ILE A 1 690 ? 0.189 2.938 30.259 1.00 79.75 690 ILE A C 1
ATOM 5486 O O . ILE A 1 690 ? 0.226 1.837 29.718 1.00 79.75 690 ILE A O 1
ATOM 5490 N N . ASP A 1 691 ? -0.202 3.074 31.529 1.00 83.88 691 ASP A N 1
ATOM 5491 C CA . ASP A 1 691 ? -0.541 1.934 32.398 1.00 83.88 691 ASP A CA 1
ATOM 5492 C C . ASP A 1 691 ? -1.845 1.213 32.001 1.00 83.88 691 ASP A C 1
ATOM 5494 O O . ASP A 1 691 ? -2.141 0.123 32.496 1.00 83.88 691 ASP A O 1
ATOM 5498 N N . THR A 1 692 ? -2.660 1.825 31.137 1.00 88.94 692 THR A N 1
ATOM 5499 C CA . THR A 1 692 ? -3.916 1.270 30.606 1.00 88.94 692 THR A CA 1
ATOM 5500 C C . THR A 1 692 ? -3.893 1.150 29.083 1.00 88.94 692 THR A C 1
ATOM 5502 O O . THR A 1 692 ? -4.940 1.087 28.438 1.00 88.94 692 THR A O 1
ATOM 5505 N N . LEU A 1 693 ? -2.695 1.075 28.500 1.00 85.44 693 LEU A N 1
ATOM 5506 C CA . LEU A 1 693 ? -2.496 1.094 27.056 1.00 85.44 693 LEU A CA 1
ATOM 5507 C C . LEU A 1 693 ? -3.168 -0.081 26.337 1.00 85.44 693 LEU A C 1
ATOM 5509 O O . LEU A 1 693 ? -3.776 0.121 25.294 1.00 85.44 693 LEU A O 1
ATOM 5513 N N . ASP A 1 694 ? -3.139 -1.281 26.918 1.00 88.44 694 ASP A N 1
ATOM 5514 C CA . ASP A 1 694 ? -3.842 -2.449 26.370 1.00 88.44 694 ASP A CA 1
ATOM 5515 C C . ASP A 1 694 ? -5.367 -2.240 26.323 1.00 88.44 694 ASP A C 1
ATOM 5517 O O . ASP A 1 694 ? -6.023 -2.527 25.322 1.00 88.44 694 ASP A O 1
ATOM 5521 N N . ALA A 1 695 ? -5.946 -1.642 27.370 1.00 93.12 695 ALA A N 1
ATOM 5522 C CA . ALA A 1 695 ? -7.366 -1.292 27.385 1.00 93.12 695 ALA A CA 1
ATOM 5523 C C . ALA A 1 695 ? -7.703 -0.236 26.322 1.00 93.12 695 ALA A C 1
ATOM 5525 O O . ALA A 1 695 ? -8.743 -0.330 25.671 1.00 93.12 695 ALA A O 1
ATOM 5526 N N . LEU A 1 696 ? -6.807 0.734 26.107 1.00 90.25 696 LEU A N 1
ATOM 5527 C CA . LEU A 1 696 ? -6.942 1.737 25.053 1.00 90.25 696 LEU A CA 1
ATOM 5528 C C . LEU A 1 696 ? -6.852 1.111 23.651 1.00 90.25 696 LEU A C 1
ATOM 5530 O O . LEU A 1 696 ? -7.662 1.437 22.783 1.00 90.25 696 LEU A O 1
ATOM 5534 N N . ILE A 1 697 ? -5.918 0.179 23.436 1.00 91.50 697 ILE A N 1
ATOM 5535 C CA . ILE A 1 697 ? -5.808 -0.587 22.188 1.00 91.50 697 ILE A CA 1
ATOM 5536 C C . ILE A 1 697 ? -7.080 -1.397 21.953 1.00 91.50 697 ILE A C 1
ATOM 5538 O O . ILE A 1 697 ? -7.625 -1.366 20.851 1.00 91.50 697 ILE A O 1
ATOM 5542 N N . ASN A 1 698 ? -7.578 -2.102 22.967 1.00 95.12 698 ASN A N 1
ATOM 5543 C CA . ASN A 1 698 ? -8.807 -2.883 22.866 1.00 95.12 698 ASN A CA 1
ATOM 5544 C C . ASN A 1 698 ? -10.006 -1.990 22.525 1.00 95.12 698 ASN A C 1
ATOM 5546 O O . ASN A 1 698 ? -10.746 -2.307 21.598 1.00 95.12 698 ASN A O 1
ATOM 5550 N N . PHE A 1 699 ? -10.141 -0.836 23.185 1.00 94.62 699 PHE A N 1
ATOM 5551 C CA . PHE A 1 699 ? -11.161 0.162 22.863 1.00 94.62 699 PHE A CA 1
ATOM 5552 C C . PHE A 1 699 ? -11.116 0.571 21.384 1.00 94.62 699 PHE A C 1
ATOM 5554 O O . PHE A 1 699 ? -12.127 0.472 20.689 1.00 94.62 699 PHE A O 1
ATOM 5561 N N . PHE A 1 700 ? -9.943 0.961 20.873 1.00 92.50 700 PHE A N 1
ATOM 5562 C CA . PHE A 1 700 ? -9.800 1.362 19.472 1.00 92.50 700 PHE A CA 1
ATOM 5563 C C . PHE A 1 700 ? -9.987 0.208 18.483 1.00 92.50 700 PHE A C 1
ATOM 5565 O O . PHE A 1 700 ? -10.595 0.402 17.429 1.00 92.50 700 PHE A O 1
ATOM 5572 N N . SER A 1 701 ? -9.531 -0.996 18.834 1.00 95.81 701 SER A N 1
ATOM 5573 C CA . SER A 1 701 ? -9.765 -2.211 18.046 1.00 95.81 701 SER A CA 1
ATOM 5574 C C . SER A 1 701 ? -11.261 -2.469 17.885 1.00 95.81 701 SER A C 1
ATOM 5576 O O . SER A 1 701 ? -11.735 -2.782 16.791 1.00 95.81 701 SER A O 1
ATOM 5578 N N . ASP A 1 702 ? -12.022 -2.286 18.964 1.00 96.38 702 ASP A N 1
ATOM 5579 C CA . ASP A 1 702 ? -13.452 -2.542 18.974 1.00 96.38 702 ASP A CA 1
ATOM 5580 C C . ASP A 1 702 ? -14.219 -1.523 18.123 1.00 96.38 702 ASP A C 1
ATOM 5582 O O . ASP A 1 702 ? -14.977 -1.922 17.233 1.00 96.38 702 ASP A O 1
ATOM 5586 N N . ILE A 1 703 ? -13.982 -0.221 18.328 1.00 93.06 703 ILE A N 1
ATOM 5587 C CA . ILE A 1 703 ? -14.764 0.828 17.654 1.00 93.06 703 ILE A CA 1
ATOM 5588 C C . ILE A 1 703 ? -14.434 0.971 16.166 1.00 93.06 703 ILE A C 1
ATOM 5590 O O . ILE A 1 703 ? -15.321 1.313 15.381 1.00 93.06 703 ILE A O 1
ATOM 5594 N N . PHE A 1 704 ? -13.192 0.701 15.753 1.00 93.69 704 PHE A N 1
ATOM 5595 C CA . PHE A 1 704 ? -12.792 0.838 14.352 1.00 93.69 704 PHE A CA 1
ATOM 5596 C C . PHE A 1 704 ? -12.930 -0.455 13.549 1.00 93.69 704 PHE A C 1
ATOM 5598 O O . PHE A 1 704 ? -13.157 -0.365 12.342 1.00 93.69 704 PHE A O 1
ATOM 5605 N N . PHE A 1 705 ? -12.852 -1.633 14.181 1.00 96.81 705 PHE A N 1
ATOM 5606 C CA . PHE A 1 705 ? -12.767 -2.908 13.458 1.00 96.81 705 PHE A CA 1
ATOM 5607 C C . PHE A 1 705 ? -13.750 -3.968 13.967 1.00 96.81 705 PHE A C 1
ATOM 5609 O O . PHE A 1 705 ? -14.638 -4.383 13.216 1.00 96.81 705 PHE A O 1
ATOM 5616 N N . ILE A 1 706 ? -13.638 -4.391 15.228 1.00 97.75 706 ILE A N 1
ATOM 5617 C CA . ILE A 1 706 ? -14.268 -5.634 15.706 1.00 97.75 706 ILE A CA 1
ATOM 5618 C C . ILE A 1 706 ? -15.798 -5.525 15.786 1.00 97.75 706 ILE A C 1
ATOM 5620 O O . ILE A 1 706 ? -16.485 -6.454 15.366 1.00 97.75 706 ILE A O 1
ATOM 5624 N N . VAL A 1 707 ? -16.364 -4.400 16.242 1.00 96.25 707 VAL A N 1
ATOM 5625 C CA . VAL A 1 707 ? -17.833 -4.246 16.343 1.00 96.25 707 VAL A CA 1
ATOM 5626 C C . VAL A 1 707 ? -18.494 -4.280 14.960 1.00 96.25 707 VAL A C 1
ATOM 5628 O O . VAL A 1 707 ? -19.502 -4.962 14.758 1.00 96.25 707 VAL A O 1
ATOM 5631 N N . GLY A 1 708 ? -17.913 -3.580 13.979 1.00 95.94 708 GLY A N 1
ATOM 5632 C CA . GLY A 1 708 ? -18.397 -3.596 12.594 1.00 95.94 708 GLY A CA 1
ATOM 5633 C C . GLY A 1 708 ? -18.254 -4.975 11.942 1.00 95.94 708 GLY A C 1
ATOM 5634 O O . GLY A 1 708 ? -19.159 -5.420 11.227 1.00 95.94 708 GLY A O 1
ATOM 5635 N N . LEU A 1 709 ? -17.156 -5.679 12.234 1.00 97.69 709 LEU A N 1
ATOM 5636 C CA . LEU A 1 709 ? -16.912 -7.047 11.781 1.00 97.69 709 LEU A CA 1
ATOM 5637 C C . LEU A 1 709 ? -17.935 -8.029 12.360 1.00 97.69 709 LEU A C 1
ATOM 5639 O O . LEU A 1 709 ? -18.549 -8.773 11.601 1.00 97.69 709 LEU A O 1
ATOM 5643 N N . LYS A 1 710 ? -18.170 -7.999 13.675 1.00 96.06 710 LYS A N 1
ATOM 5644 C CA . LYS A 1 710 ? -19.126 -8.880 14.359 1.00 96.06 710 LYS A CA 1
ATOM 5645 C C . LYS A 1 710 ? -20.522 -8.772 13.747 1.00 96.06 710 LYS A C 1
ATOM 5647 O O . LYS A 1 710 ? -21.068 -9.785 13.313 1.00 96.06 710 LYS A O 1
ATOM 5652 N N . LYS A 1 711 ? -21.041 -7.547 13.597 1.00 95.31 711 LYS A N 1
ATOM 5653 C CA . LYS A 1 711 ? -22.337 -7.293 12.938 1.00 95.31 711 LYS A CA 1
ATOM 5654 C C . LYS A 1 711 ? -22.353 -7.793 11.497 1.00 95.31 711 LYS A C 1
ATOM 5656 O O . LYS A 1 711 ? -23.323 -8.403 11.062 1.00 95.31 711 LYS A O 1
ATOM 5661 N N . THR A 1 712 ? -21.274 -7.548 10.754 1.00 96.81 712 THR A N 1
ATOM 5662 C CA . THR A 1 712 ? -21.139 -8.016 9.369 1.00 96.81 712 THR A CA 1
ATOM 5663 C C . THR A 1 712 ? -21.254 -9.536 9.292 1.00 96.81 712 THR A C 1
ATOM 5665 O O . THR A 1 712 ? -22.065 -10.040 8.519 1.00 96.81 712 THR A O 1
ATOM 5668 N N . VAL A 1 713 ? -20.487 -10.263 10.108 1.00 96.75 713 VAL A N 1
ATOM 5669 C CA . VAL A 1 713 ? -20.481 -11.731 10.130 1.00 96.75 713 VAL A CA 1
ATOM 5670 C C . VAL A 1 713 ? -21.866 -12.275 10.475 1.00 96.75 713 VAL A C 1
ATOM 5672 O O . VAL A 1 713 ? -22.389 -13.111 9.746 1.00 96.75 713 VAL A O 1
ATOM 5675 N N . GLU A 1 714 ? -22.500 -11.767 11.533 1.00 95.38 714 GLU A N 1
ATOM 5676 C CA . GLU A 1 714 ? -23.834 -12.219 11.946 1.00 95.38 714 GLU A CA 1
ATOM 5677 C C . GLU A 1 714 ? -24.901 -12.023 10.870 1.00 95.38 714 GLU A C 1
ATOM 5679 O O . GLU A 1 714 ? -25.788 -12.864 10.714 1.00 95.38 714 GLU A O 1
ATOM 5684 N N . ILE A 1 715 ? -24.837 -10.913 10.131 1.00 96.00 715 ILE A N 1
ATOM 5685 C CA . ILE A 1 715 ? -25.781 -10.656 9.045 1.00 96.00 715 ILE A CA 1
ATOM 5686 C C . ILE A 1 715 ? -25.456 -11.548 7.843 1.00 96.00 715 ILE A C 1
ATOM 5688 O O . ILE A 1 715 ? -26.379 -12.115 7.266 1.00 96.00 715 ILE A O 1
ATOM 5692 N N . HIS A 1 716 ? -24.180 -11.713 7.471 1.00 96.38 716 HIS A N 1
ATOM 5693 C CA . HIS A 1 716 ? -23.784 -12.567 6.342 1.00 96.38 716 HIS A CA 1
ATOM 5694 C C . HIS A 1 716 ? -24.259 -14.004 6.521 1.00 96.38 716 HIS A C 1
ATOM 5696 O O . HIS A 1 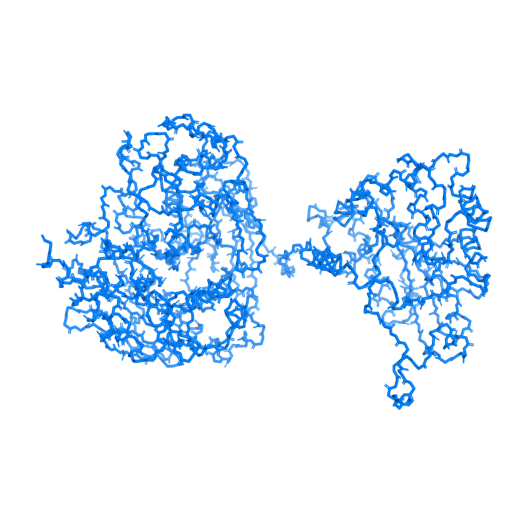716 ? -24.901 -14.525 5.613 1.00 96.38 716 HIS A O 1
ATOM 5702 N N . VAL A 1 717 ? -24.027 -14.602 7.693 1.00 95.38 717 VAL A N 1
ATOM 5703 C CA . VAL A 1 717 ? -24.432 -15.989 7.990 1.00 95.38 717 VAL A CA 1
ATOM 5704 C C . VAL A 1 717 ? -25.947 -16.175 7.856 1.00 95.38 717 VAL A C 1
ATOM 5706 O O . VAL A 1 717 ? -26.394 -17.188 7.339 1.00 95.38 717 VAL A O 1
ATOM 5709 N N . LYS A 1 718 ? -26.748 -15.172 8.241 1.00 95.81 718 LYS A N 1
ATOM 5710 C CA . LYS A 1 718 ? -28.221 -15.205 8.127 1.00 95.81 718 LYS A CA 1
ATOM 5711 C C . LYS A 1 718 ? -28.747 -14.903 6.721 1.00 95.81 718 LYS A C 1
ATOM 5713 O O . LYS A 1 718 ? -29.947 -15.012 6.469 1.00 95.81 718 LYS A O 1
ATOM 5718 N N . LYS A 1 719 ? -27.904 -14.370 5.834 1.00 96.50 719 LYS A N 1
ATOM 5719 C CA . LYS A 1 719 ? -28.320 -13.809 4.536 1.00 96.50 719 LYS A CA 1
ATOM 5720 C C . LYS A 1 719 ? -27.635 -14.473 3.351 1.00 96.50 719 LYS A C 1
ATOM 5722 O O . LYS A 1 719 ? -27.884 -14.047 2.223 1.00 96.50 719 LYS A O 1
ATOM 5727 N N . SER A 1 720 ? -26.760 -15.445 3.567 1.00 95.19 720 SER A N 1
ATOM 5728 C CA . SER A 1 720 ? -25.975 -16.114 2.535 1.00 95.19 720 SER A CA 1
ATOM 5729 C C . SER A 1 720 ? -25.768 -17.574 2.905 1.00 95.19 720 SER A C 1
ATOM 5731 O O . SER A 1 720 ? -25.291 -17.859 3.996 1.00 95.19 720 SER A O 1
ATOM 5733 N N . ASP A 1 721 ? -26.023 -18.472 1.958 1.00 95.19 721 ASP A N 1
ATOM 5734 C CA . ASP A 1 721 ? -25.743 -19.905 2.117 1.00 95.19 721 ASP A CA 1
ATOM 5735 C C . ASP A 1 721 ? -24.288 -20.262 1.744 1.00 95.19 721 ASP A C 1
ATOM 5737 O O . ASP A 1 721 ? -23.886 -21.424 1.773 1.00 95.19 721 ASP A O 1
ATOM 5741 N N . MET A 1 722 ? -23.486 -19.265 1.354 1.00 97.19 722 MET A N 1
ATOM 5742 C CA . MET A 1 722 ? -22.073 -19.450 1.012 1.00 97.19 722 MET A CA 1
ATOM 5743 C C . MET A 1 722 ? -21.203 -19.530 2.271 1.00 97.19 722 MET A C 1
ATOM 5745 O O . MET A 1 722 ? -21.460 -18.796 3.228 1.00 97.19 722 MET A O 1
ATOM 5749 N N . PRO A 1 723 ? -20.136 -20.352 2.271 1.00 97.75 723 PRO A N 1
ATOM 5750 C CA . PRO A 1 723 ? -19.291 -20.518 3.445 1.00 97.75 723 PRO A CA 1
ATOM 5751 C C . PRO A 1 723 ? -18.563 -19.216 3.800 1.00 97.75 723 PRO A C 1
ATOM 5753 O O . PRO A 1 723 ? -17.943 -18.576 2.944 1.00 97.75 723 PRO A O 1
ATOM 5756 N N . LEU A 1 724 ? -18.627 -18.862 5.085 1.00 98.38 724 LEU A N 1
ATOM 5757 C CA . LEU A 1 724 ? -17.936 -17.727 5.686 1.00 98.38 724 LEU A CA 1
ATOM 5758 C C . LEU A 1 724 ? -16.913 -18.226 6.703 1.00 98.38 724 LEU A C 1
ATOM 5760 O O . LEU A 1 724 ? -17.273 -18.935 7.636 1.00 98.38 724 LEU A O 1
ATOM 5764 N N . TYR A 1 725 ? -15.658 -17.821 6.562 1.00 98.69 725 TYR A N 1
ATOM 5765 C CA . TYR A 1 725 ? -14.588 -18.159 7.495 1.00 98.69 725 TYR A CA 1
ATOM 5766 C C . TYR A 1 725 ? -14.107 -16.902 8.220 1.00 98.69 725 TYR A C 1
ATOM 5768 O O . TYR A 1 725 ? -13.837 -15.880 7.587 1.00 98.69 725 TYR A O 1
ATOM 5776 N N . LEU A 1 726 ? -13.985 -16.981 9.545 1.00 98.75 726 LEU A N 1
ATOM 5777 C CA . LEU A 1 726 ? -13.463 -15.903 10.386 1.00 98.75 726 LEU A CA 1
ATOM 5778 C C . LEU A 1 726 ? -12.087 -16.273 10.935 1.00 98.75 726 LEU A C 1
ATOM 5780 O O . LEU A 1 726 ? -11.887 -17.419 11.343 1.00 98.75 726 LEU A O 1
ATOM 5784 N N . TYR A 1 727 ? -11.154 -15.321 10.960 1.00 98.75 727 TYR A N 1
ATOM 5785 C CA . TYR A 1 727 ? -9.854 -15.489 11.611 1.00 98.75 727 TYR A CA 1
ATOM 5786 C C . TYR A 1 727 ? -9.514 -14.352 12.576 1.00 98.75 727 TYR A C 1
ATOM 5788 O O . TYR A 1 727 ? -10.038 -13.241 12.482 1.00 98.75 727 TYR A O 1
ATOM 5796 N N . GLN A 1 728 ? -8.580 -14.651 13.474 1.00 98.50 728 GLN A N 1
ATOM 5797 C CA . GLN A 1 728 ? -7.776 -13.673 14.190 1.00 98.50 728 GLN A CA 1
ATOM 5798 C C . GLN A 1 728 ? -6.304 -13.963 13.896 1.00 98.50 728 GLN A C 1
ATOM 5800 O O . GLN A 1 728 ? -5.861 -15.096 14.056 1.00 98.50 728 GLN A O 1
ATOM 5805 N N . PHE A 1 729 ? -5.539 -12.966 13.462 1.00 98.06 729 PHE A N 1
ATOM 5806 C CA . PHE A 1 729 ? -4.095 -13.102 13.301 1.00 98.06 729 PHE A CA 1
ATOM 5807 C C . PHE A 1 729 ? -3.393 -12.621 14.573 1.00 98.06 729 PHE A C 1
ATOM 5809 O O . PHE A 1 729 ? -3.507 -11.454 14.950 1.00 98.06 729 PHE A O 1
ATOM 5816 N N . SER A 1 730 ? -2.700 -13.525 15.264 1.00 96.25 730 SER A N 1
ATOM 5817 C CA . SER A 1 730 ? -2.115 -13.268 16.587 1.00 96.25 730 SER A CA 1
ATOM 5818 C C . SER A 1 730 ? -0.638 -13.657 16.700 1.00 96.25 730 SER A C 1
ATOM 5820 O O . SER A 1 730 ? -0.063 -13.540 17.783 1.00 96.25 730 SER A O 1
ATOM 5822 N N . TYR A 1 731 ? -0.016 -14.092 15.601 1.00 94.62 731 TYR A N 1
ATOM 5823 C CA . TYR A 1 731 ? 1.416 -14.365 15.546 1.00 94.62 731 TYR A CA 1
ATOM 5824 C C . TYR A 1 731 ? 2.238 -13.067 15.592 1.00 94.62 731 TYR A C 1
ATOM 5826 O O . TYR A 1 731 ? 2.311 -12.324 14.614 1.00 94.62 731 TYR A O 1
ATOM 5834 N N . ASP A 1 732 ? 2.852 -12.800 16.741 1.00 89.00 732 ASP A N 1
ATOM 5835 C CA . ASP A 1 732 ? 3.683 -11.619 16.981 1.00 89.00 732 ASP A CA 1
ATOM 5836 C C . ASP A 1 732 ? 5.163 -11.928 16.694 1.00 89.00 732 ASP A C 1
ATOM 5838 O O . ASP A 1 732 ? 5.889 -12.448 17.542 1.00 89.00 732 ASP A O 1
ATOM 5842 N N . GLU A 1 733 ? 5.599 -11.642 15.464 1.00 83.12 733 GLU A N 1
ATOM 5843 C CA . GLU A 1 733 ? 6.995 -11.812 15.023 1.00 83.12 733 GLU A CA 1
ATOM 5844 C C . GLU A 1 733 ? 7.902 -10.642 15.430 1.00 83.12 733 GLU A C 1
ATOM 5846 O O . GLU A 1 733 ? 9.126 -10.759 15.348 1.00 83.12 733 GLU A O 1
ATOM 5851 N N . LYS A 1 734 ? 7.318 -9.517 15.860 1.00 75.44 734 LYS A N 1
ATOM 5852 C CA . LYS A 1 734 ? 8.023 -8.250 16.083 1.00 75.44 734 LYS A CA 1
ATOM 5853 C C . LYS A 1 734 ? 8.786 -7.748 14.859 1.00 75.44 734 LYS A C 1
ATOM 5855 O O . LYS A 1 734 ? 10.017 -7.643 14.834 1.00 75.44 734 LYS A O 1
ATOM 5860 N N . LEU A 1 735 ? 8.039 -7.527 13.780 1.00 67.31 735 LEU A N 1
ATOM 5861 C CA . LEU A 1 735 ? 8.584 -7.016 12.527 1.00 67.31 735 LEU A CA 1
ATOM 5862 C C . LEU A 1 735 ? 8.944 -5.542 12.710 1.00 67.31 735 LEU A C 1
ATOM 5864 O O . LEU A 1 735 ? 8.053 -4.702 12.629 1.00 67.31 735 LEU A O 1
ATOM 5868 N N . GLY A 1 736 ? 10.239 -5.252 12.880 1.00 53.66 736 GLY A N 1
ATOM 5869 C CA . GLY A 1 736 ? 10.798 -3.973 13.351 1.00 53.66 736 GLY A CA 1
ATOM 5870 C C . GLY A 1 736 ? 10.246 -2.666 12.758 1.00 53.66 736 GLY A C 1
ATOM 5871 O O . GLY A 1 736 ? 10.448 -1.604 13.344 1.00 53.66 736 GLY A O 1
ATOM 5872 N N . MET A 1 737 ? 9.546 -2.695 11.619 1.00 57.81 737 MET A N 1
ATOM 5873 C CA . MET A 1 737 ? 8.816 -1.541 11.088 1.00 57.81 737 MET A CA 1
ATOM 5874 C C . MET A 1 737 ? 7.573 -1.188 11.907 1.00 57.81 737 MET A C 1
ATOM 5876 O O . MET A 1 737 ? 7.272 -0.008 12.024 1.00 57.81 737 MET A O 1
ATOM 5880 N N . ILE A 1 738 ? 6.861 -2.159 12.477 1.00 54.62 738 ILE A N 1
ATOM 5881 C CA . ILE A 1 738 ? 5.680 -1.903 13.305 1.00 54.62 738 ILE A CA 1
ATOM 5882 C C . ILE A 1 738 ? 6.121 -1.250 14.609 1.00 54.62 738 ILE A C 1
ATOM 5884 O O . ILE A 1 738 ? 5.594 -0.202 14.950 1.00 54.62 738 ILE A O 1
ATOM 5888 N N . GLU A 1 739 ? 7.156 -1.757 15.278 1.00 58.31 739 GLU A N 1
ATOM 5889 C CA . GLU A 1 739 ? 7.732 -1.103 16.458 1.00 58.31 739 GLU A CA 1
ATOM 5890 C C . GLU A 1 739 ? 8.268 0.292 16.125 1.00 58.31 739 GLU A C 1
ATOM 5892 O O . GLU A 1 739 ? 8.070 1.229 16.897 1.00 58.31 739 GLU A O 1
ATOM 5897 N N . LYS A 1 740 ? 8.905 0.460 14.956 1.00 57.66 740 LYS A N 1
ATOM 5898 C CA . LYS A 1 740 ? 9.396 1.765 14.489 1.00 57.66 740 LYS A CA 1
ATOM 5899 C C . LYS A 1 740 ? 8.256 2.738 14.165 1.00 57.66 740 LYS A C 1
ATOM 5901 O O . LYS A 1 740 ? 8.355 3.909 14.516 1.00 57.66 740 LYS A O 1
ATOM 5906 N N . TYR A 1 741 ? 7.183 2.270 13.527 1.00 53.66 741 TYR A N 1
ATOM 5907 C CA . TYR A 1 741 ? 5.983 3.050 13.203 1.00 53.66 741 TYR A CA 1
ATOM 5908 C C . TYR A 1 741 ? 5.201 3.427 14.466 1.00 53.66 741 TYR A C 1
ATOM 5910 O O . TYR A 1 741 ? 4.652 4.522 14.568 1.00 53.66 741 TYR A O 1
ATOM 5918 N N . LEU A 1 742 ? 5.169 2.521 15.441 1.00 53.16 742 LEU A N 1
ATOM 5919 C CA . LEU A 1 742 ? 4.457 2.676 16.701 1.00 53.16 742 LEU A CA 1
ATOM 5920 C C . LEU A 1 742 ? 5.279 3.362 17.792 1.00 53.16 742 LEU A C 1
ATOM 5922 O O . LEU A 1 742 ? 4.700 3.710 18.813 1.00 53.16 742 LEU A O 1
ATOM 5926 N N . GLY A 1 743 ? 6.593 3.530 17.619 1.00 54.22 743 GLY A N 1
ATOM 5927 C CA . GLY A 1 743 ? 7.488 4.137 18.610 1.00 54.22 743 GLY A CA 1
ATOM 5928 C C . GLY A 1 743 ? 7.597 3.367 19.933 1.00 54.22 743 GLY A C 1
ATOM 5929 O O . GLY A 1 743 ? 8.074 3.918 20.923 1.00 54.22 743 GLY A O 1
ATOM 5930 N N . THR A 1 744 ? 7.134 2.113 19.993 1.00 57.41 744 THR A N 1
ATOM 5931 C CA . THR A 1 744 ? 7.031 1.342 21.241 1.00 57.41 744 THR A CA 1
ATOM 5932 C C . THR A 1 744 ? 7.072 -0.171 21.007 1.00 57.41 744 THR A C 1
ATOM 5934 O O . THR A 1 744 ? 6.794 -0.650 19.910 1.00 57.41 744 THR A O 1
ATOM 5937 N N . SER A 1 745 ? 7.397 -0.923 22.063 1.00 64.75 745 SER A N 1
ATOM 5938 C CA . SER A 1 745 ? 7.378 -2.390 22.121 1.00 64.75 745 SER A CA 1
ATOM 5939 C C . SER A 1 745 ? 6.197 -2.828 22.987 1.00 64.75 745 SER A C 1
ATOM 5941 O O . SER A 1 745 ? 6.340 -3.095 24.182 1.00 64.75 745 SER A O 1
ATOM 5943 N N . VAL A 1 746 ? 5.000 -2.819 22.400 1.00 71.25 746 VAL A N 1
ATOM 5944 C CA . VAL A 1 746 ? 3.785 -3.338 23.042 1.00 71.25 746 VAL A CA 1
ATOM 5945 C C . VAL A 1 746 ? 3.501 -4.716 22.452 1.00 71.25 746 VAL A C 1
ATOM 5947 O O . VAL A 1 746 ? 3.415 -4.810 21.230 1.00 71.25 746 VAL A O 1
ATOM 5950 N N . PRO A 1 747 ? 3.380 -5.778 23.273 1.00 80.31 747 PRO A N 1
ATOM 5951 C CA . PRO A 1 747 ? 3.027 -7.103 22.778 1.00 80.31 747 PRO A CA 1
ATOM 5952 C C . PRO A 1 747 ? 1.684 -7.084 22.055 1.00 80.31 747 PRO A C 1
ATOM 5954 O O . PRO A 1 747 ? 0.746 -6.436 22.519 1.00 80.31 747 PRO A O 1
ATOM 5957 N N . GLY A 1 748 ? 1.576 -7.844 20.971 1.00 86.25 748 GLY A N 1
ATOM 5958 C CA . GLY A 1 748 ? 0.356 -7.906 20.178 1.00 86.25 748 GLY A CA 1
ATOM 5959 C C . GLY A 1 748 ? 0.598 -7.570 18.718 1.00 86.25 748 GLY A C 1
ATOM 5960 O O . GLY A 1 748 ? 1.635 -7.040 18.332 1.00 86.25 748 GLY A O 1
ATOM 5961 N N . VAL A 1 749 ? -0.379 -7.911 17.882 1.00 90.50 749 VAL A N 1
ATOM 5962 C CA . VAL A 1 749 ? -0.248 -7.751 16.439 1.00 90.50 749 VAL A CA 1
ATOM 5963 C C . VAL A 1 749 ? -1.053 -6.548 15.980 1.00 90.50 749 VAL A C 1
ATOM 5965 O O . VAL A 1 749 ? -2.278 -6.546 16.091 1.00 90.50 749 VAL A O 1
ATOM 5968 N N . CYS A 1 750 ? -0.347 -5.533 15.482 1.00 88.50 750 CYS A N 1
ATOM 5969 C CA . CYS A 1 750 ? -0.922 -4.292 14.973 1.00 88.50 750 CYS A CA 1
ATOM 5970 C C . CYS A 1 750 ? -1.664 -4.502 13.646 1.00 88.50 750 CYS A C 1
ATOM 5972 O O . CYS A 1 750 ? -1.355 -5.407 12.871 1.00 88.50 750 CYS A O 1
ATOM 5974 N N . HIS A 1 751 ? -2.582 -3.585 13.348 1.00 91.50 751 HIS A N 1
ATOM 5975 C CA . HIS A 1 751 ? -3.253 -3.471 12.061 1.00 91.50 751 HIS A CA 1
ATOM 5976 C C . HIS A 1 751 ? -2.292 -3.546 10.865 1.00 91.50 751 HIS A C 1
ATOM 5978 O O . HIS A 1 751 ? -1.339 -2.768 10.780 1.00 91.50 751 HIS A O 1
ATOM 5984 N N . GLY A 1 752 ? -2.576 -4.448 9.921 1.00 88.56 752 GLY A N 1
ATOM 5985 C CA . GLY A 1 752 ? -1.826 -4.610 8.673 1.00 88.56 752 GLY A CA 1
ATOM 5986 C C . GLY A 1 752 ? -0.537 -5.427 8.793 1.00 88.56 752 GLY A C 1
ATOM 5987 O O . GLY A 1 752 ? 0.123 -5.655 7.779 1.00 88.56 752 GLY A O 1
ATOM 5988 N N . ALA A 1 753 ? -0.172 -5.901 9.986 1.00 88.69 753 ALA A N 1
ATOM 5989 C CA . ALA A 1 753 ? 1.020 -6.725 10.184 1.00 88.69 753 ALA A CA 1
ATOM 5990 C C . ALA A 1 753 ? 0.988 -8.033 9.382 1.00 88.69 753 ALA A C 1
ATOM 5992 O O . ALA A 1 753 ? 2.021 -8.527 8.935 1.00 88.69 753 ALA A O 1
ATOM 5993 N N . GLU A 1 754 ? -0.204 -8.587 9.168 1.00 92.12 754 GLU A N 1
ATOM 5994 C CA . GLU A 1 754 ? -0.410 -9.840 8.453 1.00 92.12 754 GLU A CA 1
ATOM 5995 C C . GLU A 1 754 ? -0.056 -9.743 6.956 1.00 92.12 754 GLU A C 1
ATOM 5997 O O . GLU A 1 754 ? 0.191 -10.765 6.317 1.00 92.12 754 GLU A O 1
ATOM 6002 N N . ILE A 1 755 ? 0.048 -8.527 6.394 1.00 92.88 755 ILE A N 1
ATOM 6003 C CA . ILE A 1 755 ? 0.513 -8.298 5.012 1.00 92.88 755 ILE A CA 1
ATOM 6004 C C . ILE A 1 755 ? 1.907 -8.901 4.821 1.00 92.88 755 ILE A C 1
ATOM 6006 O O . ILE A 1 755 ? 2.176 -9.519 3.791 1.00 92.88 755 ILE A O 1
ATOM 6010 N N . ALA A 1 756 ? 2.760 -8.799 5.844 1.00 91.44 756 ALA A N 1
ATOM 6011 C CA . ALA A 1 756 ? 4.105 -9.358 5.855 1.00 91.44 756 ALA A CA 1
ATOM 6012 C C . ALA A 1 756 ? 4.144 -10.887 5.735 1.00 91.44 756 ALA A C 1
ATOM 6014 O O . ALA A 1 756 ? 5.216 -11.450 5.558 1.00 91.44 756 ALA A O 1
ATOM 6015 N N . PHE A 1 757 ? 3.009 -11.572 5.878 1.00 94.75 757 PHE A N 1
ATOM 6016 C CA . PHE A 1 757 ? 2.905 -13.028 5.778 1.00 94.75 757 PHE A CA 1
ATOM 6017 C C . PHE A 1 757 ? 2.275 -13.485 4.462 1.00 94.75 757 PHE A C 1
ATOM 6019 O O . PHE A 1 757 ? 2.178 -14.683 4.210 1.00 94.75 757 PHE A O 1
ATOM 6026 N N . ILE A 1 758 ? 1.867 -12.535 3.618 1.00 96.00 758 ILE A N 1
ATOM 6027 C CA . ILE A 1 758 ? 1.319 -12.770 2.279 1.00 96.00 758 ILE A CA 1
ATOM 6028 C C . ILE A 1 758 ? 2.269 -12.226 1.210 1.00 96.00 758 ILE A C 1
ATOM 6030 O O . ILE A 1 758 ? 2.421 -12.843 0.158 1.00 96.00 758 ILE A O 1
ATOM 6034 N N . PHE A 1 759 ? 2.943 -11.110 1.494 1.00 95.00 759 PHE A N 1
ATOM 6035 C CA . PHE A 1 759 ? 3.887 -10.465 0.591 1.00 95.00 759 PHE A CA 1
ATOM 6036 C C . PHE A 1 759 ? 5.254 -10.271 1.238 1.00 95.00 759 PHE A C 1
ATOM 6038 O O . PHE A 1 759 ? 5.363 -9.943 2.424 1.00 95.00 759 PHE A O 1
ATOM 6045 N N . LYS A 1 760 ? 6.304 -10.412 0.426 1.00 90.69 760 LYS A N 1
ATOM 6046 C CA . LYS A 1 760 ? 7.674 -10.095 0.824 1.00 90.69 760 LYS A CA 1
ATOM 6047 C C . LYS A 1 760 ? 7.903 -8.585 0.683 1.00 90.69 760 LYS A C 1
ATOM 6049 O O . LYS A 1 760 ? 8.343 -8.106 -0.356 1.00 90.69 760 LYS A O 1
ATOM 6054 N N . GLY A 1 761 ? 7.567 -7.828 1.722 1.00 82.69 761 GLY A N 1
ATOM 6055 C CA . GLY A 1 761 ? 7.801 -6.382 1.765 1.00 82.69 761 GLY A CA 1
ATOM 6056 C C . GLY A 1 761 ? 9.233 -6.006 2.165 1.00 82.69 761 GLY A C 1
ATOM 6057 O O . GLY A 1 761 ? 9.948 -6.788 2.789 1.00 82.69 761 GLY A O 1
ATOM 6058 N N . PHE A 1 762 ? 9.630 -4.764 1.875 1.00 77.69 762 PHE A N 1
ATOM 6059 C CA . PHE A 1 762 ? 10.956 -4.206 2.196 1.00 77.69 762 PHE A CA 1
ATOM 6060 C C . PHE A 1 762 ? 11.295 -4.177 3.700 1.00 77.69 762 PHE A C 1
ATOM 6062 O O . PHE A 1 762 ? 12.447 -3.985 4.075 1.00 77.69 762 PHE A O 1
ATOM 6069 N N . PHE A 1 763 ? 10.288 -4.309 4.562 1.00 71.62 763 PHE A N 1
ATOM 6070 C CA . PHE A 1 763 ? 10.405 -4.260 6.021 1.00 71.62 763 PHE A CA 1
ATOM 6071 C C . PHE A 1 763 ? 10.708 -5.620 6.666 1.00 71.62 763 PHE A C 1
ATOM 6073 O O . PHE A 1 763 ? 10.841 -5.698 7.887 1.00 71.62 763 PHE A O 1
ATOM 6080 N N . VAL A 1 764 ? 10.796 -6.689 5.872 1.00 76.88 764 VAL A N 1
ATOM 6081 C CA . VAL A 1 764 ? 11.218 -8.014 6.336 1.00 76.88 764 VAL A CA 1
ATOM 6082 C C . VAL A 1 764 ? 12.733 -8.111 6.187 1.00 76.88 764 VAL A C 1
ATOM 6084 O O . VAL A 1 764 ? 13.258 -7.984 5.082 1.00 76.88 764 VAL A O 1
ATOM 6087 N N . SER A 1 765 ? 13.443 -8.324 7.293 1.00 74.19 765 SER A N 1
ATOM 6088 C CA . SER A 1 765 ? 14.899 -8.461 7.290 1.00 74.19 765 SER A CA 1
ATOM 6089 C C . SER A 1 765 ? 15.345 -9.817 6.728 1.00 74.19 765 SER A C 1
ATOM 6091 O O . SER A 1 765 ? 14.641 -10.822 6.842 1.00 74.19 765 SER A O 1
ATOM 6093 N N . GLU A 1 766 ? 16.527 -9.860 6.107 1.00 77.81 766 GLU A N 1
ATOM 6094 C CA . GLU A 1 766 ? 17.016 -11.056 5.403 1.00 77.81 766 GLU A CA 1
ATOM 6095 C C . GLU A 1 766 ? 17.195 -12.278 6.315 1.00 77.81 766 GLU A C 1
ATOM 6097 O O . GLU A 1 766 ? 16.956 -13.405 5.884 1.00 77.81 766 GLU A O 1
ATOM 6102 N N . ASP A 1 767 ? 17.536 -12.079 7.592 1.00 78.06 767 ASP A N 1
ATOM 6103 C CA . ASP A 1 767 ? 17.676 -13.159 8.577 1.00 78.06 767 ASP A CA 1
ATOM 6104 C C . ASP A 1 767 ? 16.372 -13.949 8.776 1.00 78.06 767 ASP A C 1
ATOM 6106 O O . ASP A 1 767 ? 16.398 -15.158 9.033 1.00 78.06 767 ASP A O 1
ATOM 6110 N N . LYS A 1 768 ? 15.221 -13.291 8.592 1.00 81.00 768 LYS A N 1
ATOM 6111 C CA . LYS A 1 768 ? 13.901 -13.917 8.709 1.00 81.00 768 LYS A CA 1
ATOM 6112 C C . LYS A 1 768 ? 13.587 -14.825 7.529 1.00 81.00 768 LYS A C 1
ATOM 6114 O O . LYS A 1 768 ? 12.833 -15.778 7.709 1.00 81.00 768 LYS A O 1
ATOM 6119 N N . LEU A 1 769 ? 14.195 -14.590 6.365 1.00 84.81 769 LEU A N 1
ATOM 6120 C CA . LEU A 1 769 ? 13.916 -15.302 5.112 1.00 84.81 769 LEU A CA 1
ATOM 6121 C C . LEU A 1 769 ? 14.514 -16.716 5.058 1.00 84.81 769 LEU A C 1
ATOM 6123 O O . LEU A 1 769 ? 14.306 -17.432 4.080 1.00 84.81 769 LEU A O 1
ATOM 6127 N N . ASN A 1 770 ? 15.215 -17.161 6.107 1.00 85.19 770 ASN A N 1
ATOM 6128 C CA . ASN A 1 770 ? 15.639 -18.552 6.229 1.00 85.19 770 ASN A CA 1
ATOM 6129 C C . ASN A 1 770 ? 14.410 -19.490 6.169 1.00 85.19 770 ASN A C 1
ATOM 6131 O O . ASN A 1 770 ? 13.537 -19.374 7.031 1.00 85.19 770 ASN A O 1
ATOM 6135 N N . PRO A 1 771 ? 14.346 -20.466 5.237 1.00 83.25 771 PRO A N 1
ATOM 6136 C CA . PRO A 1 771 ? 13.188 -21.355 5.083 1.00 83.25 771 PRO A CA 1
ATOM 6137 C C . PRO A 1 771 ? 12.785 -22.128 6.349 1.00 83.25 771 PRO A C 1
ATOM 6139 O O . PRO A 1 771 ? 11.632 -22.529 6.492 1.00 83.25 771 PRO A O 1
ATOM 6142 N N . ASN A 1 772 ? 13.720 -22.339 7.280 1.00 85.06 772 ASN A N 1
ATOM 6143 C CA . ASN A 1 772 ? 13.476 -23.057 8.531 1.00 85.06 772 ASN A CA 1
ATOM 6144 C C . ASN A 1 772 ? 13.054 -22.149 9.699 1.00 85.06 772 ASN A C 1
ATOM 6146 O O . ASN A 1 772 ? 12.766 -22.667 10.786 1.00 85.06 772 ASN A O 1
ATOM 6150 N N . SER A 1 773 ? 13.022 -20.825 9.509 1.00 89.44 773 SER A N 1
ATOM 6151 C CA . SER A 1 773 ? 12.653 -19.872 10.557 1.00 89.44 773 SER A CA 1
ATOM 6152 C C . SER A 1 773 ? 11.181 -20.037 10.981 1.00 89.44 773 SER A C 1
ATOM 6154 O O . SER A 1 773 ? 10.341 -20.446 10.171 1.00 89.44 773 SER A O 1
ATOM 6156 N N . PRO A 1 774 ? 10.824 -19.728 12.244 1.00 90.56 774 PRO A N 1
ATOM 6157 C CA . PRO A 1 774 ? 9.424 -19.682 12.679 1.00 90.56 774 PRO A CA 1
ATOM 6158 C C . PRO A 1 774 ? 8.564 -18.765 11.799 1.00 90.56 774 PRO A C 1
ATOM 6160 O O . PRO A 1 774 ? 7.481 -19.164 11.375 1.00 90.56 774 PRO A O 1
ATOM 6163 N N . TYR A 1 775 ? 9.105 -17.602 11.425 1.00 91.50 775 TYR A N 1
ATOM 6164 C CA . TYR A 1 775 ? 8.482 -16.671 10.490 1.00 91.50 775 TYR A CA 1
ATOM 6165 C C . TYR A 1 775 ? 8.116 -17.338 9.156 1.00 91.50 775 TYR A C 1
ATOM 6167 O O . TYR A 1 775 ? 6.943 -17.344 8.787 1.00 91.50 775 TYR A O 1
ATOM 6175 N N . MET A 1 776 ? 9.072 -17.970 8.459 1.00 92.38 776 MET A N 1
ATOM 6176 C CA . MET A 1 776 ? 8.810 -18.593 7.151 1.00 92.38 776 MET A CA 1
ATOM 6177 C C . MET A 1 776 ? 7.858 -19.789 7.237 1.00 92.38 776 MET A C 1
ATOM 6179 O O . MET A 1 776 ? 7.095 -20.044 6.299 1.00 92.38 776 MET A O 1
ATOM 6183 N N . LYS A 1 777 ? 7.829 -20.502 8.370 1.00 93.44 777 LYS A N 1
ATOM 6184 C CA . LYS A 1 777 ? 6.810 -21.532 8.626 1.00 93.44 777 LYS A CA 1
ATOM 6185 C C . LYS A 1 777 ? 5.414 -20.919 8.712 1.00 93.44 777 LYS A C 1
ATOM 6187 O O . LYS A 1 777 ? 4.487 -21.455 8.107 1.00 93.44 777 LYS A O 1
ATOM 6192 N N . THR A 1 778 ? 5.259 -19.795 9.408 1.00 95.56 778 THR A N 1
ATOM 6193 C CA . THR A 1 778 ? 3.981 -19.073 9.482 1.00 95.56 778 THR A CA 1
ATOM 6194 C C . THR A 1 778 ? 3.589 -18.474 8.129 1.00 95.56 778 THR A C 1
ATOM 6196 O O . THR A 1 778 ? 2.438 -18.633 7.727 1.00 95.56 778 THR A O 1
ATOM 6199 N N . VAL A 1 779 ? 4.531 -17.888 7.376 1.00 95.81 779 VAL A N 1
ATOM 6200 C CA . VAL A 1 779 ? 4.314 -17.436 5.984 1.00 95.81 779 VAL A CA 1
ATOM 6201 C C . VAL A 1 779 ? 3.751 -18.581 5.143 1.00 95.81 779 VAL A C 1
ATOM 6203 O O . VAL A 1 779 ? 2.708 -18.434 4.511 1.00 95.81 779 VAL A O 1
ATOM 6206 N N . SER A 1 780 ? 4.382 -19.757 5.203 1.00 96.12 780 SER A N 1
ATOM 6207 C CA . SER A 1 780 ? 3.944 -20.937 4.449 1.00 96.12 780 SER A CA 1
ATOM 6208 C C . SER A 1 780 ? 2.528 -21.383 4.835 1.00 96.12 780 SER A C 1
ATOM 6210 O O . SER A 1 780 ? 1.740 -21.745 3.965 1.00 96.12 780 SER A O 1
ATOM 6212 N N . LYS A 1 781 ? 2.169 -21.328 6.127 1.00 97.69 781 LYS A N 1
ATOM 6213 C CA . LYS A 1 781 ? 0.805 -21.627 6.598 1.00 97.69 781 LYS A CA 1
ATOM 6214 C C . LYS A 1 781 ? -0.212 -20.625 6.035 1.00 97.69 781 LYS A C 1
ATOM 6216 O O . LYS A 1 781 ? -1.221 -21.041 5.473 1.00 97.69 781 LYS A O 1
ATOM 6221 N N . VAL A 1 782 ? 0.053 -19.322 6.157 1.00 98.12 782 VAL A N 1
ATOM 6222 C CA . VAL A 1 782 ? -0.857 -18.249 5.712 1.00 98.12 782 VAL A CA 1
ATOM 6223 C C . VAL A 1 782 ? -1.054 -18.282 4.199 1.00 98.12 782 VAL A C 1
ATOM 6225 O O . VAL A 1 782 ? -2.188 -18.361 3.729 1.00 98.12 782 VAL A O 1
ATOM 6228 N N . VAL A 1 783 ? 0.034 -18.302 3.431 1.00 98.12 783 VAL A N 1
ATOM 6229 C CA . VAL A 1 783 ? -0.013 -18.363 1.964 1.00 98.12 783 VAL A CA 1
ATOM 6230 C C . VAL A 1 783 ? -0.806 -19.570 1.484 1.00 98.12 783 VAL A C 1
ATOM 6232 O O . VAL A 1 783 ? -1.673 -19.429 0.621 1.00 98.12 783 VAL A O 1
ATOM 6235 N N . LYS A 1 784 ? -0.589 -20.737 2.096 1.00 98.25 784 LYS A N 1
ATOM 6236 C CA . LYS A 1 784 ? -1.310 -21.957 1.742 1.00 98.25 784 LYS A CA 1
ATOM 6237 C C . LYS A 1 784 ? -2.805 -21.867 2.038 1.00 98.25 784 LYS A C 1
ATOM 6239 O O . LYS A 1 784 ? -3.604 -22.272 1.198 1.00 98.25 784 LYS A O 1
ATOM 6244 N N . LEU A 1 785 ? -3.207 -21.313 3.186 1.00 98.69 785 LEU A N 1
ATOM 6245 C CA . LEU A 1 785 ? -4.624 -21.094 3.515 1.00 98.69 785 LEU A CA 1
ATOM 6246 C C . LEU A 1 785 ? -5.304 -20.177 2.482 1.00 98.69 785 LEU A C 1
ATOM 6248 O O . LEU A 1 785 ? -6.391 -20.495 1.994 1.00 98.69 785 LEU A O 1
ATOM 6252 N N . TRP A 1 786 ? -4.651 -19.071 2.111 1.00 98.75 786 TRP A N 1
ATOM 6253 C CA . TRP A 1 786 ? -5.171 -18.105 1.138 1.00 98.75 786 TRP A CA 1
ATOM 6254 C C . TRP A 1 786 ? -5.237 -18.699 -0.275 1.00 98.75 786 TRP A C 1
ATOM 6256 O O . TRP A 1 786 ? -6.261 -18.571 -0.950 1.00 98.75 786 TRP A O 1
ATOM 6266 N N . ALA A 1 787 ? -4.189 -19.399 -0.711 1.00 98.62 787 ALA A N 1
ATOM 6267 C CA . ALA A 1 787 ? -4.144 -20.045 -2.018 1.00 98.62 787 ALA A CA 1
ATOM 6268 C C . ALA A 1 787 ? -5.146 -21.203 -2.124 1.00 98.62 787 ALA A C 1
ATOM 6270 O O . ALA A 1 787 ? -5.842 -21.317 -3.132 1.00 98.62 787 ALA A O 1
ATOM 6271 N N . ASN A 1 788 ? -5.284 -22.032 -1.084 1.00 98.69 788 ASN A N 1
ATOM 6272 C CA . ASN A 1 788 ? -6.312 -23.072 -1.028 1.00 98.69 788 ASN A CA 1
ATOM 6273 C C . ASN A 1 788 ? -7.710 -22.471 -1.118 1.00 98.69 788 ASN A C 1
ATOM 6275 O O . ASN A 1 788 ? -8.542 -22.950 -1.887 1.00 98.69 788 ASN A O 1
ATOM 6279 N N . PHE A 1 789 ? -7.971 -21.391 -0.383 1.00 98.88 789 PHE A N 1
ATOM 6280 C CA . PHE A 1 789 ? -9.252 -20.717 -0.489 1.00 98.88 789 PHE A CA 1
ATOM 6281 C C . PHE A 1 789 ? -9.493 -20.182 -1.903 1.00 98.88 789 PHE A C 1
ATOM 6283 O O . PHE A 1 789 ? -10.576 -20.400 -2.440 1.00 98.88 789 PHE A O 1
ATOM 6290 N N . ALA A 1 790 ? -8.494 -19.577 -2.548 1.00 98.69 790 ALA A N 1
ATOM 6291 C CA . ALA A 1 790 ? -8.623 -19.123 -3.929 1.00 98.69 790 ALA A CA 1
ATOM 6292 C C . ALA A 1 790 ? -8.919 -20.277 -4.906 1.00 98.69 790 ALA A C 1
ATOM 6294 O O . ALA A 1 790 ? -9.792 -20.145 -5.764 1.00 98.69 790 ALA A O 1
ATOM 6295 N N . LYS A 1 791 ? -8.249 -21.424 -4.730 1.00 98.12 791 LYS A N 1
ATOM 6296 C CA . LYS A 1 791 ? -8.407 -22.629 -5.559 1.00 98.12 791 LYS A CA 1
ATOM 6297 C C . LYS A 1 791 ? -9.756 -23.318 -5.357 1.00 98.12 791 LYS A C 1
ATOM 6299 O O . LYS A 1 791 ? -10.425 -23.668 -6.328 1.00 98.12 791 LYS A O 1
ATOM 6304 N N . PHE A 1 792 ? -10.176 -23.484 -4.105 1.00 97.81 792 PHE A N 1
ATOM 6305 C CA . PHE A 1 792 ? -11.239 -24.422 -3.732 1.00 97.81 792 PHE A CA 1
ATOM 6306 C C . PHE A 1 792 ? -12.453 -23.761 -3.071 1.00 97.81 792 PHE A C 1
ATOM 6308 O O . PHE A 1 792 ? -13.527 -24.347 -3.040 1.00 97.81 792 PHE A O 1
ATOM 6315 N N . GLY A 1 793 ? -12.336 -22.531 -2.568 1.00 98.06 793 GLY A N 1
ATOM 6316 C CA . GLY A 1 793 ? -13.365 -21.889 -1.730 1.00 98.06 793 GLY A CA 1
ATOM 6317 C C . GLY A 1 793 ? -13.396 -22.404 -0.297 1.00 98.06 793 GLY A C 1
ATOM 6318 O O . GLY A 1 793 ? -14.286 -22.038 0.462 1.00 98.06 793 GLY A O 1
ATOM 6319 N N . ASN A 1 794 ? -12.415 -23.229 0.060 1.00 98.38 794 ASN A N 1
ATOM 6320 C CA . ASN A 1 794 ? -12.197 -23.782 1.383 1.00 98.38 794 ASN A CA 1
ATOM 6321 C C . ASN A 1 794 ? -10.688 -23.673 1.684 1.00 98.38 794 ASN A C 1
ATOM 6323 O O . ASN A 1 794 ? -9.895 -24.169 0.881 1.00 98.38 794 ASN A O 1
ATOM 6327 N N . PRO A 1 795 ? -10.272 -23.022 2.786 1.00 98.25 795 PRO A N 1
ATOM 6328 C CA . PRO A 1 795 ? -8.854 -22.857 3.121 1.00 98.25 795 PRO A CA 1
ATOM 6329 C C . PRO A 1 795 ? -8.174 -24.170 3.559 1.00 98.25 795 PRO A C 1
ATOM 6331 O O . PRO A 1 795 ? -6.955 -24.308 3.446 1.00 98.25 795 PRO A O 1
ATOM 6334 N N . THR A 1 796 ? -8.950 -25.162 4.010 1.00 97.94 796 THR A N 1
ATOM 6335 C CA . THR A 1 796 ? -8.483 -26.496 4.425 1.00 97.94 796 THR A CA 1
ATOM 6336 C C . THR A 1 796 ? -9.343 -27.582 3.758 1.00 97.94 796 THR A C 1
ATOM 6338 O O . THR A 1 796 ? -10.138 -28.245 4.430 1.00 97.94 796 THR A O 1
ATOM 6341 N N . PRO A 1 797 ? -9.257 -27.748 2.422 1.00 96.25 797 PRO A N 1
ATOM 6342 C CA . PRO A 1 797 ? -10.120 -28.668 1.672 1.00 96.25 797 PRO A CA 1
ATOM 6343 C C . PRO A 1 797 ? -9.832 -30.140 1.995 1.00 96.25 797 PRO A C 1
ATOM 6345 O O . PRO A 1 797 ? -10.713 -30.989 1.888 1.00 96.25 797 PRO A O 1
ATOM 6348 N N . THR A 1 798 ? -8.599 -30.435 2.401 1.00 93.31 798 THR A N 1
ATOM 6349 C CA . THR A 1 798 ? -8.110 -31.752 2.802 1.00 93.31 798 THR A CA 1
ATOM 6350 C C . THR A 1 798 ? -7.243 -31.609 4.047 1.00 93.31 798 THR A C 1
ATOM 6352 O O . THR A 1 798 ? -6.756 -30.518 4.353 1.00 93.31 798 THR A O 1
ATOM 6355 N N . GLN A 1 799 ? -7.017 -32.714 4.758 1.00 92.38 799 GLN A N 1
ATOM 6356 C CA . GLN A 1 799 ? -6.060 -32.727 5.857 1.00 92.38 799 GLN A CA 1
ATOM 6357 C C . GLN A 1 799 ? -4.652 -32.453 5.321 1.00 92.38 799 GLN A C 1
ATOM 6359 O O . GLN A 1 799 ? -4.220 -33.078 4.353 1.00 92.38 799 GLN A O 1
ATOM 6364 N N . ASP A 1 800 ? -3.951 -31.517 5.954 1.00 94.94 800 ASP A N 1
ATOM 6365 C CA . ASP A 1 800 ? -2.636 -31.068 5.517 1.00 94.94 800 ASP A CA 1
ATOM 6366 C C . ASP A 1 800 ? -1.648 -31.058 6.692 1.00 94.94 800 ASP A C 1
ATOM 6368 O O . ASP A 1 800 ? -1.938 -30.413 7.702 1.00 94.94 800 ASP A O 1
ATOM 6372 N N . PRO A 1 801 ? -0.487 -31.733 6.595 1.00 94.00 801 PRO A N 1
ATOM 6373 C CA . PRO A 1 801 ? 0.473 -31.800 7.697 1.00 94.00 801 PRO A CA 1
ATOM 6374 C C . PRO A 1 801 ? 1.061 -30.447 8.116 1.00 94.00 801 PRO A C 1
ATOM 6376 O O . PRO A 1 801 ? 1.420 -30.288 9.278 1.00 94.00 801 PRO A O 1
ATOM 6379 N N . LEU A 1 802 ? 1.168 -29.475 7.197 1.00 93.94 802 LEU A N 1
ATOM 6380 C CA . LEU A 1 802 ? 1.691 -28.142 7.521 1.00 93.94 802 LEU A CA 1
ATOM 6381 C C . LEU A 1 802 ? 0.667 -27.326 8.314 1.00 93.94 802 LEU A C 1
ATOM 6383 O O . LEU A 1 802 ? 1.034 -26.597 9.236 1.00 93.94 802 LEU A O 1
ATOM 6387 N N . LEU A 1 803 ? -0.606 -27.424 7.926 1.00 96.75 803 LEU A N 1
ATOM 6388 C CA . LEU A 1 803 ? -1.687 -26.665 8.554 1.00 96.75 803 LEU A CA 1
ATOM 6389 C C . LEU A 1 803 ? -2.145 -27.318 9.861 1.00 96.75 803 LEU A C 1
ATOM 6391 O O . LEU A 1 803 ? -2.443 -26.615 10.819 1.00 96.75 803 LEU A O 1
ATOM 6395 N N . ASN A 1 804 ? -2.196 -28.653 9.894 1.00 95.56 804 ASN A N 1
ATOM 6396 C CA . ASN A 1 804 ? -2.605 -29.467 11.041 1.00 95.56 804 ASN A CA 1
ATOM 6397 C C . ASN A 1 804 ? -3.921 -29.005 11.707 1.00 95.56 804 ASN A C 1
ATOM 6399 O O . ASN A 1 804 ? -4.119 -29.143 12.912 1.00 95.56 804 ASN A O 1
ATOM 6403 N N . VAL A 1 805 ? -4.835 -28.441 10.915 1.00 96.88 805 VAL A N 1
ATOM 6404 C CA . VAL A 1 805 ? -6.132 -27.930 11.363 1.00 96.88 805 VAL A CA 1
ATOM 6405 C C . VAL A 1 805 ? -7.152 -28.081 10.239 1.00 96.88 805 VAL A C 1
ATOM 6407 O O . VAL A 1 805 ? -6.799 -28.030 9.060 1.00 96.88 805 VAL A O 1
ATOM 6410 N N . ILE A 1 806 ? -8.422 -28.235 10.605 1.00 97.19 806 ILE A N 1
ATOM 6411 C CA . ILE A 1 806 ? -9.552 -28.037 9.697 1.00 97.19 806 ILE A CA 1
ATOM 6412 C C . ILE A 1 806 ? -10.247 -26.746 10.116 1.00 97.19 806 ILE A C 1
ATOM 6414 O O . ILE A 1 806 ? -10.764 -26.637 11.230 1.00 97.19 806 ILE A O 1
ATOM 6418 N N . TRP A 1 807 ? -10.236 -25.757 9.230 1.00 97.88 807 TRP A N 1
ATOM 6419 C CA . TRP A 1 807 ? -10.893 -24.481 9.449 1.00 97.88 807 TRP A CA 1
ATOM 6420 C C . TRP A 1 807 ? -12.350 -24.593 9.012 1.00 97.88 807 TRP A C 1
ATOM 6422 O O . TRP A 1 807 ? -12.674 -24.501 7.832 1.00 97.88 807 TRP A O 1
ATOM 6432 N N . ASN A 1 808 ? -13.238 -24.825 9.975 1.00 96.00 808 ASN A N 1
ATOM 6433 C CA . ASN A 1 808 ? -14.673 -24.912 9.708 1.00 96.00 808 ASN A CA 1
ATOM 6434 C C . ASN A 1 808 ? -15.270 -23.514 9.457 1.00 96.00 808 ASN A C 1
ATOM 6436 O O . ASN A 1 808 ? -14.885 -22.573 10.159 1.00 96.00 808 ASN A O 1
ATOM 6440 N N . PRO A 1 809 ? -16.217 -23.364 8.513 1.00 96.75 809 PRO A N 1
ATOM 6441 C CA . PRO A 1 809 ? -16.942 -22.113 8.335 1.00 96.75 809 PRO A CA 1
ATOM 6442 C C . PRO A 1 809 ? -17.849 -21.830 9.539 1.00 96.75 809 PRO A C 1
ATOM 6444 O O . PRO A 1 809 ? -18.203 -22.731 10.301 1.00 96.75 809 PRO A O 1
ATOM 6447 N N . ILE A 1 810 ? -18.238 -20.569 9.674 1.00 96.00 810 ILE A N 1
ATOM 6448 C CA . ILE A 1 810 ? -19.172 -20.080 10.684 1.00 96.00 810 ILE A CA 1
ATOM 6449 C C . ILE A 1 810 ? -20.582 -20.559 10.366 1.00 96.00 810 ILE A C 1
ATOM 6451 O O . ILE A 1 810 ? -20.990 -20.611 9.205 1.00 96.00 810 ILE A O 1
ATOM 6455 N N . THR A 1 811 ? -21.348 -20.850 11.414 1.00 93.44 811 THR A N 1
ATOM 6456 C CA . THR A 1 811 ? -22.782 -21.149 11.324 1.00 93.44 811 THR A CA 1
ATOM 6457 C C . THR A 1 811 ? -23.573 -20.258 12.277 1.00 93.44 811 THR A C 1
ATOM 6459 O O . THR A 1 811 ? -22.998 -19.637 13.169 1.00 93.44 811 THR A O 1
ATOM 6462 N N . GLU A 1 812 ? -24.903 -20.209 12.138 1.00 88.44 812 GLU A N 1
ATOM 6463 C CA . GLU A 1 812 ? -25.756 -19.412 13.039 1.00 88.44 812 GLU A CA 1
ATOM 6464 C C . GLU A 1 812 ? -25.605 -19.808 14.518 1.00 88.44 812 GLU A C 1
ATOM 6466 O O . GLU A 1 812 ? -25.778 -18.971 15.402 1.00 88.44 812 GLU A O 1
ATOM 6471 N N . ASN A 1 813 ? -25.258 -21.071 14.784 1.00 87.31 813 ASN A N 1
ATOM 6472 C CA . ASN A 1 813 ? -25.130 -21.616 16.136 1.00 87.31 813 ASN A CA 1
ATOM 6473 C C . ASN A 1 813 ? -23.684 -21.623 16.652 1.00 87.31 813 ASN A C 1
ATOM 6475 O O . ASN A 1 813 ? -23.464 -21.744 17.856 1.00 87.31 813 ASN A O 1
ATOM 6479 N N . GLU A 1 814 ? -22.693 -21.518 15.763 1.00 90.44 814 GLU A N 1
ATOM 6480 C CA . GLU A 1 814 ? -21.277 -21.598 16.115 1.00 90.44 814 GLU A CA 1
ATOM 6481 C C . GLU A 1 814 ? -20.481 -20.469 15.450 1.00 90.44 814 GLU A C 1
ATOM 6483 O O . GLU A 1 814 ? -20.102 -20.558 14.284 1.00 90.44 814 GLU A O 1
ATOM 6488 N N . MET A 1 815 ? -20.183 -19.424 16.231 1.00 92.06 815 MET A N 1
ATOM 6489 C CA . MET A 1 815 ? -19.342 -18.284 15.840 1.00 92.06 815 MET A CA 1
ATOM 6490 C C . MET A 1 815 ? -17.860 -18.594 16.087 1.00 92.06 815 MET A C 1
ATOM 6492 O O . MET A 1 815 ? -17.198 -17.998 16.942 1.00 92.06 815 MET A O 1
ATOM 6496 N N . ASN A 1 816 ? -17.356 -19.602 15.386 1.00 95.56 816 ASN A N 1
ATOM 6497 C CA . ASN A 1 816 ? -15.968 -20.042 15.449 1.00 95.56 816 ASN A CA 1
ATOM 6498 C C . ASN A 1 816 ? -15.037 -19.145 14.614 1.00 95.56 816 ASN A C 1
ATOM 6500 O O . ASN A 1 816 ? -15.445 -18.512 13.643 1.00 95.56 816 ASN A O 1
ATOM 6504 N N . TYR A 1 817 ? -13.760 -19.105 14.984 1.00 98.19 817 TYR A N 1
ATOM 6505 C CA . TYR A 1 817 ? -12.718 -18.440 14.207 1.00 98.19 817 TYR A CA 1
ATOM 6506 C C . TYR A 1 817 ? -11.398 -19.204 14.283 1.00 98.19 817 TYR A C 1
ATOM 6508 O O . TYR A 1 817 ? -11.142 -19.903 15.264 1.00 98.19 817 TYR A O 1
ATOM 6516 N N . LEU A 1 818 ? -10.561 -19.074 13.256 1.00 98.69 818 LEU A N 1
ATOM 6517 C CA . LEU A 1 818 ? -9.200 -19.597 13.281 1.00 98.69 818 LEU A CA 1
ATOM 6518 C C . LEU A 1 818 ? -8.261 -18.563 13.900 1.00 98.69 818 LEU A C 1
ATOM 6520 O O . LEU A 1 818 ? -8.120 -17.459 13.382 1.00 98.69 818 LEU A O 1
ATOM 6524 N N . ASP A 1 819 ? -7.603 -18.922 14.992 1.00 98.50 819 ASP A N 1
ATOM 6525 C CA . ASP A 1 819 ? -6.480 -18.163 15.525 1.00 98.50 819 ASP A CA 1
ATOM 6526 C C . ASP A 1 819 ? -5.199 -18.577 14.798 1.00 98.50 819 ASP A C 1
ATOM 6528 O O . ASP A 1 819 ? -4.771 -19.734 14.870 1.00 98.50 819 ASP A O 1
ATOM 6532 N N . ILE A 1 820 ? -4.616 -17.633 14.066 1.00 98.31 820 ILE A N 1
ATOM 6533 C CA . ILE A 1 820 ? -3.382 -17.810 13.305 1.00 98.31 820 ILE A CA 1
ATOM 6534 C C . ILE A 1 820 ? -2.227 -17.331 14.186 1.00 98.31 820 ILE A C 1
ATOM 6536 O O . ILE A 1 820 ? -1.910 -16.139 14.233 1.00 98.31 820 ILE A O 1
ATOM 6540 N N . ASN A 1 821 ? -1.622 -18.280 14.899 1.00 95.00 821 ASN A N 1
ATOM 6541 C CA . ASN A 1 821 ? -0.418 -18.105 15.708 1.00 95.00 821 ASN A CA 1
ATOM 6542 C C . ASN A 1 821 ? 0.661 -19.119 15.257 1.00 95.00 821 ASN A C 1
ATOM 6544 O O . ASN A 1 821 ? 0.552 -19.708 14.180 1.00 95.00 821 ASN A O 1
ATOM 6548 N N . ASN A 1 822 ? 1.672 -19.370 16.097 1.00 88.69 822 ASN A N 1
ATOM 6549 C CA . ASN A 1 822 ? 2.622 -20.478 15.970 1.00 88.69 822 ASN A CA 1
ATOM 6550 C C . ASN A 1 822 ? 1.914 -21.782 15.583 1.00 88.69 822 ASN A C 1
ATOM 6552 O O . ASN A 1 822 ? 2.318 -22.454 14.634 1.00 88.69 822 ASN A O 1
ATOM 6556 N N . GLU A 1 823 ? 0.816 -22.088 16.277 1.00 93.69 823 GLU A N 1
ATOM 6557 C CA . GLU A 1 823 ? -0.103 -23.174 15.952 1.00 93.69 823 GLU A CA 1
ATOM 6558 C C . GLU A 1 823 ? -1.454 -22.619 15.504 1.00 93.69 823 GLU A C 1
ATOM 6560 O O . GLU A 1 823 ? -1.975 -21.665 16.087 1.00 93.69 823 GLU A O 1
ATOM 6565 N N . LEU A 1 824 ? -2.036 -23.239 14.476 1.00 98.06 824 LEU A N 1
ATOM 6566 C CA . LEU A 1 824 ? -3.352 -22.868 13.967 1.00 98.06 824 LEU A CA 1
ATOM 6567 C C . LEU A 1 824 ? -4.428 -23.510 14.845 1.00 98.06 824 LEU A C 1
ATOM 6569 O O . LEU A 1 824 ? -4.517 -24.734 14.919 1.00 98.06 824 LEU A O 1
ATOM 6573 N N . THR A 1 825 ? -5.248 -22.698 15.515 1.00 97.94 825 THR A N 1
ATOM 6574 C CA . THR A 1 825 ? -6.208 -23.206 16.510 1.00 97.94 825 THR A CA 1
ATOM 6575 C C . THR A 1 825 ? -7.608 -22.657 16.275 1.00 97.94 825 THR A C 1
ATOM 6577 O O . THR A 1 825 ? -7.804 -21.447 16.216 1.00 97.94 825 THR A O 1
ATOM 6580 N N . MET A 1 826 ? -8.614 -23.531 16.203 1.00 97.94 826 MET A N 1
ATOM 6581 C CA . MET A 1 826 ? -10.014 -23.098 16.183 1.00 97.94 826 MET A CA 1
ATOM 6582 C C . MET A 1 826 ? -10.448 -22.611 17.571 1.00 97.94 826 MET A C 1
ATOM 6584 O O . MET A 1 826 ? -10.357 -23.344 18.556 1.00 97.94 826 MET A O 1
ATOM 6588 N N . LYS A 1 827 ? -10.957 -21.382 17.639 1.00 97.62 827 LYS A N 1
ATOM 6589 C CA . LYS A 1 827 ? -11.519 -20.737 18.833 1.00 97.62 827 LYS A CA 1
ATOM 6590 C C . LYS A 1 827 ? -12.975 -20.330 18.581 1.00 97.62 827 LYS A C 1
ATOM 6592 O O . LYS A 1 827 ? -13.495 -20.496 17.477 1.00 97.62 827 LYS A O 1
ATOM 6597 N N . LYS A 1 828 ? -13.664 -19.846 19.617 1.00 95.94 828 LYS A N 1
ATOM 6598 C CA . LYS A 1 828 ? -15.073 -19.421 19.563 1.00 95.94 828 LYS A CA 1
ATOM 6599 C C . LYS A 1 828 ? -15.236 -18.021 20.145 1.00 95.94 828 LYS A C 1
ATOM 6601 O O . LYS A 1 828 ? -14.452 -17.623 20.999 1.00 95.94 828 LYS A O 1
ATOM 6606 N N . ASP A 1 829 ? -16.273 -17.322 19.694 1.00 92.31 829 ASP A N 1
ATOM 6607 C CA . ASP A 1 829 ? -16.758 -16.059 20.255 1.00 92.31 829 ASP A CA 1
ATOM 6608 C C . ASP A 1 829 ? -15.681 -14.955 20.354 1.00 92.31 829 ASP A C 1
ATOM 6610 O O . ASP A 1 829 ? -15.349 -14.470 21.439 1.00 92.31 829 ASP A O 1
ATOM 6614 N N . LEU A 1 830 ? -15.139 -14.538 19.202 1.00 95.12 830 LEU A N 1
ATOM 6615 C CA . LEU A 1 830 ? -14.147 -13.459 19.107 1.00 95.12 830 LEU A CA 1
ATOM 6616 C C . LEU A 1 830 ? -14.603 -12.200 19.873 1.00 95.12 830 LEU A C 1
ATOM 6618 O O . LEU A 1 830 ? -15.626 -11.606 19.536 1.00 95.12 830 LEU A O 1
ATOM 6622 N N . ALA A 1 831 ? -13.825 -11.796 20.885 1.00 95.25 831 ALA A N 1
ATOM 6623 C CA . ALA A 1 831 ? -14.051 -10.604 21.715 1.00 95.25 831 ALA A CA 1
ATOM 6624 C C . ALA A 1 831 ? -15.456 -10.497 22.359 1.00 95.25 831 ALA A C 1
ATOM 6626 O O . ALA A 1 831 ? -15.947 -9.390 22.587 1.00 95.25 831 ALA A O 1
ATOM 6627 N N . LYS A 1 832 ? -16.077 -11.640 22.694 1.00 94.94 832 LYS A N 1
ATOM 6628 C CA . LYS A 1 832 ? -17.469 -11.770 23.171 1.00 94.94 832 LYS A CA 1
ATOM 6629 C C . LYS A 1 832 ? -17.951 -10.681 24.132 1.00 94.94 832 LYS A C 1
ATOM 6631 O O . LYS A 1 832 ? -18.982 -10.061 23.889 1.00 94.94 832 LYS A O 1
ATOM 6636 N N . GLU A 1 833 ? -17.232 -10.475 25.235 1.00 96.62 833 GLU A N 1
ATOM 6637 C CA . GLU A 1 833 ? -17.637 -9.537 26.290 1.00 96.62 833 GLU A CA 1
ATOM 6638 C C . GLU A 1 833 ? -17.635 -8.089 25.792 1.00 96.62 833 GLU A C 1
ATOM 6640 O O . GLU A 1 833 ? -18.538 -7.317 26.107 1.00 96.62 833 GLU A O 1
ATOM 6645 N N . ARG A 1 834 ? -16.650 -7.730 24.960 1.00 97.00 834 ARG A N 1
ATOM 6646 C CA . ARG A 1 834 ? -16.512 -6.373 24.429 1.00 97.00 834 ARG A CA 1
ATOM 6647 C C . ARG A 1 834 ? -17.550 -6.084 23.355 1.00 97.00 834 ARG A C 1
ATOM 6649 O O . ARG A 1 834 ? -18.164 -5.024 23.380 1.00 97.00 834 ARG A O 1
ATOM 6656 N N . THR A 1 835 ? -17.815 -7.031 22.454 1.00 95.44 835 THR A N 1
ATOM 6657 C CA . THR A 1 835 ? -18.882 -6.866 21.454 1.00 95.44 835 THR A CA 1
ATOM 6658 C C . THR A 1 835 ? -20.264 -6.795 22.105 1.00 95.44 835 THR A C 1
ATOM 6660 O O . THR A 1 835 ? -21.057 -5.939 21.723 1.00 95.44 835 THR A O 1
ATOM 6663 N N . ALA A 1 836 ? -20.523 -7.609 23.137 1.00 95.88 836 ALA A N 1
ATOM 6664 C CA . ALA A 1 836 ? -21.785 -7.578 23.879 1.00 95.88 836 ALA A CA 1
ATOM 6665 C C . ALA A 1 836 ? -22.021 -6.227 24.577 1.00 95.88 836 ALA A C 1
ATOM 6667 O O . ALA A 1 836 ? -23.131 -5.700 24.536 1.00 95.88 836 ALA A O 1
ATOM 6668 N N . PHE A 1 837 ? -20.972 -5.626 25.155 1.00 97.31 837 PHE A N 1
ATOM 6669 C CA . PHE A 1 837 ? -21.051 -4.283 25.736 1.00 97.31 837 PHE A CA 1
ATOM 6670 C C . PHE A 1 837 ? -21.511 -3.232 24.713 1.00 97.31 837 PHE A C 1
ATOM 6672 O O . PHE A 1 837 ? -22.415 -2.444 24.998 1.00 97.31 837 PHE A O 1
ATOM 6679 N N . TRP A 1 838 ? -20.924 -3.224 23.511 1.00 96.00 838 TRP A N 1
ATOM 6680 C CA . TRP A 1 838 ? -21.308 -2.274 22.461 1.00 96.00 838 TRP A CA 1
ATOM 6681 C C . TRP A 1 838 ? -22.725 -2.512 21.936 1.00 96.00 838 TRP A C 1
ATOM 6683 O O . TRP A 1 838 ? -23.453 -1.550 21.692 1.00 96.00 838 TRP A O 1
ATOM 6693 N N . GLU A 1 839 ? -23.138 -3.772 21.791 1.00 92.69 839 GLU A N 1
ATOM 6694 C CA . GLU A 1 839 ? -24.504 -4.132 21.395 1.00 92.69 839 GLU A CA 1
ATOM 6695 C C . GLU A 1 839 ? -25.540 -3.636 22.415 1.00 92.69 839 GLU A C 1
ATOM 6697 O O . GLU A 1 839 ? -26.504 -2.966 22.035 1.00 92.69 839 GLU A O 1
ATOM 6702 N N . GLU A 1 840 ? -25.318 -3.882 23.711 1.00 94.25 840 GLU A N 1
ATOM 6703 C CA . GLU A 1 840 ? -26.195 -3.410 24.790 1.00 94.25 840 GLU A CA 1
ATOM 6704 C C . GLU A 1 840 ? -26.258 -1.876 24.840 1.00 94.25 840 GLU A C 1
ATOM 6706 O O . GLU A 1 840 ? -27.338 -1.282 24.980 1.00 94.25 840 GLU A O 1
ATOM 6711 N N . LEU A 1 841 ? -25.105 -1.218 24.679 1.00 93.75 841 LEU A N 1
ATOM 6712 C CA . LEU A 1 841 ? -25.012 0.236 24.664 1.00 93.75 841 LEU A CA 1
ATOM 6713 C C . LEU A 1 841 ? -25.829 0.833 23.510 1.00 93.75 841 LEU A C 1
ATOM 6715 O O . LEU A 1 841 ? -26.635 1.739 23.730 1.00 93.75 841 LEU A O 1
ATOM 6719 N N . GLU A 1 842 ? -25.673 0.309 22.293 1.00 89.38 842 GLU A N 1
ATOM 6720 C CA . GLU A 1 842 ? -26.423 0.768 21.122 1.00 89.38 842 GLU A CA 1
ATOM 6721 C C . GLU A 1 842 ? -27.926 0.484 21.231 1.00 89.38 842 GLU A C 1
ATOM 6723 O O . GLU A 1 842 ? -28.737 1.337 20.862 1.00 89.38 842 GLU A O 1
ATOM 6728 N N . MET A 1 843 ? -28.321 -0.682 21.753 1.00 86.50 843 MET A N 1
ATOM 6729 C CA . MET A 1 843 ? -29.730 -1.014 21.982 1.00 86.50 843 MET A CA 1
ATOM 6730 C C . MET A 1 843 ? -30.386 -0.040 22.960 1.00 86.50 843 MET A C 1
ATOM 6732 O O . MET A 1 843 ? -31.473 0.470 22.684 1.00 86.50 843 MET A O 1
ATOM 6736 N N . THR A 1 844 ? -29.704 0.269 24.065 1.00 84.69 844 THR A N 1
ATOM 6737 C CA . THR A 1 844 ? -30.186 1.234 25.062 1.00 84.69 844 THR A CA 1
ATOM 6738 C C . THR A 1 844 ? -30.385 2.615 24.440 1.00 84.69 844 THR A C 1
ATOM 6740 O O . THR A 1 844 ? -31.362 3.298 24.736 1.00 84.69 844 THR A O 1
ATOM 6743 N N . LEU A 1 845 ? -29.481 3.034 23.550 1.00 85.25 845 LEU A N 1
ATOM 6744 C CA . LEU A 1 845 ? -29.589 4.321 22.864 1.00 85.25 845 LEU A CA 1
ATOM 6745 C C . LEU A 1 845 ? -30.760 4.367 21.878 1.00 85.25 845 LEU A C 1
ATOM 6747 O O . LEU A 1 845 ? -31.447 5.382 21.820 1.00 85.25 845 LEU A O 1
ATOM 6751 N N . ARG A 1 846 ? -31.039 3.273 21.158 1.00 76.31 846 ARG A N 1
ATOM 6752 C CA . ARG A 1 846 ? -32.178 3.194 20.225 1.00 76.31 846 ARG A CA 1
ATOM 6753 C C . ARG A 1 846 ? -33.540 3.177 20.917 1.00 76.31 846 ARG A C 1
ATOM 6755 O O . ARG A 1 846 ? -34.506 3.608 20.312 1.00 76.31 846 ARG A O 1
ATOM 6762 N N . GLN A 1 847 ? -33.628 2.679 22.149 1.00 60.16 847 GLN A N 1
ATOM 6763 C CA . GLN A 1 847 ? -34.876 2.663 22.926 1.00 60.16 847 GLN A CA 1
ATOM 6764 C C . GLN A 1 847 ? -35.204 4.017 23.585 1.00 60.16 847 GLN A C 1
ATOM 6766 O O . GLN A 1 847 ? -36.298 4.185 24.118 1.00 60.16 847 GLN A O 1
ATOM 6771 N N . CYS A 1 848 ? -34.265 4.970 23.586 1.00 48.75 848 CYS A N 1
ATOM 6772 C CA . CYS A 1 848 ? -34.434 6.312 24.157 1.00 48.75 848 CYS A CA 1
ATOM 6773 C C . CYS A 1 848 ? -34.760 7.404 23.116 1.00 48.75 848 CYS A C 1
ATOM 6775 O O . CYS A 1 848 ? -34.924 8.560 23.510 1.00 48.75 848 CYS A O 1
ATOM 6777 N N . VAL A 1 849 ? -34.816 7.055 21.826 1.00 36.66 849 VAL A N 1
ATOM 6778 C CA . VAL A 1 849 ? -35.214 7.916 20.692 1.00 36.66 849 VAL A CA 1
ATOM 6779 C C . VAL A 1 849 ? -36.577 7.453 20.203 1.00 36.66 849 VAL A C 1
ATOM 6781 O O . VAL A 1 849 ? -37.411 8.334 19.902 1.00 36.66 849 VAL A O 1
#

Nearest PDB structures (foldseek):
  8axc-assembly3_C  TM=8.950E-01  e=7.944E-41  Mus musculus
  7cee-assembly1_B  TM=8.431E-01  e=2.173E-41  Mus musculus
  8axc-assembly1_A  TM=8.816E-01  e=7.944E-41  Mus musculus
  5fv4-assembly6_F  TM=8.519E-01  e=5.698E-40  Sus scrofa
  3vkf-assembly1_B  TM=8.273E-01  e=4.877E-40  Rattus norvegicus

Solvent-accessible surface area (backbone atoms only — not comparable to full-atom values): 46740 Å² total; per-residue (Å²): 120,91,67,61,90,78,64,93,81,61,97,64,65,57,61,87,87,53,55,78,93,75,45,91,38,78,52,60,66,74,57,35,48,71,67,49,67,54,86,70,54,62,41,80,51,73,50,42,64,27,37,19,38,70,46,46,38,42,42,68,77,35,57,70,57,42,50,43,42,47,73,36,63,51,63,72,51,59,75,69,50,67,65,62,81,92,36,75,66,33,50,51,50,20,46,51,54,38,45,73,61,46,47,95,52,70,60,43,86,90,40,44,65,46,55,25,49,52,41,17,38,76,72,44,51,44,58,54,52,50,51,52,51,46,45,40,72,44,26,95,35,54,31,37,42,36,34,37,50,67,60,87,70,65,52,54,66,29,54,76,30,71,35,53,88,55,87,55,20,34,64,74,63,64,47,48,38,72,39,93,87,46,72,65,72,75,91,53,75,48,91,89,33,71,66,48,53,44,24,54,50,47,42,44,34,53,52,32,24,75,76,68,68,36,49,52,51,94,90,50,71,89,64,67,49,77,69,69,56,44,51,92,87,48,73,46,28,35,38,43,40,97,72,37,43,80,42,73,69,63,67,73,46,50,58,50,48,56,68,70,64,63,85,79,40,79,68,98,66,84,70,92,81,80,74,88,86,49,68,70,55,56,55,53,51,51,51,55,54,52,42,52,70,63,63,47,71,88,67,74,86,74,72,87,61,85,57,52,77,42,79,42,66,44,92,51,33,33,34,34,23,32,40,43,74,40,94,76,51,94,54,56,34,35,40,32,20,32,42,69,52,29,44,60,44,48,70,89,39,45,48,37,61,68,44,76,54,79,68,51,85,68,72,45,77,13,76,53,75,52,49,38,30,52,24,53,41,76,85,82,76,61,45,81,43,55,35,68,59,12,43,20,31,31,43,38,21,58,52,68,59,90,56,96,84,58,82,58,24,28,23,39,38,46,36,50,29,46,61,44,36,34,67,53,32,47,51,64,58,44,16,57,63,57,48,56,77,42,89,38,23,40,34,28,32,32,47,46,24,24,59,65,8,23,41,25,61,58,30,70,80,28,58,33,36,24,24,60,45,36,52,40,41,47,37,52,47,39,58,75,33,32,56,56,45,25,16,26,53,90,33,22,20,38,29,19,34,34,44,9,0,18,48,44,48,46,45,34,56,14,71,77,39,67,85,52,55,56,31,41,32,19,38,49,31,36,57,63,16,70,56,42,50,43,76,67,48,37,62,52,44,46,35,40,34,40,72,76,72,48,83,71,93,50,59,60,64,48,51,59,52,56,59,72,50,57,68,67,58,61,59,73,39,49,76,74,40,49,52,74,68,47,63,75,64,72,50,54,86,32,32,42,54,73,63,48,58,61,88,52,78,94,70,47,55,38,89,66,57,63,69,61,30,49,76,70,40,53,49,66,83,40,29,35,37,36,35,37,43,66,27,35,19,46,62,52,36,47,57,45,70,78,34,81,54,52,51,56,50,38,63,78,38,45,61,70,74,50,62,76,88,72,72,64,60,80,91,33,77,64,32,52,55,49,17,51,51,53,43,40,71,60,44,51,94,55,68,65,44,82,94,35,41,69,41,53,22,52,51,41,21,34,71,54,41,48,47,25,44,53,55,48,52,60,42,45,55,76,49,39,96,48,56,36,35,40,37,35,40,52,57,63,82,73,56,63,52,55,39,61,63,45,75,48,92,67,92,63,18,39,58,73,56,66,50,66,38,50,17,52,26,77,66,62,58,74,83,51,56,41,79,84,32,71,61,36,50,48,25,54,43,48,36,47,32,54,51,32,24,44,66,69,62,35,50,43,81,58,91,42,87,85,53,67,47,75,72,67,56,44,47,95,89,42,59,39,29,38,36,42,39,98,60,57,40,83,46,66,53,84,63,49,71,63,48,49,52,53,52,54,53,51,52,56,55,62,75,75,112